Protein AF-0000000078605267 (afdb_homodimer)

Secondary structure (DSSP, 8-state):
----------GGGGGGG--------------------TTSGGG-----------------TT--HHHHHTT------SSS-HHHHHHT---TTT------------------------------------------------------------------GGG-B-HHHHHHHHHIIIIIHHHSS-S--TT-IIIIIHHHHHHH-HHHHHHHHHHHHHHHHHH-GGGHHHHHHHHHHHHHHHHHHHHHHGGG--TTTHHHHHHHHHHHHHHHHHH--BTTB-SSEETTEE-HHHHHHHHHHHHHHHHHHHHTSGGGPPPPPPPPPPPPHHHHHHHHHHHHHHHHHHHHHHHH--SHHHHHHHHHHHHHHHHHHHHHHHHHTSS--GGGGHHHHHHHHHHS-HHHHHHHHTT-HHHHHHHHHHHHHHGGGTTSTTTTTHHHHHHHHHHHTS-GGGGGGGHHHHHHHHHHHHHHHHHHHHHHHHH-/----------GGGGGGG--------------------TTSGGGTT---------------TT--HHHHHTT------SSS-HHHHHHT---TTT------------------------------------------------------------------GGG-B-HHHHHHHHHIIIIIHHHSS-S--TT-IIIIIHHHHHHH-HHHHHHHHHHHHHHHHHH-GGGHHHHHHHHHHHHHHHHHHHHHHGGG--TTTHHHHHHHHHHHHHHHHHH--BTTB-SSEETTEE-HHHHHHHHHHHHHHHHHHHHTSGGGPPPPPPPPPPPPHHHHHHHHHHHHHHHHHHHHHHHH--SHHHHHHHHHHHHHHHHHHHHHHHHHTSS--GGGGHHHHHHHHHHS-HHHHHHHHTT-HHHHHHHHHHHHHHGGGTTSTTTTTHHHHHHHHHHHTS-GGGGGGGHHHHHHHHHHHHHHHHHHHHHHHHH-

Organism: Penicillium oxalicum (strain 114-2 / CGMCC 5302) (NCBI:txid933388)

Foldseek 3Di:
DDPPVPPPPPPPPPLPPLPPPDDDPDDPPPDDPPCPVPVPDVVPDPPCPPPPPPDPPDQPPQAWPVCVVVVHRWPNDPDATPVCVVVVHDTNSNCPPVDDDDDDDDDDDDDDDDDDDDPPDPDPPPPDPPPPPPPPPPPPDDPPPPPPPPPPPVPPPPPPCLPPDDVVLVVLVVQLQPPQLPLQAWPPLVLCCSNPVLSVVCSVQVLSSLLSSLSSLLVCLLVPVVCNVVSLVSNVVSLVVSVVRLSVCVVVDDLVCLQNSLVSLVSNLLSVLSNPDDAQALQLAGVQFGHPNVVSLVVNLVSCVVHVPSNCDDSNPDDDDDDQADQDPVLVVVLVVLLVLLVVLLCVLLVPDDDDVVSVLLVVLSVLVNVLSVRLSSVVNDPIQLSNNVCSLSVSVSPRDPVLSNCVSVLPQSSLLSVLSSLLSLLSNCVRNSSNPSSVSNNVVNCVSHDPVSNVSNVVSVVSSVVSVVVVVVVVVVVVVVVD/DDPPPPPPPPPPPPLPPLPPPPDDPDDPPPDPPPCPVPVPDVVPDPVPPPPPVPDPPDQPPQAWPVCVVVVHRWPNDPPATPVCVVVVHDTNSNPPPDDDPDDDDDDDDDDDDDDDDDDDDPDPPPPDPPPPPPPPPPPPDDPPPPPPPPPVPVPPPPPPCLPPDDVVLVVLVVQLQPPQLPLQAWPPLVLCCSNPVLSVVCSVQVLSSLLSSLSSLLVCLLVPVVCNVVSLVSNVVSLVVSVVRLSVCVVVDDLVCLQVSLVSLVSNLLSVLSNPDDAQALQLAGVQFGHPNVVSLVVNLVSCVVHVVSNCDDSNPDDDDDDQADQDPVLVVVLVVLVVLLVVLLCVLLVPDDDDVVSVLLVVLSVLVNVLSVRLSSVVNDPIQLSNNVCSLSVSVSPRDPVLSNCVRVLPQSSLLSVLSSLLSLLSNCVRNSSNPSSVSNNVVNCVSHDPVSNVSNVVSVVSSVVSVVVVVVVVVVVVVVVD

pLDDT: mean 72.49, std 30.55, range [15.61, 98.88]

InterPro domains:
  IPR001138 Zn(2)Cys(6) fungal-type DNA-binding domain [PF00172] (63-94)
  IPR001138 Zn(2)Cys(6) fungal-type DNA-binding domain [PS00463] (63-91)
  IPR001138 Zn(2)Cys(6) fungal-type DNA-binding domain [PS50048] (63-93)
  IPR001138 Zn(2)Cys(6) fungal-type DNA-binding domain [SM00066] (58-102)
  IPR001138 Zn(2)Cys(6) fungal-type DNA-binding domain [cd00067] (59-93)
  IPR021858 Fungal transcription factor [PF11951] (171-308)
  IPR036864 Zn(2)-C6 fungal-type DNA-binding domain superfamily [G3DSA:4.10.240.10] (55-114)
  IPR036864 Zn(2)-C6 fungal-type DNA-binding domain superfamily [SSF57701] (53-97)

Sequence (968 aa):
MTNVIKPEVSMGRLLCHLSFRVPKLNHCNSQNLDSFSLRDRWAFSMSSRPFRTRRSHQKSRLGCAECKRRRIKCDERTPVCFNCGNRGQECSFASVSPATSAKSGSPSSSTQVGPKPRASRFRAQVFSNGGRKQTFKLVTSKTAEQSLQNETAEFPVESSPSDGISMADLRLFHHYTISTYATLTEENDPNGVMQNHIVQWGMEFPSILHLILALSALHLAHLTPELRNDYSRQAEDHFASGLRIVTRQLPNFNSENCQKIYMAAVLVCLAYFARGPQLGEYLIFSDNGASEWQRLMRGVKVIITTYRHEVFSGVLTPGPPKEPGTLNDSLRMELDEFTGEVQKLRSFVLQNIVTDPSRAMYQLAIDDLLMMMQEVYKKRSTPDSGVALTQFLMGWLYRLPDEFVCLLEQKEPYALTILAYWAVILSFMESVWFMQGWSQHVLQGISANLEVEYQPHISWPVQRIKQGLQSESYLRHTMEDIVQMTNVIKPEVSMGRLLCHLSFRVPKLNHCNSQNLDSFSLRDRWAFSMSSRPFRTRRSHQKSRLGCAECKRRRIKCDERTPVCFNCGNRGQECSFASVSPATSAKSGSPSSSTQVGPKPRASRFRAQVFSNGGRKQTFKLVTSKTAEQSLQNETAEFPVESSPSDGISMADLRLFHHYTISTYATLTEENDPNGVMQNHIVQWGMEFPSILHLILALSALHLAHLTPELRNDYSRQAEDHFASGLRIVTRQLPNFNSENCQKIYMAAVLVCLAYFARGPQLGEYLIFSDNGASEWQRLMRGVKVIITTYRHEVFSGVLTPGPPKEPGTLNDSLRMELDEFTGEVQKLRSFVLQNIVTDPSRAMYQLAIDDLLMMMQEVYKKRSTPDSGVALTQFLMGWLYRLPDEFVCLLEQKEPYALTILAYWAVILSFMESVWFMQGWSQHVLQGISANLEVEYQPHISWPVQRIKQGLQSESYLRHTMEDIVQ

Nearest PDB structures (foldseek):
  7vpr-assembly2_D  TM=6.456E-01  e=2.108E-04  Nakaseomyces glabratus CBS 138
  7xb5-assembly1_A-2  TM=4.463E-01  e=1.038E-02  Saccharomyces cerevisiae S288C
  4n9n-assembly1_B  TM=3.319E-01  e=2.212E-01  Saccharomyces cerevisiae S288C
  7vpr-assembly2_D  TM=6.454E-01  e=2.743E-04  Nakaseomyces glabratus CBS 138
  7xb5-assembly1_A-2  TM=4.448E-01  e=1.267E-02  Saccharomyces cerevisiae S288C

Structure (mmCIF, N/CA/C/O backbone):
data_AF-0000000078605267-model_v1
#
loop_
_entity.id
_entity.type
_entity.pdbx_description
1 polymer 'Zn(2)-C6 fungal-type domain-containing protein'
#
loop_
_atom_site.group_PDB
_atom_site.id
_atom_site.type_symbol
_atom_site.label_atom_id
_atom_site.label_alt_id
_atom_site.label_comp_id
_atom_site.label_asym_id
_atom_site.label_entity_id
_atom_site.label_seq_id
_atom_site.pdbx_PDB_ins_code
_atom_site.Cartn_x
_atom_site.Cartn_y
_atom_site.Cartn_z
_atom_site.occupancy
_atom_site.B_iso_or_equiv
_atom_site.auth_seq_id
_atom_site.auth_comp_id
_atom_site.auth_asym_id
_atom_site.auth_atom_id
_atom_site.pdbx_PDB_model_num
ATOM 1 N N . MET A 1 1 ? -43.5 27.375 -11.125 1 21.98 1 MET A N 1
ATOM 2 C CA . MET A 1 1 ? -42.125 27.844 -11.062 1 21.98 1 MET A CA 1
ATOM 3 C C . MET A 1 1 ? -41.594 27.812 -9.633 1 21.98 1 MET A C 1
ATOM 5 O O . MET A 1 1 ? -41.375 28.859 -9.016 1 21.98 1 MET A O 1
ATOM 9 N N . THR A 1 2 ? -42 26.859 -8.836 1 23.47 2 THR A N 1
ATOM 10 C CA . THR A 1 2 ? -42.094 26.734 -7.383 1 23.47 2 THR A CA 1
ATOM 11 C C . THR A 1 2 ? -40.688 26.578 -6.773 1 23.47 2 THR A C 1
ATOM 13 O O . THR A 1 2 ? -39.938 25.672 -7.164 1 23.47 2 THR A O 1
ATOM 16 N N . ASN A 1 3 ? -40.094 27.719 -6.332 1 21.98 3 ASN A N 1
ATOM 17 C CA . ASN A 1 3 ? -38.75 28.062 -5.816 1 21.98 3 ASN A CA 1
ATOM 18 C C . ASN A 1 3 ? -38.406 27.203 -4.605 1 21.98 3 ASN A C 1
ATOM 20 O O . ASN A 1 3 ? -39 27.328 -3.543 1 21.98 3 ASN A O 1
ATOM 24 N N . VAL A 1 4 ? -38.125 25.906 -4.82 1 23.67 4 VAL A N 1
ATOM 25 C CA . VAL A 1 4 ? -37.844 24.906 -3.793 1 23.67 4 VAL A CA 1
ATOM 26 C C . VAL A 1 4 ? -36.625 25.312 -3.006 1 23.67 4 VAL A C 1
ATOM 28 O O . VAL A 1 4 ? -35.5 25.391 -3.561 1 23.67 4 VAL A O 1
ATOM 31 N N . ILE A 1 5 ? -36.719 26.266 -2.08 1 20.88 5 ILE A N 1
ATOM 32 C CA . ILE A 1 5 ? -35.656 26.812 -1.233 1 20.88 5 ILE A CA 1
ATOM 33 C C . ILE A 1 5 ? -35 25.688 -0.431 1 20.88 5 ILE A C 1
ATOM 35 O O . ILE A 1 5 ? -35.656 25.062 0.418 1 20.88 5 ILE A O 1
ATOM 39 N N . LYS A 1 6 ? -34.094 24.875 -1.08 1 26.8 6 LYS A N 1
ATOM 40 C CA . LYS A 1 6 ? -33.375 23.797 -0.431 1 26.8 6 LYS A CA 1
ATOM 41 C C . LYS A 1 6 ? -32.656 24.281 0.827 1 26.8 6 LYS A C 1
ATOM 43 O O . LYS A 1 6 ? -31.922 25.25 0.783 1 26.8 6 LYS A O 1
ATOM 48 N N . PRO A 1 7 ? -33.219 23.984 2.047 1 22.48 7 PRO A N 1
ATOM 49 C CA . PRO A 1 7 ? -32.688 24.469 3.33 1 22.48 7 PRO A CA 1
ATOM 50 C C . PRO A 1 7 ? -31.234 24.125 3.543 1 22.48 7 PRO A C 1
ATOM 52 O O . PRO A 1 7 ? -30.797 23.016 3.197 1 22.48 7 PRO A O 1
ATOM 55 N N . GLU A 1 8 ? -30.297 25.062 3.311 1 24.16 8 GLU A N 1
ATOM 56 C CA . GLU A 1 8 ? -28.859 25.078 3.537 1 24.16 8 GLU A CA 1
ATOM 57 C C . GLU A 1 8 ? -28.531 24.688 4.977 1 24.16 8 GLU A C 1
ATOM 59 O O . GLU A 1 8 ? -28.906 25.391 5.914 1 24.16 8 GLU A O 1
ATOM 64 N N . VAL A 1 9 ? -28.656 23.422 5.332 1 25.23 9 VAL A N 1
ATOM 65 C CA . VAL A 1 9 ? -28.328 22.906 6.656 1 25.23 9 VAL A CA 1
ATOM 66 C C . VAL A 1 9 ? -26.906 23.328 7.035 1 25.23 9 VAL A C 1
ATOM 68 O O . VAL A 1 9 ? -25.953 23.016 6.332 1 25.23 9 VAL A O 1
ATOM 71 N N . SER A 1 10 ? -26.719 24.578 7.586 1 22.19 10 SER A N 1
ATOM 72 C CA . SER A 1 10 ? -25.484 25.188 8.062 1 22.19 10 SER A CA 1
ATOM 73 C C . SER A 1 10 ? -24.766 24.281 9.07 1 22.19 10 SER A C 1
ATOM 75 O O . SER A 1 10 ? -25.391 23.812 10.023 1 22.19 10 SER A O 1
ATOM 77 N N . MET A 1 11 ? -23.703 23.609 8.719 1 24.42 11 MET A N 1
ATOM 78 C CA . MET A 1 11 ? -22.734 22.719 9.383 1 24.42 11 MET A CA 1
ATOM 79 C C . MET A 1 11 ? -22.188 23.375 10.641 1 24.42 11 MET A C 1
ATOM 81 O O . MET A 1 11 ? -21.406 22.766 11.375 1 24.42 11 MET A O 1
ATOM 85 N N . GLY A 1 12 ? -22.344 24.719 10.914 1 23.39 12 GLY A N 1
ATOM 86 C CA . GLY A 1 12 ? -21.719 25.406 12.031 1 23.39 12 GLY A CA 1
ATOM 87 C C . GLY A 1 12 ? -22.172 24.891 13.383 1 23.39 12 GLY A C 1
ATOM 88 O O . GLY A 1 12 ? -21.484 25.047 14.383 1 23.39 12 GLY A O 1
ATOM 89 N N . ARG A 1 13 ? -23.391 24.5 13.602 1 25.89 13 ARG A N 1
ATOM 90 C CA . ARG A 1 13 ? -24 24.359 14.922 1 25.89 13 ARG A CA 1
ATOM 91 C C . ARG A 1 13 ? -23.516 23.094 15.617 1 25.89 13 ARG A C 1
ATOM 93 O O . ARG A 1 13 ? -23.859 22.844 16.781 1 25.89 13 ARG A O 1
ATOM 100 N N . LEU A 1 14 ? -22.969 22.172 14.852 1 23.91 14 LEU A N 1
ATOM 101 C CA . LEU A 1 14 ? -22.734 20.891 15.523 1 23.91 14 LEU A CA 1
ATOM 102 C C . LEU A 1 14 ? -21.531 20.984 16.453 1 23.91 14 LEU A C 1
ATOM 104 O O . LEU A 1 14 ? -21.453 20.25 17.453 1 23.91 14 LEU A O 1
ATOM 108 N N . LEU A 1 15 ? -20.594 21.875 16.219 1 25.27 15 LEU A N 1
ATOM 109 C CA . LEU A 1 15 ? -19.344 21.812 16.969 1 25.27 15 LEU A CA 1
ATOM 110 C C . LEU A 1 15 ? -19.516 22.438 18.344 1 25.27 15 LEU A C 1
ATOM 112 O O . LEU A 1 15 ? -18.578 22.422 19.156 1 25.27 15 LEU A O 1
ATOM 116 N N . CYS A 1 16 ? -20.609 23.203 18.656 1 24.84 16 CYS A N 1
ATOM 117 C CA . CYS A 1 16 ? -20.641 24 19.859 1 24.84 16 CYS A CA 1
ATOM 118 C C . CYS A 1 16 ? -20.766 23.109 21.094 1 24.84 16 CYS A C 1
ATOM 120 O O . CYS A 1 16 ? -20.547 23.578 22.219 1 24.84 16 CYS A O 1
ATOM 122 N N . HIS A 1 17 ? -21.531 22 21.031 1 27.17 17 HIS A N 1
ATOM 123 C CA . HIS A 1 17 ? -21.938 21.422 22.297 1 27.17 17 HIS A CA 1
ATOM 124 C C . HIS A 1 17 ? -20.812 20.609 22.938 1 27.17 17 HIS A C 1
ATOM 126 O O . HIS A 1 17 ? -21.062 19.828 23.859 1 27.17 17 HIS A O 1
ATOM 132 N N . LEU A 1 18 ? -19.656 20.641 22.453 1 26.61 18 LEU A N 1
ATOM 133 C CA . LEU A 1 18 ? -18.688 19.797 23.141 1 26.61 18 LEU A CA 1
ATOM 134 C C . LEU A 1 18 ? -18.281 20.422 24.469 1 26.61 18 LEU A C 1
ATOM 136 O O . LEU A 1 18 ? -17.266 21.125 24.531 1 26.61 18 LEU A O 1
ATOM 140 N N . SER A 1 19 ? -19.219 21.047 25.297 1 24.38 19 SER A N 1
ATOM 141 C CA . SER A 1 19 ? -18.812 21.516 26.609 1 24.38 19 SER A CA 1
ATOM 142 C C . SER A 1 19 ? -18.328 20.375 27.5 1 24.38 19 SER A C 1
ATOM 144 O O . SER A 1 19 ? -19.125 19.5 27.859 1 24.38 19 SER A O 1
ATOM 146 N N . PHE A 1 20 ? -17.109 19.969 27.438 1 25.05 20 PHE A N 1
ATOM 147 C CA . PHE A 1 20 ? -16.516 19.062 28.406 1 25.05 20 PHE A CA 1
ATOM 148 C C . PHE A 1 20 ? -16.734 19.562 29.828 1 25.05 20 PHE A C 1
ATOM 150 O O . PHE A 1 20 ? -16.219 20.625 30.203 1 25.05 20 PHE A O 1
ATOM 157 N N . ARG A 1 21 ? -17.844 19.391 30.484 1 23.95 21 ARG A N 1
ATOM 158 C CA . ARG A 1 21 ? -18.031 19.688 31.891 1 23.95 21 ARG A CA 1
ATOM 159 C C . ARG A 1 21 ? -16.984 18.984 32.75 1 23.95 21 ARG A C 1
ATOM 161 O O . ARG A 1 21 ? -17.047 17.766 32.938 1 23.95 21 ARG A O 1
ATOM 168 N N . VAL A 1 22 ? -15.688 19.359 32.875 1 24.27 22 VAL A N 1
ATOM 169 C CA . VAL A 1 22 ? -14.75 18.859 33.875 1 24.27 22 VAL A CA 1
ATOM 170 C C . VAL A 1 22 ? -15.25 19.203 35.281 1 24.27 22 VAL A C 1
ATOM 172 O O . VAL A 1 22 ? -15.742 20.312 35.5 1 24.27 22 VAL A O 1
ATOM 175 N N . PRO A 1 23 ? -15.602 18.297 36.188 1 22.19 23 PRO A N 1
ATOM 176 C CA . PRO A 1 23 ? -16.031 18.562 37.562 1 22.19 23 PRO A CA 1
ATOM 177 C C . PRO A 1 23 ? -15.156 19.594 38.25 1 22.19 23 PRO A C 1
ATOM 179 O O . PRO A 1 23 ? -13.992 19.781 37.875 1 22.19 23 PRO A O 1
ATOM 182 N N . LYS A 1 24 ? -15.781 20.406 39.125 1 22.28 24 LYS A N 1
ATOM 183 C CA . LYS A 1 24 ? -15.328 21.562 39.875 1 22.28 24 LYS A CA 1
ATOM 184 C C . LYS A 1 24 ? -14.273 21.156 40.906 1 22.28 24 LYS A C 1
ATOM 186 O O . LYS A 1 24 ? -14.57 20.453 41.875 1 22.28 24 LYS A O 1
ATOM 191 N N . LEU A 1 25 ? -12.938 20.703 40.594 1 20.55 25 LEU A N 1
ATOM 192 C CA . LEU A 1 25 ? -11.945 20.562 41.656 1 20.55 25 LEU A CA 1
ATOM 193 C C . LEU A 1 25 ? -11.891 21.812 42.531 1 20.55 25 LEU A C 1
ATOM 195 O O . LEU A 1 25 ? -11.719 22.922 42 1 20.55 25 LEU A O 1
ATOM 199 N N . ASN A 1 26 ? -12.5 21.766 43.781 1 20.33 26 ASN A N 1
ATOM 200 C CA . ASN A 1 26 ? -12.688 22.75 44.812 1 20.33 26 ASN A CA 1
ATOM 201 C C . ASN A 1 26 ? -11.414 23.562 45.062 1 20.33 26 ASN A C 1
ATOM 203 O O . ASN A 1 26 ? -11.383 24.766 44.844 1 20.33 26 ASN A O 1
ATOM 207 N N . HIS A 1 27 ? -10.805 23.391 46.344 1 21.11 27 HIS A N 1
ATOM 208 C CA . HIS A 1 27 ? -10.211 24.281 47.344 1 21.11 27 HIS A CA 1
ATOM 209 C C . HIS A 1 27 ? -8.797 24.688 46.938 1 21.11 27 HIS A C 1
ATOM 211 O O . HIS A 1 27 ? -7.988 23.844 46.531 1 21.11 27 HIS A O 1
ATOM 217 N N . CYS A 1 28 ? -8.516 26 46.688 1 22.12 28 CYS A N 1
ATOM 218 C CA . CYS A 1 28 ? -7.344 26.781 46.312 1 22.12 28 CYS A CA 1
ATOM 219 C C . CYS A 1 28 ? -6.258 26.688 47.375 1 22.12 28 CYS A C 1
ATOM 221 O O . CYS A 1 28 ? -5.918 27.688 48 1 22.12 28 CYS A O 1
ATOM 223 N N . ASN A 1 29 ? -6.297 25.656 48.281 1 20.56 29 ASN A N 1
ATOM 224 C CA . ASN A 1 29 ? -5.367 25.812 49.406 1 20.56 29 ASN A CA 1
ATOM 225 C C . ASN A 1 29 ? -3.934 26 48.906 1 20.56 29 ASN A C 1
ATOM 227 O O . ASN A 1 29 ? -3.482 25.297 48 1 20.56 29 ASN A O 1
ATOM 231 N N . SER A 1 30 ? -3.23 27.141 49.281 1 21.55 30 SER A N 1
ATOM 232 C CA . SER A 1 30 ? -2.002 27.875 49 1 21.55 30 SER A CA 1
ATOM 233 C C . SER A 1 30 ? -0.771 27.031 49.312 1 21.55 30 SER A C 1
ATOM 235 O O . SER A 1 30 ? 0.357 27.516 49.25 1 21.55 30 SER A O 1
ATOM 237 N N . GLN A 1 31 ? -0.912 25.766 49.938 1 19.83 31 GLN A N 1
ATOM 238 C CA . GLN A 1 31 ? 0.33 25.391 50.594 1 19.83 31 GLN A CA 1
ATOM 239 C C . GLN A 1 31 ? 1.503 25.391 49.625 1 19.83 31 GLN A C 1
ATOM 241 O O . GLN A 1 31 ? 1.308 25.312 48.406 1 19.83 31 GLN A O 1
ATOM 246 N N . ASN A 1 32 ? 2.859 25.438 50.219 1 19.91 32 ASN A N 1
ATOM 247 C CA . ASN A 1 32 ? 4.266 25.656 49.906 1 19.91 32 ASN A CA 1
ATOM 248 C C . ASN A 1 32 ? 4.773 24.641 48.875 1 19.91 32 ASN A C 1
ATOM 250 O O . ASN A 1 32 ? 4.973 23.469 49.219 1 19.91 32 ASN A O 1
ATOM 254 N N . LEU A 1 33 ? 4.102 24.484 47.781 1 20.41 33 LEU A N 1
ATOM 255 C CA . LEU A 1 33 ? 4.535 23.391 46.906 1 20.41 33 LEU A CA 1
ATOM 256 C C . LEU A 1 33 ? 6.02 23.516 46.594 1 20.41 33 LEU A C 1
ATOM 258 O O . LEU A 1 33 ? 6.477 24.562 46.125 1 20.41 33 LEU A O 1
ATOM 262 N N . ASP A 1 34 ? 6.859 22.859 47.406 1 20.64 34 ASP A N 1
ATOM 263 C CA . ASP A 1 34 ? 8.289 22.656 47.188 1 20.64 34 ASP A CA 1
ATOM 264 C C . ASP A 1 34 ? 8.594 22.422 45.719 1 20.64 34 ASP A C 1
ATOM 266 O O . ASP A 1 34 ? 7.844 21.75 45.031 1 20.64 34 ASP A O 1
ATOM 270 N N . SER A 1 35 ? 9.375 23.344 45.094 1 22.08 35 SER A N 1
ATOM 271 C CA . SER A 1 35 ? 9.922 23.656 43.781 1 22.08 35 SER A CA 1
ATOM 272 C C . SER A 1 35 ? 10.625 22.453 43.156 1 22.08 35 SER A C 1
ATOM 274 O O . SER A 1 35 ? 11.797 22.203 43.438 1 22.08 35 SER A O 1
ATOM 276 N N . PHE A 1 36 ? 10.039 21.219 43.25 1 21.75 36 PHE A N 1
ATOM 277 C CA . PHE A 1 36 ? 10.836 20.172 42.625 1 21.75 36 PHE A CA 1
ATOM 278 C C . PHE A 1 36 ? 11.203 20.531 41.188 1 21.75 36 PHE A C 1
ATOM 280 O O . PHE A 1 36 ? 10.32 20.859 40.375 1 21.75 36 PHE A O 1
ATOM 287 N N . SER A 1 37 ? 12.414 21.141 40.906 1 21 37 SER A N 1
ATOM 288 C CA . SER A 1 37 ? 13.117 21.562 39.719 1 21 37 SER A CA 1
ATOM 289 C C . SER A 1 37 ? 13.133 20.438 38.656 1 21 37 SER A C 1
ATOM 291 O O . SER A 1 37 ? 13.75 19.391 38.875 1 21 37 SER A O 1
ATOM 293 N N . LEU A 1 38 ? 11.977 20.188 38.188 1 21.33 38 LEU A N 1
ATOM 294 C CA . LEU A 1 38 ? 11.805 19.203 37.125 1 21.33 38 LEU A CA 1
ATOM 295 C C . LEU A 1 38 ? 12.758 19.469 35.969 1 21.33 38 LEU A C 1
ATOM 297 O O . LEU A 1 38 ? 12.523 19.016 34.844 1 21.33 38 LEU A O 1
ATOM 301 N N . ARG A 1 39 ? 13.734 20.438 36.094 1 23.8 39 ARG A N 1
ATOM 302 C CA . ARG A 1 39 ? 14.672 20.703 35 1 23.8 39 ARG A CA 1
ATOM 303 C C . ARG A 1 39 ? 15.375 19.422 34.562 1 23.8 39 ARG A C 1
ATOM 305 O O . ARG A 1 39 ? 16.047 19.406 33.531 1 23.8 39 ARG A O 1
ATOM 312 N N . ASP A 1 40 ? 15.602 18.438 35.594 1 19.88 40 ASP A N 1
ATOM 313 C CA . ASP A 1 40 ? 16.766 17.547 35.531 1 19.88 40 ASP A CA 1
ATOM 314 C C . ASP A 1 40 ? 16.625 16.547 34.375 1 19.88 40 ASP A C 1
ATOM 316 O O . ASP A 1 40 ? 17.609 16.234 33.688 1 19.88 40 ASP A O 1
ATOM 320 N N . ARG A 1 41 ? 15.484 15.805 34.438 1 22.19 41 ARG A N 1
ATOM 321 C CA . ARG A 1 41 ? 15.875 14.508 33.906 1 22.19 41 ARG A CA 1
ATOM 322 C C . ARG A 1 41 ? 16.109 14.602 32.406 1 22.19 41 ARG A C 1
ATOM 324 O O . ARG A 1 41 ? 16.5 13.625 31.766 1 22.19 41 ARG A O 1
ATOM 331 N N . TRP A 1 42 ? 15.438 15.477 31.734 1 21.81 42 TRP A N 1
ATOM 332 C CA . TRP A 1 42 ? 15.625 15.125 30.328 1 21.81 42 TRP A CA 1
ATOM 333 C C . TRP A 1 42 ? 17.109 15.164 29.953 1 21.81 42 TRP A C 1
ATOM 335 O O . TRP A 1 42 ? 17.453 15.102 28.766 1 21.81 42 TRP A O 1
ATOM 345 N N . ALA A 1 43 ? 17.922 15.734 30.938 1 24.25 43 ALA A N 1
ATOM 346 C CA . ALA A 1 43 ? 19.375 15.75 30.891 1 24.25 43 ALA A CA 1
ATOM 347 C C . ALA A 1 43 ? 19.953 14.336 30.984 1 24.25 43 ALA A C 1
ATOM 349 O O . ALA A 1 43 ? 21.141 14.156 31.266 1 24.25 43 ALA A O 1
ATOM 350 N N . PHE A 1 44 ? 19.078 13.328 31.203 1 21.86 44 PHE A N 1
ATOM 351 C CA . PHE A 1 44 ? 19.703 12.117 31.734 1 21.86 44 PHE A CA 1
ATOM 352 C C . PHE A 1 44 ? 20.875 11.688 30.859 1 21.86 44 PHE A C 1
ATOM 354 O O . PHE A 1 44 ? 21.969 11.453 31.359 1 21.86 44 PHE A O 1
ATOM 361 N N . SER A 1 45 ? 20.625 10.68 29.969 1 22.77 45 SER A N 1
ATOM 362 C CA . SER A 1 45 ? 21.609 9.625 29.75 1 22.77 45 SER A CA 1
ATOM 363 C C . SER A 1 45 ? 22.734 10.086 28.828 1 22.77 45 SER A C 1
ATOM 365 O O . SER A 1 45 ? 22.641 9.938 27.609 1 22.77 45 SER A O 1
ATOM 367 N N . MET A 1 46 ? 23.078 11.367 28.938 1 23.95 46 MET A N 1
ATOM 368 C CA . MET A 1 46 ? 24.234 11.711 28.109 1 23.95 46 MET A CA 1
ATOM 369 C C . MET A 1 46 ? 25.438 10.852 28.484 1 23.95 46 MET A C 1
ATOM 371 O O . MET A 1 46 ? 26.078 11.086 29.516 1 23.95 46 MET A O 1
ATOM 375 N N . SER A 1 47 ? 25.234 9.5 28.516 1 22.86 47 SER A N 1
ATOM 376 C CA . SER A 1 47 ? 26.5 8.797 28.75 1 22.86 47 SER A CA 1
ATOM 377 C C . SER A 1 47 ? 27.609 9.359 27.875 1 22.86 47 SER A C 1
ATOM 379 O O . SER A 1 47 ? 27.391 9.68 26.703 1 22.86 47 SER A O 1
ATOM 381 N N . SER A 1 48 ? 28.484 10 28.453 1 24.22 48 SER A N 1
ATOM 382 C CA . SER A 1 48 ? 29.719 10.602 27.953 1 24.22 48 SER A CA 1
ATOM 383 C C . SER A 1 48 ? 3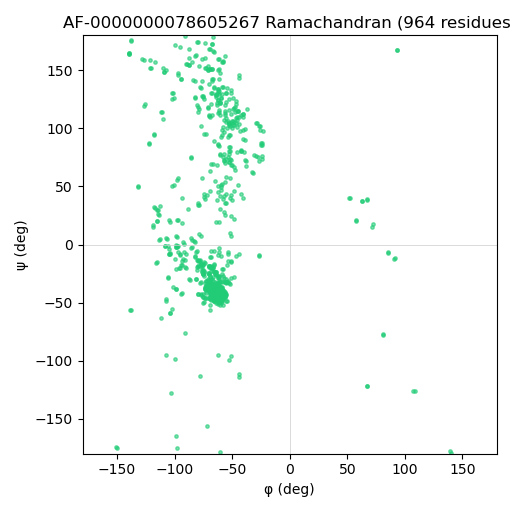0.547 9.586 27.172 1 24.22 48 SER A C 1
ATOM 385 O O . SER A 1 48 ? 31.25 8.766 27.766 1 24.22 48 SER A O 1
ATOM 387 N N . ARG A 1 49 ? 29.969 8.688 26.328 1 28.86 49 ARG A N 1
ATOM 388 C CA . ARG A 1 49 ? 31.031 7.879 25.719 1 28.86 49 ARG A CA 1
ATOM 389 C C . ARG A 1 49 ? 32.125 8.758 25.172 1 28.86 49 ARG A C 1
ATOM 391 O O . ARG A 1 49 ? 31.875 9.867 24.688 1 28.86 49 ARG A O 1
ATOM 398 N N . PRO A 1 50 ? 33.344 8.516 25.578 1 27.31 50 PRO A N 1
ATOM 399 C CA . PRO A 1 50 ? 34.5 9.305 25.125 1 27.31 50 PRO A CA 1
ATOM 400 C C . PRO A 1 50 ? 34.469 9.562 23.625 1 27.31 50 PRO A C 1
ATOM 402 O O . PRO A 1 50 ? 33.969 8.734 22.859 1 27.31 50 PRO A O 1
ATOM 405 N N . PHE A 1 51 ? 34.125 10.719 23.188 1 27 51 PHE A N 1
ATOM 406 C CA . PHE A 1 51 ? 34.156 11.242 21.828 1 27 51 PHE A CA 1
ATOM 407 C C . PHE A 1 51 ? 35.375 10.766 21.062 1 27 51 PHE A C 1
ATOM 409 O O . PHE A 1 51 ? 36.5 11.102 21.438 1 27 51 PHE A O 1
ATOM 416 N N . ARG A 1 52 ? 35.406 9.453 20.688 1 29.34 52 ARG A N 1
ATOM 417 C CA . ARG A 1 52 ? 36.562 9.164 19.812 1 29.34 52 ARG A CA 1
ATOM 418 C C . ARG A 1 52 ? 36.688 10.227 18.734 1 29.34 52 ARG A C 1
ATOM 420 O O . ARG A 1 52 ? 35.719 10.594 18.078 1 29.34 52 ARG A O 1
ATOM 427 N N . THR A 1 53 ? 37.594 11.172 18.906 1 27.02 53 THR A N 1
ATOM 428 C CA . THR A 1 53 ? 38 12.266 18.031 1 27.02 53 THR A CA 1
ATOM 429 C C . THR A 1 53 ? 38.062 11.805 16.578 1 27.02 53 THR A C 1
ATOM 431 O O . THR A 1 53 ? 38.781 10.859 16.25 1 27.02 53 THR A O 1
ATOM 434 N N . ARG A 1 54 ? 36.844 11.742 15.938 1 33.09 54 ARG A N 1
ATOM 435 C CA . ARG A 1 54 ? 36.844 11.406 14.516 1 33.09 54 ARG A CA 1
ATOM 436 C C . ARG A 1 54 ? 37.969 12.141 13.773 1 33.09 54 ARG A C 1
ATOM 438 O O . ARG A 1 54 ? 38.156 13.344 13.961 1 33.09 54 ARG A O 1
ATOM 445 N N . ARG A 1 55 ? 38.938 11.445 13.32 1 36.62 55 ARG A N 1
ATOM 446 C CA . ARG A 1 55 ? 40.062 11.945 12.547 1 36.62 55 ARG A CA 1
ATOM 447 C C . ARG A 1 55 ? 39.594 12.805 11.383 1 36.62 55 ARG A C 1
ATOM 449 O O . ARG A 1 55 ? 38.656 12.438 10.672 1 36.62 55 ARG A O 1
ATOM 456 N N . SER A 1 56 ? 39.625 14.195 11.453 1 32.84 56 SER A N 1
ATOM 457 C CA . SER A 1 56 ? 39.344 15.266 10.5 1 32.84 56 SER A CA 1
ATOM 458 C C . SER A 1 56 ? 39.844 14.922 9.102 1 32.84 56 SER A C 1
ATOM 460 O O . SER A 1 56 ? 41 14.547 8.938 1 32.84 56 SER A O 1
ATOM 462 N N . HIS A 1 57 ? 39.062 14.336 8.359 1 41.91 57 HIS A N 1
ATOM 463 C CA . HIS A 1 57 ? 39.5 14.07 7 1 41.91 57 HIS A CA 1
ATOM 464 C C . HIS A 1 57 ? 40.094 15.328 6.355 1 41.91 57 HIS A C 1
ATOM 466 O O . HIS A 1 57 ? 39.469 16.406 6.422 1 41.91 57 HIS A O 1
ATOM 472 N N . GLN A 1 58 ? 41.344 15.531 6.164 1 41.69 58 GLN A N 1
ATOM 473 C CA . GLN A 1 58 ? 42.125 16.641 5.633 1 41.69 58 GLN A CA 1
ATOM 474 C C . GLN A 1 58 ? 41.688 16.969 4.203 1 41.69 58 GLN A C 1
ATOM 476 O O . GLN A 1 58 ? 41.719 16.109 3.328 1 41.69 58 GLN A O 1
ATOM 481 N N . LYS A 1 59 ? 40.781 17.922 3.969 1 44.62 59 LYS A N 1
ATOM 482 C CA . LYS A 1 59 ? 40.375 18.5 2.691 1 44.62 59 LYS A CA 1
ATOM 483 C C . LYS A 1 59 ? 41.562 18.906 1.858 1 44.62 59 LYS A C 1
ATOM 485 O O . LYS A 1 59 ? 42.531 19.484 2.387 1 44.62 59 LYS A O 1
ATOM 490 N N . SER A 1 60 ? 41.75 18.359 0.757 1 51.53 60 SER A N 1
ATOM 491 C CA . SER A 1 60 ? 42.875 18.75 -0.087 1 51.53 60 SER A CA 1
ATOM 492 C C . SER A 1 60 ? 42.719 20.188 -0.571 1 51.53 60 SER A C 1
ATOM 494 O O . SER A 1 60 ? 41.719 20.531 -1.207 1 51.53 60 SER A O 1
ATOM 496 N N . ARG A 1 61 ? 43.125 21.281 0.007 1 61.47 61 ARG A N 1
ATOM 497 C CA . ARG A 1 61 ? 43.031 22.719 -0.198 1 61.47 61 ARG A CA 1
ATOM 498 C C . ARG A 1 61 ? 43.438 23.094 -1.616 1 61.47 61 ARG A C 1
ATOM 500 O O . ARG A 1 61 ? 42.938 24.062 -2.18 1 61.47 61 ARG A O 1
ATOM 507 N N . LEU A 1 62 ? 44.281 22.391 -2.301 1 66.19 62 LEU A N 1
ATOM 508 C CA . LEU A 1 62 ? 44.906 22.828 -3.533 1 66.19 62 LEU A CA 1
ATOM 509 C C . LEU A 1 62 ? 44.438 22 -4.723 1 66.19 62 LEU A C 1
ATOM 511 O O . LEU A 1 62 ? 45.188 21.844 -5.699 1 66.19 62 LEU A O 1
ATOM 515 N N . GLY A 1 63 ? 43.188 21.547 -4.723 1 71.44 63 GLY A N 1
ATOM 516 C CA . GLY A 1 63 ? 42.656 20.734 -5.801 1 71.44 63 GLY A CA 1
ATOM 517 C C . GLY A 1 63 ? 42.312 21.531 -7.051 1 71.44 63 GLY A C 1
ATOM 518 O O . GLY A 1 63 ? 42.188 22.75 -6.992 1 71.44 63 GLY A O 1
ATOM 519 N N . CYS A 1 64 ? 42.219 20.875 -8.219 1 73 64 CYS A N 1
ATOM 520 C CA . CYS A 1 64 ? 41.969 21.578 -9.469 1 73 64 CYS A CA 1
ATOM 521 C C . CYS A 1 64 ? 40.531 22.109 -9.539 1 73 64 CYS A C 1
ATOM 523 O O . CYS A 1 64 ? 39.656 21.594 -8.859 1 73 64 CYS A O 1
ATOM 525 N N . ALA A 1 65 ? 40.156 23.188 -10.203 1 76.06 65 ALA A N 1
ATOM 526 C CA . ALA A 1 65 ? 38.875 23.891 -10.266 1 76.06 65 ALA A CA 1
ATOM 527 C C . ALA A 1 65 ? 37.781 22.969 -10.719 1 76.06 65 ALA A C 1
ATOM 529 O O . ALA A 1 65 ? 36.625 23.109 -10.297 1 76.06 65 ALA A O 1
ATOM 530 N N . GLU A 1 66 ? 38 21.969 -11.492 1 76.94 66 GLU A N 1
ATOM 531 C CA . GLU A 1 66 ? 37 21.047 -12.023 1 76.94 66 GLU A CA 1
ATOM 532 C C . GLU A 1 66 ? 36.562 20.031 -10.961 1 76.94 66 GLU A C 1
ATOM 534 O O . GLU A 1 66 ? 35.375 19.75 -10.82 1 76.94 66 GLU A O 1
ATOM 539 N N . CYS A 1 67 ? 37.438 19.547 -10.273 1 74.94 67 CYS A N 1
ATOM 540 C CA . CYS A 1 67 ? 37.125 18.625 -9.18 1 74.94 67 CYS A CA 1
ATOM 541 C C . CYS A 1 67 ? 36.406 19.359 -8.055 1 74.94 67 CYS A C 1
ATOM 543 O O . CYS A 1 67 ? 35.469 18.812 -7.465 1 74.94 67 CYS A O 1
ATOM 545 N N . LYS A 1 68 ? 36.781 20.609 -7.727 1 73.88 68 LYS A N 1
ATOM 546 C CA . LYS A 1 68 ? 36.094 21.453 -6.754 1 73.88 68 LYS A CA 1
ATOM 547 C C . LYS A 1 68 ? 34.656 21.719 -7.184 1 73.88 68 LYS A C 1
ATOM 549 O O . LYS A 1 68 ? 33.75 21.672 -6.363 1 73.88 68 LYS A O 1
ATOM 554 N N . ARG A 1 69 ? 34.469 21.953 -8.469 1 73.5 69 ARG A N 1
ATOM 555 C CA . ARG A 1 69 ? 33.156 22.203 -9.055 1 73.5 69 ARG A CA 1
ATOM 556 C C . ARG A 1 69 ? 32.281 20.969 -8.969 1 73.5 69 ARG A C 1
ATOM 558 O O . ARG A 1 69 ? 31.078 21.078 -8.719 1 73.5 69 ARG A O 1
ATOM 565 N N . ARG A 1 70 ? 32.75 19.828 -9.008 1 73.81 70 ARG A N 1
ATOM 566 C CA . ARG A 1 70 ? 32.031 18.547 -8.992 1 73.81 70 ARG A CA 1
ATOM 567 C C . ARG A 1 70 ? 31.984 17.953 -7.59 1 73.81 70 ARG A C 1
ATOM 569 O O . ARG A 1 70 ? 31.422 16.891 -7.379 1 73.81 70 ARG A O 1
ATOM 576 N N . ARG A 1 71 ? 32.656 18.734 -6.59 1 68.5 71 ARG A N 1
ATOM 577 C CA . ARG A 1 71 ? 32.75 18.438 -5.168 1 68.5 71 ARG A CA 1
ATOM 578 C C . ARG A 1 71 ? 33.25 17.016 -4.934 1 68.5 71 ARG A C 1
ATOM 580 O O . ARG A 1 71 ? 32.75 16.297 -4.066 1 68.5 71 ARG A O 1
ATOM 587 N N . ILE A 1 72 ? 34.188 16.688 -5.758 1 77.44 72 ILE A N 1
ATOM 588 C CA . ILE A 1 72 ? 34.906 15.43 -5.539 1 77.44 72 ILE A CA 1
ATOM 589 C C . ILE A 1 72 ? 36.312 15.711 -5.023 1 77.44 72 ILE A C 1
ATOM 591 O O . ILE A 1 72 ? 36.875 16.781 -5.285 1 77.44 72 ILE A O 1
ATOM 595 N N . LYS A 1 73 ? 36.812 14.82 -4.273 1 73.38 73 LYS A N 1
ATOM 596 C CA . LYS A 1 73 ? 38.156 14.984 -3.701 1 73.38 73 LYS A CA 1
ATOM 597 C C . LYS A 1 73 ? 39.219 14.922 -4.785 1 73.38 73 LYS A C 1
ATOM 599 O O . LYS A 1 73 ? 39.312 13.93 -5.512 1 73.38 73 LYS A O 1
ATOM 604 N N . CYS A 1 74 ? 39.906 15.992 -5.094 1 72.5 74 CYS A N 1
ATOM 605 C CA . CYS A 1 74 ? 41 16.141 -6.062 1 72.5 74 CYS A CA 1
ATOM 606 C C . CYS A 1 74 ? 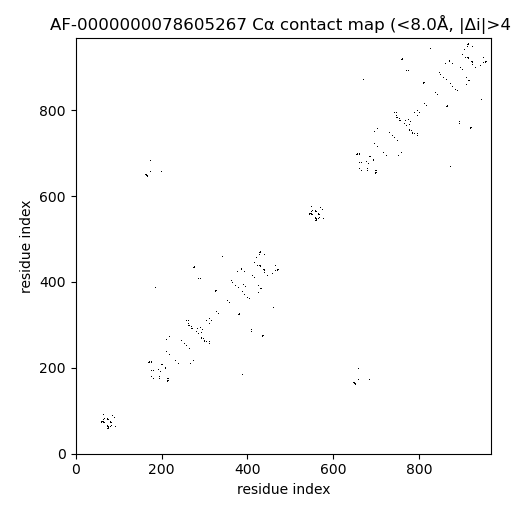42.312 15.594 -5.5 1 72.5 74 CYS A C 1
ATOM 608 O O . CYS A 1 74 ? 42.594 15.742 -4.312 1 72.5 74 CYS A O 1
ATOM 610 N N . ASP A 1 75 ? 43.094 14.906 -6.059 1 76.38 75 ASP A N 1
ATOM 611 C CA . ASP A 1 75 ? 44.375 14.375 -5.605 1 76.38 75 ASP A CA 1
ATOM 612 C C . ASP A 1 75 ? 45.5 15.406 -5.785 1 76.38 75 ASP A C 1
ATOM 614 O O . ASP A 1 75 ? 46.656 15.109 -5.535 1 76.38 75 ASP A O 1
ATOM 618 N N . GLU A 1 76 ? 45.281 16.703 -6.254 1 73.62 76 GLU A N 1
ATOM 619 C CA . GLU A 1 76 ? 46.094 17.906 -6.359 1 73.62 76 GLU A CA 1
ATOM 620 C C . GLU A 1 76 ? 47.344 17.641 -7.188 1 73.62 76 GLU A C 1
ATOM 622 O O . GLU A 1 76 ? 48.344 18.391 -7.102 1 73.62 76 GLU A O 1
ATOM 627 N N . ARG A 1 77 ? 47.281 16.562 -8.023 1 75.5 77 ARG A N 1
ATOM 628 C CA . ARG A 1 77 ? 48.406 16.297 -8.883 1 75.5 77 ARG A CA 1
ATOM 629 C C . ARG A 1 77 ? 48.469 17.281 -10.055 1 75.5 77 ARG A C 1
ATOM 631 O O . ARG A 1 77 ? 47.438 17.609 -10.641 1 75.5 77 ARG A O 1
ATOM 638 N N . THR A 1 78 ? 49.625 18.016 -10.289 1 73.12 78 THR A N 1
ATOM 639 C CA . THR A 1 78 ? 49.906 18.906 -11.398 1 73.12 78 THR A CA 1
ATOM 640 C C . THR A 1 78 ? 50.656 18.172 -12.508 1 73.12 78 THR A C 1
ATOM 642 O O . THR A 1 78 ? 51.406 17.219 -12.234 1 73.12 78 THR A O 1
ATOM 645 N N . PRO A 1 79 ? 50.312 18.516 -13.68 1 70.19 79 PRO A N 1
ATOM 646 C CA . PRO A 1 79 ? 49.531 19.625 -14.211 1 70.19 79 PRO A CA 1
ATOM 647 C C . PRO A 1 79 ? 48.062 19.266 -14.398 1 70.19 79 PRO A C 1
ATOM 649 O O . PRO A 1 79 ? 47.219 20.156 -14.562 1 70.19 79 PRO A O 1
ATOM 652 N N . VAL A 1 80 ? 47.781 17.969 -14.414 1 76.5 80 VAL A N 1
ATOM 653 C CA . VAL A 1 80 ? 46.406 17.484 -14.57 1 76.5 80 VAL A CA 1
ATOM 654 C C . VAL A 1 80 ? 46.062 16.531 -13.422 1 76.5 80 VAL A C 1
ATOM 656 O O . VAL A 1 80 ? 46.781 15.57 -13.164 1 76.5 80 VAL A O 1
ATOM 659 N N . CYS A 1 81 ? 45.062 16.828 -12.656 1 75.38 81 CYS A N 1
ATOM 660 C CA . CYS A 1 81 ? 44.719 15.977 -11.523 1 75.38 81 CYS A CA 1
ATOM 661 C C . CYS A 1 81 ? 44.125 14.656 -11.992 1 75.38 81 CYS A C 1
ATOM 663 O O . CYS A 1 81 ? 43.625 14.562 -13.117 1 75.38 81 CYS A O 1
ATOM 665 N N . PHE A 1 82 ? 44.219 13.625 -11.289 1 78.5 82 PHE A N 1
ATOM 666 C CA . PHE A 1 82 ? 43.844 12.266 -11.664 1 78.5 82 PHE A CA 1
ATOM 667 C C . PHE A 1 82 ? 42.375 12.219 -12.117 1 78.5 82 PHE A C 1
ATOM 669 O O . PHE A 1 82 ? 42.062 11.523 -13.086 1 78.5 82 PHE A O 1
ATOM 676 N N . ASN A 1 83 ? 41.562 13.023 -11.547 1 75.75 83 ASN A N 1
ATOM 677 C CA . ASN A 1 83 ? 40.125 13.023 -11.828 1 75.75 83 ASN A CA 1
ATOM 678 C C . ASN A 1 83 ? 39.812 13.656 -13.188 1 75.75 83 ASN A C 1
ATOM 680 O O . ASN A 1 83 ? 39 13.148 -13.938 1 75.75 83 ASN A O 1
ATOM 684 N N . CYS A 1 84 ? 40.344 14.711 -13.328 1 75.31 84 CYS A N 1
ATOM 685 C CA . CYS A 1 84 ? 40.188 15.398 -14.602 1 75.31 84 CYS A CA 1
ATOM 686 C C . CYS A 1 84 ? 40.844 14.609 -15.727 1 75.31 84 CYS A C 1
ATOM 688 O O . CYS A 1 84 ? 40.281 14.492 -16.812 1 75.31 84 CYS A O 1
ATOM 690 N N . GLY A 1 85 ? 42 14.094 -15.531 1 75.88 85 GLY A N 1
ATOM 691 C CA . GLY A 1 85 ? 42.719 13.281 -16.5 1 75.88 85 GLY A CA 1
ATOM 692 C C . GLY A 1 85 ? 41.969 12.039 -16.922 1 75.88 85 GLY A C 1
ATOM 693 O O . GLY A 1 85 ? 41.906 11.727 -18.109 1 75.88 85 GLY A O 1
ATOM 694 N N . ASN A 1 86 ? 41.375 11.406 -15.945 1 73.06 86 ASN A N 1
ATOM 695 C CA . ASN A 1 86 ? 40.656 10.172 -16.219 1 73.06 86 ASN A CA 1
ATOM 696 C C . ASN A 1 86 ? 39.406 10.438 -17.078 1 73.06 86 ASN A C 1
ATOM 698 O O . ASN A 1 86 ? 38.969 9.57 -17.844 1 73.06 86 ASN A O 1
ATOM 702 N N . ARG A 1 87 ? 38.844 11.617 -16.938 1 71.62 87 ARG A N 1
ATOM 703 C CA . ARG A 1 87 ? 37.625 11.953 -17.672 1 71.62 87 ARG A CA 1
ATOM 704 C C . ARG A 1 87 ? 37.969 12.758 -18.922 1 71.62 87 ARG A C 1
ATOM 706 O O . ARG A 1 87 ? 37.062 13.148 -19.672 1 71.62 87 ARG A O 1
ATOM 713 N N . GLY A 1 88 ? 39.062 13.078 -19.203 1 73.75 88 GLY A N 1
ATOM 714 C CA . GLY A 1 88 ? 39.531 13.797 -20.375 1 73.75 88 GLY A CA 1
ATOM 715 C C . GLY A 1 88 ? 39.156 15.258 -20.375 1 73.75 88 GLY A C 1
ATOM 716 O O . GLY A 1 88 ? 39 15.875 -21.438 1 73.75 88 GLY A O 1
ATOM 717 N N . GLN A 1 89 ? 38.812 15.719 -19.219 1 70.19 89 GLN A N 1
ATOM 718 C CA . GLN A 1 89 ? 38.406 17.109 -19.141 1 70.19 89 GLN A CA 1
ATOM 719 C C . GLN A 1 89 ? 39.594 18.016 -18.859 1 70.19 89 GLN A C 1
ATOM 721 O O . GLN A 1 89 ? 40.625 17.562 -18.328 1 70.19 89 GLN A O 1
ATOM 726 N N . GLU A 1 90 ? 39.406 19.234 -19.266 1 72.69 90 GLU A N 1
ATOM 727 C CA . GLU A 1 90 ? 40.469 20.234 -19.047 1 72.69 90 GLU A CA 1
ATOM 728 C C . GLU A 1 90 ? 40.594 20.578 -17.562 1 72.69 90 GLU A C 1
ATOM 730 O O . GLU A 1 90 ? 39.625 20.984 -16.938 1 72.69 90 GLU A O 1
ATOM 735 N N . CYS A 1 91 ? 41.688 20.172 -16.969 1 71.31 91 CYS A N 1
ATOM 736 C CA . CYS A 1 91 ? 41.969 20.406 -15.555 1 71.31 91 CYS A CA 1
ATOM 737 C C . CYS A 1 91 ? 42.5 21.812 -15.328 1 71.31 91 CYS A C 1
ATOM 739 O O . CYS A 1 91 ? 43.344 22.281 -16.078 1 71.31 91 CYS A O 1
ATOM 741 N N . SER A 1 92 ? 41.781 22.547 -14.531 1 72 92 SER A N 1
ATOM 742 C CA . SER A 1 92 ? 42.156 23.953 -14.305 1 72 92 SER A CA 1
ATOM 743 C C . SER A 1 92 ? 43.594 24.078 -13.828 1 72 92 SER A C 1
ATOM 745 O O . SER A 1 92 ? 44.156 25.172 -13.805 1 72 92 SER A O 1
ATOM 747 N N . PHE A 1 93 ? 44.156 23.016 -13.367 1 70.75 93 PHE A N 1
ATOM 748 C CA . PHE A 1 93 ? 45.531 23.094 -12.961 1 70.75 93 PHE A CA 1
ATOM 749 C C . PHE A 1 93 ? 46.438 23.312 -14.164 1 70.75 93 PHE A C 1
ATOM 751 O O . PHE A 1 93 ? 47.562 23.844 -14.023 1 70.75 93 PHE A O 1
ATOM 758 N N . ALA A 1 94 ? 45.75 22.922 -15.297 1 55.25 94 ALA A N 1
ATOM 759 C CA . ALA A 1 94 ? 46.594 23.047 -16.5 1 55.25 94 ALA A CA 1
ATOM 760 C C . ALA A 1 94 ? 46.719 24.516 -16.906 1 55.25 94 ALA A C 1
ATOM 762 O O . ALA A 1 94 ? 47.75 24.906 -17.453 1 55.25 94 ALA A O 1
ATOM 763 N N . SER A 1 95 ? 45.375 25.328 -16.828 1 45.16 95 SER A N 1
ATOM 764 C CA . SER A 1 95 ? 45.375 26.625 -17.484 1 45.16 95 SER A CA 1
ATOM 765 C C . SER A 1 95 ? 45.938 27.703 -16.562 1 45.16 95 SER A C 1
ATOM 767 O O . SER A 1 95 ? 45.156 28.531 -16.047 1 45.16 95 SER A O 1
ATOM 769 N N . VAL A 1 96 ? 46.375 27.516 -15.508 1 38.31 96 VAL A N 1
ATOM 770 C CA . VAL A 1 96 ? 46.656 28.688 -14.68 1 38.31 96 VAL A CA 1
ATOM 771 C C . VAL A 1 96 ? 47.375 29.75 -15.523 1 38.31 96 VAL A C 1
ATOM 773 O O . VAL A 1 96 ? 48.594 29.719 -15.68 1 38.31 96 VAL A O 1
ATOM 776 N N . SER A 1 97 ? 46.625 30.031 -16.797 1 29.09 97 SER A N 1
ATOM 777 C CA . SER A 1 97 ? 47.469 31.141 -17.25 1 29.09 97 SER A CA 1
ATOM 778 C C . SER A 1 97 ? 47.156 32.406 -16.469 1 29.09 97 SER A C 1
ATOM 780 O O . SER A 1 97 ? 46 32.688 -16.141 1 29.09 97 SER A O 1
ATOM 782 N N . PRO A 1 98 ? 48 33.281 -16.047 1 24.17 98 PRO A N 1
ATOM 783 C CA . PRO A 1 98 ? 48.031 34.531 -15.281 1 24.17 98 PRO A CA 1
ATOM 784 C C . PRO A 1 98 ? 47.188 35.625 -15.922 1 24.17 98 PRO A C 1
ATOM 786 O O . PRO A 1 98 ? 47.594 36.188 -16.953 1 24.17 98 PRO A O 1
ATOM 789 N N . ALA A 1 99 ? 45.844 35.375 -16.328 1 21.33 99 ALA A N 1
ATOM 790 C CA . ALA A 1 99 ? 45.469 36.5 -17.188 1 21.33 99 ALA A CA 1
ATOM 791 C C . ALA A 1 99 ? 45.562 37.812 -16.422 1 21.33 99 ALA A C 1
ATOM 793 O O . ALA A 1 99 ? 45.25 37.875 -15.234 1 21.33 99 ALA A O 1
ATOM 794 N N . THR A 1 100 ? 45.906 38.906 -17.078 1 17.61 100 THR A N 1
ATOM 795 C CA . THR A 1 100 ? 46.344 40.281 -16.828 1 17.61 100 THR A CA 1
ATOM 796 C C . THR A 1 100 ? 45.156 41.188 -16.484 1 17.61 100 THR A C 1
ATOM 798 O O . THR A 1 100 ? 44.031 40.875 -16.875 1 17.61 100 THR A O 1
ATOM 801 N N . SER A 1 101 ? 45.25 42.562 -16.078 1 16.89 101 SER A N 1
ATOM 802 C CA . SER A 1 101 ? 44.906 43.688 -15.203 1 16.89 101 SER A CA 1
ATOM 803 C C . SER A 1 101 ? 43.844 44.562 -15.828 1 16.89 101 SER A C 1
ATOM 805 O O . SER A 1 101 ? 43.281 45.438 -15.164 1 16.89 101 SER A O 1
ATOM 807 N N . ALA A 1 102 ? 43.375 44.562 -17.156 1 16.42 102 ALA A N 1
ATOM 808 C CA . ALA A 1 102 ? 43.344 45.938 -17.672 1 16.42 102 ALA A CA 1
ATOM 809 C C . ALA A 1 102 ? 42.188 46.719 -17.062 1 16.42 102 ALA A C 1
ATOM 811 O O . ALA A 1 102 ? 41.188 46.125 -16.672 1 16.42 102 ALA A O 1
ATOM 812 N N . LYS A 1 103 ? 42.094 48.156 -17.359 1 16.66 103 LYS A N 1
ATOM 813 C CA . LYS A 1 103 ? 41.969 49.5 -16.797 1 16.66 103 LYS A CA 1
ATOM 814 C C . LYS A 1 103 ? 40.531 50.031 -16.922 1 16.66 103 LYS A C 1
ATOM 816 O O . LYS A 1 103 ? 40 50.656 -15.992 1 16.66 103 LYS A O 1
ATOM 821 N N . SER A 1 104 ? 39.719 50.156 -18.203 1 15.73 104 SER A N 1
ATOM 822 C CA . SER A 1 104 ? 39.438 51.562 -18.562 1 15.73 104 SER A CA 1
ATOM 823 C C . SER A 1 104 ? 38.125 52.031 -17.969 1 15.73 104 SER A C 1
ATOM 825 O O . SER A 1 104 ? 37.281 51.25 -17.594 1 15.73 104 SER A O 1
ATOM 827 N N . GLY A 1 105 ? 37.688 53.5 -18.234 1 16.19 105 GLY A N 1
ATOM 828 C CA . GLY A 1 105 ? 37.344 54.75 -17.609 1 16.19 105 GLY A CA 1
ATOM 829 C C . GLY A 1 105 ? 35.875 55.062 -17.688 1 16.19 105 GLY A C 1
ATOM 830 O O . GLY A 1 105 ? 35.281 55.562 -16.703 1 16.19 105 GLY A O 1
ATOM 831 N N . SER A 1 106 ? 35 55 -18.859 1 16.69 106 SER A N 1
ATOM 832 C CA . SER A 1 106 ? 34.406 56.281 -19.188 1 16.69 106 SER A CA 1
ATOM 833 C C . SER A 1 106 ? 33.125 56.5 -18.438 1 16.69 106 SER A C 1
ATOM 835 O O . SER A 1 106 ? 32.375 55.562 -18.156 1 16.69 106 SER A O 1
ATOM 837 N N . PRO A 1 107 ? 32.656 57.875 -18.172 1 17.56 107 PRO A N 1
ATOM 838 C CA . PRO A 1 107 ? 31.938 58.656 -17.156 1 17.56 107 PRO A CA 1
ATOM 839 C C . PRO A 1 107 ? 30.453 58.812 -17.484 1 17.56 107 PRO A C 1
ATOM 841 O O . PRO A 1 107 ? 29.672 59.25 -16.625 1 17.56 107 PRO A O 1
ATOM 844 N N . SER A 1 108 ? 29.875 58.406 -18.641 1 16.39 108 SER A N 1
ATOM 845 C CA . SER A 1 108 ? 29.016 59.406 -19.25 1 16.39 108 SER A CA 1
ATOM 846 C C . SER A 1 108 ? 27.766 59.688 -18.391 1 16.39 108 SER A C 1
ATOM 848 O O . SER A 1 108 ? 27.359 58.812 -17.609 1 16.39 108 SER A O 1
ATOM 850 N N . SER A 1 109 ? 26.844 60.688 -18.859 1 15.99 109 SER A N 1
ATOM 851 C CA . SER A 1 109 ? 26.203 61.938 -18.453 1 15.99 109 SER A CA 1
ATOM 852 C C . SER A 1 109 ? 24.781 61.719 -17.953 1 15.99 109 SER A C 1
ATOM 854 O O . SER A 1 109 ? 24.422 62.094 -16.844 1 15.99 109 SER A O 1
ATOM 856 N N . SER A 1 110 ? 23.656 61.938 -18.812 1 16.45 110 SER A N 1
ATOM 857 C CA . SER A 1 110 ? 22.797 63.094 -18.734 1 16.45 110 SER A CA 1
ATOM 858 C C . SER A 1 110 ? 21.516 62.812 -17.984 1 16.45 110 SER A C 1
ATOM 860 O O . SER A 1 110 ? 21.109 61.625 -17.891 1 16.45 110 SER A O 1
ATOM 862 N N . THR A 1 111 ? 20.625 63.812 -17.641 1 16.56 111 THR A N 1
ATOM 863 C CA . THR A 1 111 ? 19.906 64.438 -16.516 1 16.56 111 THR A CA 1
ATOM 864 C C . THR A 1 111 ? 18.422 64.062 -16.578 1 16.56 111 THR A C 1
ATOM 866 O O . THR A 1 111 ? 17.812 63.75 -15.562 1 16.56 111 THR A O 1
ATOM 869 N N . GLN A 1 112 ? 17.672 64.125 -17.75 1 16.67 112 GLN A N 1
ATOM 870 C CA . GLN A 1 112 ? 16.578 65.125 -17.672 1 16.67 112 GLN A CA 1
ATOM 871 C C . GLN A 1 112 ? 15.375 64.562 -16.938 1 16.67 112 GLN A C 1
ATOM 873 O O . GLN A 1 112 ? 15.203 63.344 -16.891 1 16.67 112 GLN A O 1
ATOM 878 N N . VAL A 1 113 ? 14.258 65.438 -16.656 1 17.53 113 VAL A N 1
ATOM 879 C CA . VAL A 1 113 ? 13.375 65.875 -15.594 1 17.53 113 VAL A CA 1
ATOM 880 C C . VAL A 1 113 ? 12.047 65.125 -15.656 1 17.53 113 VAL A C 1
ATOM 882 O O . VAL A 1 113 ? 11.719 64.562 -16.688 1 17.53 113 VAL A O 1
ATOM 885 N N . GLY A 1 114 ? 10.969 65.625 -14.93 1 17.52 114 GLY A N 1
ATOM 886 C CA . GLY A 1 114 ? 10.062 65.25 -13.852 1 17.52 114 GLY A CA 1
ATOM 887 C C . GLY A 1 114 ? 8.617 65.125 -14.305 1 17.52 114 GLY A C 1
ATOM 888 O O . GLY A 1 114 ? 7.711 65 -13.484 1 17.52 114 GLY A O 1
ATOM 889 N N . PRO A 1 115 ? 8.312 64.75 -15.594 1 18.27 115 PRO A N 1
ATOM 890 C CA . PRO A 1 115 ? 6.992 65.25 -15.969 1 18.27 115 PRO A CA 1
ATOM 891 C C . PRO A 1 115 ? 5.871 64.625 -15.125 1 18.27 115 PRO A C 1
ATOM 893 O O . PRO A 1 115 ? 5.945 63.438 -14.734 1 18.27 115 PRO A O 1
ATOM 896 N N . LYS A 1 116 ? 5.027 65.438 -14.555 1 18.56 116 LYS A N 1
ATOM 897 C CA . LYS A 1 116 ? 4.035 65.438 -13.484 1 18.56 116 LYS A CA 1
ATOM 898 C C . LYS A 1 116 ? 2.736 64.75 -13.938 1 18.56 116 LYS A C 1
ATOM 900 O O . LYS A 1 116 ? 2.184 65.125 -14.984 1 18.56 116 LYS A O 1
ATOM 905 N N . PRO A 1 117 ? 2.498 63.625 -13.594 1 17.39 117 PRO A N 1
ATOM 906 C CA . PRO A 1 117 ? 1.385 62.812 -14.07 1 17.39 117 PRO A CA 1
ATOM 907 C C . PRO A 1 117 ? 0.022 63.375 -13.688 1 17.39 117 PRO A C 1
ATOM 909 O O . PRO A 1 117 ? -0.1 64.062 -12.656 1 17.39 117 PRO A O 1
ATOM 912 N N . ARG A 1 118 ? -0.732 63.5 -14.68 1 16.75 118 ARG A N 1
ATOM 913 C CA . ARG A 1 118 ? -2.074 64 -14.906 1 16.75 118 ARG A CA 1
ATOM 914 C C . ARG A 1 118 ? -3.086 63.344 -13.977 1 16.75 118 ARG A C 1
ATOM 916 O O . ARG A 1 118 ? -3.164 62.125 -13.906 1 16.75 118 ARG A O 1
ATOM 923 N N . ALA A 1 119 ? -3.787 64.062 -13.031 1 18.06 119 ALA A N 1
ATOM 924 C CA . ALA A 1 119 ? -4.641 64.062 -11.844 1 18.06 119 ALA A CA 1
ATOM 925 C C . ALA A 1 119 ? -6.059 63.594 -12.188 1 18.06 119 ALA A C 1
ATOM 927 O O . ALA A 1 119 ? -6.945 63.625 -11.336 1 18.06 119 ALA A O 1
ATOM 928 N N . SER A 1 120 ? -6.223 62.562 -12.992 1 17.3 120 SER A N 1
ATOM 929 C CA . SER A 1 120 ? -7.574 62.438 -13.531 1 17.3 120 SER A CA 1
ATOM 930 C C . SER A 1 120 ? -8.602 62.312 -12.414 1 17.3 120 SER A C 1
ATOM 932 O O . SER A 1 120 ? -8.336 61.688 -11.383 1 17.3 120 SER A O 1
ATOM 934 N N . ARG A 1 121 ? -9.617 63.062 -12.406 1 18.08 121 ARG A N 1
ATOM 935 C CA . ARG A 1 121 ? -10.695 63.688 -11.633 1 18.08 121 ARG A CA 1
ATOM 936 C C . ARG A 1 121 ? -11.82 62.688 -11.391 1 18.08 121 ARG A C 1
ATOM 938 O O . ARG A 1 121 ? -12.82 62.688 -12.109 1 18.08 121 ARG A O 1
ATOM 945 N N . PHE A 1 122 ? -11.508 61.375 -11.172 1 17.84 122 PHE A N 1
ATOM 946 C CA . PHE A 1 122 ? -12.672 60.5 -11.266 1 17.84 122 PHE A CA 1
ATOM 947 C C . PHE A 1 122 ? -13.719 60.875 -10.227 1 17.84 122 PHE A C 1
ATOM 949 O O . PHE A 1 122 ? -13.391 61.125 -9.07 1 17.84 122 PHE A O 1
ATOM 956 N N . ARG A 1 123 ? -14.797 61.375 -10.633 1 17.69 123 ARG A N 1
ATOM 957 C CA . ARG A 1 123 ? -16 61.969 -10.047 1 17.69 123 ARG A CA 1
ATOM 958 C C . ARG A 1 123 ? -16.734 60.938 -9.195 1 17.69 123 ARG A C 1
ATOM 960 O O . ARG A 1 123 ? -16.984 59.812 -9.633 1 17.69 123 ARG A O 1
ATOM 967 N N . ALA A 1 124 ? -16.812 61.094 -7.883 1 18.73 124 ALA A N 1
ATOM 968 C CA . ALA A 1 124 ? -17.312 60.438 -6.672 1 18.73 124 ALA A CA 1
ATOM 969 C C . ALA A 1 124 ? -18.828 60.344 -6.68 1 18.73 124 ALA A C 1
ATOM 971 O O . ALA A 1 124 ? -19.531 61.344 -6.547 1 18.73 124 ALA A O 1
ATOM 972 N N . GLN A 1 125 ? -19.359 59.75 -7.773 1 18.11 125 GLN A N 1
ATOM 973 C CA . GLN A 1 125 ? -20.812 59.906 -7.773 1 18.11 125 GLN A CA 1
ATOM 974 C C . GLN A 1 125 ? -21.406 59.438 -6.445 1 18.11 125 GLN A C 1
ATOM 976 O O . GLN A 1 125 ? -20.938 58.438 -5.855 1 18.11 125 GLN A O 1
ATOM 981 N N . VAL A 1 126 ? -22.125 60.219 -5.797 1 18.36 126 VAL A N 1
ATOM 982 C CA . VAL A 1 126 ? -22.766 60.469 -4.504 1 18.36 126 VAL A CA 1
ATOM 983 C C . VAL A 1 126 ? -23.891 59.469 -4.27 1 18.36 126 VAL A C 1
ATOM 985 O O . VAL A 1 126 ? -24.922 59.531 -4.934 1 18.36 126 VAL A O 1
ATOM 988 N N . PHE A 1 127 ? -23.609 58.156 -4.535 1 17.92 127 PHE A N 1
ATOM 989 C CA . PHE A 1 127 ? -24.828 57.344 -4.512 1 17.92 127 PHE A CA 1
ATOM 990 C C . PHE A 1 127 ? -25.547 57.5 -3.182 1 17.92 127 PHE A C 1
ATOM 992 O O . PHE A 1 127 ? -24.922 57.562 -2.125 1 17.92 127 PHE A O 1
ATOM 999 N N . SER A 1 128 ? -26.719 58.094 -3.199 1 17.97 128 SER A N 1
ATOM 1000 C CA . SER A 1 128 ? -27.719 58.531 -2.23 1 17.97 128 SER A CA 1
ATOM 1001 C C . SER A 1 128 ? -28.234 57.375 -1.398 1 17.97 128 SER A C 1
ATOM 1003 O O . SER A 1 128 ? -28.562 56.312 -1.938 1 17.97 128 SER A O 1
ATOM 1005 N N . ASN A 1 129 ? -27.75 57.156 -0.181 1 18.19 129 ASN A N 1
ATOM 1006 C CA . ASN A 1 129 ? -27.906 56.219 0.915 1 18.19 129 ASN A CA 1
ATOM 1007 C C . ASN A 1 129 ? -29.359 56.156 1.403 1 18.19 129 ASN A C 1
ATOM 1009 O O . ASN A 1 129 ? -29.625 55.781 2.545 1 18.19 129 ASN A O 1
ATOM 1013 N N . GLY A 1 130 ? -30.359 56.156 0.46 1 18.11 130 GLY A N 1
ATOM 1014 C CA . GLY A 1 130 ? -31.688 56.312 1.01 1 18.11 130 GLY A CA 1
ATOM 1015 C C . GLY A 1 130 ? -32 55.312 2.094 1 18.11 130 GLY A C 1
ATOM 1016 O O . GLY A 1 130 ? -31.562 54.156 2.021 1 18.11 130 GLY A O 1
ATOM 1017 N N . GLY A 1 131 ? -32.031 55.688 3.322 1 17.94 131 GLY A N 1
ATOM 1018 C CA . GLY A 1 131 ? -32.188 55.188 4.672 1 17.94 131 GLY A CA 1
ATOM 1019 C C . GLY A 1 131 ? -33.531 54.5 4.891 1 17.94 131 GLY A C 1
ATOM 1020 O O . GLY A 1 131 ? -34.219 54.75 5.898 1 17.94 131 GLY A O 1
ATOM 1021 N N . ARG A 1 132 ? -34.188 53.812 3.807 1 19.53 132 ARG A N 1
ATOM 1022 C CA . ARG A 1 132 ? -35.531 53.438 4.176 1 19.53 132 ARG A CA 1
ATOM 1023 C C . ARG A 1 132 ? -35.562 52.719 5.523 1 19.53 132 ARG A C 1
ATOM 1025 O O . ARG A 1 132 ? -34.844 51.75 5.73 1 19.53 132 ARG A O 1
ATOM 1032 N N . LYS A 1 133 ? -36.031 53.406 6.527 1 19.77 133 LYS A N 1
ATOM 1033 C CA . LYS A 1 133 ? -36.312 53.188 7.945 1 19.77 133 LYS A CA 1
ATOM 1034 C C . LYS A 1 133 ? -37.25 52 8.156 1 19.77 133 LYS A C 1
ATOM 1036 O O . LYS A 1 133 ? -38.375 52.156 8.617 1 19.77 133 LYS A O 1
ATOM 1041 N N . GLN A 1 134 ? -37.156 50.875 7.324 1 19.17 134 GLN A N 1
ATOM 1042 C CA . GLN A 1 134 ? -38.312 50 7.453 1 19.17 134 GLN A CA 1
ATOM 1043 C C . GLN A 1 134 ? -38.5 49.562 8.898 1 19.17 134 GLN A C 1
ATOM 1045 O O . GLN A 1 134 ? -37.562 49.125 9.562 1 19.17 134 GLN A O 1
ATOM 1050 N N . THR A 1 135 ? -39.5 50.094 9.547 1 19.23 135 THR A N 1
ATOM 1051 C CA . THR A 1 135 ? -40.094 49.969 10.867 1 19.23 135 THR A CA 1
ATOM 1052 C C . THR A 1 135 ? -40.469 48.5 11.156 1 19.23 135 THR A C 1
ATOM 1054 O O . THR A 1 135 ? -41.281 47.906 10.445 1 19.23 135 THR A O 1
ATOM 1057 N N . PHE A 1 136 ? -39.5 47.656 11.422 1 18.44 136 PHE A N 1
ATOM 1058 C CA . PHE A 1 136 ? -39.688 46.25 11.727 1 18.44 136 PHE A CA 1
ATOM 1059 C C . PHE A 1 136 ? -40.625 46.062 12.906 1 18.44 136 PHE A C 1
ATOM 1061 O O . PHE A 1 136 ? -40.312 46.438 14.039 1 18.44 136 PHE A O 1
ATOM 1068 N N . LYS A 1 137 ? -41.875 46.375 12.617 1 20.78 137 LYS A N 1
ATOM 1069 C CA . LYS A 1 137 ? -42.906 46.188 13.648 1 20.78 137 LYS A CA 1
ATOM 1070 C C . LYS A 1 137 ? -42.781 44.812 14.289 1 20.78 137 LYS A C 1
ATOM 1072 O O . LYS A 1 137 ? -42.688 43.812 13.586 1 20.78 137 LYS A O 1
ATOM 1077 N N . LEU A 1 138 ? -42.438 44.812 15.57 1 20.41 138 LEU A N 1
ATOM 1078 C CA . LEU A 1 138 ? -42.281 43.75 16.578 1 20.41 138 LEU A CA 1
ATOM 1079 C C . LEU A 1 138 ? -43.562 42.938 16.719 1 20.41 138 LEU A C 1
ATOM 1081 O O . LEU A 1 138 ? -44.562 43.406 17.266 1 20.41 138 LEU A O 1
ATOM 1085 N N . VAL A 1 139 ? -44.125 42.375 15.57 1 21 139 VAL A N 1
ATOM 1086 C CA . VAL A 1 139 ? -45.406 41.75 15.797 1 21 139 VAL A CA 1
ATOM 1087 C C . VAL A 1 139 ? -45.281 40.688 16.906 1 21 139 VAL A C 1
ATOM 1089 O O . VAL A 1 139 ? -44.312 39.906 16.922 1 21 139 VAL A O 1
ATOM 1092 N N . THR A 1 140 ? -45.969 40.938 18.016 1 21.03 140 THR A N 1
ATOM 1093 C CA . THR A 1 140 ? -46.219 40.219 19.266 1 21.03 140 THR A CA 1
ATOM 1094 C C . THR A 1 140 ? -46.812 38.844 19 1 21.03 140 THR A C 1
ATOM 1096 O O . THR A 1 140 ? -48.031 38.688 18.953 1 21.03 140 THR A O 1
ATOM 1099 N N . SER A 1 141 ? -46.312 38.094 18.047 1 20.52 141 SER A N 1
ATOM 1100 C CA . SER A 1 141 ? -47.125 36.906 17.75 1 20.52 141 SER A CA 1
ATOM 1101 C C . SER A 1 141 ? -47.375 36.094 19 1 20.52 141 SER A C 1
ATOM 1103 O O . SER A 1 141 ? -46.562 36.062 19.922 1 20.52 141 SER A O 1
ATOM 1105 N N . LYS A 1 142 ? -48.688 35.625 19.234 1 23.3 142 LYS A N 1
ATOM 1106 C CA . LYS A 1 142 ? -49.438 34.75 20.141 1 23.3 142 LYS A CA 1
ATOM 1107 C C . LYS A 1 142 ? -48.719 33.406 20.312 1 23.3 142 LYS A C 1
ATOM 1109 O O . LYS A 1 142 ? -48.281 32.812 19.344 1 23.3 142 LYS A O 1
ATOM 1114 N N . THR A 1 143 ? -48.281 33.031 21.547 1 20.41 143 THR A N 1
ATOM 1115 C CA . THR A 1 143 ? -47.562 31.969 22.25 1 20.41 143 THR A CA 1
ATOM 1116 C C . THR A 1 143 ? -48.219 30.609 22.016 1 20.41 143 THR A C 1
ATOM 1118 O O . THR A 1 143 ? -49.156 30.25 22.734 1 20.41 143 THR A O 1
ATOM 1121 N N . ALA A 1 144 ? -49 30.281 20.906 1 25.7 144 ALA A N 1
ATOM 1122 C CA . ALA A 1 144 ? -49.688 28.984 20.969 1 25.7 144 ALA A CA 1
ATOM 1123 C C . ALA A 1 144 ? -48.75 27.891 21.484 1 25.7 144 ALA A C 1
ATOM 1125 O O . ALA A 1 144 ? -47.594 27.781 21.047 1 25.7 144 ALA A O 1
ATOM 1126 N N . GLU A 1 145 ? -49.031 27.312 22.656 1 24.11 145 GLU A N 1
ATOM 1127 C CA . GLU A 1 145 ? -48.5 26.219 23.469 1 24.11 145 GLU A CA 1
ATOM 1128 C C . GLU A 1 145 ? -48.344 24.953 22.641 1 24.11 145 GLU A C 1
ATOM 1130 O O . GLU A 1 145 ? -49.281 24.172 22.516 1 24.11 145 GLU A O 1
ATOM 1135 N N . GLN A 1 146 ? -48.188 24.969 21.312 1 25.25 146 GLN A N 1
ATOM 1136 C CA . GLN A 1 146 ? -48.219 23.672 20.656 1 25.25 146 GLN A CA 1
ATOM 1137 C C . GLN A 1 146 ? -47.25 22.703 21.344 1 25.25 146 GLN A C 1
ATOM 1139 O O . GLN A 1 146 ? -46.094 23.047 21.594 1 25.25 146 GLN A O 1
ATOM 1144 N N . SER A 1 147 ? -47.844 21.641 22.016 1 28.08 147 SER A N 1
ATOM 1145 C CA . SER A 1 147 ? -47.281 20.469 22.672 1 28.08 147 SER A CA 1
ATOM 1146 C C . SER A 1 147 ? -46.219 19.797 21.812 1 28.08 147 SER A C 1
ATOM 1148 O O . SER A 1 147 ? -46.469 19.391 20.688 1 28.08 147 SER A O 1
ATOM 1150 N N . LEU A 1 148 ? -45.094 20.281 21.797 1 27.34 148 LEU A N 1
ATOM 1151 C CA . LEU A 1 148 ? -43.906 19.781 21.078 1 27.34 148 LEU A CA 1
ATOM 1152 C C . LEU A 1 148 ? -43.688 18.297 21.375 1 27.34 148 LEU A C 1
ATOM 1154 O O . LEU A 1 148 ? -43.312 17.938 22.484 1 27.34 148 LEU A O 1
ATOM 1158 N N . GLN A 1 149 ? -44.656 17.438 20.844 1 28.09 149 GLN A N 1
ATOM 1159 C CA . GLN A 1 149 ? -44.406 16 20.844 1 28.09 149 GLN A CA 1
ATOM 1160 C C . GLN A 1 149 ? -42.938 15.727 20.469 1 28.09 149 GLN A C 1
ATOM 1162 O O . GLN A 1 149 ? -42.438 16.219 19.453 1 28.09 149 GLN A O 1
ATOM 1167 N N . ASN A 1 150 ? -42.125 15.508 21.469 1 28.27 150 ASN A N 1
ATOM 1168 C CA . ASN A 1 150 ? -40.75 15.078 21.5 1 28.27 150 ASN A CA 1
ATOM 1169 C C . ASN A 1 150 ? -40.469 13.961 20.5 1 28.27 150 ASN A C 1
ATOM 1171 O O . ASN A 1 150 ? -40.75 12.797 20.766 1 28.27 150 ASN A O 1
ATOM 1175 N N . GLU A 1 151 ? -41 14.109 19.281 1 29.94 151 GLU A N 1
ATOM 1176 C CA . GLU A 1 151 ? -40.469 13.094 18.359 1 29.94 151 GLU A CA 1
ATOM 1177 C C . GLU A 1 151 ? -38.969 12.898 18.547 1 29.94 151 GLU A C 1
ATOM 1179 O O . GLU A 1 151 ? -38.188 13.828 18.312 1 29.94 151 GLU A O 1
ATOM 1184 N N . THR A 1 152 ? -38.562 12.125 19.562 1 27.8 152 THR A N 1
ATOM 1185 C CA . THR A 1 152 ? -37.25 11.516 19.609 1 27.8 152 THR A CA 1
ATOM 1186 C C . THR A 1 152 ? -36.75 11.156 18.219 1 27.8 152 THR A C 1
ATOM 1188 O O . THR A 1 152 ? -37.312 10.25 17.578 1 27.8 152 THR A O 1
ATOM 1191 N N . ALA A 1 153 ? -36.594 12.039 17.453 1 30.81 153 ALA A N 1
ATOM 1192 C CA . ALA A 1 153 ? -35.938 11.703 16.203 1 30.81 153 ALA A CA 1
ATOM 1193 C C . ALA A 1 153 ? -34.938 10.547 16.391 1 30.81 153 ALA A C 1
ATOM 1195 O O .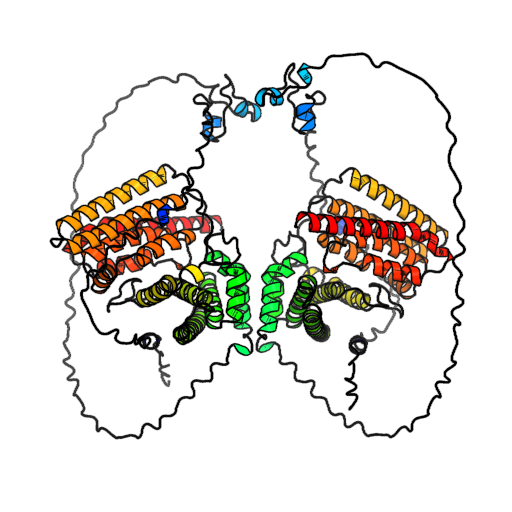 ALA A 1 153 ? -33.969 10.664 17.141 1 30.81 153 ALA A O 1
ATOM 1196 N N . GLU A 1 154 ? -35.438 9.383 16.484 1 32.16 154 GLU A N 1
ATOM 1197 C CA . GLU A 1 154 ? -34.531 8.242 16.312 1 32.16 154 GLU A CA 1
ATOM 1198 C C . GLU A 1 154 ? -33.344 8.617 15.422 1 32.16 154 GLU A C 1
ATOM 1200 O O . GLU A 1 154 ? -33.531 9.008 14.273 1 32.16 154 GLU A O 1
ATOM 1205 N N . PHE A 1 155 ? -32.438 9.359 16 1 32.78 155 PHE A N 1
ATOM 1206 C CA . PHE A 1 155 ? -31.203 9.469 15.219 1 32.78 155 PHE A CA 1
ATOM 1207 C C . PHE A 1 155 ? -31.031 8.258 14.312 1 32.78 155 PHE A C 1
ATOM 1209 O O . PHE A 1 155 ? -31.312 7.125 14.711 1 32.78 155 PHE A O 1
ATOM 1216 N N . PRO A 1 156 ? -31.391 8.414 13.086 1 34.34 156 PRO A N 1
ATOM 1217 C CA . PRO A 1 156 ? -31.125 7.168 12.352 1 34.34 156 PRO A CA 1
ATOM 1218 C C . PRO A 1 156 ? -30 6.348 12.969 1 34.34 156 PRO A C 1
ATOM 1220 O O . PRO A 1 156 ? -29.016 6.91 13.477 1 34.34 156 PRO A O 1
ATOM 1223 N N . VAL A 1 157 ? -30.281 5.324 13.68 1 35.19 157 VAL A N 1
ATOM 1224 C CA . VAL A 1 157 ? -29.297 4.328 14.094 1 35.19 157 VAL A CA 1
ATOM 1225 C C . VAL A 1 157 ? -28.125 4.336 13.125 1 35.19 157 VAL A C 1
ATOM 1227 O O . VAL A 1 157 ? -28.281 4.039 11.938 1 35.19 157 VAL A O 1
ATOM 1230 N N . GLU A 1 158 ? -27.203 5.336 13.18 1 38.81 158 GLU A N 1
ATOM 1231 C CA . GLU A 1 158 ? -25.922 5.238 12.492 1 38.81 158 GLU A CA 1
ATOM 1232 C C . GLU A 1 158 ? -25.516 3.785 12.273 1 38.81 158 GLU A C 1
ATOM 1234 O O . GLU A 1 158 ? -25.5 2.99 13.211 1 38.81 158 GLU A O 1
ATOM 1239 N N . SER A 1 159 ? -25.938 3.188 11.266 1 38.81 159 SER A N 1
ATOM 1240 C CA . SER A 1 159 ? -25.484 1.846 10.922 1 38.81 159 SER A CA 1
ATOM 1241 C C . SER A 1 159 ? -24.094 1.572 11.516 1 38.81 159 SER A C 1
ATOM 1243 O O . SER A 1 159 ? -23.172 2.369 11.344 1 38.81 159 SER A O 1
ATOM 1245 N N . SER A 1 160 ? -24 1.117 12.664 1 41.69 160 SER A N 1
ATOM 1246 C CA . SER A 1 160 ? -22.734 0.719 13.289 1 41.69 160 SER A CA 1
ATOM 1247 C C . SER A 1 160 ? -21.719 0.261 12.242 1 41.69 160 SER A C 1
ATOM 1249 O O . SER A 1 160 ? -22.047 -0.544 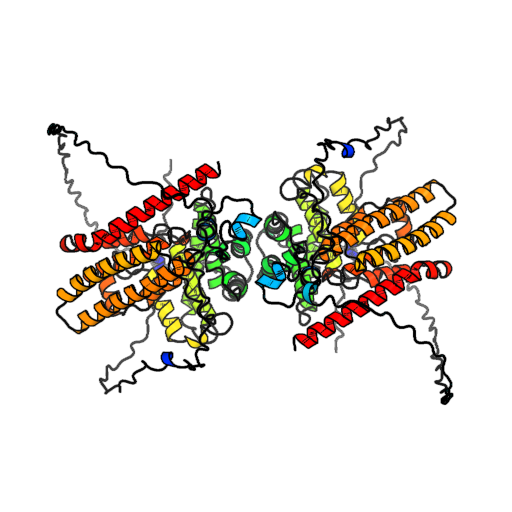11.367 1 41.69 160 SER A O 1
ATOM 1251 N N . PRO A 1 161 ? -20.734 0.979 11.883 1 49.12 161 PRO A N 1
ATOM 1252 C CA . PRO A 1 161 ? -19.594 0.442 11.117 1 49.12 161 PRO A CA 1
ATOM 1253 C C . PRO A 1 161 ? -19.375 -1.049 11.359 1 49.12 161 PRO A C 1
ATOM 1255 O O . PRO A 1 161 ? -18.438 -1.632 10.828 1 49.12 161 PRO A O 1
ATOM 1258 N N . SER A 1 162 ? -20.078 -1.549 12.344 1 54.66 162 SER A N 1
ATOM 1259 C CA . SER A 1 162 ? -19.797 -2.928 12.719 1 54.66 162 SER A CA 1
ATOM 1260 C C . SER A 1 162 ? -19.984 -3.877 11.547 1 54.66 162 SER A C 1
ATOM 1262 O O . SER A 1 162 ? -19.344 -4.93 11.477 1 54.66 162 SER A O 1
ATOM 1264 N N . ASP A 1 163 ? -20.766 -3.494 10.5 1 69.81 163 ASP A N 1
ATOM 1265 C CA . ASP A 1 163 ? -21.125 -4.562 9.578 1 69.81 163 ASP A CA 1
ATOM 1266 C C . ASP A 1 163 ? -20.328 -4.469 8.281 1 69.81 163 ASP A C 1
ATOM 1268 O O . ASP A 1 163 ? -20.328 -5.402 7.473 1 69.81 163 ASP A O 1
ATOM 1272 N N . GLY A 1 164 ? -19.516 -3.311 8.086 1 87.38 164 GLY A N 1
ATOM 1273 C CA . GLY A 1 164 ? -18.734 -3.248 6.863 1 87.38 164 GLY A CA 1
ATOM 1274 C C . GLY A 1 164 ? -18.719 -1.869 6.23 1 87.38 164 GLY A C 1
ATOM 1275 O O . GLY A 1 164 ? -19.047 -0.877 6.891 1 87.38 164 GLY A O 1
ATOM 1276 N N . ILE A 1 165 ? -18.141 -1.701 5.207 1 93.06 165 ILE A N 1
ATOM 1277 C CA . ILE A 1 165 ? -18.062 -0.407 4.539 1 93.06 165 ILE A CA 1
ATOM 1278 C C . ILE A 1 165 ? -18.656 -0.514 3.139 1 93.06 165 ILE A C 1
ATOM 1280 O O . ILE A 1 165 ? -18.656 -1.592 2.539 1 93.06 165 ILE A O 1
ATOM 1284 N N . SER A 1 166 ? -19.188 0.617 2.637 1 93.81 166 SER A N 1
ATOM 1285 C CA . SER A 1 166 ? -19.734 0.688 1.285 1 93.81 166 SER A CA 1
ATOM 1286 C C . SER A 1 166 ? -18.641 0.602 0.237 1 93.81 166 SER A C 1
ATOM 1288 O O . SER A 1 166 ? -17.453 0.758 0.556 1 93.81 166 SER A O 1
ATOM 1290 N N . MET A 1 167 ? -18.984 0.415 -1.077 1 93.94 167 MET A N 1
ATOM 1291 C CA . MET A 1 167 ? -18 0.365 -2.158 1 93.94 167 MET A CA 1
ATOM 1292 C C . MET A 1 167 ? -17.359 1.731 -2.373 1 93.94 167 MET A C 1
ATOM 1294 O O . MET A 1 167 ? -16.188 1.819 -2.723 1 93.94 167 MET A O 1
ATOM 1298 N N . ALA A 1 168 ? -18.156 2.756 -2.197 1 94.31 168 ALA A N 1
ATOM 1299 C CA . ALA A 1 168 ? -17.609 4.105 -2.279 1 94.31 168 ALA A CA 1
ATOM 1300 C C . ALA A 1 168 ? -16.531 4.324 -1.218 1 94.31 168 ALA A C 1
ATOM 1302 O O . ALA A 1 168 ? -15.477 4.902 -1.502 1 94.31 168 ALA A O 1
ATOM 1303 N N . ASP A 1 169 ? -16.797 3.852 -0.024 1 97 169 ASP A N 1
ATOM 1304 C CA . ASP A 1 169 ? -15.836 3.963 1.063 1 97 169 ASP A CA 1
ATOM 1305 C C . ASP A 1 169 ? -14.625 3.068 0.812 1 97 169 ASP A C 1
ATOM 1307 O O . ASP A 1 169 ? -13.508 3.404 1.211 1 97 169 ASP A O 1
ATOM 1311 N N . LEU A 1 170 ? -14.875 1.918 0.148 1 97.62 170 LEU A N 1
ATOM 1312 C CA . LEU A 1 170 ? -13.766 1.023 -0.175 1 97.62 170 LEU A CA 1
ATOM 1313 C C . LEU A 1 170 ? -12.789 1.691 -1.138 1 97.62 170 LEU A C 1
ATOM 1315 O O . LEU A 1 170 ? -11.578 1.489 -1.039 1 97.62 170 LEU A O 1
ATOM 1319 N N . ARG A 1 171 ? -13.352 2.502 -2.059 1 97.44 171 ARG A N 1
ATOM 1320 C CA . ARG A 1 171 ? -12.508 3.264 -2.969 1 97.44 171 ARG A CA 1
ATOM 1321 C C . ARG A 1 171 ? -11.641 4.262 -2.207 1 97.44 171 ARG A C 1
ATOM 1323 O O . ARG A 1 171 ? -10.445 4.402 -2.492 1 97.44 171 ARG A O 1
ATOM 1330 N N . LEU A 1 172 ? -12.211 4.895 -1.247 1 98.44 172 LEU A N 1
ATOM 1331 C CA . LEU A 1 172 ? -11.469 5.82 -0.403 1 98.44 172 LEU A CA 1
ATOM 1332 C C . LEU A 1 172 ? -10.406 5.086 0.408 1 98.44 172 LEU A C 1
ATOM 1334 O O . LEU A 1 172 ? -9.273 5.555 0.523 1 98.44 172 LEU A O 1
ATOM 1338 N N . PHE A 1 173 ? -10.867 3.947 0.965 1 98.38 173 PHE A N 1
ATOM 1339 C CA . PHE A 1 173 ? -9.969 3.121 1.767 1 98.38 173 PHE A CA 1
ATOM 1340 C C . PHE A 1 173 ? -8.758 2.697 0.954 1 98.38 173 PHE A C 1
ATOM 1342 O O . PHE A 1 173 ? -7.621 2.793 1.43 1 98.38 173 PHE A O 1
ATOM 1349 N N . HIS A 1 174 ? -8.969 2.277 -0.239 1 98.38 174 HIS A N 1
ATOM 1350 C CA . HIS A 1 174 ? -7.898 1.883 -1.147 1 98.38 174 HIS A CA 1
ATOM 1351 C C . HIS A 1 174 ? -6.965 3.053 -1.44 1 98.38 174 HIS A C 1
ATOM 1353 O O . HIS A 1 174 ? -5.742 2.916 -1.349 1 98.38 174 HIS A O 1
ATOM 1359 N N . HIS A 1 175 ? -7.516 4.18 -1.782 1 98.19 175 HIS A N 1
ATOM 1360 C CA . HIS A 1 175 ? -6.711 5.355 -2.092 1 98.19 175 HIS A CA 1
ATOM 1361 C C . HIS A 1 175 ? -5.859 5.766 -0.897 1 98.19 175 HIS A C 1
ATOM 1363 O O . HIS A 1 175 ? -4.695 6.145 -1.062 1 98.19 175 HIS A O 1
ATOM 1369 N N . TYR A 1 176 ? -6.445 5.66 0.29 1 98.38 176 TYR A N 1
ATOM 1370 C CA . TYR A 1 176 ? -5.668 5.984 1.48 1 98.38 176 TYR A CA 1
ATOM 1371 C C . TYR A 1 176 ? -4.434 5.098 1.584 1 98.38 176 TYR A C 1
ATOM 1373 O O . TYR A 1 176 ? -3.33 5.582 1.834 1 98.38 176 TYR A O 1
ATOM 1381 N N . THR A 1 177 ? -4.594 3.814 1.375 1 97.19 177 THR A N 1
ATOM 1382 C CA . THR A 1 177 ? -3.568 2.82 1.679 1 97.19 177 THR A CA 1
ATOM 1383 C C . THR A 1 177 ? -2.482 2.818 0.608 1 97.19 177 THR A C 1
ATOM 1385 O O . THR A 1 177 ? -1.384 2.305 0.832 1 97.19 177 THR A O 1
ATOM 1388 N N . ILE A 1 178 ? -2.748 3.461 -0.532 1 95.19 178 ILE A N 1
ATOM 1389 C CA . ILE A 1 178 ? -1.73 3.373 -1.574 1 95.19 178 ILE A CA 1
ATOM 1390 C C . ILE A 1 178 ? -1.15 4.758 -1.849 1 95.19 178 ILE A C 1
ATOM 1392 O O . ILE A 1 178 ? -0.094 4.883 -2.473 1 95.19 178 ILE A O 1
ATOM 1396 N N . SER A 1 179 ? -1.857 5.816 -1.369 1 96.25 179 SER A N 1
ATOM 1397 C CA . SER A 1 179 ? -1.398 7.137 -1.783 1 96.25 179 SER A CA 1
ATOM 1398 C C . SER A 1 179 ? -1.436 8.125 -0.621 1 96.25 179 SER A C 1
ATOM 1400 O O . SER A 1 179 ? -0.4 8.664 -0.223 1 96.25 179 SER A O 1
ATOM 1402 N N . THR A 1 180 ? -2.592 8.328 0.032 1 97.81 180 THR A N 1
ATOM 1403 C CA . THR A 1 180 ? -2.789 9.391 1.012 1 97.81 180 THR A CA 1
ATOM 1404 C C . THR A 1 180 ? -1.831 9.227 2.188 1 97.81 180 THR A C 1
ATOM 1406 O O . THR A 1 180 ? -1.255 10.203 2.666 1 97.81 180 THR A O 1
ATOM 1409 N N . TYR A 1 181 ? -1.681 8.008 2.678 1 96.25 181 TYR A N 1
ATOM 1410 C CA . TYR A 1 181 ? -0.896 7.762 3.885 1 96.25 181 TYR A CA 1
ATOM 1411 C C . TYR A 1 181 ? 0.51 8.328 3.746 1 96.25 181 TYR A C 1
ATOM 1413 O O . TYR A 1 181 ? 1.064 8.875 4.707 1 96.25 181 TYR A O 1
ATOM 1421 N N . ALA A 1 182 ? 1.043 8.32 2.523 1 93.94 182 ALA A N 1
ATOM 1422 C CA . ALA A 1 182 ? 2.441 8.672 2.283 1 93.94 182 ALA A CA 1
ATOM 1423 C C . ALA A 1 182 ? 2.633 10.188 2.266 1 93.94 182 ALA A C 1
ATOM 1425 O O . ALA A 1 182 ? 3.762 10.672 2.342 1 93.94 182 ALA A O 1
ATOM 1426 N N . THR A 1 183 ? 1.605 10.867 2.188 1 94.88 183 THR A N 1
ATOM 1427 C CA . THR A 1 183 ? 1.671 12.32 2.084 1 94.88 183 THR A CA 1
ATOM 1428 C C . THR A 1 183 ? 1.519 12.969 3.457 1 94.88 183 THR A C 1
ATOM 1430 O O . THR A 1 183 ? 1.706 14.18 3.604 1 94.88 183 THR A O 1
ATOM 1433 N N . LEU A 1 184 ? 1.19 12.203 4.465 1 93.5 184 LEU A N 1
ATOM 1434 C CA . LEU A 1 184 ? 0.794 12.766 5.75 1 93.5 184 LEU A CA 1
ATOM 1435 C C . LEU A 1 184 ? 1.981 12.82 6.707 1 93.5 184 LEU A C 1
ATOM 1437 O O . LEU A 1 184 ? 1.929 13.516 7.727 1 93.5 184 LEU A O 1
ATOM 1441 N N . THR A 1 185 ? 2.99 12.016 6.402 1 84.69 185 THR A N 1
ATOM 1442 C CA . THR A 1 185 ? 4.145 11.969 7.293 1 84.69 185 THR A CA 1
ATOM 1443 C C . THR A 1 185 ? 5.441 11.891 6.496 1 84.69 185 THR A C 1
ATOM 1445 O O . THR A 1 185 ? 5.418 11.695 5.277 1 84.69 185 THR A O 1
ATOM 1448 N N . GLU A 1 186 ? 6.43 12.156 7.246 1 77.06 186 GLU A N 1
ATOM 1449 C CA . GLU A 1 186 ? 7.742 12.078 6.613 1 77.06 186 GLU A CA 1
ATOM 1450 C C . GLU A 1 186 ? 8.086 10.633 6.234 1 77.06 186 GLU A C 1
ATOM 1452 O O . GLU A 1 186 ? 7.527 9.688 6.793 1 77.06 186 GLU A O 1
ATOM 1457 N N . GLU A 1 187 ? 8.859 10.484 5.227 1 67.38 187 GLU A N 1
ATOM 1458 C CA . GLU A 1 187 ? 9.234 9.211 4.625 1 67.38 187 GLU A CA 1
ATOM 1459 C C . GLU A 1 187 ? 9.805 8.25 5.668 1 67.38 187 GLU A C 1
ATOM 1461 O O . GLU A 1 187 ? 9.742 7.035 5.504 1 67.38 187 GLU A O 1
ATOM 1466 N N . ASN A 1 188 ? 10 8.734 6.742 1 65.5 188 ASN A N 1
ATOM 1467 C CA . ASN A 1 188 ? 10.641 7.84 7.699 1 65.5 188 ASN A CA 1
ATOM 1468 C C . ASN A 1 188 ? 9.633 7.25 8.68 1 65.5 188 ASN A C 1
ATOM 1470 O O . ASN A 1 188 ? 9.695 7.523 9.883 1 65.5 188 ASN A O 1
ATOM 1474 N N . ASP A 1 189 ? 8.609 6.707 8.211 1 76.56 189 ASP A N 1
ATOM 1475 C CA . ASP A 1 189 ? 7.719 5.93 9.062 1 76.56 189 ASP A CA 1
ATOM 1476 C C . ASP A 1 189 ? 8.188 4.484 9.18 1 76.56 189 ASP A C 1
ATOM 1478 O O . ASP A 1 189 ? 7.598 3.582 8.586 1 76.56 189 ASP A O 1
ATOM 1482 N N . PRO A 1 190 ? 9.242 4.375 9.992 1 75.44 190 PRO A N 1
ATOM 1483 C CA . PRO A 1 190 ? 9.891 3.062 10.023 1 75.44 190 PRO A CA 1
ATOM 1484 C C . PRO A 1 190 ? 8.938 1.947 10.461 1 75.44 190 PRO A C 1
ATOM 1486 O O . PRO A 1 190 ? 9.125 0.791 10.07 1 75.44 190 PRO A O 1
ATOM 1489 N N . ASN A 1 191 ? 7.926 2.312 11.211 1 84.69 191 ASN A N 1
ATOM 1490 C CA . ASN A 1 191 ? 7.035 1.277 11.719 1 84.69 191 ASN A CA 1
ATOM 1491 C C . ASN A 1 191 ? 5.766 1.162 10.875 1 84.69 191 ASN A C 1
ATOM 1493 O O . ASN A 1 191 ? 4.883 0.36 11.18 1 84.69 191 ASN A O 1
ATOM 1497 N N . GLY A 1 192 ? 5.637 1.962 9.914 1 90 192 GLY A N 1
ATOM 1498 C CA . GLY A 1 192 ? 4.469 1.899 9.047 1 90 192 GLY A CA 1
ATOM 1499 C C . GLY A 1 192 ? 3.182 2.287 9.75 1 90 192 GLY A C 1
ATOM 1500 O O . GLY A 1 192 ? 2.146 1.645 9.562 1 90 192 GLY A O 1
ATOM 1501 N N . VAL A 1 193 ? 3.229 3.219 10.555 1 93.25 193 VAL A N 1
ATOM 1502 C CA . VAL A 1 193 ? 2.096 3.582 11.398 1 93.25 193 VAL A CA 1
ATOM 1503 C C . VAL A 1 193 ? 0.926 4.039 10.531 1 93.25 193 VAL A C 1
ATOM 1505 O O . VAL A 1 193 ? -0.185 3.52 10.656 1 93.25 193 VAL A O 1
ATOM 1508 N N . MET A 1 194 ? 1.153 4.914 9.578 1 95.12 194 MET A N 1
ATOM 1509 C CA . MET A 1 194 ? 0.077 5.559 8.828 1 95.12 194 MET A CA 1
ATOM 1510 C C . MET A 1 194 ? -0.53 4.594 7.82 1 95.12 194 MET A C 1
ATOM 1512 O O . MET A 1 194 ? -1.709 4.703 7.477 1 95.12 194 MET A O 1
ATOM 1516 N N . GLN A 1 195 ? 0.199 3.625 7.398 1 95.5 195 GLN A N 1
ATOM 1517 C CA . GLN A 1 195 ? -0.295 2.736 6.352 1 95.5 195 GLN A CA 1
ATOM 1518 C C . GLN A 1 195 ? -0.852 1.445 6.945 1 95.5 195 GLN A C 1
ATOM 1520 O O . GLN A 1 195 ? -1.84 0.902 6.449 1 95.5 195 GLN A O 1
ATOM 1525 N N . ASN A 1 196 ? -0.175 0.982 7.969 1 95.5 196 ASN A N 1
ATOM 1526 C CA . ASN A 1 196 ? -0.491 -0.344 8.492 1 95.5 196 ASN A CA 1
ATOM 1527 C C . ASN A 1 196 ? -1.283 -0.261 9.789 1 95.5 196 ASN A C 1
ATOM 1529 O O . ASN A 1 196 ? -2.467 -0.598 9.828 1 95.5 196 ASN A O 1
ATOM 1533 N N . HIS A 1 197 ? -0.75 0.37 10.805 1 95.12 197 HIS A N 1
ATOM 1534 C CA . HIS A 1 197 ? -1.298 0.281 12.156 1 95.12 197 HIS A CA 1
ATOM 1535 C C . HIS A 1 197 ? -2.564 1.119 12.297 1 95.12 197 HIS A C 1
ATOM 1537 O O . HIS A 1 197 ? -3.568 0.649 12.828 1 95.12 197 HIS A O 1
ATOM 1543 N N . ILE A 1 198 ? -2.496 2.305 11.781 1 96.69 198 ILE A N 1
ATOM 1544 C CA . ILE A 1 198 ? -3.654 3.178 11.922 1 96.69 198 ILE A CA 1
ATOM 1545 C C . ILE A 1 198 ? -4.852 2.57 11.195 1 96.69 198 ILE A C 1
ATOM 1547 O O . ILE A 1 198 ? -5.988 2.678 11.656 1 96.69 198 ILE A O 1
ATOM 1551 N N . VAL A 1 199 ? -4.598 1.943 10.086 1 97.62 199 VAL A N 1
ATOM 1552 C CA . VAL A 1 199 ? -5.656 1.315 9.305 1 97.62 199 VAL A CA 1
ATOM 1553 C C . VAL A 1 199 ? -6.23 0.127 10.07 1 97.62 199 VAL A C 1
ATOM 1555 O O . VAL A 1 199 ? -7.449 -0.028 10.172 1 97.62 199 VAL A O 1
ATOM 1558 N N . GLN A 1 200 ? -5.383 -0.627 10.648 1 96.06 200 GLN A N 1
ATOM 1559 C CA . GLN A 1 200 ? -5.828 -1.76 11.453 1 96.06 200 GLN A CA 1
ATOM 1560 C C . GLN A 1 200 ? -6.594 -1.292 12.688 1 96.06 200 GLN A C 1
ATOM 1562 O O . GLN A 1 200 ? -7.625 -1.869 13.039 1 96.06 200 GLN A O 1
ATOM 1567 N N . TRP A 1 201 ? -6.074 -0.265 13.297 1 96.12 201 TRP A N 1
ATOM 1568 C CA . TRP A 1 201 ? -6.77 0.312 14.445 1 96.12 201 TRP A CA 1
ATOM 1569 C C . TRP A 1 201 ? -8.148 0.818 14.047 1 96.12 201 TRP A C 1
ATOM 1571 O O . TRP A 1 201 ? -9.102 0.735 14.828 1 96.12 201 TRP A O 1
ATOM 1581 N N . GLY A 1 202 ? -8.234 1.371 12.836 1 96.56 202 GLY A N 1
ATOM 1582 C CA . GLY A 1 202 ? -9.5 1.885 12.352 1 96.56 202 GLY A CA 1
ATOM 1583 C C . GLY A 1 202 ? -10.57 0.816 12.234 1 96.56 202 GLY A C 1
ATOM 1584 O O . GLY A 1 202 ? -11.766 1.108 12.352 1 96.56 202 GLY A O 1
ATOM 1585 N N . MET A 1 203 ? -10.18 -0.363 12.031 1 94.81 203 MET A N 1
ATOM 1586 C CA . MET A 1 203 ? -11.141 -1.453 11.883 1 94.81 203 MET A CA 1
ATOM 1587 C C . MET A 1 203 ? -11.734 -1.844 13.234 1 94.81 203 MET A C 1
ATOM 1589 O O . MET A 1 203 ? -12.797 -2.467 13.289 1 94.81 203 MET A O 1
ATOM 1593 N N . GLU A 1 204 ? -11.062 -1.432 14.273 1 91.62 204 GLU A N 1
ATOM 1594 C CA . GLU A 1 204 ? -11.531 -1.67 15.633 1 91.62 204 GLU A CA 1
ATOM 1595 C C . GLU A 1 204 ? -12.086 -0.392 16.266 1 91.62 204 GLU A C 1
ATOM 1597 O O . GLU A 1 204 ? -12.898 -0.448 17.188 1 91.62 204 GLU A O 1
ATOM 1602 N N . PHE A 1 205 ? -11.578 0.689 15.828 1 93.5 205 PHE A N 1
ATOM 1603 C CA . PHE A 1 205 ? -11.93 2.014 16.328 1 93.5 205 PHE A CA 1
ATOM 1604 C C . PHE A 1 205 ? -12.539 2.869 15.227 1 93.5 205 PHE A C 1
ATOM 1606 O O . PHE A 1 205 ? -11.836 3.637 14.57 1 93.5 205 PHE A O 1
ATOM 1613 N N . PRO A 1 206 ? -13.844 2.891 15.133 1 95 206 PRO A N 1
ATOM 1614 C CA . PRO A 1 206 ? -14.516 3.459 13.961 1 95 206 PRO A CA 1
ATOM 1615 C C . PRO A 1 206 ? -14.156 4.922 13.727 1 95 206 PRO A C 1
ATOM 1617 O O . PRO A 1 206 ? -14.18 5.391 12.586 1 95 206 PRO A O 1
ATOM 1620 N N . SER A 1 207 ? -13.875 5.684 14.812 1 96.56 207 SER A N 1
ATOM 1621 C CA . SER A 1 207 ? -13.492 7.078 14.625 1 96.56 207 SER A CA 1
ATOM 1622 C C . SER A 1 207 ? -12.289 7.195 13.695 1 96.56 207 SER A C 1
ATOM 1624 O O . SER A 1 207 ? -12.273 8.031 12.789 1 96.56 207 SER A O 1
ATOM 1626 N N . ILE A 1 208 ? -11.312 6.324 13.883 1 97.94 208 ILE A N 1
ATOM 1627 C CA . ILE A 1 208 ? -10.102 6.336 13.07 1 97.94 208 ILE A CA 1
ATOM 1628 C C . ILE A 1 208 ? -10.453 5.988 11.625 1 97.94 208 ILE A C 1
ATOM 1630 O O . ILE A 1 208 ? -9.938 6.602 10.688 1 97.94 208 ILE A O 1
ATOM 1634 N N . LEU A 1 209 ? -11.312 5 11.438 1 98.25 209 LEU A N 1
ATOM 1635 C CA . LEU A 1 209 ? -11.703 4.609 10.086 1 98.25 209 LEU A CA 1
ATOM 1636 C C . LEU A 1 209 ? -12.352 5.781 9.344 1 98.25 209 LEU A C 1
ATOM 1638 O O . LEU A 1 209 ? -11.977 6.086 8.211 1 98.25 209 LEU A O 1
ATOM 1642 N N . HIS A 1 210 ? -13.258 6.457 9.984 1 98.38 210 HIS A N 1
ATOM 1643 C CA . HIS A 1 210 ? -13.906 7.613 9.383 1 98.38 210 HIS A CA 1
ATOM 1644 C C . HIS A 1 210 ? -12.898 8.711 9.055 1 98.38 210 HIS A C 1
ATOM 1646 O O . HIS A 1 210 ? -12.977 9.336 7.996 1 98.38 210 HIS A O 1
ATOM 1652 N N . LEU A 1 211 ? -12 8.867 9.914 1 98.56 211 LEU A N 1
ATOM 1653 C CA . LEU A 1 211 ? -11.055 9.969 9.734 1 98.56 211 LEU A CA 1
ATOM 1654 C C . LEU A 1 211 ? -10.07 9.664 8.617 1 98.56 211 LEU A C 1
ATOM 1656 O O . LEU A 1 211 ? -9.68 10.555 7.863 1 98.56 211 LEU A O 1
ATOM 1660 N N . ILE A 1 212 ? -9.648 8.383 8.484 1 98.56 212 ILE A N 1
ATOM 1661 C CA . ILE A 1 212 ? -8.773 8.055 7.367 1 98.56 212 ILE A CA 1
ATOM 1662 C C . ILE A 1 212 ? -9.547 8.164 6.055 1 98.56 212 ILE A C 1
ATOM 1664 O O . ILE A 1 212 ? -8.992 8.578 5.035 1 98.56 212 ILE A O 1
ATOM 1668 N N . LEU A 1 213 ? -10.828 7.816 6.059 1 98.75 213 LEU A N 1
ATOM 1669 C CA . LEU A 1 213 ? -11.648 7.977 4.863 1 98.75 213 LEU A CA 1
ATOM 1670 C C . LEU A 1 213 ? -11.844 9.453 4.535 1 98.75 213 LEU A C 1
ATOM 1672 O O . LEU A 1 213 ? -11.836 9.844 3.363 1 98.75 213 LEU A O 1
ATOM 1676 N N . ALA A 1 214 ? -11.977 10.281 5.582 1 98.81 214 ALA A N 1
ATOM 1677 C CA . ALA A 1 214 ? -12.102 11.719 5.375 1 98.81 214 ALA A CA 1
ATOM 1678 C C . ALA A 1 214 ? -10.844 12.289 4.723 1 98.81 214 ALA A C 1
ATOM 1680 O O . ALA A 1 214 ? -10.93 13.047 3.754 1 98.81 214 ALA A O 1
ATOM 1681 N N . LEU A 1 215 ? -9.727 11.914 5.215 1 98.75 215 LEU A N 1
ATOM 1682 C CA . LEU A 1 215 ? -8.461 12.406 4.684 1 98.75 215 LEU A CA 1
ATOM 1683 C C . LEU A 1 215 ? -8.25 11.93 3.25 1 98.75 215 LEU A C 1
ATOM 1685 O O . LEU A 1 215 ? -7.75 12.68 2.408 1 98.75 215 LEU A O 1
ATOM 1689 N N . SER A 1 216 ? -8.641 10.688 3.041 1 98.81 216 SER A N 1
ATOM 1690 C CA . SER A 1 216 ? -8.562 10.148 1.688 1 98.81 216 SER A CA 1
ATOM 1691 C C . SER A 1 216 ? -9.438 10.945 0.723 1 98.81 216 SER A C 1
ATOM 1693 O O . SER A 1 216 ? -9 11.289 -0.375 1 98.81 216 SER A O 1
ATOM 1695 N N . ALA A 1 217 ? -10.633 11.203 1.123 1 98.88 217 ALA A N 1
ATOM 1696 C CA . ALA A 1 217 ? -11.555 11.977 0.296 1 98.88 217 ALA A CA 1
ATOM 1697 C C . ALA A 1 217 ? -11.023 13.383 0.041 1 98.88 217 ALA A C 1
ATOM 1699 O O . ALA A 1 217 ? -11.117 13.898 -1.075 1 98.88 217 ALA A O 1
ATOM 1700 N N . LEU A 1 218 ? -10.453 13.977 1.047 1 98.75 218 LEU A N 1
ATOM 1701 C CA . LEU A 1 218 ? -9.898 15.312 0.895 1 98.75 218 LEU A CA 1
ATOM 1702 C C . LEU A 1 218 ? -8.695 15.297 -0.046 1 98.75 218 LEU A C 1
ATOM 1704 O O . LEU A 1 218 ? -8.516 16.219 -0.848 1 98.75 218 LEU A O 1
ATOM 1708 N N . HIS A 1 219 ? -7.883 14.32 0.057 1 98.75 219 HIS A N 1
ATOM 1709 C CA . HIS A 1 219 ? -6.754 14.172 -0.853 1 98.75 219 HIS A CA 1
ATOM 1710 C C . HIS A 1 219 ? -7.223 14 -2.293 1 98.75 219 HIS A C 1
ATOM 1712 O O . HIS A 1 219 ? -6.672 14.617 -3.207 1 98.75 219 HIS A O 1
ATOM 1718 N N . LEU A 1 220 ? -8.211 13.219 -2.439 1 98.56 220 LEU A N 1
ATOM 1719 C CA . LEU A 1 220 ? -8.773 13.023 -3.771 1 98.56 220 LEU A CA 1
ATOM 1720 C C . LEU A 1 220 ? -9.383 14.312 -4.305 1 98.56 220 LEU A C 1
ATOM 1722 O O . LEU A 1 220 ? -9.297 14.602 -5.5 1 98.56 220 LEU A O 1
ATOM 1726 N N . ALA A 1 221 ? -10.008 15.055 -3.463 1 98.19 221 ALA A N 1
ATOM 1727 C CA . ALA A 1 221 ? -10.547 16.344 -3.865 1 98.19 221 ALA A CA 1
ATOM 1728 C C . ALA A 1 221 ? -9.438 17.266 -4.379 1 98.19 221 ALA A C 1
ATOM 1730 O O . ALA A 1 221 ? -9.648 18.031 -5.324 1 98.19 221 ALA A O 1
ATOM 1731 N N . HIS A 1 222 ? -8.328 17.172 -3.746 1 97.25 222 HIS A N 1
ATOM 1732 C CA . HIS A 1 222 ? -7.176 17.969 -4.145 1 97.25 222 HIS A CA 1
ATOM 1733 C C . HIS A 1 222 ? -6.617 17.5 -5.484 1 97.25 222 HIS A C 1
ATOM 1735 O O . HIS A 1 222 ? -6.266 18.328 -6.332 1 97.25 222 HIS A O 1
ATOM 1741 N N . LEU A 1 223 ? -6.594 16.188 -5.723 1 97 223 LEU A N 1
ATOM 1742 C CA . LEU A 1 223 ? -5.973 15.602 -6.906 1 97 223 LEU A CA 1
ATOM 1743 C C . LEU A 1 223 ? -6.91 15.68 -8.109 1 97 223 LEU A C 1
ATOM 1745 O O . LEU A 1 223 ? -6.457 15.672 -9.25 1 97 223 LEU A O 1
ATOM 1749 N N . THR A 1 224 ? -8.164 15.648 -7.77 1 96.31 224 THR A N 1
ATOM 1750 C CA . THR A 1 224 ? -9.156 15.609 -8.836 1 96.31 224 THR A CA 1
ATOM 1751 C C . THR A 1 224 ? -10.117 16.781 -8.734 1 96.31 224 THR A C 1
ATOM 1753 O O . THR A 1 224 ? -11.281 16.609 -8.367 1 96.31 224 THR A O 1
ATOM 1756 N N . PRO A 1 225 ? -9.766 17.891 -9.328 1 94 225 PRO A N 1
ATOM 1757 C CA . PRO A 1 225 ? -10.57 19.109 -9.188 1 94 225 PRO A CA 1
ATOM 1758 C C . PRO A 1 225 ? -11.961 18.969 -9.805 1 94 225 PRO A C 1
ATOM 1760 O O . PRO A 1 22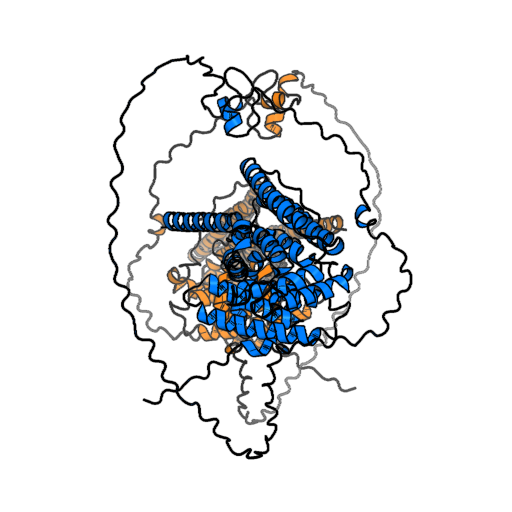5 ? -12.914 19.578 -9.32 1 94 225 PRO A O 1
ATOM 1763 N N . GLU A 1 226 ? -12.109 18.109 -10.75 1 96.12 226 GLU A N 1
ATOM 1764 C CA . GLU A 1 226 ? -13.398 17.938 -11.422 1 96.12 226 GLU A CA 1
ATOM 1765 C C . GLU A 1 226 ? -14.43 17.297 -10.5 1 96.12 226 GLU A C 1
ATOM 1767 O O . GLU A 1 226 ? -15.633 17.516 -10.656 1 96.12 226 GLU A O 1
ATOM 1772 N N . LEU A 1 227 ? -13.945 16.562 -9.531 1 96.62 227 LEU A N 1
ATOM 1773 C CA . LEU A 1 227 ? -14.836 15.875 -8.602 1 96.62 227 LEU A CA 1
ATOM 1774 C C . LEU A 1 227 ? -14.68 16.422 -7.191 1 96.62 227 LEU A C 1
ATOM 1776 O O . LEU A 1 227 ? -15.047 15.758 -6.219 1 96.62 227 LEU A O 1
ATOM 1780 N N . ARG A 1 228 ? -14.18 17.562 -7.051 1 96.81 228 ARG A N 1
ATOM 1781 C CA . ARG A 1 228 ? -13.812 18.156 -5.766 1 96.81 228 ARG A CA 1
ATOM 1782 C C . ARG A 1 228 ? -15.031 18.266 -4.855 1 96.81 228 ARG A C 1
ATOM 1784 O O . ARG A 1 228 ? -14.961 17.938 -3.67 1 96.81 228 ARG A O 1
ATOM 1791 N N . ASN A 1 229 ? -16.125 18.656 -5.359 1 96.94 229 ASN A N 1
ATOM 1792 C CA . ASN A 1 229 ? -17.312 18.859 -4.547 1 96.94 229 ASN A CA 1
ATOM 1793 C C . ASN A 1 229 ? -17.828 17.547 -3.965 1 96.94 229 ASN A C 1
ATOM 1795 O O . ASN A 1 229 ? -18.219 17.484 -2.795 1 96.94 229 ASN A O 1
ATOM 1799 N N . ASP A 1 230 ? -17.781 16.547 -4.797 1 97.38 230 ASP A N 1
ATOM 1800 C CA . ASP A 1 230 ? -18.25 15.25 -4.332 1 97.38 230 ASP A CA 1
ATOM 1801 C C . ASP A 1 230 ? -17.344 14.711 -3.23 1 97.38 230 ASP A C 1
ATOM 1803 O O . ASP A 1 230 ? -17.812 14.266 -2.186 1 97.38 230 ASP A O 1
ATOM 1807 N N . TYR A 1 231 ? -16.094 14.75 -3.432 1 98.12 231 TYR A N 1
ATOM 1808 C CA . TYR A 1 231 ? -15.133 14.25 -2.449 1 98.12 231 TYR A CA 1
ATOM 1809 C C . TYR A 1 231 ? -15.172 15.094 -1.179 1 98.12 231 TYR A C 1
ATOM 1811 O O . TYR A 1 231 ? -15.031 14.562 -0.072 1 98.12 231 TYR A O 1
ATOM 1819 N N . SER A 1 232 ? -15.375 16.375 -1.34 1 97.81 232 SER A N 1
ATOM 1820 C CA . SER A 1 232 ? -15.469 17.25 -0.174 1 97.81 232 SER A CA 1
ATOM 1821 C C . SER A 1 232 ? -16.688 16.906 0.676 1 97.81 232 SER A C 1
ATOM 1823 O O . SER A 1 232 ? -16.609 16.938 1.907 1 97.81 232 SER A O 1
ATOM 1825 N N . ARG A 1 233 ? -17.75 16.594 0.023 1 97.94 233 ARG A N 1
ATOM 1826 C CA . ARG A 1 233 ? -18.953 16.188 0.742 1 97.94 233 ARG A CA 1
ATOM 1827 C C . ARG A 1 233 ? -18.719 14.883 1.495 1 97.94 233 ARG A C 1
ATOM 1829 O O . ARG A 1 233 ? -19.109 14.758 2.66 1 97.94 233 ARG A O 1
ATOM 1836 N N . GLN A 1 234 ? -18.094 13.938 0.843 1 97.75 234 GLN A N 1
ATOM 1837 C CA . GLN A 1 234 ? -17.766 12.672 1.498 1 97.75 234 GLN A CA 1
ATOM 1838 C C . GLN A 1 234 ? -16.844 12.898 2.697 1 97.75 234 GLN A C 1
ATOM 1840 O O . GLN A 1 234 ? -17.047 12.305 3.758 1 97.75 234 GLN A O 1
ATOM 1845 N N . ALA A 1 235 ? -15.891 13.758 2.461 1 98.62 235 ALA A N 1
ATOM 1846 C CA . ALA A 1 235 ? -14.93 14.062 3.52 1 98.62 235 ALA A CA 1
ATOM 1847 C C . ALA A 1 235 ? -15.625 14.68 4.73 1 98.62 235 ALA A C 1
ATOM 1849 O O . ALA A 1 235 ? -15.344 14.305 5.871 1 98.62 235 ALA A O 1
ATOM 1850 N N . GLU A 1 236 ? -16.516 15.57 4.473 1 97.81 236 GLU A N 1
ATOM 1851 C CA . GLU A 1 236 ? -17.234 16.234 5.551 1 97.81 236 GLU A CA 1
ATOM 1852 C C . GLU A 1 236 ? -18.078 15.25 6.355 1 97.81 236 GLU A C 1
ATOM 1854 O O . GLU A 1 236 ? -18.125 15.328 7.586 1 97.81 236 GLU A O 1
ATOM 1859 N N . ASP A 1 237 ? -18.734 14.336 5.656 1 98 237 ASP A N 1
ATOM 1860 C CA . ASP A 1 237 ? -19.531 13.32 6.324 1 98 237 ASP A CA 1
ATOM 1861 C C . ASP A 1 237 ? -18.672 12.438 7.219 1 98 237 ASP A C 1
ATOM 1863 O O . ASP A 1 237 ? -19 12.195 8.375 1 98 237 ASP A O 1
ATOM 1867 N N . HIS A 1 238 ? -17.578 11.977 6.711 1 98.38 238 HIS A N 1
ATOM 1868 C CA . HIS A 1 238 ? -16.688 11.102 7.465 1 98.38 238 HIS A CA 1
ATOM 1869 C C . HIS A 1 238 ? -16.016 11.852 8.609 1 98.38 238 HIS A C 1
ATOM 1871 O O . HIS A 1 238 ? -15.852 11.305 9.703 1 98.38 238 HIS A O 1
ATOM 1877 N N . PHE A 1 239 ? -15.656 13.094 8.352 1 97.88 239 PHE A N 1
ATOM 1878 C CA . PHE A 1 239 ? -15.031 13.898 9.391 1 97.88 239 PHE A CA 1
ATOM 1879 C C . PHE A 1 239 ? -15.984 14.109 10.562 1 97.88 239 PHE A C 1
ATOM 1881 O O . PHE A 1 239 ? -15.609 13.906 11.719 1 97.88 239 PHE A O 1
ATOM 1888 N N . ALA A 1 240 ? -17.203 14.484 10.227 1 96.75 240 ALA A N 1
ATOM 1889 C CA . ALA A 1 240 ? -18.203 14.711 11.258 1 96.75 240 ALA A CA 1
ATOM 1890 C C . ALA A 1 240 ? -18.453 13.445 12.07 1 96.75 240 ALA A C 1
ATOM 1892 O O . ALA A 1 240 ? -18.531 13.492 13.305 1 96.75 240 ALA A O 1
ATOM 1893 N N . SER A 1 241 ? -18.531 12.352 11.375 1 96.94 241 SER A N 1
ATOM 1894 C CA . SER A 1 241 ? -18.75 11.078 12.055 1 96.94 241 SER A CA 1
ATOM 1895 C C . SER A 1 241 ? -17.547 10.703 12.93 1 96.94 241 SER A C 1
ATOM 1897 O O . SER A 1 241 ? -17.719 10.305 14.078 1 96.94 241 SER A O 1
ATOM 1899 N N . GLY A 1 242 ? -16.344 10.859 12.391 1 96.56 242 GLY A N 1
ATOM 1900 C CA . GLY A 1 242 ? -15.141 10.562 13.148 1 96.56 242 GLY A CA 1
ATOM 1901 C C . GLY A 1 242 ? -15.008 11.398 14.406 1 96.56 242 GLY A C 1
ATOM 1902 O O . GLY A 1 242 ? -14.711 10.867 15.484 1 96.56 242 GLY A O 1
ATOM 1903 N N . LEU A 1 243 ? -15.297 12.625 14.25 1 93.75 243 LEU A N 1
ATOM 1904 C CA . LEU A 1 243 ? -15.203 13.555 15.375 1 93.75 243 LEU A CA 1
ATOM 1905 C C . LEU A 1 243 ? -16.25 13.219 16.438 1 93.75 243 LEU A C 1
ATOM 1907 O O . LEU A 1 243 ? -15.938 13.203 17.625 1 93.75 243 LEU A O 1
ATOM 1911 N N . ARG A 1 244 ? -17.469 12.922 16.031 1 94.5 244 ARG A N 1
ATOM 1912 C CA . ARG A 1 244 ? -18.547 12.57 16.953 1 94.5 244 ARG A CA 1
ATOM 1913 C C . ARG A 1 244 ? -18.203 11.32 17.75 1 94.5 244 ARG A C 1
ATOM 1915 O O . ARG A 1 244 ? -18.375 11.281 18.969 1 94.5 244 ARG A O 1
ATOM 1922 N N . ILE A 1 245 ? -17.672 10.344 17.078 1 93.44 245 ILE A N 1
ATOM 1923 C CA . ILE A 1 245 ? -17.391 9.055 17.703 1 93.44 245 ILE A CA 1
ATOM 1924 C C . ILE A 1 245 ? -16.234 9.203 18.703 1 93.44 245 ILE A C 1
ATOM 1926 O O . ILE A 1 245 ? -16.312 8.695 19.828 1 93.44 245 ILE A O 1
ATOM 1930 N N . VAL A 1 246 ? -15.164 9.867 18.328 1 91.38 246 VAL A N 1
ATOM 1931 C CA . VAL A 1 246 ? -14.016 9.984 19.234 1 91.38 246 VAL A CA 1
ATOM 1932 C C . VAL A 1 246 ? -14.391 10.828 20.438 1 91.38 246 VAL A C 1
ATOM 1934 O O . VAL A 1 246 ? -13.938 10.555 21.562 1 91.38 246 VAL A O 1
ATOM 1937 N N . THR A 1 247 ? -15.164 11.828 20.281 1 90.31 247 THR A N 1
ATOM 1938 C CA . THR A 1 247 ? -15.617 12.664 21.391 1 90.31 247 THR A CA 1
ATOM 1939 C C . THR A 1 247 ? -16.422 11.844 22.391 1 90.31 247 THR A C 1
ATOM 1941 O O . THR A 1 247 ? -16.281 12.031 23.609 1 90.31 247 THR A O 1
ATOM 1944 N N . ARG A 1 248 ? -17.234 10.945 21.875 1 90.25 248 ARG A N 1
ATOM 1945 C CA . ARG A 1 248 ? -18.031 10.086 22.734 1 90.25 248 ARG A CA 1
ATOM 1946 C C . ARG A 1 248 ? -17.156 9.109 23.5 1 90.25 248 ARG A C 1
ATOM 1948 O O . ARG A 1 248 ? -17.578 8.578 24.547 1 90.25 248 ARG A O 1
ATOM 1955 N N . GLN A 1 249 ? -15.984 8.898 23.062 1 88.25 249 GLN A N 1
ATOM 1956 C CA . GLN A 1 249 ? -15.094 7.918 23.672 1 88.25 249 GLN A CA 1
ATOM 1957 C C . GLN A 1 249 ? -14.195 8.578 24.719 1 88.25 249 GLN A C 1
ATOM 1959 O O . GLN A 1 249 ? -13.57 7.891 25.531 1 88.25 249 GLN A O 1
ATOM 1964 N N . LEU A 1 250 ? -14.102 9.812 24.766 1 86.06 250 LEU A N 1
ATOM 1965 C CA . LEU A 1 250 ? -13.164 10.562 25.609 1 86.06 250 LEU A CA 1
ATOM 1966 C C . LEU A 1 250 ? -13.43 10.305 27.078 1 86.06 250 LEU A C 1
ATOM 1968 O O .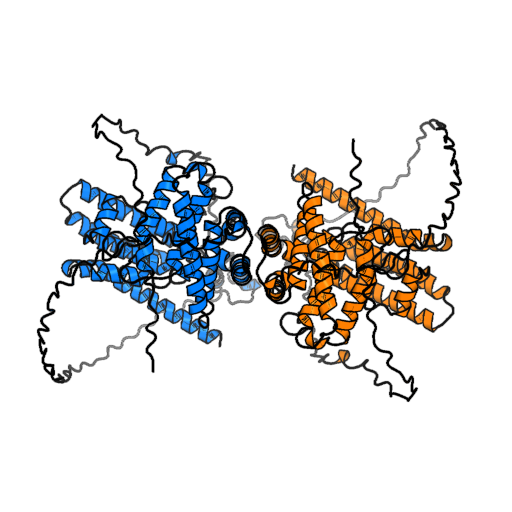 LEU A 1 250 ? -12.484 10.172 27.875 1 86.06 250 LEU A O 1
ATOM 1972 N N . PRO A 1 251 ? -14.742 10.117 27.469 1 86.5 251 PRO A N 1
ATOM 1973 C CA . PRO A 1 251 ? -14.984 9.828 28.891 1 86.5 251 PRO A CA 1
ATOM 1974 C C . PRO A 1 251 ? -14.391 8.484 29.328 1 86.5 251 PRO A C 1
ATOM 1976 O O . PRO A 1 251 ? -14.117 8.289 30.516 1 86.5 251 PRO A O 1
ATOM 1979 N N . ASN A 1 252 ? -14.195 7.602 28.422 1 88.56 252 ASN A N 1
ATOM 1980 C CA . ASN A 1 252 ? -13.648 6.281 28.719 1 88.56 252 ASN A CA 1
ATOM 1981 C C . ASN A 1 252 ? -12.148 6.219 28.438 1 88.56 252 ASN A C 1
ATOM 1983 O O . ASN A 1 252 ? -11.594 5.133 28.25 1 88.56 252 ASN A O 1
ATOM 1987 N N . PHE A 1 253 ? -11.609 7.32 28.422 1 89.38 253 PHE A N 1
ATOM 1988 C CA . PHE A 1 253 ? -10.188 7.484 28.141 1 89.38 253 PHE A CA 1
ATOM 1989 C C . PHE A 1 253 ? -9.344 6.801 29.219 1 89.38 253 PHE A C 1
ATOM 1991 O O . PHE A 1 253 ? -9.562 7.016 30.406 1 89.38 253 PHE A O 1
ATOM 1998 N N . ASN A 1 254 ? -8.516 5.871 28.797 1 92.31 254 ASN A N 1
ATOM 1999 C CA . ASN A 1 254 ? -7.676 5.129 29.734 1 92.31 254 ASN A CA 1
ATOM 2000 C C . ASN A 1 254 ? -6.379 4.672 29.078 1 92.31 254 ASN A C 1
ATOM 2002 O O . ASN A 1 254 ? -6.102 5.027 27.922 1 92.31 254 ASN A O 1
ATOM 2006 N N . SER A 1 255 ? -5.602 3.9 29.797 1 91.69 255 SER A N 1
ATOM 2007 C CA . SER A 1 255 ? -4.277 3.498 29.328 1 91.69 255 SER A CA 1
ATOM 2008 C C . SER A 1 255 ? -4.367 2.514 28.172 1 91.69 255 SER A C 1
ATOM 2010 O O . SER A 1 255 ? -3.449 2.426 27.359 1 91.69 255 SER A O 1
ATOM 2012 N N . GLU A 1 256 ? -5.469 1.861 27.938 1 91.62 256 GLU A N 1
ATOM 2013 C CA . GLU A 1 256 ? -5.613 0.832 26.906 1 91.62 256 GLU A CA 1
ATOM 2014 C C . GLU A 1 256 ? -6 1.441 25.562 1 91.62 256 GLU A C 1
ATOM 2016 O O . GLU A 1 256 ? -5.637 0.914 24.516 1 91.62 256 GLU A O 1
ATOM 2021 N N . ASN A 1 257 ? -6.691 2.51 25.641 1 93 257 ASN A N 1
ATOM 2022 C CA . ASN A 1 257 ? -7.188 3.072 24.391 1 93 257 ASN A CA 1
ATOM 2023 C C . ASN A 1 257 ? -6.535 4.418 24.094 1 93 257 ASN A C 1
ATOM 2025 O O . ASN A 1 257 ? -6.875 5.066 23.094 1 93 257 ASN A O 1
ATOM 2029 N N . CYS A 1 258 ? -5.578 4.883 24.891 1 93.75 258 CYS A N 1
ATOM 2030 C CA . CYS A 1 258 ? -5 6.219 24.797 1 93.75 258 CYS A CA 1
ATOM 2031 C C . CYS A 1 258 ? -4.273 6.41 23.469 1 93.75 258 CYS A C 1
ATOM 2033 O O . CYS A 1 258 ? -4.301 7.496 22.891 1 93.75 258 CYS A O 1
ATOM 2035 N N . GLN A 1 259 ? -3.631 5.352 22.922 1 94.25 259 GLN A N 1
ATOM 2036 C CA . GLN A 1 259 ? -2.928 5.469 21.641 1 94.25 259 GLN A CA 1
ATOM 2037 C C . GLN A 1 259 ? -3.904 5.715 20.5 1 94.25 259 GLN A C 1
ATOM 2039 O O . GLN A 1 259 ? -3.654 6.559 19.641 1 94.25 259 GLN A O 1
ATOM 2044 N N . LYS A 1 260 ? -4.98 4.953 20.547 1 95.5 260 LYS A N 1
ATOM 2045 C CA . LYS A 1 260 ? -5.984 5.102 19.484 1 95.5 260 LYS A CA 1
ATOM 2046 C C . LYS A 1 260 ? -6.664 6.465 19.562 1 95.5 260 LYS A C 1
ATOM 2048 O O . LYS A 1 260 ? -6.895 7.105 18.531 1 95.5 260 LYS A O 1
ATOM 2053 N N . ILE A 1 261 ? -6.922 6.887 20.75 1 94.06 261 ILE A N 1
ATOM 2054 C CA . ILE A 1 261 ? -7.555 8.188 20.953 1 94.06 261 ILE A CA 1
ATOM 2055 C C . ILE A 1 261 ? -6.594 9.297 20.531 1 94.06 261 ILE A C 1
ATOM 2057 O O . ILE A 1 261 ? -7 10.266 19.875 1 94.06 261 ILE A O 1
ATOM 2061 N N . TYR A 1 262 ? -5.375 9.109 20.906 1 94 262 TYR A N 1
ATOM 2062 C CA . TYR A 1 262 ? -4.363 10.086 20.516 1 94 262 TYR A CA 1
ATOM 2063 C C . TYR A 1 262 ? -4.273 10.18 18.984 1 94 262 TYR A C 1
ATOM 2065 O O . TYR A 1 262 ? -4.262 11.281 18.438 1 94 262 TYR A O 1
ATOM 2073 N N . MET A 1 263 ? -4.191 9.07 18.359 1 94.44 263 MET A N 1
ATOM 2074 C CA . MET A 1 263 ? -4.066 9.078 16.891 1 94.44 263 MET A CA 1
ATOM 2075 C C . MET A 1 263 ? -5.336 9.617 16.25 1 94.44 263 MET A C 1
ATOM 2077 O O . MET A 1 263 ? -5.27 10.281 15.203 1 94.44 263 MET A O 1
ATOM 2081 N N . ALA A 1 264 ? -6.465 9.32 16.797 1 95.75 264 ALA A N 1
ATOM 2082 C CA . ALA A 1 264 ? -7.703 9.922 16.297 1 95.75 264 ALA A CA 1
ATOM 2083 C C . ALA A 1 264 ? -7.641 11.445 16.375 1 95.75 264 ALA A C 1
ATOM 2085 O O . ALA A 1 264 ? -8.031 12.141 15.438 1 95.75 264 ALA A O 1
ATOM 2086 N N . ALA A 1 265 ? -7.125 11.922 17.469 1 93.06 265 ALA A N 1
ATOM 2087 C CA . ALA A 1 265 ? -6.996 13.367 17.641 1 93.06 265 ALA A CA 1
ATOM 2088 C C . ALA A 1 265 ? -6.039 13.961 16.609 1 93.06 265 ALA A C 1
ATOM 2090 O O . ALA A 1 265 ? -6.297 15.031 16.062 1 93.06 265 ALA A O 1
ATOM 2091 N N . VAL A 1 266 ? -4.973 13.281 16.391 1 92.5 266 VAL A N 1
ATOM 2092 C CA . VAL A 1 266 ? -4.004 13.711 15.383 1 92.5 266 VAL A CA 1
ATOM 2093 C C . VAL A 1 266 ? -4.664 13.75 14.008 1 92.5 266 VAL A C 1
ATOM 2095 O O . VAL A 1 266 ? -4.508 14.719 13.266 1 92.5 266 VAL A O 1
ATOM 2098 N N . LEU A 1 267 ? -5.418 12.719 13.703 1 96 267 LEU A N 1
ATOM 2099 C CA . LEU A 1 267 ? -6.098 12.641 12.414 1 96 267 LEU A CA 1
ATOM 2100 C C . LEU A 1 267 ? -7.137 13.75 12.281 1 96 267 LEU A C 1
ATOM 2102 O O . LEU A 1 267 ? -7.34 14.289 11.188 1 96 267 LEU A O 1
ATOM 2106 N N . VAL A 1 268 ? -7.789 14.055 13.344 1 95.44 268 VAL A N 1
ATOM 2107 C CA . VAL A 1 268 ? -8.742 15.164 13.336 1 95.44 268 VAL A CA 1
ATOM 2108 C C . VAL A 1 268 ? -8.023 16.469 12.977 1 95.44 268 VAL A C 1
ATOM 2110 O O . VAL A 1 268 ? -8.516 17.234 12.156 1 95.44 268 VAL A O 1
ATOM 2113 N N . CYS A 1 269 ? -6.922 16.672 13.547 1 92.44 269 CYS A N 1
ATOM 2114 C CA . CYS A 1 269 ? -6.148 17.875 13.273 1 92.44 269 CYS A CA 1
ATOM 2115 C C . CYS A 1 269 ? -5.703 17.922 11.82 1 92.44 269 CYS A C 1
ATOM 2117 O O . CYS A 1 269 ? -5.805 18.969 11.172 1 92.44 269 CYS A O 1
ATOM 2119 N N . LEU A 1 270 ? -5.215 16.812 11.305 1 94.44 270 LEU A N 1
ATOM 2120 C CA . LEU A 1 270 ? -4.785 16.75 9.914 1 94.44 270 LEU A CA 1
ATOM 2121 C C . LEU A 1 270 ? -5.953 17 8.969 1 94.44 270 LEU A C 1
ATOM 2123 O O . LEU A 1 270 ? -5.809 17.734 7.992 1 94.44 270 LEU A O 1
ATOM 2127 N N . ALA A 1 271 ? -7.051 16.406 9.32 1 96.69 271 ALA A N 1
ATOM 2128 C CA . ALA A 1 271 ? -8.234 16.609 8.5 1 96.69 271 ALA A CA 1
ATOM 2129 C C . ALA A 1 271 ? -8.68 18.078 8.531 1 96.69 271 ALA A C 1
ATOM 2131 O O . ALA A 1 271 ? -9.18 18.609 7.539 1 96.69 271 ALA A O 1
ATOM 2132 N N . TYR A 1 272 ? -8.531 18.703 9.68 1 94.88 272 TYR A N 1
ATOM 2133 C CA . TYR A 1 272 ? -8.859 20.109 9.805 1 94.88 272 TYR A CA 1
ATOM 2134 C C . TYR A 1 272 ? -8.031 20.953 8.836 1 94.88 272 TYR A C 1
ATOM 2136 O O . TYR A 1 272 ? -8.578 21.797 8.117 1 94.88 272 TYR A O 1
ATOM 2144 N N . PHE A 1 273 ? -6.781 20.688 8.766 1 95.81 273 PHE A N 1
ATOM 2145 C CA . PHE A 1 273 ? -5.918 21.406 7.824 1 95.81 273 PHE A CA 1
ATOM 2146 C C . PHE A 1 273 ? -6.332 21.109 6.387 1 95.81 273 PHE A C 1
ATOM 2148 O O . PHE A 1 273 ? -6.391 22.031 5.559 1 95.81 273 PHE A O 1
ATOM 2155 N N . ALA A 1 274 ? -6.633 19.875 6.16 1 97.44 274 ALA A N 1
ATOM 2156 C CA . ALA A 1 274 ? -6.93 19.453 4.797 1 97.44 274 ALA A CA 1
ATOM 2157 C C . ALA A 1 274 ? -8.242 20.062 4.305 1 97.44 274 ALA A C 1
ATOM 2159 O O . ALA A 1 274 ? -8.43 20.25 3.102 1 97.44 274 ALA A O 1
ATOM 2160 N N . ARG A 1 275 ? -9.125 20.312 5.172 1 95.62 275 ARG A N 1
ATOM 2161 C CA . ARG A 1 275 ? -10.391 20.953 4.824 1 95.62 275 ARG A CA 1
ATOM 2162 C C . ARG A 1 275 ? -10.188 22.375 4.332 1 95.62 275 ARG A C 1
ATOM 2164 O O . ARG A 1 275 ? -11.031 22.922 3.619 1 95.62 275 ARG A O 1
ATOM 2171 N N . GLY A 1 276 ? -9.023 22.969 4.762 1 95.06 276 GLY A N 1
ATOM 2172 C CA . GLY A 1 276 ? -8.695 24.312 4.293 1 95.06 276 GLY A CA 1
ATOM 2173 C C . GLY A 1 276 ? -9.172 25.406 5.227 1 95.06 276 GLY A C 1
ATOM 2174 O O . GLY A 1 276 ? -9.953 25.141 6.148 1 95.06 276 GLY A O 1
ATOM 2175 N N . PRO A 1 277 ? -8.688 26.562 4.977 1 95.44 277 PRO A N 1
ATOM 2176 C CA . PRO A 1 277 ? -9.031 27.703 5.836 1 95.44 277 PRO A CA 1
ATOM 2177 C C . PRO A 1 277 ? -10.508 28.078 5.754 1 95.44 277 PRO A C 1
ATOM 2179 O O . PRO A 1 277 ? -11.102 28.031 4.676 1 95.44 277 PRO A O 1
ATOM 2182 N N . GLN A 1 278 ? -11.047 28.297 6.867 1 93.19 278 GLN A N 1
ATOM 2183 C CA . GLN A 1 278 ? -12.43 28.766 6.969 1 93.19 278 GLN A CA 1
ATOM 2184 C C . GLN A 1 278 ? -12.492 30.219 7.422 1 93.19 278 GLN A C 1
ATOM 2186 O O . GLN A 1 278 ? -11.688 30.656 8.25 1 93.19 278 GLN A O 1
ATOM 2191 N N . LEU A 1 279 ? -13.445 30.906 6.988 1 93.75 279 LEU A N 1
ATOM 2192 C CA . LEU A 1 279 ? -13.594 32.312 7.336 1 93.75 279 LEU A CA 1
ATOM 2193 C C . LEU A 1 279 ? -13.781 32.5 8.844 1 93.75 279 LEU A C 1
ATOM 2195 O O . LEU A 1 279 ? -14.57 31.766 9.461 1 93.75 279 LEU A O 1
ATOM 2199 N N . GLY A 1 280 ? -13.039 33.344 9.375 1 94.88 280 GLY A N 1
ATOM 2200 C CA . GLY A 1 280 ? -13.172 33.688 10.781 1 94.88 280 GLY A CA 1
ATOM 2201 C C . GLY A 1 280 ? -12.406 32.75 11.695 1 94.88 280 GLY A C 1
ATOM 2202 O O . GLY A 1 280 ? -12.336 33 12.906 1 94.88 280 GLY A O 1
ATOM 2203 N N . GLU A 1 281 ? -11.82 31.656 11.172 1 95.69 281 GLU A N 1
ATOM 2204 C CA . GLU A 1 281 ? -11.039 30.688 11.93 1 95.69 281 GLU A CA 1
ATOM 2205 C C . GLU A 1 281 ? -9.562 30.75 11.531 1 95.69 281 GLU A C 1
ATOM 2207 O O . GLU A 1 281 ? -9.211 30.391 10.406 1 95.69 281 GLU A O 1
ATOM 2212 N N . TYR A 1 282 ? -8.719 31.156 12.445 1 96.69 282 TYR A N 1
ATOM 2213 C CA . TYR A 1 282 ? -7.32 31.391 12.094 1 96.69 282 TYR A CA 1
ATOM 2214 C C . TYR A 1 282 ? -6.398 30.453 12.867 1 96.69 282 TYR A C 1
ATOM 2216 O O . TYR A 1 282 ? -5.324 30.859 13.32 1 96.69 282 TYR A O 1
ATOM 2224 N N . LEU A 1 283 ? -6.879 29.141 13.203 1 93.75 283 LEU A N 1
ATOM 2225 C CA . LEU A 1 283 ? -6.18 28.062 13.883 1 93.75 283 LEU A CA 1
ATOM 2226 C C . LEU A 1 283 ? -6.188 28.266 15.391 1 93.75 283 LEU A C 1
ATOM 2228 O O . LEU A 1 283 ? -7.086 27.781 16.078 1 93.75 283 LEU A O 1
ATOM 2232 N N . ILE A 1 284 ? -5.309 29.188 15.93 1 92.88 284 ILE A N 1
ATOM 2233 C CA . ILE A 1 284 ? -5.176 29.281 17.375 1 92.88 284 ILE A CA 1
ATOM 2234 C C . ILE A 1 284 ? -6.176 30.312 17.906 1 92.88 284 ILE A C 1
ATOM 2236 O O . ILE A 1 284 ? -6.488 30.312 19.109 1 92.88 284 ILE A O 1
ATOM 2240 N N . PHE A 1 285 ? -6.68 31.203 17.078 1 95.56 285 PHE A N 1
ATOM 2241 C CA . PHE A 1 285 ? -7.691 32.188 17.469 1 95.56 285 PHE A CA 1
ATOM 2242 C C . PHE A 1 285 ? -8.734 32.344 16.375 1 95.56 285 PHE A C 1
ATOM 2244 O O . PHE A 1 285 ? -8.586 31.797 15.273 1 95.56 285 PHE A O 1
ATOM 2251 N N . SER A 1 286 ? -9.797 32.906 16.688 1 96.69 286 SER A N 1
ATOM 2252 C CA . SER A 1 286 ? -10.883 33.188 15.742 1 96.69 286 SER A CA 1
ATOM 2253 C C . SER A 1 286 ? -11.477 34.562 15.953 1 96.69 286 SER A C 1
ATOM 2255 O O . SER A 1 286 ? -11.047 35.312 16.844 1 96.69 286 SER A O 1
ATOM 2257 N N . ASP A 1 287 ? -12.398 34.969 15.125 1 93.94 287 ASP A N 1
ATOM 2258 C CA . ASP A 1 287 ? -13.102 36.219 15.281 1 93.94 287 ASP A CA 1
ATOM 2259 C C . ASP A 1 287 ? -13.898 36.25 16.578 1 93.94 287 ASP A C 1
ATOM 2261 O O . ASP A 1 287 ? -14.109 37.344 17.156 1 93.94 287 ASP A O 1
ATOM 2265 N N . ASN A 1 288 ? -14.281 35.062 17.031 1 90.38 288 ASN A N 1
ATOM 2266 C CA . ASN A 1 288 ? -15.18 34.969 18.172 1 90.38 288 ASN A CA 1
ATOM 2267 C C . ASN A 1 288 ? -14.5 34.344 19.375 1 90.38 288 ASN A C 1
ATOM 2269 O O . ASN A 1 288 ? -15.156 33.688 20.203 1 90.38 288 ASN A O 1
ATOM 2273 N N . GLY A 1 289 ? -13.203 34.469 19.406 1 86.12 289 GLY A N 1
ATOM 2274 C CA . GLY A 1 289 ? -12.508 33.938 20.562 1 86.12 289 GLY A CA 1
ATOM 2275 C C . GLY A 1 289 ? -11.734 32.656 20.25 1 86.12 289 GLY A C 1
ATOM 2276 O O . GLY A 1 289 ? -10.938 32.625 19.312 1 86.12 289 GLY A O 1
ATOM 2277 N N . ALA A 1 290 ? -12.07 31.625 21.094 1 87.81 290 ALA A N 1
ATOM 2278 C CA . ALA A 1 290 ? -11.367 30.359 20.906 1 87.81 290 ALA A CA 1
ATOM 2279 C C . ALA A 1 290 ? -11.742 29.688 19.594 1 87.81 290 ALA A C 1
ATOM 2281 O O . ALA A 1 290 ? -12.922 29.625 19.234 1 87.81 290 ALA A O 1
ATOM 2282 N N . SER A 1 291 ? -10.688 29.312 18.906 1 92.19 291 SER A N 1
ATOM 2283 C CA . SER A 1 291 ? -10.914 28.672 17.609 1 92.19 291 SER A CA 1
ATOM 2284 C C . SER A 1 291 ? -11.234 27.203 17.766 1 92.19 291 SER A C 1
ATOM 2286 O O . SER A 1 291 ? -10.977 26.609 18.828 1 92.19 291 SER A O 1
ATOM 2288 N N . GLU A 1 292 ? -11.805 26.609 16.734 1 88.44 292 GLU A N 1
ATOM 2289 C CA . GLU A 1 292 ? -12.078 25.172 16.703 1 88.44 292 GLU A CA 1
ATOM 2290 C C . GLU A 1 292 ? -10.789 24.375 16.812 1 88.44 292 GLU A C 1
ATOM 2292 O O . GLU A 1 292 ? -10.727 23.391 17.547 1 88.44 292 GLU A O 1
ATOM 2297 N N . TRP A 1 293 ? -9.859 24.75 16.125 1 90.19 293 TRP A N 1
ATOM 2298 C CA . TRP A 1 293 ? -8.586 24.031 16.094 1 90.19 293 TRP A CA 1
ATOM 2299 C C . TRP A 1 293 ? -7.922 24.078 17.469 1 90.19 293 TRP A C 1
ATOM 2301 O O . TRP A 1 293 ? -7.34 23.094 17.922 1 90.19 293 TRP A O 1
ATOM 2311 N N . GLN A 1 294 ? -8.016 25.234 18.094 1 90.88 294 GLN A N 1
ATOM 2312 C CA . GLN A 1 294 ? -7.438 25.375 19.438 1 90.88 294 GLN A CA 1
ATOM 2313 C C . GLN A 1 294 ? -8.078 24.406 20.422 1 90.88 294 GLN A C 1
ATOM 2315 O O . GLN A 1 294 ? -7.402 23.844 21.281 1 90.88 294 GLN A O 1
ATOM 2320 N N . ARG A 1 295 ? -9.367 24.219 20.297 1 87.56 295 ARG A N 1
ATOM 2321 C CA . ARG A 1 295 ? -10.07 23.266 21.156 1 87.56 295 ARG A CA 1
ATOM 2322 C C . ARG A 1 295 ? -9.578 21.844 20.906 1 87.56 295 ARG A C 1
ATOM 2324 O O . ARG A 1 295 ? -9.406 21.078 21.844 1 87.56 295 ARG A O 1
ATOM 2331 N N . LEU A 1 296 ? -9.352 21.531 19.672 1 85.88 296 LEU A N 1
ATOM 2332 C CA . LEU A 1 296 ? -8.812 20.219 19.312 1 85.88 296 LEU A CA 1
ATOM 2333 C C . LEU A 1 296 ? -7.418 20.031 19.891 1 85.88 296 LEU A C 1
ATOM 2335 O O . LEU A 1 296 ? -7.109 18.969 20.438 1 85.88 296 LEU A O 1
ATOM 2339 N N . MET A 1 297 ? -6.617 21.016 19.766 1 88 297 MET A N 1
ATOM 2340 C CA . MET A 1 297 ? -5.246 20.969 20.266 1 88 297 MET A CA 1
ATOM 2341 C C . MET A 1 297 ? -5.215 20.797 21.781 1 88 297 MET A C 1
ATOM 2343 O O . MET A 1 297 ? -4.355 20.094 22.312 1 88 297 MET A O 1
ATOM 2347 N N . ARG A 1 298 ? -6.098 21.469 22.469 1 87 298 ARG A N 1
ATOM 2348 C CA . ARG A 1 298 ? -6.215 21.281 23.906 1 87 298 ARG A CA 1
ATOM 2349 C C . ARG A 1 298 ? -6.508 19.828 24.266 1 87 298 ARG A C 1
ATOM 2351 O O . ARG A 1 298 ? -5.973 19.312 25.234 1 87 298 ARG A O 1
ATOM 2358 N N . GLY A 1 299 ? -7.402 19.234 23.5 1 83.69 299 GLY A N 1
ATOM 2359 C CA . GLY A 1 299 ? -7.672 17.812 23.672 1 83.69 299 GLY A CA 1
ATOM 2360 C C . GLY A 1 299 ? -6.434 16.953 23.531 1 83.69 299 GLY A C 1
ATOM 2361 O O . GLY A 1 299 ? -6.191 16.078 24.359 1 83.69 299 GLY A O 1
ATOM 2362 N N . VAL A 1 300 ? -5.637 17.234 22.531 1 87.31 300 VAL A N 1
ATOM 2363 C CA . VAL A 1 300 ? -4.395 16.5 22.297 1 87.31 300 VAL A CA 1
ATOM 2364 C C . VAL A 1 300 ? -3.465 16.688 23.5 1 87.31 300 VAL A C 1
ATOM 2366 O O . VAL A 1 300 ? -2.852 15.719 23.969 1 87.31 300 VAL A O 1
ATOM 2369 N N . LYS A 1 301 ? -3.395 17.891 23.969 1 88.12 301 LYS A N 1
ATOM 2370 C CA . LYS A 1 301 ? -2.543 18.203 25.109 1 88.12 301 LYS A CA 1
ATOM 2371 C C . LYS A 1 301 ? -2.963 17.406 26.344 1 88.12 301 LYS A C 1
ATOM 2373 O O . LYS A 1 301 ? -2.115 16.859 27.062 1 88.12 301 LYS A O 1
ATOM 2378 N N . VAL A 1 302 ? -4.211 17.344 26.562 1 87.06 302 VAL A N 1
ATOM 2379 C CA . VAL A 1 302 ? -4.734 16.609 27.719 1 87.06 302 VAL A CA 1
ATOM 2380 C C . VAL A 1 302 ? -4.391 15.133 27.594 1 87.06 302 VAL A C 1
ATOM 2382 O O . VAL A 1 302 ? -3.982 14.5 28.578 1 87.06 302 VAL A O 1
ATOM 2385 N N . ILE A 1 303 ? -4.512 14.594 26.406 1 89.25 303 ILE A N 1
ATOM 2386 C CA . ILE A 1 303 ? -4.23 13.188 26.156 1 89.25 303 ILE A CA 1
ATOM 2387 C C . ILE A 1 303 ? -2.762 12.891 26.453 1 89.25 303 ILE A C 1
ATOM 2389 O O . ILE A 1 303 ? -2.445 11.938 27.172 1 89.25 303 ILE A O 1
ATOM 2393 N N . ILE A 1 304 ? -1.892 13.711 26 1 90.69 304 ILE A N 1
ATOM 2394 C CA . ILE A 1 304 ? -0.455 13.477 26.109 1 90.69 304 ILE A CA 1
ATOM 2395 C C . ILE A 1 304 ? -0.008 13.703 27.547 1 90.69 304 ILE A C 1
ATOM 2397 O O . ILE A 1 304 ? 0.82 12.953 28.078 1 90.69 304 ILE A O 1
ATOM 2401 N N . THR A 1 305 ? -0.545 14.672 28.219 1 90.5 305 THR A N 1
ATOM 2402 C CA . THR A 1 305 ? -0.147 14.984 29.594 1 90.5 305 THR A CA 1
ATOM 2403 C C . THR A 1 305 ? -0.61 13.891 30.547 1 90.5 305 THR A C 1
ATOM 2405 O O . THR A 1 305 ? 0.067 13.594 31.531 1 90.5 305 THR A O 1
ATOM 2408 N N . THR A 1 306 ? -1.728 13.281 30.281 1 90.69 306 THR A N 1
ATOM 2409 C CA . THR A 1 306 ? -2.287 12.266 31.156 1 90.69 306 THR A CA 1
ATOM 2410 C C . THR A 1 306 ? -1.594 10.922 30.953 1 90.69 306 THR A C 1
ATOM 2412 O O . THR A 1 306 ? -1.306 10.211 31.922 1 90.69 306 THR A O 1
ATOM 2415 N N . TYR A 1 307 ? -1.35 10.562 29.656 1 92.81 307 TYR A N 1
ATOM 2416 C CA . TYR A 1 307 ? -0.817 9.242 29.375 1 92.81 307 TYR A CA 1
ATOM 2417 C C . TYR A 1 307 ? 0.375 9.328 28.422 1 92.81 307 TYR A C 1
ATOM 2419 O O . TYR A 1 307 ? 0.451 8.586 27.438 1 92.81 307 TYR A O 1
ATOM 2427 N N . ARG A 1 308 ? 1.294 10.125 28.688 1 91.75 308 ARG A N 1
ATOM 2428 C CA . ARG A 1 308 ? 2.406 10.367 27.781 1 91.75 308 ARG A CA 1
ATOM 2429 C C . ARG A 1 308 ? 3.186 9.086 27.5 1 91.75 308 ARG A C 1
ATOM 2431 O O . ARG A 1 308 ? 3.4 8.719 26.344 1 91.75 308 ARG A O 1
ATOM 2438 N N . HIS A 1 309 ? 3.531 8.344 28.531 1 92.69 309 HIS A N 1
ATOM 2439 C CA . HIS A 1 309 ? 4.367 7.156 28.391 1 92.69 309 HIS A CA 1
ATOM 2440 C C . HIS A 1 309 ? 3.627 6.043 27.656 1 92.69 309 HIS A C 1
ATOM 2442 O O . HIS A 1 309 ? 4.219 5.328 26.844 1 92.69 309 HIS A O 1
ATOM 2448 N N . GLU A 1 310 ? 2.379 6.012 27.984 1 94.5 310 GLU A N 1
ATOM 2449 C CA . GLU A 1 310 ? 1.576 4.973 27.344 1 94.5 310 GLU A CA 1
ATOM 2450 C C . GLU A 1 310 ? 1.328 5.285 25.875 1 94.5 310 GLU A C 1
ATOM 2452 O O . GLU A 1 310 ? 1.313 4.383 25.031 1 94.5 310 GLU A O 1
ATOM 2457 N N . VAL A 1 311 ? 1.165 6.52 25.578 1 93.75 311 VAL A N 1
ATOM 2458 C CA . VAL A 1 311 ? 0.882 6.941 24.203 1 93.75 311 VAL A CA 1
ATOM 2459 C C . VAL A 1 311 ? 2.102 6.684 23.328 1 93.75 311 VAL A C 1
ATOM 2461 O O . VAL A 1 311 ? 1.98 6.113 22.234 1 93.75 311 VAL A O 1
ATOM 2464 N N . PHE A 1 312 ? 3.207 7.074 23.812 1 92.81 312 PHE A N 1
ATOM 2465 C CA . PHE A 1 312 ? 4.422 6.969 23 1 92.81 312 PHE A CA 1
ATOM 2466 C C . PHE A 1 312 ? 5.199 5.707 23.359 1 92.81 312 PHE A C 1
ATOM 2468 O O . PHE A 1 312 ? 6.375 5.777 23.719 1 92.81 312 PHE A O 1
ATOM 2475 N N . SER A 1 313 ? 4.547 4.648 23.266 1 92.12 313 SER A N 1
ATOM 2476 C CA . SER A 1 313 ? 5.102 3.316 23.469 1 92.12 313 SER A CA 1
ATOM 2477 C C . SER A 1 313 ? 4.812 2.404 22.281 1 92.12 313 SER A C 1
ATOM 2479 O O . SER A 1 313 ? 4.039 2.762 21.391 1 92.12 313 SER A O 1
ATOM 2481 N N . GLY A 1 314 ? 5.637 1.314 22.156 1 92.31 314 GLY A N 1
ATOM 2482 C CA . GLY A 1 314 ? 5.402 0.384 21.062 1 92.31 314 GLY A CA 1
ATOM 2483 C C . GLY A 1 314 ? 5.68 0.982 19.703 1 92.31 314 GLY A C 1
ATOM 2484 O O . GLY A 1 314 ? 6.758 1.538 19.469 1 92.31 314 GLY A O 1
ATOM 2485 N N . VAL A 1 315 ? 4.602 0.985 18.812 1 91.25 315 VAL A N 1
ATOM 2486 C CA . VAL A 1 315 ? 4.789 1.38 17.422 1 91.25 315 VAL A CA 1
ATOM 2487 C C . VAL A 1 315 ? 4.883 2.9 17.328 1 91.25 315 VAL A C 1
ATOM 2489 O O . VAL A 1 315 ? 5.355 3.438 16.328 1 91.25 315 VAL A O 1
ATOM 2492 N N . LEU A 1 316 ? 4.438 3.637 18.391 1 91.69 316 LEU A N 1
ATOM 2493 C CA . LEU A 1 316 ? 4.453 5.098 18.375 1 91.69 316 LEU A CA 1
ATOM 2494 C C . LEU A 1 316 ? 5.684 5.641 19.094 1 91.69 316 LEU A C 1
ATOM 2496 O O . LEU A 1 316 ? 5.801 6.848 19.297 1 91.69 316 LEU A O 1
ATOM 2500 N N . THR A 1 317 ? 6.539 4.676 19.453 1 89.5 317 THR A N 1
ATOM 2501 C CA . THR A 1 317 ? 7.781 5.137 20.062 1 89.5 317 THR A CA 1
ATOM 2502 C C . THR A 1 317 ? 8.547 6.043 19.094 1 89.5 317 THR A C 1
ATOM 2504 O O . THR A 1 317 ? 8.773 5.68 17.938 1 89.5 317 THR A O 1
ATOM 2507 N N . PRO A 1 318 ? 8.828 7.168 19.625 1 80.31 318 PRO A N 1
ATOM 2508 C CA . PRO A 1 318 ? 9.578 8.062 18.75 1 80.31 318 PRO A CA 1
ATOM 2509 C C . PRO A 1 318 ? 10.945 7.492 18.359 1 80.31 318 PRO A C 1
ATOM 2511 O O . PRO A 1 318 ? 11.609 6.852 19.172 1 80.31 318 PRO A O 1
ATOM 2514 N N . GLY A 1 319 ? 11.25 7.578 17.141 1 75.06 319 GLY A N 1
ATOM 2515 C CA . GLY A 1 319 ? 12.562 7.152 16.672 1 75.06 319 GLY A CA 1
ATOM 2516 C C . GLY A 1 319 ? 13.688 8.031 17.172 1 75.06 319 GLY A C 1
ATOM 2517 O O . GLY A 1 319 ? 13.438 9.062 17.812 1 75.06 319 GLY A O 1
ATOM 2518 N N . PRO A 1 320 ? 14.844 7.566 16.891 1 73.81 320 PRO A N 1
ATOM 2519 C CA . PRO A 1 320 ? 15.992 8.383 17.297 1 73.81 320 PRO A CA 1
ATOM 2520 C C . PRO A 1 320 ? 16.078 9.695 16.531 1 73.81 320 PRO A C 1
ATOM 2522 O O . PRO A 1 320 ? 15.633 9.781 15.383 1 73.81 320 PRO A O 1
ATOM 2525 N N . PRO A 1 321 ? 16.484 10.68 17.266 1 70.06 321 PRO A N 1
ATOM 2526 C CA . PRO A 1 321 ? 16.656 11.945 16.547 1 70.06 321 PRO A CA 1
ATOM 2527 C C . PRO A 1 321 ? 17.594 11.82 15.359 1 70.06 321 PRO A C 1
ATOM 2529 O O . PRO A 1 321 ? 18.578 11.078 15.414 1 70.06 321 PRO A O 1
ATOM 2532 N N . LYS A 1 322 ? 17.109 12.32 14.25 1 69.75 322 LYS A N 1
ATOM 2533 C CA . LYS A 1 322 ? 17.953 12.289 13.062 1 69.75 322 LYS A CA 1
ATOM 2534 C C . LYS A 1 322 ? 19.062 13.32 13.156 1 69.75 322 LYS A C 1
ATOM 2536 O O . LYS A 1 322 ? 18.938 14.328 13.852 1 69.75 322 LYS A O 1
ATOM 2541 N N . GLU A 1 323 ? 20.141 13.008 12.484 1 67.25 323 GLU A N 1
ATOM 2542 C CA . GLU A 1 323 ? 21.266 13.922 12.445 1 67.25 323 GLU A CA 1
ATOM 2543 C C . GLU A 1 323 ? 20.891 15.227 11.742 1 67.25 323 GLU A C 1
ATOM 2545 O O . GLU A 1 323 ? 20.234 15.211 10.695 1 67.25 323 GLU A O 1
ATOM 2550 N N . PRO A 1 324 ? 21.234 16.203 12.469 1 68.62 324 PRO A N 1
ATOM 2551 C CA . PRO A 1 324 ? 20.922 17.5 11.859 1 68.62 324 PRO A CA 1
ATOM 2552 C C . PRO A 1 324 ? 21.625 17.719 10.531 1 68.62 324 PRO A C 1
ATOM 2554 O O . PRO A 1 324 ? 22.766 17.297 10.352 1 68.62 324 PRO A O 1
ATOM 2557 N N . GLY A 1 325 ? 20.859 17.922 9.625 1 70.81 325 GLY A N 1
ATOM 2558 C CA . GLY A 1 325 ? 21.469 18.281 8.359 1 70.81 325 GLY A CA 1
ATOM 2559 C C . GLY A 1 325 ? 22.328 19.531 8.453 1 70.81 325 GLY A C 1
ATOM 2560 O O . GLY A 1 325 ? 22.312 20.234 9.461 1 70.81 325 GLY A O 1
ATOM 2561 N N . THR A 1 326 ? 23.297 19.594 7.445 1 79.81 326 THR A N 1
ATOM 2562 C CA . THR A 1 326 ? 24.125 20.797 7.34 1 79.81 326 THR A CA 1
ATOM 2563 C C . THR A 1 326 ? 23.375 21.891 6.57 1 79.81 326 THR A C 1
ATOM 2565 O O . THR A 1 326 ? 22.844 21.641 5.492 1 79.81 326 THR A O 1
ATOM 2568 N N . LEU A 1 327 ? 23.344 23.031 7.281 1 87 327 LEU A N 1
ATOM 2569 C CA . LEU A 1 327 ? 22.688 24.188 6.672 1 87 327 LEU A CA 1
ATOM 2570 C C . LEU A 1 327 ? 23.516 24.75 5.527 1 87 327 LEU A C 1
ATOM 2572 O O . LEU A 1 327 ? 24.688 25.078 5.711 1 87 327 LEU A O 1
ATOM 2576 N N . ASN A 1 328 ? 23.031 24.734 4.355 1 85.56 328 ASN A N 1
ATOM 2577 C CA . ASN A 1 328 ? 23.734 25.406 3.262 1 85.56 328 ASN A CA 1
ATOM 2578 C C . ASN A 1 328 ? 23.781 26.922 3.465 1 85.56 328 ASN A C 1
ATOM 2580 O O . ASN A 1 328 ? 23.078 27.453 4.324 1 85.56 328 ASN A O 1
ATOM 2584 N N . ASP A 1 329 ? 24.625 27.609 2.709 1 89.44 329 ASP A N 1
ATOM 2585 C CA . ASP A 1 329 ? 24.891 29.031 2.895 1 89.44 329 ASP A CA 1
ATOM 2586 C C . ASP A 1 329 ? 23.641 29.859 2.629 1 89.44 329 ASP A C 1
ATOM 2588 O O . ASP A 1 329 ? 23.391 30.844 3.332 1 89.44 329 ASP A O 1
ATOM 2592 N N . SER A 1 330 ? 22.938 29.5 1.706 1 91.62 330 SER A N 1
ATOM 2593 C CA . SER A 1 330 ? 21.75 30.266 1.365 1 91.62 330 SER A CA 1
ATOM 2594 C C . SER A 1 330 ? 20.719 30.203 2.486 1 91.62 330 SER A C 1
ATOM 2596 O O . SER A 1 330 ? 20.156 31.234 2.869 1 91.62 330 SER A O 1
ATOM 2598 N N . LEU A 1 331 ? 20.531 29.094 3.025 1 92.88 331 LEU A N 1
ATOM 2599 C CA . LEU A 1 331 ? 19.578 28.906 4.109 1 92.88 331 LEU A CA 1
ATOM 2600 C C . LEU A 1 331 ? 20.078 29.562 5.395 1 92.88 331 LEU A C 1
ATOM 2602 O O . LEU A 1 331 ? 19.281 30.078 6.188 1 92.88 331 LEU A O 1
ATOM 2606 N N . ARG A 1 332 ? 21.391 29.578 5.562 1 93.94 332 ARG A N 1
ATOM 2607 C CA . ARG A 1 332 ? 21.984 30.25 6.719 1 93.94 332 ARG A CA 1
ATOM 2608 C C . ARG A 1 332 ? 21.719 31.75 6.68 1 93.94 332 ARG A C 1
ATOM 2610 O O . ARG A 1 332 ? 21.391 32.375 7.699 1 93.94 332 ARG A O 1
ATOM 2617 N N . MET A 1 333 ? 21.891 32.312 5.52 1 95.31 333 MET A N 1
ATOM 2618 C CA . MET A 1 333 ? 21.641 33.75 5.355 1 95.31 333 MET A CA 1
ATOM 2619 C C . MET A 1 333 ? 20.172 34.094 5.637 1 95.31 333 MET A C 1
ATOM 2621 O O . MET A 1 333 ? 19.875 35.094 6.285 1 95.31 333 MET A O 1
ATOM 2625 N N . GLU A 1 334 ? 19.312 33.281 5.117 1 94.88 334 GLU A N 1
ATOM 2626 C CA . GLU A 1 334 ? 17.891 33.469 5.359 1 94.88 334 GLU A CA 1
ATOM 2627 C C . GLU A 1 334 ? 17.562 33.375 6.844 1 94.88 334 GLU A C 1
ATOM 2629 O O . GLU A 1 334 ? 16.766 34.156 7.371 1 94.88 334 GLU A O 1
ATOM 2634 N N . LEU A 1 335 ? 18.141 32.375 7.461 1 96.56 335 LEU A N 1
ATOM 2635 C CA . LEU A 1 335 ? 17.938 32.156 8.891 1 96.56 335 LEU A CA 1
ATOM 2636 C C . LEU A 1 335 ? 18.438 33.375 9.688 1 96.56 335 LEU A C 1
ATOM 2638 O O . LEU A 1 335 ? 17.797 33.812 10.633 1 96.56 335 LEU A O 1
ATOM 2642 N N . ASP A 1 336 ? 19.547 33.906 9.289 1 97.06 336 ASP A N 1
ATOM 2643 C CA . ASP A 1 336 ? 20.109 35.094 9.961 1 97.06 336 ASP A CA 1
ATOM 2644 C C . ASP A 1 336 ? 19.188 36.281 9.812 1 97.06 336 ASP A C 1
ATOM 2646 O O . ASP A 1 336 ? 18.969 37.031 10.773 1 97.06 336 ASP A O 1
ATOM 2650 N N . GLU A 1 337 ? 18.75 36.438 8.664 1 97.12 337 GLU A N 1
ATOM 2651 C CA . GLU A 1 337 ? 17.797 37.5 8.43 1 97.12 337 GLU A CA 1
ATOM 2652 C C . GLU A 1 337 ? 16.562 37.344 9.297 1 97.12 337 GLU A C 1
ATOM 2654 O O . GLU A 1 337 ? 16.125 38.312 9.945 1 97.12 337 GLU A O 1
ATOM 2659 N N . PHE A 1 338 ? 15.992 36.219 9.25 1 97.44 338 PHE A N 1
ATOM 2660 C CA . PHE A 1 338 ? 14.797 35.906 10.039 1 97.44 338 PHE A CA 1
ATOM 2661 C C . PHE A 1 338 ? 15.055 36.125 11.523 1 97.44 338 PHE A C 1
ATOM 2663 O O . PHE A 1 338 ? 14.234 36.719 12.219 1 97.44 338 PHE A O 1
ATOM 2670 N N . THR A 1 339 ? 16.188 35.656 11.969 1 98.06 339 THR A N 1
ATOM 2671 C CA . THR A 1 339 ? 16.562 35.812 13.367 1 98.06 339 THR A CA 1
ATOM 2672 C C . THR A 1 339 ? 16.672 37.281 13.734 1 98.06 339 THR A C 1
ATOM 2674 O O . THR A 1 339 ? 16.219 37.688 14.805 1 98.06 339 THR A O 1
ATOM 2677 N N . GLY A 1 340 ? 17.281 38.031 12.82 1 98.12 340 GLY A N 1
ATOM 2678 C CA . GLY A 1 340 ? 17.359 39.469 13.039 1 98.12 340 GLY A CA 1
ATOM 2679 C C . GLY A 1 340 ? 16.016 40.125 13.18 1 98.12 340 GLY A C 1
ATOM 2680 O O . GLY A 1 340 ? 15.82 41 14.047 1 98.12 340 GLY A O 1
ATOM 2681 N N . GLU A 1 341 ? 15.133 39.781 12.375 1 98.31 341 GLU A N 1
ATOM 2682 C CA . GLU A 1 341 ? 13.797 40.344 12.406 1 98.31 341 GLU A CA 1
ATOM 2683 C C . GLU A 1 341 ? 13.062 39.969 13.688 1 98.31 341 GLU A C 1
ATOM 2685 O O . GLU A 1 341 ? 12.32 40.75 14.258 1 98.31 341 GLU A O 1
ATOM 2690 N N . VAL A 1 342 ? 13.227 38.719 14.172 1 98.31 342 VAL A N 1
ATOM 2691 C CA . VAL A 1 342 ? 12.586 38.281 15.398 1 98.31 342 VAL A CA 1
ATOM 2692 C C . VAL A 1 342 ? 13.203 39 16.594 1 98.31 342 VAL A C 1
ATOM 2694 O O . VAL A 1 342 ? 12.508 39.312 17.578 1 98.31 342 VAL A O 1
ATOM 2697 N N . GLN A 1 343 ? 14.477 39.344 16.516 1 97.75 343 GLN A N 1
ATOM 2698 C CA . GLN A 1 343 ? 15.125 40.094 17.594 1 97.75 343 GLN A CA 1
ATOM 2699 C C . GLN A 1 343 ? 14.57 41.5 17.688 1 97.75 343 GLN A C 1
ATOM 2701 O O . GLN A 1 343 ? 14.398 42.031 18.781 1 97.75 343 GLN A O 1
ATOM 2706 N N . LYS A 1 344 ? 14.328 42.094 16.531 1 97.75 344 LYS A N 1
ATOM 2707 C CA . LYS A 1 344 ? 13.664 43.375 16.531 1 97.75 344 LYS A CA 1
ATOM 2708 C C . LYS A 1 344 ? 12.289 43.312 17.188 1 97.75 344 LYS A C 1
ATOM 2710 O O . LYS A 1 344 ? 11.914 44.188 17.953 1 97.75 344 LYS A O 1
ATOM 2715 N N . LEU A 1 345 ? 11.586 42.25 16.859 1 97.69 345 LEU A N 1
ATOM 2716 C CA . LEU A 1 345 ? 10.281 42.031 17.453 1 97.69 345 LEU A CA 1
ATOM 2717 C C . LEU A 1 345 ? 10.391 41.844 18.969 1 97.69 345 LEU A C 1
ATOM 2719 O O . LEU A 1 345 ? 9.586 42.406 19.719 1 97.69 345 LEU A O 1
ATOM 2723 N N . ARG A 1 346 ? 11.359 41.062 19.406 1 97.38 346 ARG A N 1
ATOM 2724 C CA . ARG A 1 346 ? 11.602 40.844 20.828 1 97.38 346 ARG A CA 1
ATOM 2725 C C . ARG A 1 346 ? 11.797 42.156 21.547 1 97.38 346 ARG A C 1
ATOM 2727 O O . ARG A 1 346 ? 11.188 42.406 22.594 1 97.38 346 ARG A O 1
ATOM 2734 N N . SER A 1 347 ? 12.641 43 20.984 1 96.5 347 SER A N 1
ATOM 2735 C CA . SER A 1 347 ? 12.922 44.312 21.594 1 96.5 347 SER A CA 1
ATOM 2736 C C . SER A 1 347 ? 11.664 45.156 21.656 1 96.5 347 SER A C 1
ATOM 2738 O O . SER A 1 347 ? 11.398 45.781 22.688 1 96.5 347 SER A O 1
ATOM 2740 N N . PHE A 1 348 ? 10.922 45.094 20.688 1 96 348 PHE A N 1
ATOM 2741 C CA . PHE A 1 348 ? 9.688 45.875 20.609 1 96 348 PHE A CA 1
ATOM 2742 C C . PHE A 1 348 ? 8.703 45.406 21.688 1 96 348 PHE A C 1
ATOM 2744 O O . PHE A 1 348 ? 8.148 46.25 22.422 1 96 348 PHE A O 1
ATOM 2751 N N . VAL A 1 349 ? 8.516 44.125 21.797 1 96.06 349 VAL A N 1
ATOM 2752 C CA . VAL A 1 349 ? 7.539 43.562 22.719 1 96.06 349 VAL A CA 1
ATOM 2753 C C . VAL A 1 349 ? 8 43.781 24.156 1 96.06 349 VAL A C 1
ATOM 2755 O O . VAL A 1 349 ? 7.23 44.281 25 1 96.06 349 VAL A O 1
ATOM 2758 N N . LEU A 1 350 ? 9.242 43.5 24.453 1 94.19 350 LEU A N 1
ATOM 2759 C CA . LEU A 1 350 ? 9.734 43.531 25.828 1 94.19 350 LEU A CA 1
ATOM 2760 C C . LEU A 1 350 ? 9.906 44.969 26.328 1 94.19 350 LEU A C 1
ATOM 2762 O O . LEU A 1 350 ? 9.828 45.219 27.531 1 94.19 350 LEU A O 1
ATOM 2766 N N . GLN A 1 351 ? 10.07 45.906 25.438 1 92.69 351 GLN A N 1
ATOM 2767 C CA . GLN A 1 351 ? 10.195 47.312 25.844 1 92.69 351 GLN A CA 1
ATOM 2768 C C . GLN A 1 351 ? 8.844 47.906 26.234 1 92.69 351 GLN A C 1
ATOM 2770 O O . GLN A 1 351 ? 8.781 48.844 27.016 1 92.69 351 GLN A O 1
ATOM 2775 N N . ASN A 1 352 ? 7.812 47.281 25.75 1 91.06 352 ASN A N 1
ATOM 2776 C CA . ASN A 1 352 ? 6.496 47.875 25.953 1 91.06 352 ASN A CA 1
ATOM 2777 C C . ASN A 1 352 ? 5.691 47.125 27 1 91.06 352 ASN A C 1
ATOM 2779 O O . ASN A 1 352 ? 4.555 47.5 27.312 1 91.06 352 ASN A O 1
ATOM 2783 N N . ILE A 1 353 ? 6.254 46.094 27.531 1 88.44 353 ILE A N 1
ATOM 2784 C CA . ILE A 1 353 ? 5.566 45.312 28.562 1 88.44 353 ILE A CA 1
ATOM 2785 C C . ILE A 1 353 ? 6.141 45.688 29.938 1 88.44 353 ILE A C 1
ATOM 2787 O O . ILE A 1 353 ? 7.348 45.562 30.156 1 88.44 353 ILE A O 1
ATOM 2791 N N . VAL A 1 354 ? 5.27 46.062 30.797 1 79.31 354 VAL A N 1
ATOM 2792 C CA . VAL A 1 354 ? 5.672 46.656 32.062 1 79.31 354 VAL A CA 1
ATOM 2793 C C . VAL A 1 354 ? 5.75 45.562 33.156 1 79.31 354 VAL A C 1
ATOM 2795 O O . VAL A 1 354 ? 6.676 45.562 33.969 1 79.31 354 VAL A O 1
ATOM 2798 N N . THR A 1 355 ? 4.754 44.594 33.219 1 86.06 355 THR A N 1
ATOM 2799 C CA . THR A 1 355 ? 4.703 43.656 34.312 1 86.06 355 THR A CA 1
ATOM 2800 C C . THR A 1 355 ? 5.648 42.469 34.031 1 86.06 355 THR A C 1
ATOM 2802 O O . THR A 1 355 ? 5.738 42 32.906 1 86.06 355 THR A O 1
ATOM 2805 N N . ASP A 1 356 ? 6.293 42.031 35.094 1 82.75 356 ASP A N 1
ATOM 2806 C CA . ASP A 1 356 ? 7.344 41.031 35 1 82.75 356 ASP A CA 1
ATOM 2807 C C . ASP A 1 356 ? 6.773 39.688 34.562 1 82.75 356 ASP A C 1
ATOM 2809 O O . ASP A 1 356 ? 7.324 39.031 33.656 1 82.75 356 ASP A O 1
ATOM 2813 N N . PRO A 1 357 ? 5.645 39.25 35.125 1 85.44 357 PRO A N 1
ATOM 2814 C CA . PRO A 1 357 ? 5.156 37.938 34.719 1 85.44 357 PRO A CA 1
ATOM 2815 C C . PRO A 1 357 ? 4.758 37.938 33.219 1 85.44 357 PRO A C 1
ATOM 2817 O O . PRO A 1 357 ? 4.98 36.938 32.562 1 85.44 357 PRO A O 1
ATOM 2820 N N . SER A 1 358 ? 4.23 38.938 32.781 1 89.81 358 SER A N 1
ATOM 2821 C CA . SER A 1 358 ? 3.857 39.031 31.375 1 89.81 358 SER A CA 1
ATOM 2822 C C . SER A 1 358 ? 5.09 39.062 30.484 1 89.81 358 SER A C 1
ATOM 2824 O O . SER A 1 358 ? 5.113 38.438 29.422 1 89.81 358 SER A O 1
ATOM 2826 N N . ARG A 1 359 ? 6.023 39.781 31 1 93.56 359 ARG A N 1
ATOM 2827 C CA . ARG A 1 359 ? 7.266 39.906 30.25 1 93.56 359 ARG A CA 1
ATOM 2828 C C . ARG A 1 359 ? 7.914 38.531 30.062 1 93.56 359 ARG A C 1
ATOM 2830 O O . ARG A 1 359 ? 8.383 38.188 28.969 1 93.56 359 ARG A O 1
ATOM 2837 N N . ALA A 1 360 ? 7.957 37.781 31.125 1 94.69 360 ALA A N 1
ATOM 2838 C CA . ALA A 1 360 ? 8.555 36.438 31.094 1 94.69 360 ALA A CA 1
ATOM 2839 C C . ALA A 1 360 ? 7.801 35.531 30.125 1 94.69 360 ALA A C 1
ATOM 2841 O O . ALA A 1 360 ? 8.414 34.719 29.438 1 94.69 360 ALA A O 1
ATOM 2842 N N . MET A 1 361 ? 6.547 35.625 30.094 1 95.94 361 MET A N 1
ATOM 2843 C CA . MET A 1 361 ? 5.703 34.781 29.234 1 95.94 361 MET A CA 1
ATOM 2844 C C . MET A 1 361 ? 5.996 35.062 27.75 1 95.94 361 MET A C 1
ATOM 2846 O O . MET A 1 361 ? 6.207 34.156 26.969 1 95.94 361 MET A O 1
ATOM 2850 N N . TYR A 1 362 ? 6.035 36.406 27.375 1 97.06 362 TYR A N 1
ATOM 2851 C CA . TYR A 1 362 ? 6.328 36.75 26 1 97.06 362 TYR A CA 1
ATOM 2852 C C . TYR A 1 362 ? 7.746 36.344 25.609 1 97.06 362 TYR A C 1
ATOM 2854 O O . TYR A 1 362 ? 7.977 35.875 24.5 1 97.06 362 TYR A O 1
ATOM 2862 N N . GLN A 1 363 ? 8.633 36.531 26.594 1 95.94 363 GLN A N 1
ATOM 2863 C CA . GLN A 1 363 ? 10.016 36.156 26.344 1 95.94 363 GLN A CA 1
ATOM 2864 C C . GLN A 1 363 ? 10.117 34.656 26.062 1 95.94 363 GLN A C 1
ATOM 2866 O O . GLN A 1 363 ? 10.844 34.25 25.141 1 95.94 363 GLN A O 1
ATOM 2871 N N . LEU A 1 364 ? 9.445 33.875 26.797 1 96.31 364 LEU A N 1
ATOM 2872 C CA . LEU A 1 364 ? 9.453 32.438 26.609 1 96.31 364 LEU A CA 1
ATOM 2873 C C . LEU A 1 364 ? 8.914 32.062 25.234 1 96.31 364 LEU A C 1
ATOM 2875 O O . LEU A 1 364 ? 9.469 31.203 24.562 1 96.31 364 LEU A O 1
ATOM 2879 N N . ALA A 1 365 ? 7.797 32.625 24.812 1 97.75 365 ALA A N 1
ATOM 2880 C CA . ALA A 1 365 ? 7.188 32.344 23.516 1 97.75 365 ALA A CA 1
ATOM 2881 C C . ALA A 1 365 ? 8.141 32.719 22.375 1 97.75 365 ALA A C 1
ATOM 2883 O O . ALA A 1 365 ? 8.25 31.953 21.406 1 97.75 365 ALA A O 1
ATOM 2884 N N . ILE A 1 366 ? 8.852 33.844 22.516 1 98.19 366 ILE A N 1
ATOM 2885 C CA . ILE A 1 366 ? 9.766 34.312 21.484 1 98.19 366 ILE A CA 1
ATOM 2886 C C . ILE A 1 366 ? 11.008 33.438 21.453 1 98.19 366 ILE A C 1
ATOM 2888 O O . ILE A 1 366 ? 11.5 33.062 20.375 1 98.19 366 ILE A O 1
ATOM 2892 N N . ASP A 1 367 ? 11.539 33.031 22.641 1 97.88 367 ASP A N 1
ATOM 2893 C CA . ASP A 1 367 ? 12.688 32.125 22.719 1 97.88 367 ASP A CA 1
ATOM 2894 C C . ASP A 1 367 ? 12.375 30.797 22.062 1 97.88 367 ASP A C 1
ATOM 2896 O O . ASP A 1 367 ? 13.203 30.25 21.328 1 97.88 367 ASP A O 1
ATOM 2900 N N . ASP A 1 368 ? 11.227 30.281 22.359 1 98.19 368 ASP A N 1
ATOM 2901 C CA . ASP A 1 368 ? 10.812 29.016 21.766 1 98.19 368 ASP A CA 1
ATOM 2902 C C . ASP A 1 368 ? 10.648 29.141 20.25 1 98.19 368 ASP A C 1
ATOM 2904 O O . ASP A 1 368 ? 10.938 28.203 19.516 1 98.19 368 ASP A O 1
ATOM 2908 N N . LEU A 1 369 ? 10.102 30.25 19.766 1 98.44 369 LEU A N 1
ATOM 2909 C CA . LEU A 1 369 ? 9.977 30.5 18.328 1 98.44 369 LEU A CA 1
ATOM 2910 C C . LEU A 1 369 ? 11.344 30.484 17.656 1 98.44 369 LEU A C 1
ATOM 2912 O O . LEU A 1 369 ? 11.508 29.875 16.594 1 98.44 369 LEU A O 1
ATOM 2916 N N . LEU A 1 370 ? 12.312 31.109 18.312 1 98 370 LEU A N 1
ATOM 2917 C CA . LEU A 1 370 ? 13.672 31.172 17.781 1 98 370 LEU A CA 1
ATOM 2918 C C . LEU A 1 370 ? 14.289 29.781 17.719 1 98 370 LEU A C 1
ATOM 2920 O O . LEU A 1 370 ? 14.961 29.438 16.75 1 98 370 LEU A O 1
ATOM 2924 N N . MET A 1 371 ? 14.055 29 18.734 1 96.38 371 MET A N 1
ATOM 2925 C CA . MET A 1 371 ? 14.578 27.641 18.766 1 96.38 371 MET A CA 1
ATOM 2926 C C . MET A 1 371 ? 13.953 26.797 17.672 1 96.38 371 MET A C 1
ATOM 2928 O O . MET A 1 371 ? 14.656 26.047 16.984 1 96.38 371 MET A O 1
ATOM 2932 N N . MET A 1 372 ? 12.695 26.922 17.547 1 96.31 372 MET A N 1
ATOM 2933 C CA . MET A 1 372 ? 11.969 26.172 16.531 1 96.31 372 MET A CA 1
ATOM 2934 C C . MET A 1 372 ? 12.438 26.562 15.133 1 96.31 372 MET A C 1
ATOM 2936 O O . MET A 1 372 ? 12.586 25.719 14.258 1 96.31 372 MET A O 1
ATOM 2940 N N . MET A 1 373 ? 12.672 27.875 14.93 1 96.62 373 MET A N 1
ATOM 2941 C CA . MET A 1 373 ? 13.164 28.375 13.641 1 96.62 373 MET A CA 1
ATOM 2942 C C . MET A 1 373 ? 14.477 27.703 13.266 1 96.62 373 MET A C 1
ATOM 2944 O O . MET A 1 373 ? 14.664 27.297 12.117 1 96.62 373 MET A O 1
ATOM 2948 N N . GLN A 1 374 ? 15.305 27.531 14.25 1 93.31 374 GLN A N 1
ATOM 2949 C CA . GLN A 1 374 ? 16.594 26.891 14 1 93.31 374 GLN A CA 1
ATOM 2950 C C . GLN A 1 374 ? 16.391 25.438 13.539 1 93.31 374 GLN A C 1
ATOM 2952 O O . GLN A 1 374 ? 17.031 25 12.586 1 93.31 374 GLN A O 1
ATOM 2957 N N . GLU A 1 375 ? 15.484 24.781 14.156 1 91.56 375 GLU A N 1
ATOM 2958 C CA . GLU A 1 375 ? 15.211 23.391 13.82 1 91.56 375 GLU A CA 1
ATOM 2959 C C . GLU A 1 375 ? 14.578 23.266 12.438 1 91.56 375 GLU A C 1
ATOM 2961 O O . GLU A 1 375 ? 14.898 22.359 11.68 1 91.56 375 GLU A O 1
ATOM 2966 N N . VAL A 1 376 ? 13.703 24.156 12.148 1 94.44 376 VAL A N 1
ATOM 2967 C CA . VAL A 1 376 ? 13 24.156 10.867 1 94.44 376 VAL A CA 1
ATOM 2968 C C . VAL A 1 376 ? 14 24.344 9.727 1 94.44 376 VAL A C 1
ATOM 2970 O O . VAL A 1 376 ? 13.945 23.625 8.727 1 94.44 376 VAL A O 1
ATOM 2973 N N . TYR A 1 377 ? 14.898 25.297 9.891 1 93.81 377 TYR A N 1
ATOM 2974 C CA . TYR A 1 377 ? 15.859 25.578 8.828 1 93.81 377 TYR A CA 1
ATOM 2975 C C . TYR A 1 377 ? 16.828 24.406 8.641 1 93.81 377 TYR A C 1
ATOM 2977 O O . TYR A 1 377 ? 17.25 24.125 7.523 1 93.81 377 TYR A O 1
ATOM 2985 N N . LYS A 1 378 ? 17.141 23.75 9.719 1 89.5 378 LYS A N 1
ATOM 2986 C CA . LYS A 1 378 ? 17.953 22.547 9.602 1 89.5 378 LYS A CA 1
ATOM 2987 C C . LYS A 1 378 ? 17.219 21.469 8.812 1 89.5 378 LYS A C 1
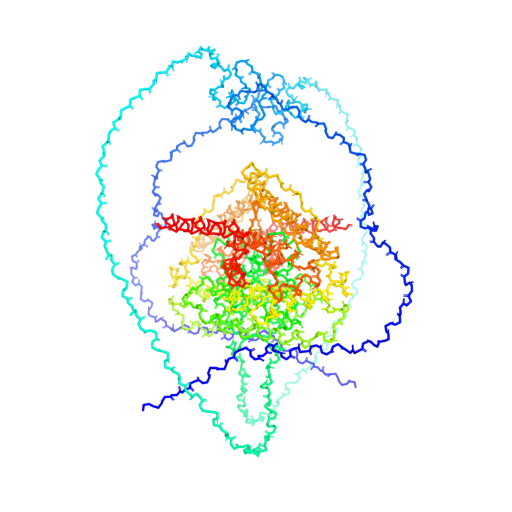ATOM 2989 O O . LYS A 1 378 ? 17.828 20.797 7.961 1 89.5 378 LYS A O 1
ATOM 2994 N N . LYS A 1 379 ? 15.977 21.359 9.07 1 89.56 379 LYS A N 1
ATOM 2995 C CA . LYS A 1 379 ? 15.18 20.344 8.391 1 89.56 379 LYS A CA 1
ATOM 2996 C C . LYS A 1 379 ? 14.984 20.688 6.918 1 89.56 379 LYS A C 1
ATOM 2998 O O . LYS A 1 379 ? 14.953 19.797 6.062 1 89.56 379 LYS A O 1
ATOM 3003 N N . ARG A 1 380 ? 14.875 21.938 6.617 1 90.19 380 ARG A N 1
ATOM 3004 C CA . ARG A 1 380 ? 14.695 22.406 5.246 1 90.19 380 ARG A CA 1
ATOM 3005 C C . ARG A 1 380 ? 15.922 22.109 4.398 1 90.19 380 ARG A C 1
ATOM 3007 O O . ARG A 1 380 ? 15.852 22.109 3.166 1 90.19 380 ARG A O 1
ATOM 3014 N N . SER A 1 381 ? 17.016 21.844 5.059 1 85.44 381 SER A N 1
ATOM 3015 C CA . SER A 1 381 ? 18.266 21.562 4.34 1 85.44 381 SER A CA 1
ATOM 3016 C C . SER A 1 381 ? 18.312 20.109 3.881 1 85.44 381 SER A C 1
ATOM 3018 O O . SER A 1 381 ? 19.172 19.734 3.082 1 85.44 381 SER A O 1
ATOM 3020 N N . THR A 1 382 ? 17.391 19.328 4.352 1 81 382 THR A N 1
ATOM 3021 C CA . THR A 1 382 ? 17.312 17.922 3.949 1 81 382 THR A CA 1
ATOM 3022 C C . THR A 1 382 ? 16.281 17.75 2.83 1 81 382 THR A C 1
ATOM 3024 O O . THR A 1 382 ? 15.352 18.547 2.699 1 81 382 THR A O 1
ATOM 3027 N N . PRO A 1 383 ? 16.625 16.75 1.953 1 77.06 383 PRO A N 1
ATOM 3028 C CA . PRO A 1 383 ? 15.672 16.5 0.867 1 77.06 383 PRO A CA 1
ATOM 3029 C C . PRO A 1 383 ? 14.359 15.891 1.356 1 77.06 383 PRO A C 1
ATOM 3031 O O . PRO A 1 383 ? 14.234 14.664 1.403 1 77.06 383 PRO A O 1
ATOM 3034 N N . ASP A 1 384 ? 13.656 16.531 2.105 1 72.44 384 ASP A N 1
ATOM 3035 C CA . ASP A 1 384 ? 12.391 16 2.615 1 72.44 384 ASP A CA 1
ATOM 3036 C C . ASP A 1 384 ? 11.211 16.844 2.141 1 72.44 384 ASP A C 1
ATOM 3038 O O . ASP A 1 384 ? 11.391 17.984 1.727 1 72.44 384 ASP A O 1
ATOM 3042 N N . SER A 1 385 ? 10.188 16.094 2.203 1 72.44 385 SER A N 1
ATOM 3043 C CA . SER A 1 385 ? 8.938 16.797 1.901 1 72.44 385 SER A CA 1
ATOM 3044 C C . SER A 1 385 ? 8.602 17.812 2.988 1 72.44 385 SER A C 1
ATOM 3046 O O . SER A 1 385 ? 9.047 17.672 4.129 1 72.44 385 SER A O 1
ATOM 3048 N N . GLY A 1 386 ? 8.109 18.969 2.727 1 88 386 GLY A N 1
ATOM 3049 C CA . GLY A 1 386 ? 7.68 20.047 3.611 1 88 386 GLY A CA 1
ATOM 3050 C C . GLY A 1 386 ? 6.805 19.562 4.754 1 88 386 GLY A C 1
ATOM 3051 O O . GLY A 1 386 ? 6.668 20.234 5.77 1 88 386 GLY A O 1
ATOM 3052 N N . VAL A 1 387 ? 6.363 18.234 4.688 1 91.06 387 VAL A N 1
ATOM 3053 C CA . VAL A 1 387 ? 5.41 17.719 5.664 1 91.06 387 VAL A CA 1
ATOM 3054 C C . VAL A 1 387 ? 6.113 17.484 7 1 91.06 387 VAL A C 1
ATOM 3056 O O . VAL A 1 387 ? 5.488 17.578 8.062 1 91.06 387 VAL A O 1
ATOM 3059 N N . ALA A 1 388 ? 7.406 17.312 7.023 1 88.5 388 ALA A N 1
ATOM 3060 C CA . ALA A 1 388 ? 8.188 17.062 8.234 1 88.5 388 ALA A CA 1
ATOM 3061 C C . ALA A 1 388 ? 8.211 18.297 9.133 1 88.5 388 ALA A C 1
ATOM 3063 O O . ALA A 1 388 ? 8.5 18.188 10.328 1 88.5 388 ALA A O 1
ATOM 3064 N N . LEU A 1 389 ? 7.934 19.438 8.586 1 93.31 389 LEU A N 1
ATOM 3065 C CA . LEU A 1 389 ? 7.957 20.672 9.352 1 93.31 389 LEU A CA 1
ATOM 3066 C C . LEU A 1 389 ? 6.75 20.75 10.289 1 93.31 389 LEU A C 1
ATOM 3068 O O . LEU A 1 389 ? 6.73 21.578 11.211 1 93.31 389 LEU A O 1
ATOM 3072 N N . THR A 1 390 ? 5.75 19.891 10.016 1 92.19 390 THR A N 1
ATOM 3073 C CA . THR A 1 390 ? 4.508 19.922 10.781 1 92.19 390 THR A CA 1
ATOM 3074 C C . THR A 1 390 ? 4.789 19.766 12.273 1 92.19 390 THR A C 1
ATOM 3076 O O . THR A 1 390 ? 4.195 20.469 13.094 1 92.19 390 THR A O 1
ATOM 3079 N N . GLN A 1 391 ? 5.684 18.906 12.617 1 89.19 391 GLN A N 1
ATOM 3080 C CA . GLN A 1 391 ? 5.953 18.625 14.016 1 89.19 391 GLN A CA 1
ATOM 3081 C C . GLN A 1 391 ? 6.5 19.859 14.734 1 89.19 391 GLN A C 1
ATOM 3083 O O . GLN A 1 391 ? 6.195 20.078 15.906 1 89.19 391 GLN A O 1
ATOM 3088 N N . PHE A 1 392 ? 7.289 20.672 14.078 1 93.12 392 PHE A N 1
ATOM 3089 C CA . PHE A 1 392 ? 7.859 21.875 14.688 1 93.12 392 PHE A CA 1
ATOM 3090 C C . PHE A 1 392 ? 6.797 22.953 14.852 1 93.12 392 PHE A C 1
ATOM 3092 O O . PHE A 1 392 ? 6.688 23.562 15.922 1 93.12 392 PHE A O 1
ATOM 3099 N N . LEU A 1 393 ? 6.078 23.125 13.812 1 94.75 393 LEU A N 1
ATOM 3100 C CA . LEU A 1 393 ? 5.051 24.156 13.828 1 94.75 393 LEU A CA 1
ATOM 3101 C C . LEU A 1 393 ? 3.979 23.844 14.867 1 94.75 393 LEU A C 1
ATOM 3103 O O . LEU A 1 393 ? 3.619 24.719 15.664 1 94.75 393 LEU A O 1
ATOM 3107 N N . MET A 1 394 ? 3.543 22.625 14.891 1 92.12 394 MET A N 1
ATOM 3108 C CA . MET A 1 394 ? 2.529 22.234 15.859 1 92.12 394 MET A CA 1
ATOM 3109 C C . MET A 1 394 ? 3.125 22.141 17.266 1 92.12 394 MET A C 1
ATOM 3111 O O . MET A 1 394 ? 2.441 22.422 18.25 1 92.12 394 MET A O 1
ATOM 3115 N N . GLY A 1 395 ? 4.395 21.781 17.266 1 92.81 395 GLY A N 1
ATOM 3116 C CA . GLY A 1 395 ? 5.074 21.734 18.547 1 92.81 395 GLY A CA 1
ATOM 3117 C C . GLY A 1 395 ? 5.117 23.078 19.25 1 92.81 395 GLY A C 1
ATOM 3118 O O . GLY A 1 395 ? 4.93 23.156 20.469 1 92.81 395 GLY A O 1
ATOM 3119 N N . TRP A 1 396 ? 5.418 24.109 18.531 1 96.94 396 TRP A N 1
ATOM 3120 C CA . TRP A 1 396 ? 5.445 25.453 19.109 1 96.94 396 TRP A CA 1
ATOM 3121 C C . TRP A 1 396 ? 4.082 25.828 19.688 1 96.94 396 TRP A C 1
ATOM 3123 O O . TRP A 1 396 ? 3.988 26.312 20.812 1 96.94 396 TRP A O 1
ATOM 3133 N N . LEU A 1 397 ? 3.01 25.578 18.953 1 94.38 397 LEU A N 1
ATOM 3134 C CA . LEU A 1 397 ? 1.656 25.891 19.406 1 94.38 397 LEU A CA 1
ATOM 3135 C C . LEU A 1 397 ? 1.305 25.062 20.641 1 94.38 397 LEU A C 1
ATOM 3137 O O . LEU A 1 397 ? 0.665 25.578 21.562 1 94.38 397 LEU A O 1
ATOM 3141 N N . TYR A 1 398 ? 1.75 23.859 20.609 1 92.06 398 TYR A N 1
ATOM 3142 C CA . TYR A 1 398 ? 1.512 22.938 21.719 1 92.06 398 TYR A CA 1
ATOM 3143 C C . TYR A 1 398 ? 2.172 23.453 23 1 92.06 398 TYR A C 1
ATOM 3145 O O . TYR A 1 398 ? 1.61 23.328 24.078 1 92.06 398 TYR A O 1
ATOM 3153 N N . ARG A 1 399 ? 3.297 24.078 22.938 1 94.19 399 ARG A N 1
ATOM 3154 C CA . ARG A 1 399 ? 4.098 24.453 24.109 1 94.19 399 ARG A CA 1
ATOM 3155 C C . ARG A 1 399 ? 3.734 25.859 24.594 1 94.19 399 ARG A C 1
ATOM 3157 O O . ARG A 1 399 ? 4.219 26.297 25.641 1 94.19 399 ARG A O 1
ATOM 3164 N N . LEU A 1 400 ? 2.926 26.578 23.906 1 95.12 400 LEU A N 1
ATOM 3165 C CA . LEU A 1 400 ? 2.523 27.906 24.344 1 95.12 400 LEU A CA 1
ATOM 3166 C C . LEU A 1 400 ? 1.852 27.844 25.703 1 95.12 400 LEU A C 1
ATOM 3168 O O . LEU A 1 400 ? 1.021 26.969 25.953 1 95.12 400 LEU A O 1
ATOM 3172 N N . PRO A 1 401 ? 2.242 28.797 26.609 1 92.62 401 PRO A N 1
ATOM 3173 C CA . PRO A 1 401 ? 1.521 28.875 27.875 1 92.62 401 PRO A CA 1
ATOM 3174 C C . PRO A 1 401 ? 0.042 29.203 27.688 1 92.62 401 PRO A C 1
ATOM 3176 O O . PRO A 1 401 ? -0.317 29.953 26.781 1 92.62 401 PRO A O 1
ATOM 3179 N N . ASP A 1 402 ? -0.793 28.734 28.609 1 91.81 402 ASP A N 1
ATOM 3180 C CA . ASP A 1 402 ? -2.232 28.953 28.547 1 91.81 402 ASP A CA 1
ATOM 3181 C C . ASP A 1 402 ? -2.553 30.453 28.531 1 91.81 402 ASP A C 1
ATOM 3183 O O . ASP A 1 402 ? -3.49 30.891 27.859 1 91.81 402 ASP A O 1
ATOM 3187 N N . GLU A 1 403 ? -1.771 31.125 29.297 1 94.69 403 GLU A N 1
ATOM 3188 C CA . GLU A 1 403 ? -1.976 32.562 29.344 1 94.69 403 GLU A CA 1
ATOM 3189 C C . GLU A 1 403 ? -1.758 33.219 27.984 1 94.69 403 GLU A C 1
ATOM 3191 O O . GLU A 1 403 ? -2.486 34.125 27.594 1 94.69 403 GLU A O 1
ATOM 3196 N N . PHE A 1 404 ? -0.749 32.781 27.297 1 96.62 404 PHE A N 1
ATOM 3197 C CA . PHE A 1 404 ? -0.455 33.312 25.969 1 96.62 404 PHE A CA 1
ATOM 3198 C C . PHE A 1 404 ? -1.577 32.969 25 1 96.62 404 PHE A C 1
ATOM 3200 O O . PHE A 1 404 ? -1.962 33.812 24.172 1 96.62 404 PHE A O 1
ATOM 3207 N N . VAL A 1 405 ? -2.082 31.766 25.062 1 95.56 405 VAL A N 1
ATOM 3208 C CA . VAL A 1 405 ? -3.178 31.328 24.203 1 95.56 405 VAL A CA 1
ATOM 3209 C C . VAL A 1 405 ? -4.414 32.188 24.469 1 95.56 405 VAL A C 1
ATOM 3211 O O . VAL A 1 405 ? -5.109 32.562 23.531 1 95.56 405 VAL A O 1
ATOM 3214 N N . CYS A 1 406 ? -4.625 32.5 25.703 1 95.25 406 CYS A N 1
ATOM 3215 C CA . CYS A 1 406 ? -5.738 33.375 26.062 1 95.25 406 CYS A CA 1
ATOM 3216 C C . CYS A 1 406 ? -5.578 34.75 25.453 1 95.25 406 CYS A C 1
ATOM 3218 O O . CYS A 1 406 ? -6.555 35.344 24.984 1 95.25 406 CYS A O 1
ATOM 3220 N N . LEU A 1 407 ? -4.371 35.25 25.453 1 96.69 407 LEU A N 1
ATOM 3221 C CA . LEU A 1 407 ? -4.09 36.531 24.875 1 96.69 407 LEU A CA 1
ATOM 3222 C C . LEU A 1 407 ? -4.348 36.531 23.359 1 96.69 407 LEU A C 1
ATOM 3224 O O . LEU A 1 407 ? -4.844 37.5 22.812 1 96.69 407 LEU A O 1
ATOM 3228 N N . LEU A 1 408 ? -4.008 35.438 22.719 1 97.06 408 LEU A N 1
ATOM 3229 C CA . LEU A 1 408 ? -4.289 35.281 21.297 1 97.06 408 LEU A CA 1
ATOM 3230 C C . LEU A 1 408 ? -5.793 35.25 21.031 1 97.06 408 LEU A C 1
ATOM 3232 O O . LEU A 1 408 ? -6.27 35.906 20.094 1 97.06 408 LEU A O 1
ATOM 3236 N N . GLU A 1 409 ? -6.504 34.594 21.859 1 95.69 409 GLU A N 1
ATOM 3237 C CA . GLU A 1 409 ? -7.957 34.531 21.734 1 95.69 409 GLU A CA 1
ATOM 3238 C C . GLU A 1 409 ? -8.586 35.938 21.891 1 95.69 409 GLU A C 1
ATOM 3240 O O . GLU A 1 409 ? -9.609 36.219 21.281 1 95.69 409 GLU A O 1
ATOM 3245 N N . GLN A 1 410 ? -7.949 36.688 22.719 1 96.12 410 GLN A N 1
ATOM 3246 C CA . GLN A 1 410 ? -8.422 38.062 22.969 1 96.12 410 GLN A CA 1
ATOM 3247 C C . GLN A 1 410 ? -7.879 39.031 21.922 1 96.12 410 GLN A C 1
ATOM 3249 O O . GLN A 1 410 ? -8.172 40.219 21.969 1 96.12 410 GLN A O 1
ATOM 3254 N N . LYS A 1 411 ? -7.074 38.531 21.016 1 97 411 LYS A N 1
ATOM 3255 C CA . LYS A 1 411 ? -6.492 39.312 19.938 1 97 411 LYS A CA 1
ATOM 3256 C C . LYS A 1 411 ? -5.594 40.406 20.484 1 97 411 LYS A C 1
ATOM 3258 O O . LYS A 1 411 ? -5.641 41.562 20 1 97 411 LYS A O 1
ATOM 3263 N N . GLU A 1 412 ? -4.898 40.031 21.562 1 96.38 412 GLU A N 1
ATOM 3264 C CA . GLU A 1 412 ? -3.928 40.969 22.109 1 96.38 412 GLU A CA 1
ATOM 3265 C C . GLU A 1 412 ? -2.82 41.281 21.109 1 96.38 412 GLU A C 1
ATOM 3267 O O . GLU A 1 412 ? -2.258 40.375 20.5 1 96.38 412 GLU A O 1
ATOM 3272 N N . PRO A 1 413 ? -2.451 42.531 20.875 1 97.25 413 PRO A N 1
ATOM 3273 C CA . PRO A 1 413 ? -1.611 42.969 19.75 1 97.25 413 PRO A CA 1
ATOM 3274 C C . PRO A 1 413 ? -0.221 42.344 19.781 1 97.25 413 PRO A C 1
ATOM 3276 O O . PRO A 1 413 ? 0.297 41.906 18.734 1 97.25 413 PRO A O 1
ATOM 3279 N N . TYR A 1 414 ? 0.45 42.281 20.953 1 97.44 414 TYR A N 1
ATOM 3280 C CA . TYR A 1 414 ? 1.796 41.719 21.016 1 97.44 414 TYR A CA 1
ATOM 3281 C C . TYR A 1 414 ? 1.785 40.219 20.688 1 97.44 414 TYR A C 1
ATOM 3283 O O . TYR A 1 414 ? 2.66 39.75 19.969 1 97.44 414 TYR A O 1
ATOM 3291 N N . ALA A 1 415 ? 0.802 39.5 21.219 1 97.75 415 ALA A N 1
ATOM 3292 C CA . ALA A 1 415 ? 0.664 38.094 20.922 1 97.75 415 ALA A CA 1
ATOM 3293 C C . ALA A 1 415 ? 0.426 37.844 19.438 1 97.75 415 ALA A C 1
ATOM 3295 O O . ALA A 1 415 ? 1.036 36.969 18.844 1 97.75 415 ALA A O 1
ATOM 3296 N N . LEU A 1 416 ? -0.415 38.625 18.844 1 98.31 416 LEU A N 1
ATOM 3297 C CA . LEU A 1 416 ? -0.715 38.531 17.422 1 98.31 416 LEU A CA 1
ATOM 3298 C C . LEU A 1 416 ? 0.526 38.812 16.578 1 98.31 416 LEU A C 1
ATOM 3300 O O . LEU A 1 416 ? 0.766 38.125 15.578 1 98.31 416 LEU A O 1
ATOM 3304 N N . THR A 1 417 ? 1.257 39.812 17 1 98.38 417 THR A N 1
ATOM 3305 C CA . THR A 1 417 ? 2.467 40.156 16.25 1 98.38 417 THR A CA 1
ATOM 3306 C C . THR A 1 417 ? 3.463 39 16.281 1 98.38 417 THR A C 1
ATOM 3308 O O . THR A 1 417 ? 4.098 38.719 15.266 1 98.38 417 THR A O 1
ATOM 3311 N N . ILE A 1 418 ? 3.609 38.344 17.422 1 98.5 418 ILE A N 1
ATOM 3312 C CA . ILE A 1 418 ? 4.5 37.188 17.547 1 98.5 418 ILE A CA 1
ATOM 3313 C C . ILE A 1 418 ? 4.008 36.062 16.656 1 98.5 418 ILE A C 1
ATOM 3315 O O . ILE A 1 418 ? 4.801 35.438 15.945 1 98.5 418 ILE A O 1
ATOM 3319 N N . LEU A 1 419 ? 2.715 35.812 16.641 1 98.56 419 LEU A N 1
ATOM 3320 C CA . LEU A 1 419 ? 2.111 34.75 15.828 1 98.56 419 LEU A CA 1
ATOM 3321 C C . LEU A 1 419 ? 2.352 35 14.344 1 98.56 419 LEU A C 1
ATOM 3323 O O . LEU A 1 419 ? 2.494 34.031 13.562 1 98.56 419 LEU A O 1
ATOM 3327 N N . ALA A 1 420 ? 2.418 36.25 13.93 1 98.69 420 ALA A N 1
ATOM 3328 C CA . ALA A 1 420 ? 2.676 36.594 12.531 1 98.69 420 ALA A CA 1
ATOM 3329 C C . ALA A 1 420 ? 4.012 36 12.07 1 98.69 420 ALA A C 1
ATOM 3331 O O . ALA A 1 420 ? 4.145 35.594 10.914 1 98.69 420 ALA A O 1
ATOM 3332 N N . TYR A 1 421 ? 4.988 36.031 12.922 1 98.5 421 TYR A N 1
ATOM 3333 C CA . TYR A 1 421 ? 6.297 35.5 12.562 1 98.5 421 TYR A CA 1
ATOM 3334 C C . TYR A 1 421 ? 6.262 33.969 12.492 1 98.5 421 TYR A C 1
ATOM 3336 O O . TYR A 1 421 ? 6.98 33.375 11.695 1 98.5 421 TYR A O 1
ATOM 3344 N N . TRP A 1 422 ? 5.465 33.344 13.336 1 98.38 422 TRP A N 1
ATOM 3345 C CA . TRP A 1 422 ? 5.211 31.906 13.211 1 98.38 422 TRP A CA 1
ATOM 3346 C C . TRP A 1 422 ? 4.59 31.594 11.852 1 98.38 422 TRP A C 1
ATOM 3348 O O . TRP A 1 422 ? 4.918 30.562 11.242 1 98.38 422 TRP A O 1
ATOM 3358 N N . ALA A 1 423 ? 3.697 32.438 11.359 1 98.19 423 ALA A N 1
ATOM 3359 C CA . ALA A 1 423 ? 3.018 32.25 10.086 1 98.19 423 ALA A CA 1
ATOM 3360 C C . ALA A 1 423 ? 4.016 32.219 8.93 1 98.19 423 ALA A C 1
ATOM 3362 O O . ALA A 1 423 ? 3.77 31.594 7.898 1 98.19 423 ALA A O 1
ATOM 3363 N N . VAL A 1 424 ? 5.105 32.906 9.078 1 97.75 424 VAL A N 1
ATOM 3364 C CA . VAL A 1 424 ? 6.145 32.875 8.055 1 97.75 424 VAL A CA 1
ATOM 3365 C C . VAL A 1 424 ? 6.684 31.453 7.91 1 97.75 424 VAL A C 1
ATOM 3367 O O . VAL A 1 424 ? 6.898 30.969 6.797 1 97.75 424 VAL A O 1
ATOM 3370 N N . ILE A 1 425 ? 6.879 30.797 9.039 1 97.25 425 ILE A N 1
ATOM 3371 C CA . ILE A 1 425 ? 7.367 29.422 9.016 1 97.25 425 ILE A CA 1
ATOM 3372 C C . ILE A 1 425 ? 6.309 28.516 8.398 1 97.25 425 ILE A C 1
ATOM 3374 O O . ILE A 1 425 ? 6.633 27.578 7.66 1 97.25 425 ILE A O 1
ATOM 3378 N N . LEU A 1 426 ? 5.062 28.766 8.703 1 97 426 LEU A N 1
ATOM 3379 C CA . LEU A 1 426 ? 3.949 28.031 8.117 1 97 426 LEU A CA 1
ATOM 3380 C C . LEU A 1 426 ? 3.994 28.109 6.594 1 97 426 LEU A C 1
ATOM 3382 O O . LEU A 1 426 ? 3.625 27.156 5.906 1 97 426 LEU A O 1
ATOM 3386 N N . SER A 1 427 ? 4.469 29.188 6.062 1 96.5 427 SER A N 1
ATOM 3387 C CA . SER A 1 427 ? 4.492 29.391 4.617 1 96.5 427 SER A CA 1
ATOM 3388 C C . SER A 1 427 ? 5.5 28.469 3.943 1 96.5 427 SER A C 1
ATOM 3390 O O . SER A 1 427 ? 5.43 28.234 2.734 1 96.5 427 SER A O 1
ATOM 3392 N N . PHE A 1 428 ? 6.457 27.922 4.746 1 94.88 428 PHE A N 1
ATOM 3393 C CA . PHE A 1 428 ? 7.422 26.984 4.191 1 94.88 428 PHE A CA 1
ATOM 3394 C C . PHE A 1 428 ? 6.742 25.672 3.824 1 94.88 428 PHE A C 1
ATOM 3396 O O . PHE A 1 428 ? 7.32 24.844 3.121 1 94.88 428 PHE A O 1
ATOM 3403 N N . MET A 1 429 ? 5.48 25.5 4.25 1 94.62 429 MET A N 1
ATOM 3404 C CA . MET A 1 429 ? 4.77 24.25 4.012 1 94.62 429 MET A CA 1
ATOM 3405 C C . MET A 1 429 ? 3.748 24.406 2.889 1 94.62 429 MET A C 1
ATOM 3407 O O . MET A 1 429 ? 2.844 23.594 2.742 1 94.62 429 MET A O 1
ATOM 3411 N N . GLU A 1 430 ? 3.889 25.375 2.09 1 93.75 430 GLU A N 1
ATOM 3412 C CA . GLU A 1 430 ? 2.928 25.688 1.032 1 93.75 430 GLU A CA 1
ATOM 3413 C C . GLU A 1 430 ? 2.861 24.547 0.005 1 93.75 430 GLU A C 1
ATOM 3415 O O . GLU A 1 430 ? 1.836 24.375 -0.655 1 93.75 430 GLU A O 1
ATOM 3420 N N . SER A 1 431 ? 3.93 23.766 -0.077 1 91.38 431 SER A N 1
ATOM 3421 C CA . SER A 1 431 ? 3.965 22.672 -1.043 1 91.38 431 SER A CA 1
ATOM 3422 C C . SER A 1 431 ? 3.186 21.469 -0.539 1 91.38 431 SER A C 1
ATOM 3424 O O . SER A 1 431 ? 2.883 20.547 -1.308 1 91.38 431 SER A O 1
ATOM 3426 N N . VAL A 1 432 ? 2.939 21.406 0.71 1 94.94 432 VAL A N 1
ATOM 3427 C CA . VAL A 1 432 ? 2.143 20.344 1.301 1 94.94 432 VAL A CA 1
ATOM 3428 C C . VAL A 1 432 ? 0.664 20.578 1.004 1 94.94 432 VAL A C 1
ATOM 3430 O O . VAL A 1 432 ? 0.115 21.625 1.335 1 94.94 432 VAL A O 1
ATOM 3433 N N . TRP A 1 433 ? -0.055 19.609 0.474 1 96.19 433 TRP A N 1
ATOM 3434 C CA . TRP A 1 433 ? -1.367 19.812 -0.127 1 96.19 433 TRP A CA 1
ATOM 3435 C C . TRP A 1 433 ? -2.377 20.281 0.919 1 96.19 433 TRP A C 1
ATOM 3437 O O . TRP A 1 433 ? -3.258 21.094 0.625 1 96.19 433 TRP A O 1
ATOM 3447 N N . PHE A 1 434 ? -2.234 19.797 2.154 1 96.56 434 PHE A N 1
ATOM 3448 C CA . PHE A 1 434 ? -3.258 20.125 3.137 1 96.56 434 PHE A CA 1
ATOM 3449 C C . PHE A 1 434 ? -2.875 21.391 3.91 1 96.56 434 PHE A C 1
ATOM 3451 O O . PHE A 1 434 ? -3.611 21.828 4.797 1 96.56 434 PHE A O 1
ATOM 3458 N N . MET A 1 435 ? -1.719 22.016 3.592 1 96.06 435 MET A N 1
ATOM 3459 C CA . MET A 1 435 ? -1.285 23.234 4.262 1 96.06 435 MET A CA 1
ATOM 3460 C C . MET A 1 435 ? -1.416 24.438 3.332 1 96.06 435 MET A C 1
ATOM 3462 O O . MET A 1 435 ? -1.167 25.578 3.74 1 96.06 435 MET A O 1
ATOM 3466 N N . GLN A 1 436 ? -1.834 24.219 2.18 1 94.38 436 GLN A N 1
ATOM 3467 C CA . GLN A 1 436 ? -1.928 25.266 1.167 1 94.38 436 GLN A CA 1
ATOM 3468 C C . GLN A 1 436 ? -2.898 26.359 1.6 1 94.38 436 GLN A C 1
ATOM 3470 O O . GLN A 1 436 ? -4.031 26.078 1.995 1 94.38 436 GLN A O 1
ATOM 3475 N N . GLY A 1 437 ? -2.373 27.609 1.611 1 95.31 437 GLY A N 1
ATOM 3476 C CA . GLY A 1 437 ? -3.223 28.766 1.849 1 95.31 437 GLY A CA 1
ATOM 3477 C C . GLY A 1 437 ? -3.316 29.141 3.314 1 95.31 437 GLY A C 1
ATOM 3478 O O . GLY A 1 437 ? -3.785 30.234 3.65 1 95.31 437 GLY A O 1
ATOM 3479 N N . TRP A 1 438 ? -2.873 28.328 4.164 1 96.88 438 TRP A N 1
ATOM 3480 C CA . TRP A 1 438 ? -3.039 28.578 5.598 1 96.88 438 TRP A CA 1
ATOM 3481 C C . TRP A 1 438 ? -2.184 29.75 6.059 1 96.88 438 TRP A C 1
ATOM 3483 O O . TRP A 1 438 ? -2.623 30.562 6.875 1 96.88 438 TRP A O 1
ATOM 3493 N N . SER A 1 439 ? -0.909 29.859 5.578 1 97.19 439 SER A N 1
ATOM 3494 C CA . SER A 1 439 ? -0.031 30.953 6.004 1 97.19 439 SER A CA 1
ATOM 3495 C C . SER A 1 439 ? -0.644 32.312 5.695 1 97.19 439 SER A C 1
ATOM 3497 O O . SER A 1 439 ? -0.698 33.188 6.562 1 97.19 439 SER A O 1
ATOM 3499 N N . GLN A 1 440 ? -1.15 32.469 4.527 1 96.62 440 GLN A N 1
ATOM 3500 C CA . GLN A 1 440 ? -1.794 33.719 4.121 1 96.62 440 GLN A CA 1
ATOM 3501 C C . GLN A 1 440 ? -3.061 33.969 4.938 1 96.62 440 GLN A C 1
ATOM 3503 O O . GLN A 1 440 ? -3.32 35.094 5.355 1 96.62 440 GLN A O 1
ATOM 3508 N N . HIS A 1 441 ? -3.807 32.938 5.117 1 97.5 441 HIS A N 1
ATOM 3509 C CA . HIS A 1 441 ? -5.066 33.031 5.844 1 97.5 441 HIS A CA 1
ATOM 3510 C C . HIS A 1 441 ? -4.844 33.5 7.277 1 97.5 441 HIS A C 1
ATOM 3512 O O . HIS A 1 441 ? -5.52 34.406 7.758 1 97.5 441 HIS A O 1
ATOM 3518 N N . VAL A 1 442 ? -3.939 32.875 7.945 1 97.5 442 VAL A N 1
ATOM 3519 C CA . VAL A 1 442 ? -3.629 33.219 9.328 1 97.5 442 VAL A CA 1
ATOM 3520 C C . VAL A 1 442 ? -3.117 34.656 9.406 1 97.5 442 VAL A C 1
ATOM 3522 O O . VAL A 1 442 ? -3.535 35.438 10.273 1 97.5 442 VAL A O 1
ATOM 3525 N N . LEU A 1 443 ? -2.205 35.031 8.508 1 97.81 443 LEU A N 1
ATOM 3526 C CA . LEU A 1 443 ? -1.64 36.375 8.492 1 97.81 443 LEU A CA 1
ATOM 3527 C C . LEU A 1 443 ? -2.723 37.406 8.227 1 97.81 443 LEU A C 1
ATOM 3529 O O . LEU A 1 443 ? -2.695 38.5 8.805 1 97.81 443 LEU A O 1
ATOM 3533 N N . GLN A 1 444 ? -3.59 37.125 7.352 1 96.88 444 GLN A N 1
ATOM 3534 C CA . GLN A 1 444 ? -4.711 38 7.082 1 96.88 444 GLN A CA 1
ATOM 3535 C C . GLN A 1 444 ? -5.57 38.219 8.328 1 96.88 444 GLN A C 1
ATOM 3537 O O . GLN A 1 444 ? -6.023 39.312 8.609 1 96.88 444 GLN A O 1
ATOM 3542 N N . GLY A 1 445 ? -5.859 37.094 8.961 1 97.06 445 GLY A N 1
ATOM 3543 C CA . GLY A 1 445 ? -6.586 37.188 10.219 1 97.06 445 GLY A CA 1
ATOM 3544 C C . GLY A 1 445 ? -5.887 38.031 11.258 1 97.06 445 GLY A C 1
ATOM 3545 O O . GLY A 1 445 ? -6.523 38.844 11.938 1 97.06 445 GLY A O 1
ATOM 3546 N N . ILE A 1 446 ? -4.578 37.875 11.375 1 97.94 446 ILE A N 1
ATOM 3547 C CA . ILE A 1 446 ? -3.781 38.688 12.305 1 97.94 446 ILE A CA 1
ATOM 3548 C C . ILE A 1 446 ? -3.863 40.156 11.922 1 97.94 446 ILE A C 1
ATOM 3550 O O . ILE A 1 446 ? -4.172 41 12.766 1 97.94 446 ILE A O 1
ATOM 3554 N N . SER A 1 447 ? -3.607 40.438 10.664 1 97.56 447 SER A N 1
ATOM 3555 C CA . SER A 1 447 ? -3.6 41.812 10.172 1 97.56 447 SER A CA 1
ATOM 3556 C C . SER A 1 447 ? -4.953 42.5 10.383 1 97.56 447 SER A C 1
ATOM 3558 O O . SER A 1 447 ? -5.02 43.688 10.734 1 97.56 447 SER A O 1
ATOM 3560 N N . ALA A 1 448 ? -5.973 41.781 10.219 1 96.44 448 ALA A N 1
ATOM 3561 C CA . ALA A 1 448 ? -7.328 42.312 10.336 1 96.44 448 ALA A CA 1
ATOM 3562 C C . ALA A 1 448 ? -7.664 42.656 11.789 1 96.44 448 ALA A C 1
ATOM 3564 O O . ALA A 1 448 ? -8.5 43.531 12.055 1 96.44 448 ALA A O 1
ATOM 3565 N N . ASN A 1 449 ? -7.008 42 12.68 1 96.31 449 ASN A N 1
ATOM 3566 C CA . ASN A 1 449 ? -7.34 42.156 14.094 1 96.31 449 ASN A CA 1
ATOM 3567 C C . ASN A 1 449 ? -6.262 42.969 14.828 1 96.31 449 ASN A C 1
ATOM 3569 O O . ASN A 1 449 ? -6.293 43.062 16.047 1 96.31 449 ASN A O 1
ATOM 3573 N N . LEU A 1 450 ? -5.328 43.469 14.086 1 96.56 450 LEU A N 1
ATOM 3574 C CA . LEU A 1 450 ? -4.246 44.25 14.656 1 96.56 450 LEU A CA 1
ATOM 3575 C C . LEU A 1 450 ? -4.48 45.75 14.43 1 96.56 450 LEU A C 1
ATOM 3577 O O . LEU A 1 450 ? -4.766 46.156 13.305 1 96.56 450 LEU A O 1
ATOM 3581 N N . GLU A 1 451 ? -4.375 46.531 15.461 1 95.56 451 GLU A N 1
ATOM 3582 C CA . GLU A 1 451 ? -4.5 47.969 15.344 1 95.56 451 GLU A CA 1
ATOM 3583 C C . GLU A 1 451 ? -3.414 48.562 14.438 1 95.56 451 GLU A C 1
ATOM 3585 O O . GLU A 1 451 ? -2.355 47.938 14.266 1 95.56 451 GLU A O 1
ATOM 3590 N N . VAL A 1 452 ? -3.611 49.688 13.938 1 95.12 452 VAL A N 1
ATOM 3591 C CA . VAL A 1 452 ? -2.781 50.344 12.938 1 95.12 452 VAL A CA 1
ATOM 3592 C C . VAL A 1 452 ? -1.381 50.594 13.5 1 95.12 452 VAL A C 1
ATOM 3594 O O . VAL A 1 452 ? -0.39 50.5 12.773 1 95.12 452 VAL A O 1
ATOM 3597 N N . GLU A 1 453 ? -1.291 50.844 14.789 1 94.94 453 GLU A N 1
ATOM 3598 C CA . GLU A 1 453 ? -0.015 51.188 15.422 1 94.94 453 GLU A CA 1
ATOM 3599 C C . GLU A 1 453 ? 0.931 49.969 15.414 1 94.94 453 GLU A C 1
ATOM 3601 O O . GLU A 1 453 ? 2.15 50.156 15.461 1 94.94 453 GLU A O 1
ATOM 3606 N N . TYR A 1 454 ? 0.354 48.781 15.242 1 96.69 454 TYR A N 1
ATOM 3607 C CA . TYR A 1 454 ? 1.164 47.562 15.328 1 96.69 454 TYR A CA 1
ATOM 3608 C C . TYR A 1 454 ? 1.444 47 13.945 1 96.69 454 TYR A C 1
ATOM 3610 O O . TYR A 1 454 ? 2.301 46.125 13.781 1 96.69 454 TYR A O 1
ATOM 3618 N N . GLN A 1 455 ? 0.836 47.531 12.898 1 97 455 GLN A N 1
ATOM 3619 C CA . GLN A 1 455 ? 0.929 47.031 11.531 1 97 455 GLN A CA 1
ATOM 3620 C C . GLN A 1 455 ? 2.369 47.062 11.023 1 97 455 GLN A C 1
ATOM 3622 O O . GLN A 1 455 ? 2.82 46.125 10.352 1 97 455 GLN A O 1
ATOM 3627 N N . PRO A 1 456 ? 3.1 48.062 11.375 1 96.5 456 PRO A N 1
ATOM 3628 C CA . PRO A 1 456 ? 4.488 48.125 10.898 1 96.5 456 PRO A CA 1
ATOM 3629 C C . PRO A 1 456 ? 5.332 46.969 11.445 1 96.5 456 PRO A C 1
ATOM 3631 O O . PRO A 1 456 ? 6.297 46.562 10.805 1 96.5 456 PRO A O 1
ATOM 3634 N N . HIS A 1 457 ? 4.93 46.438 12.57 1 96.38 457 HIS A N 1
ATOM 3635 C CA . HIS A 1 457 ? 5.723 45.406 13.234 1 96.38 457 HIS A CA 1
ATOM 3636 C C . HIS A 1 457 ? 5.477 44.031 12.617 1 96.38 457 HIS A C 1
ATOM 3638 O O . HIS A 1 457 ? 6.188 43.094 12.922 1 96.38 457 HIS A O 1
ATOM 3644 N N . ILE A 1 458 ? 4.512 43.938 11.68 1 97.88 458 ILE A N 1
ATOM 3645 C CA . ILE A 1 458 ? 4.316 42.656 10.969 1 97.88 458 ILE A CA 1
ATOM 3646 C C . ILE A 1 458 ? 4.547 42.875 9.477 1 97.88 458 ILE A C 1
ATOM 3648 O O . ILE A 1 458 ? 4.141 42.031 8.664 1 97.88 458 ILE A O 1
ATOM 3652 N N . SER A 1 459 ? 5.16 43.938 9.109 1 97.25 459 SER A N 1
ATOM 3653 C CA . SER A 1 459 ? 5.414 44.25 7.703 1 97.25 459 SER A CA 1
ATOM 3654 C C . SER A 1 459 ? 6.344 43.219 7.078 1 97.25 459 SER A C 1
ATOM 3656 O O . SER A 1 459 ? 6.145 42.812 5.934 1 97.25 459 SER A O 1
ATOM 3658 N N . TRP A 1 460 ? 7.352 42.781 7.793 1 97.44 460 TRP A N 1
ATOM 3659 C CA . TRP A 1 460 ? 8.305 41.812 7.27 1 97.44 460 TRP A CA 1
ATOM 3660 C C . TRP A 1 460 ? 7.637 40.469 7.016 1 97.44 460 TRP A C 1
ATOM 3662 O O . TRP A 1 460 ? 7.797 39.875 5.945 1 97.44 460 TRP A O 1
ATOM 3672 N N . PRO A 1 461 ? 6.859 39.938 7.992 1 97.88 461 PRO A N 1
ATOM 3673 C CA . PRO A 1 461 ? 6.117 38.688 7.727 1 97.88 461 PRO A CA 1
ATOM 3674 C C . PRO A 1 461 ? 5.211 38.812 6.504 1 97.88 461 PRO A C 1
ATOM 3676 O O . PRO A 1 461 ? 5.141 37.875 5.699 1 97.88 461 PRO A O 1
ATOM 3679 N N . VAL A 1 462 ? 4.527 39.906 6.395 1 97.38 462 VAL A N 1
ATOM 3680 C CA . VAL A 1 462 ? 3.617 40.125 5.273 1 97.38 462 VAL A CA 1
ATOM 3681 C C . VAL A 1 462 ? 4.391 40.062 3.959 1 97.38 462 VAL A C 1
ATOM 3683 O O . VAL A 1 462 ? 3.971 39.375 3.016 1 97.38 462 VAL A O 1
ATOM 3686 N N . GLN A 1 463 ? 5.492 40.688 3.934 1 95.75 463 GLN A N 1
ATOM 3687 C CA . GLN A 1 463 ? 6.316 40.719 2.73 1 95.75 463 GLN A CA 1
ATOM 3688 C C . GLN A 1 463 ? 6.91 39.344 2.426 1 95.75 463 GLN A C 1
ATOM 3690 O O . GLN A 1 463 ? 6.949 38.938 1.267 1 95.75 463 GLN A O 1
ATOM 3695 N N . ARG A 1 464 ? 7.367 38.688 3.42 1 95.5 464 ARG A N 1
ATOM 3696 C CA . ARG A 1 464 ? 8.016 37.375 3.25 1 95.5 464 ARG A CA 1
ATOM 3697 C C . ARG A 1 464 ? 7.035 36.344 2.717 1 95.5 464 ARG A C 1
ATOM 3699 O O . ARG A 1 464 ? 7.387 35.531 1.858 1 95.5 464 ARG A O 1
ATOM 3706 N N . ILE A 1 465 ? 5.832 36.312 3.256 1 95.88 465 ILE A N 1
ATOM 3707 C CA . ILE A 1 465 ? 4.828 35.344 2.818 1 95.88 465 ILE A CA 1
ATOM 3708 C C . ILE A 1 465 ? 4.387 35.656 1.393 1 95.88 465 ILE A C 1
ATOM 3710 O O . ILE A 1 465 ? 4.23 34.75 0.564 1 95.88 465 ILE A O 1
ATOM 3714 N N . LYS A 1 466 ? 4.277 36.938 1.088 1 92.5 466 LYS A N 1
ATOM 3715 C CA . LYS A 1 466 ? 3.916 37.344 -0.264 1 92.5 466 LYS A CA 1
ATOM 3716 C C . LYS A 1 466 ? 4.977 36.938 -1.274 1 92.5 466 LYS A C 1
ATOM 3718 O O . LYS A 1 466 ? 4.645 36.438 -2.355 1 92.5 466 LYS A O 1
ATOM 3723 N N . GLN A 1 467 ? 6.18 37.062 -0.914 1 88.25 467 GLN A N 1
ATOM 3724 C CA . GLN A 1 467 ? 7.289 36.688 -1.785 1 88.25 467 GLN A CA 1
ATOM 3725 C C . GLN A 1 467 ? 7.359 35.188 -1.972 1 88.25 467 GLN A C 1
ATOM 3727 O O . GLN A 1 467 ? 7.648 34.688 -3.068 1 88.25 467 GLN A O 1
ATOM 3732 N N . GLY A 1 468 ? 7.191 34.5 -0.9 1 86 468 GLY A N 1
ATOM 3733 C CA . GLY A 1 468 ? 7.223 33.031 -0.979 1 86 468 GLY A CA 1
ATOM 3734 C C . GLY A 1 468 ? 6.148 32.469 -1.889 1 86 468 GLY A C 1
ATOM 3735 O O . GLY A 1 468 ? 6.402 31.531 -2.639 1 86 468 GLY A O 1
ATOM 3736 N N . LEU A 1 469 ? 4.992 33.031 -1.86 1 81.69 469 LEU A N 1
ATOM 3737 C CA . LEU A 1 469 ? 3.873 32.594 -2.672 1 81.69 469 LEU A CA 1
ATOM 3738 C C . LEU A 1 469 ? 4.109 32.875 -4.148 1 81.69 469 LEU A C 1
ATOM 3740 O O . LEU A 1 469 ? 3.736 32.094 -5.016 1 81.69 469 LEU A O 1
ATOM 3744 N N . GLN A 1 470 ? 4.734 33.969 -4.395 1 78.25 470 GLN A N 1
ATOM 3745 C CA . GLN A 1 470 ? 5.062 34.344 -5.77 1 78.25 470 GLN A CA 1
ATOM 3746 C C . GLN A 1 470 ? 6.094 33.375 -6.355 1 78.25 470 GLN A C 1
ATOM 3748 O O . GLN A 1 470 ? 5.984 32.969 -7.516 1 78.25 470 GLN A O 1
ATOM 3753 N N . SER A 1 471 ? 6.945 32.969 -5.539 1 72.81 471 SER A N 1
ATOM 3754 C CA . SER A 1 471 ? 7.969 32.031 -5.984 1 72.81 471 SER A CA 1
ATOM 3755 C C . SER A 1 471 ? 7.379 30.641 -6.246 1 72.81 471 SER A C 1
ATOM 3757 O O . SER A 1 471 ? 7.742 29.984 -7.223 1 72.81 471 SER A O 1
ATOM 3759 N N . GLU A 1 472 ? 6.5 30.281 -5.441 1 72.25 472 GLU A N 1
ATOM 3760 C CA . GLU A 1 472 ? 5.867 28.984 -5.594 1 72.25 472 GLU A CA 1
ATOM 3761 C C . GLU A 1 472 ? 4.973 28.938 -6.828 1 72.25 472 GLU A C 1
ATOM 3763 O O . GLU A 1 472 ? 4.934 27.938 -7.543 1 72.25 472 GLU A O 1
ATOM 3768 N N . SER A 1 473 ? 4.273 29.984 -7.031 1 69.12 473 SER A N 1
ATOM 3769 C CA . SER A 1 473 ? 3.428 30.078 -8.211 1 69.12 473 SER A CA 1
ATOM 3770 C C . SER A 1 473 ? 4.258 30.047 -9.492 1 69.12 473 SER A C 1
ATOM 3772 O O . SER A 1 473 ? 3.871 29.406 -10.477 1 69.12 473 SER A O 1
ATOM 3774 N N . TYR A 1 474 ? 5.34 30.688 -9.352 1 63.34 474 TYR A N 1
ATOM 3775 C CA . TYR A 1 474 ? 6.25 30.703 -10.492 1 63.34 474 TYR A CA 1
ATOM 3776 C C . TYR A 1 474 ? 6.801 29.297 -10.766 1 63.34 474 TYR A C 1
ATOM 3778 O O . TYR A 1 474 ? 6.863 28.859 -11.922 1 63.34 474 TYR A O 1
ATOM 3786 N N . LEU A 1 475 ? 7.102 28.641 -9.758 1 64.94 475 LEU A N 1
ATOM 3787 C CA . LEU A 1 475 ? 7.648 27.297 -9.891 1 64.94 475 LEU A CA 1
ATOM 3788 C C . LEU A 1 475 ? 6.598 26.344 -10.438 1 64.94 475 LEU A C 1
ATOM 3790 O O . LEU A 1 475 ? 6.906 25.5 -11.289 1 64.94 475 LEU A O 1
ATOM 3794 N N . ARG A 1 476 ? 5.398 26.422 -10.023 1 67.38 476 ARG A N 1
ATOM 3795 C CA . ARG A 1 476 ? 4.312 25.562 -10.492 1 67.38 476 ARG A CA 1
ATOM 3796 C C . ARG A 1 476 ? 4.027 25.812 -11.969 1 67.38 476 ARG A C 1
ATOM 3798 O O . ARG A 1 476 ? 3.812 24.859 -12.734 1 67.38 476 ARG A O 1
ATOM 3805 N N . HIS A 1 477 ? 4.109 27.016 -12.383 1 66.44 477 HIS A N 1
ATOM 3806 C CA . HIS A 1 477 ? 3.879 27.375 -13.781 1 66.44 477 HIS A CA 1
ATOM 3807 C C . HIS A 1 477 ? 5.012 26.875 -14.672 1 66.44 477 HIS A C 1
ATOM 3809 O O . HIS A 1 477 ? 4.77 26.391 -15.781 1 66.44 477 HIS A O 1
ATOM 3815 N N . THR A 1 478 ? 6.137 26.875 -14.164 1 62.03 478 THR A N 1
ATOM 3816 C CA . THR A 1 478 ? 7.301 26.422 -14.914 1 62.03 478 THR A CA 1
ATOM 3817 C C . THR A 1 478 ? 7.285 24.906 -15.062 1 62.03 478 THR A C 1
ATOM 3819 O O . THR A 1 478 ? 7.648 24.375 -16.125 1 62.03 478 THR A O 1
ATOM 3822 N N . MET A 1 479 ? 6.859 24.234 -14.078 1 62.25 479 MET A N 1
ATOM 3823 C CA . MET A 1 479 ? 6.785 22.766 -14.125 1 62.25 479 MET A CA 1
ATOM 3824 C C . MET A 1 479 ? 5.676 22.312 -15.062 1 62.25 479 MET A C 1
ATOM 3826 O O . MET A 1 479 ? 5.832 21.328 -15.781 1 62.25 479 MET A O 1
ATOM 3830 N N . GLU A 1 480 ? 4.594 23 -15.086 1 60.03 480 GLU A N 1
ATOM 3831 C CA . GLU A 1 480 ? 3.506 22.719 -16.016 1 60.03 480 GLU A CA 1
ATOM 3832 C C . GLU A 1 480 ? 3.928 22.953 -17.453 1 60.03 480 GLU A C 1
ATOM 3834 O O . GLU A 1 480 ? 3.557 22.203 -18.359 1 60.03 480 GLU A O 1
ATOM 3839 N N . ASP A 1 481 ? 4.746 23.938 -17.656 1 52.66 481 ASP A N 1
ATOM 3840 C CA . ASP A 1 481 ? 5.254 24.25 -18.984 1 52.66 481 ASP A CA 1
ATOM 3841 C C . ASP A 1 481 ? 6.238 23.188 -19.469 1 52.66 481 ASP A C 1
ATOM 3843 O O . ASP A 1 481 ? 6.293 22.891 -20.672 1 52.66 481 ASP A O 1
ATOM 3847 N N . ILE A 1 482 ? 6.938 22.594 -18.562 1 48.72 482 ILE A N 1
ATOM 3848 C CA . ILE A 1 482 ? 7.91 21.562 -18.906 1 48.72 482 ILE A CA 1
ATOM 3849 C C . ILE A 1 482 ? 7.188 20.25 -19.203 1 48.72 482 ILE A C 1
ATOM 3851 O O . ILE A 1 482 ? 7.609 19.484 -20.078 1 48.72 482 ILE A O 1
ATOM 3855 N N . VAL A 1 483 ? 6.156 20.078 -18.562 1 54.12 483 VAL A N 1
ATOM 3856 C CA . VAL A 1 483 ? 5.414 18.844 -18.75 1 54.12 483 VAL A CA 1
ATOM 3857 C C . VAL A 1 483 ? 4.559 18.938 -20.016 1 54.12 483 VAL A C 1
ATOM 3859 O O . VAL A 1 483 ? 4.254 17.922 -20.641 1 54.12 483 VAL A O 1
ATOM 3862 N N . GLN A 1 484 ? 4.215 19.984 -20.516 1 40.03 484 GLN A N 1
ATOM 3863 C CA . GLN A 1 484 ? 3.578 20.156 -21.828 1 40.03 484 GLN A CA 1
ATOM 3864 C C . GLN A 1 484 ? 4.605 20.094 -22.953 1 40.03 484 GLN A C 1
ATOM 3866 O O . GLN A 1 484 ? 4.324 19.562 -24.031 1 40.03 484 GLN A O 1
ATOM 3871 N N . MET B 1 1 ? -26.359 -38.531 24.391 1 22.97 1 MET B N 1
ATOM 3872 C CA . MET B 1 1 ? -25.016 -38.531 23.828 1 22.97 1 MET B CA 1
ATOM 3873 C C . MET B 1 1 ? -25.062 -38.406 22.312 1 22.97 1 MET B C 1
ATOM 3875 O O . MET B 1 1 ? -25 -39.406 21.594 1 22.97 1 MET B O 1
ATOM 3879 N N . THR B 1 2 ? -25.953 -37.562 21.766 1 23.86 2 THR B N 1
ATOM 3880 C CA . THR B 1 2 ? -26.609 -37.5 20.469 1 23.86 2 THR B CA 1
ATOM 3881 C C . THR B 1 2 ? -25.656 -37.031 19.391 1 23.86 2 THR B C 1
ATOM 3883 O O . THR B 1 2 ? -25.016 -35.969 19.531 1 23.86 2 THR B O 1
ATOM 3886 N N . ASN B 1 3 ? -25.016 -38 18.641 1 22.02 3 ASN B N 1
ATOM 3887 C CA . ASN B 1 3 ? -23.984 -38.031 17.609 1 22.02 3 ASN B CA 1
ATOM 3888 C C . ASN B 1 3 ? -24.328 -37.094 16.453 1 22.02 3 ASN B C 1
ATOM 3890 O O . ASN B 1 3 ? -25.266 -37.344 15.703 1 22.02 3 ASN B O 1
ATOM 3894 N N . VAL B 1 4 ? -24.266 -35.781 16.656 1 23.95 4 VAL B N 1
ATOM 3895 C CA . VAL B 1 4 ? -24.641 -34.75 15.695 1 23.95 4 VAL B CA 1
ATOM 3896 C C . VAL B 1 4 ? -23.781 -34.844 14.438 1 23.95 4 VAL B C 1
ATOM 3898 O O . VAL B 1 4 ? -22.562 -34.656 14.5 1 23.95 4 VAL B O 1
ATOM 3901 N N . ILE B 1 5 ? -24.031 -35.781 13.516 1 20.56 5 ILE B N 1
ATOM 3902 C CA . ILE B 1 5 ? -23.328 -36.062 12.273 1 20.56 5 ILE B CA 1
ATOM 3903 C C . ILE B 1 5 ? -23.312 -34.844 11.391 1 20.56 5 ILE B C 1
ATOM 3905 O O . ILE B 1 5 ? -24.359 -34.375 10.922 1 20.56 5 ILE B O 1
ATOM 3909 N N . LYS B 1 6 ? -22.453 -33.812 11.727 1 26.41 6 LYS B N 1
ATOM 3910 C CA . LYS B 1 6 ? -22.328 -32.594 10.945 1 26.41 6 LYS B CA 1
ATOM 3911 C C . LYS B 1 6 ? -22.047 -32.906 9.477 1 26.41 6 LYS B C 1
ATOM 3913 O O . LYS B 1 6 ? -21.125 -33.656 9.164 1 26.41 6 LYS B O 1
ATOM 3918 N N . PRO B 1 7 ? -23.062 -32.781 8.562 1 22.77 7 PRO B N 1
ATOM 3919 C CA . PRO B 1 7 ? -22.984 -33.156 7.145 1 22.77 7 PRO B CA 1
ATOM 3920 C C . PRO B 1 7 ? -21.844 -32.438 6.418 1 22.77 7 PRO B C 1
ATOM 3922 O O . PRO B 1 7 ? -21.609 -31.25 6.633 1 22.77 7 PRO B O 1
ATOM 3925 N N . GLU B 1 8 ? -20.672 -33.062 6.254 1 23.86 8 GLU B N 1
ATOM 3926 C CA . GLU B 1 8 ? -19.469 -32.688 5.504 1 23.86 8 GLU B CA 1
ATOM 3927 C C . GLU B 1 8 ? -19.812 -32.312 4.066 1 23.86 8 GLU B C 1
ATOM 3929 O O . GLU B 1 8 ? -20.297 -33.156 3.299 1 23.86 8 GLU B O 1
ATOM 3934 N N . VAL B 1 9 ? -20.422 -31.156 3.867 1 25.77 9 VAL B N 1
ATOM 3935 C CA . VAL B 1 9 ? -20.75 -30.672 2.533 1 25.77 9 VAL B CA 1
ATOM 3936 C C . VAL B 1 9 ? -19.516 -30.703 1.646 1 25.77 9 VAL B C 1
ATOM 3938 O O . VAL B 1 9 ? -18.5 -30.078 1.96 1 25.77 9 VAL B O 1
ATOM 3941 N N . SER B 1 10 ? -19.188 -31.875 1.03 1 22.28 10 SER B N 1
ATOM 3942 C CA . SER B 1 10 ? -18.078 -32.125 0.108 1 22.28 10 SER B CA 1
ATOM 3943 C C . SER B 1 10 ? -18.078 -31.141 -1.042 1 22.28 10 SER B C 1
ATOM 3945 O O . SER B 1 10 ? -19.109 -30.891 -1.676 1 22.28 10 SER B O 1
ATOM 3947 N N . MET B 1 11 ? -17.219 -30.156 -1.068 1 24.41 11 MET B N 1
ATOM 3948 C CA . MET B 1 11 ? -16.875 -29.078 -1.996 1 24.41 11 MET B CA 1
ATOM 3949 C C . MET B 1 11 ? -16.641 -29.625 -3.398 1 24.41 11 MET B C 1
ATOM 3951 O O . MET B 1 11 ? -16.391 -28.859 -4.336 1 24.41 11 MET B O 1
ATOM 3955 N N . GLY B 1 12 ? -16.453 -30.969 -3.641 1 23.75 12 GLY B N 1
ATOM 3956 C CA . GLY B 1 12 ? -16.109 -31.516 -4.941 1 23.75 12 GLY B CA 1
ATOM 3957 C C . GLY B 1 12 ? -17.156 -31.25 -6.004 1 23.75 12 GLY B C 1
ATOM 3958 O O . GLY B 1 12 ? -16.859 -31.219 -7.195 1 23.75 12 GLY B O 1
ATOM 3959 N N . ARG B 1 13 ? -18.422 -31.25 -5.73 1 26.42 13 ARG B N 1
ATOM 3960 C CA . ARG B 1 13 ? -19.5 -31.391 -6.711 1 26.42 13 ARG B CA 1
ATOM 3961 C C . ARG B 1 13 ? -19.719 -30.078 -7.453 1 26.42 13 ARG B C 1
ATOM 3963 O O . ARG B 1 13 ? -20.516 -30.016 -8.406 1 26.42 13 ARG B O 1
ATOM 3970 N N . LEU B 1 14 ? -19.234 -28.984 -6.887 1 24.64 14 LEU B N 1
ATOM 3971 C CA . LEU B 1 14 ? -19.656 -27.75 -7.52 1 24.64 14 LEU B CA 1
ATOM 3972 C C . LEU B 1 14 ? -18.938 -27.531 -8.844 1 24.64 14 LEU B C 1
ATOM 3974 O O . LEU B 1 14 ? -19.469 -26.891 -9.758 1 24.64 14 LEU B O 1
ATOM 3978 N N . LEU B 1 15 ? -17.75 -28.062 -9.008 1 25.72 15 LEU B N 1
ATOM 3979 C CA . LEU B 1 15 ? -16.969 -27.688 -10.164 1 25.72 15 LEU B CA 1
ATOM 3980 C C . LEU B 1 15 ? -17.438 -28.422 -11.414 1 25.72 15 LEU B C 1
ATOM 3982 O O . LEU B 1 15 ? -16.922 -28.188 -12.516 1 25.72 15 LEU B O 1
ATOM 3986 N N . CYS B 1 16 ? -18.281 -29.516 -11.289 1 25.41 16 CYS B N 1
ATOM 3987 C CA . CYS B 1 16 ? -18.516 -30.375 -12.445 1 25.41 16 CYS B CA 1
ATOM 3988 C C . CYS B 1 16 ? -19.391 -29.656 -13.477 1 25.41 16 CYS B C 1
ATOM 3990 O O . CYS B 1 16 ? -19.5 -30.109 -14.617 1 25.41 16 CYS B O 1
ATOM 3992 N N . HIS B 1 17 ? -20.375 -28.859 -13.031 1 27.38 17 HIS B N 1
ATOM 3993 C CA . HIS B 1 17 ? -21.406 -28.5 -13.992 1 27.38 17 HIS B CA 1
ATOM 3994 C C . HIS B 1 17 ? -20.938 -27.422 -14.953 1 27.38 17 HIS B C 1
ATOM 3996 O O . HIS B 1 17 ? -21.734 -26.828 -15.672 1 27.38 17 HIS B O 1
ATOM 4002 N N . LEU B 1 18 ? -19.75 -27.062 -14.945 1 27 18 LEU B N 1
ATOM 4003 C CA . LEU B 1 18 ? -19.422 -26.016 -15.891 1 27 18 LEU B CA 1
ATOM 4004 C C . LEU B 1 18 ? -19.391 -26.547 -17.312 1 27 18 LEU B C 1
ATOM 4006 O O . LEU B 1 18 ? -18.328 -26.906 -17.812 1 27 18 LEU B O 1
ATOM 4010 N N . SER B 1 19 ? -20.344 -27.5 -17.75 1 24.62 19 SER B N 1
ATOM 4011 C CA . SER B 1 19 ? -20.344 -27.906 -19.156 1 24.62 19 SER B CA 1
ATOM 4012 C C . SER B 1 19 ? -20.641 -26.719 -20.078 1 24.62 19 SER B C 1
ATOM 4014 O O . SER B 1 19 ? -21.734 -26.156 -20.047 1 24.62 19 SER B O 1
ATOM 4016 N N . PHE B 1 20 ? -19.703 -25.984 -20.469 1 25.33 20 PHE B N 1
ATOM 4017 C CA . PHE B 1 20 ? -19.844 -24.984 -21.531 1 25.33 20 PHE B CA 1
ATOM 4018 C C . PHE B 1 20 ? -20.438 -25.609 -22.781 1 25.33 20 PHE B C 1
ATOM 4020 O O . PHE B 1 20 ? -19.812 -26.469 -23.422 1 25.33 20 PHE B O 1
ATOM 4027 N N . ARG B 1 21 ? -21.734 -25.828 -22.922 1 24.52 21 ARG B N 1
ATOM 4028 C CA . ARG B 1 21 ? -22.359 -26.234 -24.172 1 24.52 21 ARG B CA 1
ATOM 4029 C C . ARG B 1 21 ? -21.984 -25.297 -25.312 1 24.52 21 ARG B C 1
ATOM 4031 O O . ARG B 1 21 ? -22.484 -24.156 -25.375 1 24.52 21 ARG B O 1
ATOM 4038 N N . VAL B 1 22 ? -20.844 -25.281 -25.984 1 23.95 22 VAL B N 1
ATOM 4039 C CA . VAL B 1 22 ? -20.562 -24.562 -27.234 1 23.95 22 VAL B CA 1
ATOM 4040 C C . VAL B 1 22 ? -21.484 -25.078 -28.328 1 23.95 22 VAL B C 1
ATOM 4042 O O . VAL B 1 22 ? -21.688 -26.297 -28.484 1 23.95 22 VAL B O 1
ATOM 4045 N N . PRO B 1 23 ? -22.422 -24.344 -28.891 1 22.33 23 PRO B N 1
ATOM 4046 C CA . PRO B 1 23 ? -23.297 -24.75 -30 1 22.33 23 PRO B CA 1
ATOM 4047 C C . PRO B 1 23 ? -22.531 -25.469 -31.109 1 22.33 23 PRO B C 1
ATOM 4049 O O . PRO B 1 23 ? -21.312 -25.281 -31.25 1 22.33 23 PRO B O 1
ATOM 4052 N N . LYS B 1 24 ? -23.188 -26.469 -31.688 1 22.48 24 LYS B N 1
ATOM 4053 C CA . LYS B 1 24 ? -22.766 -27.422 -32.719 1 22.48 24 LYS B CA 1
ATOM 4054 C C . LYS B 1 24 ? -22.438 -26.703 -34.031 1 22.48 24 LYS B C 1
ATOM 4056 O O . LYS B 1 24 ? -23.344 -26.156 -34.688 1 22.48 24 LYS B O 1
ATOM 4061 N N . LEU B 1 25 ? -21.328 -25.844 -34.219 1 20.83 25 LEU B N 1
ATOM 4062 C CA . LEU B 1 25 ? -20.984 -25.406 -35.594 1 20.83 25 LEU B CA 1
ATOM 4063 C C . LEU B 1 25 ? -20.953 -26.578 -36.531 1 20.83 25 LEU B C 1
ATOM 4065 O O . LEU B 1 25 ? -20.266 -27.578 -36.312 1 20.83 25 LEU B O 1
ATOM 4069 N N . ASN B 1 26 ? -22.016 -26.766 -37.375 1 20.48 26 ASN B N 1
ATOM 4070 C CA . ASN B 1 26 ? -22.328 -27.766 -38.375 1 20.48 26 ASN B CA 1
ATOM 4071 C C . ASN B 1 26 ? -21.125 -28.094 -39.25 1 20.48 26 ASN B C 1
ATOM 4073 O O . ASN B 1 26 ? -20.656 -29.234 -39.281 1 20.48 26 ASN B O 1
ATOM 4077 N N . HIS B 1 27 ? -21.188 -27.688 -40.625 1 21.25 27 HIS B N 1
ATOM 4078 C CA . HIS B 1 27 ? -20.844 -28.328 -41.875 1 21.25 27 HIS B CA 1
ATOM 4079 C C . HIS B 1 27 ? -19.344 -28.25 -42.125 1 21.25 27 HIS B C 1
ATOM 4081 O O . HIS B 1 27 ? -18.734 -27.188 -42.062 1 21.25 27 HIS B O 1
ATOM 4087 N N . CYS B 1 28 ? -18.625 -29.375 -42.125 1 21.66 28 CYS B N 1
ATOM 4088 C CA . CYS B 1 28 ? -17.219 -29.719 -42.312 1 21.66 28 CYS B CA 1
ATOM 4089 C C . CYS B 1 28 ? -16.766 -29.359 -43.719 1 21.66 28 CYS B C 1
ATOM 4091 O O . CYS B 1 28 ? -16.453 -30.25 -44.531 1 21.66 28 CYS B O 1
ATOM 4093 N N . ASN B 1 29 ? -17.484 -28.453 -44.469 1 20.27 29 ASN B N 1
ATOM 4094 C CA . ASN B 1 29 ? -17.078 -28.375 -45.844 1 20.27 29 ASN B CA 1
ATOM 4095 C C . ASN B 1 29 ? -15.602 -28.062 -46 1 20.27 29 ASN B C 1
ATOM 4097 O O . ASN B 1 29 ? -15.078 -27.188 -45.281 1 20.27 29 ASN B O 1
ATOM 4101 N N . SER B 1 30 ? -14.758 -28.938 -46.656 1 21.25 30 SER B N 1
ATOM 4102 C CA . SER B 1 30 ? -13.352 -29.203 -46.906 1 21.25 30 SER B CA 1
ATOM 4103 C C . SER B 1 30 ? -12.695 -28.031 -47.656 1 21.25 30 SER B C 1
ATOM 4105 O O . SER B 1 30 ? -11.547 -28.109 -48.062 1 21.25 30 SER B O 1
ATOM 4107 N N . GLN B 1 31 ? -13.461 -26.938 -48.062 1 19.59 31 GLN B N 1
ATOM 4108 C CA . GLN B 1 31 ? -12.758 -26.25 -49.156 1 19.59 31 GLN B CA 1
ATOM 4109 C C . GLN B 1 31 ? -11.367 -25.812 -48.719 1 19.59 31 GLN B C 1
ATOM 4111 O O . GLN B 1 31 ? -11.094 -25.688 -47.531 1 19.59 31 GLN B O 1
ATOM 4116 N N . ASN B 1 32 ? -10.359 -25.594 -49.781 1 19.83 32 ASN B N 1
ATOM 4117 C CA . ASN B 1 32 ? -8.938 -25.375 -50.031 1 19.83 32 ASN B CA 1
ATOM 4118 C C . ASN B 1 32 ? -8.422 -24.141 -49.312 1 19.83 32 ASN B C 1
ATOM 4120 O O . ASN B 1 32 ? -8.555 -23.016 -49.812 1 19.83 32 ASN B O 1
ATOM 4124 N N . LEU B 1 33 ? -8.852 -23.875 -48.094 1 20.16 33 LEU B N 1
ATOM 4125 C CA . LEU B 1 33 ? -8.453 -22.531 -47.656 1 20.16 33 LEU B CA 1
ATOM 4126 C C . LEU B 1 33 ? -6.938 -22.359 -47.75 1 20.16 33 LEU B C 1
ATOM 4128 O O . LEU B 1 33 ? -6.184 -23.234 -47.312 1 20.16 33 LEU B O 1
ATOM 4132 N N . ASP B 1 34 ? -6.438 -21.562 -48.688 1 20.3 34 ASP B N 1
ATOM 4133 C CA . ASP B 1 34 ? -5.098 -21.062 -49 1 20.3 34 ASP B CA 1
ATOM 4134 C C . ASP B 1 34 ? -4.355 -20.688 -47.719 1 20.3 34 ASP B C 1
ATOM 4136 O O . ASP B 1 34 ? -4.949 -20.141 -46.781 1 20.3 34 ASP B O 1
ATOM 4140 N N . SER B 1 35 ? -3.293 -21.438 -47.375 1 21.61 35 SER B N 1
ATOM 4141 C CA . SER B 1 35 ? -2.268 -21.562 -46.344 1 21.61 35 SER B CA 1
ATOM 4142 C C . SER B 1 35 ? -1.619 -20.219 -46.062 1 21.61 35 SER B C 1
ATOM 4144 O O . SER B 1 35 ? -0.715 -19.781 -46.781 1 21.61 35 SER B O 1
ATOM 4146 N N . PHE B 1 36 ? -2.422 -19.094 -45.906 1 21.72 36 PHE B N 1
ATOM 4147 C CA . PHE B 1 36 ? -1.649 -17.875 -45.625 1 21.72 36 PHE B CA 1
ATOM 4148 C C . PHE B 1 36 ? -0.711 -18.094 -44.469 1 21.72 36 PHE B C 1
ATOM 4150 O O . PHE B 1 36 ? -1.146 -18.484 -43.375 1 21.72 36 PHE B O 1
ATOM 4157 N N . SER B 1 37 ? 0.609 -18.469 -44.688 1 21 37 SER B N 1
ATOM 4158 C CA . SER B 1 37 ? 1.794 -18.688 -43.844 1 21 37 SER B CA 1
ATOM 4159 C C . SER B 1 37 ? 2.021 -17.516 -42.906 1 21 37 SER B C 1
ATOM 4161 O O . SER B 1 37 ? 2.354 -16.406 -43.312 1 21 37 SER B O 1
ATOM 4163 N N . LEU B 1 38 ? 1.121 -17.406 -42 1 21.06 38 LEU B N 1
ATOM 4164 C CA . LEU B 1 38 ? 1.221 -16.375 -40.969 1 21.06 38 LEU B CA 1
ATOM 4165 C C . LEU B 1 38 ? 2.58 -16.422 -40.281 1 21.06 38 LEU B C 1
ATOM 4167 O O . LEU B 1 38 ? 2.732 -15.938 -39.156 1 21.06 38 LEU B O 1
ATOM 4171 N N . ARG B 1 39 ? 3.609 -17.203 -40.781 1 23.8 39 ARG B N 1
ATOM 4172 C CA . ARG B 1 39 ? 4.941 -17.234 -40.188 1 23.8 39 ARG B CA 1
ATOM 4173 C C . ARG B 1 39 ? 5.492 -15.812 -40.031 1 23.8 39 ARG B C 1
ATOM 4175 O O . ARG B 1 39 ? 6.488 -15.609 -39.312 1 23.8 39 ARG B O 1
ATOM 4182 N N . ASP B 1 40 ? 5.109 -14.859 -41.062 1 20.02 40 ASP B N 1
ATOM 4183 C CA . ASP B 1 40 ? 6 -13.758 -41.406 1 20.02 40 ASP B CA 1
ATOM 4184 C C . ASP B 1 40 ? 6.094 -12.734 -40.281 1 20.02 40 ASP B C 1
ATOM 4186 O O . ASP B 1 40 ? 7.152 -12.148 -40.062 1 20.02 40 ASP B O 1
ATOM 4190 N N . ARG B 1 41 ? 4.863 -12.312 -39.875 1 22.34 41 ARG B N 1
ATOM 4191 C CA . ARG B 1 41 ? 5.102 -10.93 -39.469 1 22.34 41 ARG B CA 1
ATOM 4192 C C . ARG B 1 41 ? 5.957 -10.883 -38.188 1 22.34 41 ARG B C 1
ATOM 4194 O O . ARG B 1 41 ? 6.305 -9.797 -37.719 1 22.34 41 ARG B O 1
ATOM 4201 N N . TRP B 1 42 ? 5.922 -11.867 -37.375 1 21.7 42 TRP B N 1
ATOM 4202 C CA . TRP B 1 42 ? 6.598 -11.414 -36.188 1 21.7 42 TRP B CA 1
ATOM 4203 C C . TRP B 1 42 ? 8.055 -11.07 -36.469 1 21.7 42 TRP B C 1
ATOM 4205 O O . TRP B 1 42 ? 8.836 -10.836 -35.531 1 21.7 42 TRP B O 1
ATOM 4215 N N . ALA B 1 43 ? 8.492 -11.453 -37.75 1 24.14 43 ALA B N 1
ATOM 4216 C CA . ALA B 1 43 ? 9.82 -11.148 -38.281 1 24.14 43 ALA B CA 1
ATOM 4217 C C . ALA B 1 43 ? 9.992 -9.648 -38.531 1 24.14 43 ALA B C 1
ATOM 4219 O O . ALA B 1 43 ? 10.906 -9.227 -39.219 1 24.14 43 ALA B O 1
ATOM 4220 N N . PHE B 1 44 ? 8.891 -8.859 -38.344 1 21.97 44 PHE B N 1
ATOM 4221 C CA . PHE B 1 44 ? 8.984 -7.57 -39 1 21.97 44 PHE B CA 1
ATOM 4222 C C . PHE B 1 44 ? 10.281 -6.855 -38.656 1 21.97 44 PHE B C 1
ATOM 4224 O O . PHE B 1 44 ? 11.016 -6.406 -39.531 1 21.97 44 PHE B O 1
ATOM 4231 N N . SER B 1 45 ? 10.164 -5.953 -37.625 1 22.88 45 SER B N 1
ATOM 4232 C CA . SER B 1 45 ? 10.852 -4.668 -37.75 1 22.88 45 SER B CA 1
ATOM 4233 C C . SER B 1 45 ? 12.336 -4.801 -37.406 1 22.88 45 SER B C 1
ATOM 4235 O O . SER B 1 45 ? 12.75 -4.609 -36.281 1 22.88 45 SER B O 1
ATOM 4237 N N . MET B 1 46 ? 12.859 -5.969 -37.75 1 23.75 46 MET B N 1
ATOM 4238 C CA . MET B 1 46 ? 14.289 -6.039 -37.469 1 23.75 46 MET B CA 1
ATOM 4239 C C . MET B 1 46 ? 15.055 -4.973 -38.219 1 23.75 46 MET B C 1
ATOM 4241 O O . MET B 1 46 ? 15.359 -5.148 -39.406 1 23.75 46 MET B O 1
ATOM 4245 N N . SER B 1 47 ? 14.555 -3.684 -38.188 1 22.91 47 SER B N 1
ATOM 4246 C CA . SER B 1 47 ? 15.445 -2.754 -38.875 1 22.91 47 SER B CA 1
ATOM 4247 C C . SER B 1 47 ? 16.906 -2.965 -38.469 1 22.91 47 SER B C 1
ATOM 4249 O O . SER B 1 47 ? 17.188 -3.193 -37.281 1 22.91 47 SER B O 1
ATOM 4251 N N . SER B 1 48 ? 17.625 -3.479 -39.281 1 23.92 48 SER B N 1
ATOM 4252 C CA . SER B 1 48 ? 19.062 -3.76 -39.25 1 23.92 48 SER B CA 1
ATOM 4253 C C . SER B 1 48 ? 19.859 -2.521 -38.844 1 23.92 48 SER B C 1
ATOM 4255 O O . SER B 1 48 ? 20.094 -1.638 -39.688 1 23.92 48 SER B O 1
ATOM 4257 N N . ARG B 1 49 ? 19.406 -1.674 -37.906 1 29.53 49 ARG B N 1
ATOM 4258 C CA . ARG B 1 49 ? 20.359 -0.584 -37.75 1 29.53 49 ARG B CA 1
ATOM 4259 C C . ARG B 1 49 ? 21.781 -1.118 -37.656 1 29.53 49 ARG B C 1
ATOM 4261 O O . ARG B 1 49 ? 22.016 -2.189 -37.094 1 29.53 49 ARG B O 1
ATOM 4268 N N . PRO B 1 50 ? 22.656 -0.656 -38.531 1 27.66 50 PRO B N 1
ATOM 4269 C CA . PRO B 1 50 ? 24.047 -1.128 -38.562 1 27.66 50 PRO B CA 1
ATOM 4270 C C . PRO B 1 50 ? 24.672 -1.222 -37.188 1 27.66 50 PRO B C 1
ATOM 4272 O O . PRO B 1 50 ? 24.281 -0.49 -36.281 1 27.66 50 PRO B O 1
ATOM 4275 N N . PHE B 1 51 ? 24.922 -2.381 -36.688 1 26.34 51 PHE B N 1
ATOM 4276 C CA . PHE B 1 51 ? 25.625 -2.752 -35.469 1 26.34 51 PHE B CA 1
ATOM 4277 C C . PHE B 1 51 ? 26.812 -1.834 -35.219 1 26.34 51 PHE B C 1
ATOM 4279 O O . PHE B 1 51 ? 27.766 -1.813 -36 1 26.34 51 PHE B O 1
ATOM 4286 N N . ARG B 1 52 ? 26.547 -0.519 -34.906 1 30.19 52 ARG B N 1
ATOM 4287 C CA . ARG B 1 52 ? 27.781 0.182 -34.531 1 30.19 52 ARG B CA 1
ATOM 4288 C C . ARG B 1 52 ? 28.641 -0.669 -33.625 1 30.19 52 ARG B C 1
ATOM 4290 O O . ARG B 1 52 ? 28.156 -1.229 -32.656 1 30.19 52 ARG B O 1
ATOM 4297 N N . THR B 1 53 ? 29.656 -1.368 -34.156 1 26.84 53 THR B N 1
ATOM 4298 C CA . THR B 1 53 ? 30.672 -2.195 -33.531 1 26.84 53 THR B CA 1
ATOM 4299 C C . THR B 1 53 ? 31.156 -1.573 -32.219 1 26.84 53 THR B C 1
ATOM 4301 O O . THR B 1 53 ? 31.672 -0.458 -32.219 1 26.84 53 THR B O 1
ATOM 4304 N N . ARG B 1 54 ? 30.281 -1.639 -31.188 1 32.88 54 ARG B N 1
ATOM 4305 C CA . ARG B 1 54 ? 30.75 -1.111 -29.906 1 32.88 54 ARG B CA 1
ATOM 4306 C C . ARG B 1 54 ? 32.188 -1.501 -29.656 1 32.88 54 ARG B C 1
ATOM 4308 O O . ARG B 1 54 ? 32.594 -2.658 -29.844 1 32.88 54 ARG B O 1
ATOM 4315 N N . ARG B 1 55 ? 33.125 -0.594 -29.656 1 37.66 55 ARG B N 1
ATOM 4316 C CA . ARG B 1 55 ? 34.562 -0.716 -29.469 1 37.66 55 ARG B CA 1
ATOM 4317 C C . ARG B 1 55 ? 34.875 -1.512 -28.219 1 37.66 55 ARG B C 1
ATOM 4319 O O . ARG B 1 55 ? 34.281 -1.307 -27.172 1 37.66 55 ARG B O 1
ATOM 4326 N N . SER B 1 56 ? 35.312 -2.82 -28.281 1 33.97 56 SER B N 1
ATOM 4327 C CA . SER B 1 56 ? 35.75 -3.787 -27.297 1 33.97 56 SER B CA 1
ATOM 4328 C C . SER B 1 56 ? 36.625 -3.117 -26.234 1 33.97 56 SER B C 1
ATOM 4330 O O . SER B 1 56 ? 37.594 -2.4 -26.562 1 33.97 56 SER B O 1
ATOM 4332 N N . HIS B 1 57 ? 36.062 -2.674 -25.234 1 41.56 57 HIS B N 1
ATOM 4333 C CA . HIS B 1 57 ? 36.875 -2.084 -24.188 1 41.56 57 HIS B CA 1
ATOM 4334 C C . HIS B 1 57 ? 38.062 -2.988 -23.859 1 41.56 57 HIS B C 1
ATOM 4336 O O . HIS B 1 57 ? 37.906 -4.188 -23.641 1 41.56 57 HIS B O 1
ATOM 4342 N N . GLN B 1 58 ? 39.281 -2.768 -24.234 1 41.28 58 GLN B N 1
ATOM 4343 C CA . GLN B 1 58 ? 40.531 -3.518 -24.109 1 41.28 58 GLN B CA 1
ATOM 4344 C C . GLN B 1 58 ? 40.875 -3.764 -22.641 1 41.28 58 GLN B C 1
ATOM 4346 O O . GLN B 1 58 ? 40.969 -2.818 -21.844 1 41.28 58 GLN B O 1
ATOM 4351 N N . LYS B 1 59 ? 40.469 -4.922 -22.016 1 45.09 59 LYS B N 1
ATOM 4352 C CA . LYS B 1 59 ? 40.844 -5.41 -20.688 1 45.09 59 LYS B CA 1
ATOM 4353 C C . LYS B 1 59 ? 42.344 -5.301 -20.453 1 45.09 59 LYS B C 1
ATOM 4355 O O . LYS B 1 59 ? 43.156 -5.625 -21.344 1 45.09 59 LYS B O 1
ATOM 4360 N N . SER B 1 60 ? 42.75 -4.52 -19.562 1 51.97 60 SER B N 1
ATOM 4361 C CA . SER B 1 60 ? 44.188 -4.418 -19.281 1 51.97 60 SER B CA 1
ATOM 4362 C C . SER B 1 60 ? 44.75 -5.746 -18.797 1 51.97 60 SER B C 1
ATOM 4364 O O . SER B 1 60 ? 44.25 -6.293 -17.781 1 51.97 60 SER B O 1
ATOM 4366 N N . ARG B 1 61 ? 45.188 -6.746 -19.516 1 60.97 61 ARG B N 1
ATOM 4367 C CA . ARG B 1 61 ? 45.688 -8.102 -19.297 1 60.97 61 ARG B CA 1
ATOM 4368 C C . ARG B 1 61 ? 46.75 -8.125 -18.203 1 60.97 61 ARG B C 1
ATOM 4370 O O . ARG B 1 61 ? 46.906 -9.117 -17.484 1 60.97 61 ARG B O 1
ATOM 4377 N N . LEU B 1 62 ? 47.5 -7.109 -17.953 1 66.62 62 LEU B N 1
ATOM 4378 C CA . LEU B 1 62 ? 48.719 -7.164 -17.125 1 66.62 62 LEU B CA 1
ATOM 4379 C C . LEU B 1 62 ? 48.531 -6.348 -15.852 1 66.62 62 LEU B C 1
ATOM 4381 O O . LEU B 1 62 ? 49.5 -5.832 -15.297 1 66.62 62 LEU B O 1
ATOM 4385 N N . GLY B 1 63 ? 47.25 -6.238 -15.328 1 71.19 63 GLY B N 1
ATOM 4386 C CA . GLY B 1 63 ? 47 -5.457 -14.133 1 71.19 63 GLY B CA 1
ATOM 4387 C C . GLY B 1 63 ? 47.5 -6.117 -12.859 1 71.19 63 GLY B C 1
ATOM 4388 O O . GLY B 1 63 ? 47.75 -7.324 -12.836 1 71.19 63 GLY B O 1
ATOM 4389 N N . CYS B 1 64 ? 47.688 -5.375 -11.781 1 72.94 64 CYS B N 1
ATOM 4390 C CA . CYS B 1 64 ? 48.25 -5.926 -10.547 1 72.94 64 CYS B CA 1
ATOM 4391 C C . CYS B 1 64 ? 47.25 -6.844 -9.859 1 72.94 64 CYS B C 1
ATOM 4393 O O . CYS B 1 64 ? 46.031 -6.727 -10.078 1 72.94 64 CYS B O 1
ATOM 4395 N N . ALA B 1 65 ? 47.531 -7.898 -9.102 1 76.19 65 ALA B N 1
ATOM 4396 C CA . ALA B 1 65 ? 46.719 -8.938 -8.492 1 76.19 65 ALA B CA 1
ATOM 4397 C C . ALA B 1 65 ? 45.625 -8.328 -7.602 1 76.19 65 ALA B C 1
ATOM 4399 O O . ALA B 1 65 ? 44.531 -8.875 -7.477 1 76.19 65 ALA B O 1
ATOM 4400 N N . GLU B 1 66 ? 45.812 -7.223 -7.02 1 77.19 66 GLU B N 1
ATOM 4401 C CA . GLU B 1 66 ? 44.875 -6.574 -6.105 1 77.19 66 GLU B CA 1
ATOM 4402 C C . GLU B 1 66 ? 43.75 -5.91 -6.871 1 77.19 66 GLU B C 1
ATOM 4404 O O . GLU B 1 66 ? 42.594 -6.016 -6.477 1 77.19 66 GLU B O 1
ATOM 4409 N N . CYS B 1 67 ? 44.094 -5.27 -7.883 1 74.81 67 CYS B N 1
ATOM 4410 C CA . CYS B 1 67 ? 43.062 -4.66 -8.727 1 74.81 67 CYS B CA 1
ATOM 4411 C C . CYS B 1 67 ? 42.219 -5.727 -9.414 1 74.81 67 CYS B C 1
ATOM 4413 O O . CYS B 1 67 ? 41 -5.574 -9.531 1 74.81 67 CYS B O 1
ATOM 4415 N N . LYS B 1 68 ? 42.812 -6.863 -9.859 1 74 68 LYS B N 1
ATOM 4416 C CA . LYS B 1 68 ? 42.125 -8.008 -10.43 1 74 68 LYS B CA 1
ATOM 4417 C C . LYS B 1 68 ? 41.156 -8.625 -9.414 1 74 68 LYS B C 1
ATOM 4419 O O . LYS B 1 68 ? 40.031 -8.984 -9.758 1 74 68 LYS B O 1
ATOM 4424 N N . ARG B 1 69 ? 41.594 -8.711 -8.195 1 73.44 69 ARG B N 1
ATOM 4425 C CA . ARG B 1 69 ? 40.812 -9.25 -7.09 1 73.44 69 ARG B CA 1
ATOM 4426 C C . ARG B 1 69 ? 39.594 -8.367 -6.793 1 73.44 69 ARG B C 1
ATOM 4428 O O . ARG B 1 69 ? 38.531 -8.867 -6.492 1 73.44 69 ARG B O 1
ATOM 4435 N N . ARG B 1 70 ? 39.656 -7.152 -6.977 1 73.38 70 ARG B N 1
ATOM 4436 C CA . ARG B 1 70 ? 38.625 -6.172 -6.672 1 73.38 70 ARG B CA 1
ATOM 4437 C C . ARG B 1 70 ? 37.812 -5.832 -7.918 1 73.38 70 ARG B C 1
ATOM 4439 O O . ARG B 1 70 ? 36.875 -5.02 -7.859 1 73.38 70 ARG B O 1
ATOM 4446 N N . ARG B 1 71 ? 38.25 -6.508 -9.078 1 68.69 71 ARG B N 1
ATOM 4447 C CA . ARG B 1 71 ? 37.625 -6.418 -10.391 1 68.69 71 ARG B CA 1
ATOM 4448 C C . ARG B 1 71 ? 37.469 -4.965 -10.828 1 68.69 71 ARG B C 1
ATOM 4450 O O . ARG B 1 71 ? 36.438 -4.578 -11.383 1 68.69 71 ARG B O 1
ATOM 4457 N N . ILE B 1 72 ? 38.531 -4.25 -10.508 1 77.44 72 ILE B N 1
ATOM 4458 C CA . ILE B 1 72 ? 38.594 -2.881 -11.008 1 77.44 72 ILE B CA 1
ATOM 4459 C C . ILE B 1 72 ? 39.688 -2.787 -12.086 1 77.44 72 ILE B C 1
ATOM 4461 O O . ILE B 1 72 ? 40.625 -3.574 -12.094 1 77.44 72 ILE B O 1
ATOM 4465 N N . LYS B 1 73 ? 39.531 -1.906 -12.961 1 73.5 73 LYS B N 1
ATOM 4466 C CA . LYS B 1 73 ? 40.469 -1.739 -14.062 1 73.5 73 LYS B CA 1
ATOM 4467 C C . LYS B 1 73 ? 41.812 -1.189 -13.562 1 73.5 73 LYS B C 1
ATOM 4469 O O . LYS B 1 73 ? 41.844 -0.123 -12.945 1 73.5 73 LYS B O 1
ATOM 4474 N N . CYS B 1 74 ? 42.875 -1.946 -13.578 1 72.5 74 CYS B N 1
ATOM 4475 C CA . CYS B 1 74 ? 44.25 -1.61 -13.18 1 72.5 74 CYS B CA 1
ATOM 4476 C C . CYS B 1 74 ? 44.938 -0.785 -14.258 1 72.5 74 CYS B C 1
ATOM 4478 O O . CYS B 1 74 ? 44.719 -1.015 -15.453 1 72.5 74 CYS B O 1
ATOM 4480 N N . ASP B 1 75 ? 45.594 0.19 -14.094 1 76.62 75 ASP B N 1
ATOM 4481 C CA . ASP B 1 75 ? 46.312 1.011 -15.062 1 76.62 75 ASP B CA 1
ATOM 4482 C C . ASP B 1 75 ? 47.656 0.402 -15.391 1 76.62 75 ASP B C 1
ATOM 4484 O O . ASP B 1 75 ? 48.469 0.995 -16.125 1 76.62 75 ASP B O 1
ATOM 4488 N N . GLU B 1 76 ? 48.094 -0.819 -14.852 1 73.5 76 GLU B N 1
ATOM 4489 C CA . GLU B 1 76 ? 49.25 -1.69 -15.109 1 73.5 76 GLU B CA 1
ATOM 4490 C C . GLU B 1 76 ? 50.562 -0.945 -14.914 1 73.5 76 GLU B C 1
ATOM 4492 O O . GLU B 1 76 ? 51.594 -1.377 -15.406 1 73.5 76 GLU B O 1
ATOM 4497 N N . ARG B 1 77 ? 50.5 0.18 -14.156 1 76.44 77 ARG B N 1
ATOM 4498 C CA . ARG B 1 77 ? 51.75 0.902 -13.891 1 76.44 77 ARG B CA 1
ATOM 4499 C C . ARG B 1 77 ? 52.594 0.168 -12.859 1 76.44 77 ARG B C 1
ATOM 4501 O O . ARG B 1 77 ? 52.062 -0.36 -11.875 1 76.44 77 ARG B O 1
ATOM 4508 N N . THR B 1 78 ? 53.906 -0.153 -13.133 1 73.19 78 THR B N 1
ATOM 4509 C CA . THR B 1 78 ? 54.906 -0.746 -12.266 1 73.19 78 THR B CA 1
ATOM 4510 C C . THR B 1 78 ? 55.75 0.337 -11.602 1 73.19 78 THR B C 1
ATOM 4512 O O . THR B 1 78 ? 55.969 1.407 -12.18 1 73.19 78 THR B O 1
ATOM 4515 N N . PRO B 1 79 ? 56.062 0.095 -10.414 1 69.88 79 PRO B N 1
ATOM 4516 C CA . PRO B 1 79 ? 56 -1.106 -9.578 1 69.88 79 PRO B CA 1
ATOM 4517 C C . PRO B 1 79 ? 54.719 -1.188 -8.773 1 69.88 79 PRO B C 1
ATOM 4519 O O . PRO B 1 79 ? 54.375 -2.252 -8.25 1 69.88 79 PRO B O 1
ATOM 4522 N N . VAL B 1 80 ? 54.031 -0.026 -8.648 1 76.75 80 VAL B N 1
ATOM 4523 C CA . VAL B 1 80 ? 52.781 0.053 -7.914 1 76.75 80 VAL B CA 1
ATOM 4524 C C . VAL B 1 80 ? 51.719 0.668 -8.805 1 76.75 80 VAL B C 1
ATOM 4526 O O . VAL B 1 80 ? 51.906 1.757 -9.352 1 76.75 80 VAL B O 1
ATOM 4529 N N . CYS B 1 81 ? 50.656 -0.042 -9.086 1 75.19 81 CYS B N 1
ATOM 4530 C CA . CYS B 1 81 ? 49.594 0.495 -9.969 1 75.19 81 CYS B CA 1
ATOM 4531 C C . CYS B 1 81 ? 48.844 1.631 -9.289 1 75.19 81 CYS B C 1
ATOM 4533 O O . CYS B 1 81 ? 48.844 1.741 -8.062 1 75.19 81 CYS B O 1
ATOM 4535 N N . PHE B 1 82 ? 48.344 2.521 -9.969 1 78.81 82 PHE B N 1
ATOM 4536 C CA . PHE B 1 82 ? 47.719 3.744 -9.469 1 78.81 82 PHE B CA 1
ATOM 4537 C C . PHE B 1 82 ? 46.656 3.426 -8.422 1 78.81 82 PHE B C 1
ATOM 4539 O O . PHE B 1 82 ? 46.531 4.129 -7.41 1 78.81 82 PHE B O 1
ATOM 4546 N N . ASN B 1 83 ? 46 2.303 -8.586 1 75.5 83 ASN B N 1
ATOM 4547 C CA . ASN B 1 83 ? 44.875 1.917 -7.703 1 75.5 83 ASN B CA 1
ATOM 4548 C C . ASN B 1 83 ? 45.406 1.439 -6.348 1 75.5 83 ASN B C 1
ATOM 4550 O O . ASN B 1 83 ? 44.844 1.786 -5.309 1 75.5 83 ASN B O 1
ATOM 4554 N N . CYS B 1 84 ? 46.25 0.627 -6.453 1 75.5 84 CYS B N 1
ATOM 4555 C CA . CYS B 1 84 ? 46.875 0.121 -5.238 1 75.5 84 CYS B CA 1
ATOM 4556 C C . CYS B 1 84 ? 47.625 1.229 -4.516 1 75.5 84 CYS B C 1
ATOM 4558 O O . CYS B 1 84 ? 47.562 1.333 -3.287 1 75.5 84 CYS B O 1
ATOM 4560 N N . GLY B 1 85 ? 48.375 2.035 -5.23 1 75.94 85 GLY B N 1
ATOM 4561 C CA . GLY B 1 85 ? 49.125 3.158 -4.688 1 75.94 85 GLY B CA 1
ATOM 4562 C C . GLY B 1 85 ? 48.25 4.164 -3.969 1 75.94 85 GLY B C 1
ATOM 4563 O O . GLY B 1 85 ? 48.594 4.621 -2.875 1 75.94 85 GLY B O 1
ATOM 4564 N N . ASN B 1 86 ? 47.125 4.449 -4.613 1 73.25 86 ASN B N 1
ATOM 4565 C CA . ASN B 1 86 ? 46.219 5.445 -4.043 1 73.25 86 ASN B CA 1
ATOM 4566 C C . ASN B 1 86 ? 45.594 4.961 -2.732 1 73.25 86 ASN B C 1
ATOM 4568 O O . ASN B 1 86 ? 45.281 5.77 -1.855 1 73.25 86 ASN B O 1
ATOM 4572 N N . ARG B 1 87 ? 45.469 3.631 -2.605 1 70.81 87 ARG B N 1
ATOM 4573 C CA . ARG B 1 87 ? 44.875 3.074 -1.404 1 70.81 87 ARG B CA 1
ATOM 4574 C C . ARG B 1 87 ? 45.938 2.602 -0.417 1 70.81 87 ARG B C 1
ATOM 4576 O O . ARG B 1 87 ? 45.594 2.082 0.653 1 70.81 87 ARG B O 1
ATOM 4583 N N . GLY B 1 88 ? 47.094 2.693 -0.66 1 73.62 88 GLY B N 1
ATOM 4584 C CA . GLY B 1 88 ? 48.219 2.35 0.182 1 73.62 88 GLY B CA 1
ATOM 4585 C C . GLY B 1 88 ? 48.406 0.853 0.367 1 73.62 88 GLY B C 1
ATOM 4586 O O . GLY B 1 88 ? 48.938 0.406 1.384 1 73.62 88 GLY B O 1
ATOM 4587 N N . GLN B 1 89 ? 47.75 0.13 -0.468 1 69.81 89 GLN B N 1
ATOM 4588 C CA . GLN B 1 89 ? 47.844 -1.32 -0.346 1 69.81 89 GLN B CA 1
ATOM 4589 C C . GLN B 1 89 ? 49.031 -1.853 -1.122 1 69.81 89 GLN B C 1
ATOM 4591 O O . GLN B 1 89 ? 49.531 -1.208 -2.059 1 69.81 89 GLN B O 1
ATOM 4596 N N . GLU B 1 90 ? 49.469 -2.975 -0.663 1 72.25 90 GLU B N 1
ATOM 4597 C CA . GLU B 1 90 ? 50.594 -3.625 -1.308 1 72.25 90 GLU B CA 1
ATOM 4598 C C . GLU B 1 90 ? 50.219 -4.148 -2.691 1 72.25 90 GLU B C 1
ATOM 4600 O O . GLU B 1 90 ? 49.281 -4.934 -2.83 1 72.25 90 GLU B O 1
ATOM 4605 N N . CYS B 1 91 ? 50.75 -3.506 -3.725 1 71 91 CYS B N 1
ATOM 4606 C CA . CYS B 1 91 ? 50.469 -3.85 -5.113 1 71 91 CYS B CA 1
ATOM 4607 C C . CYS B 1 91 ? 51.281 -5.051 -5.555 1 71 91 CYS B C 1
ATOM 4609 O O . CYS B 1 91 ? 52.5 -5.121 -5.27 1 71 91 CYS B O 1
ATOM 4611 N N . SER B 1 92 ? 50.594 -6.074 -5.902 1 71.5 92 SER B N 1
ATOM 4612 C CA . SER B 1 92 ? 51.281 -7.316 -6.258 1 71.5 92 SER B CA 1
ATOM 4613 C C . SER B 1 92 ? 52.312 -7.09 -7.328 1 71.5 92 SER B C 1
ATOM 4615 O O . SER B 1 92 ? 53.156 -7.965 -7.594 1 71.5 92 SER B O 1
ATOM 4617 N N . PHE B 1 93 ? 52.281 -5.977 -7.977 1 71.19 93 PHE B N 1
ATOM 4618 C CA . PHE B 1 93 ? 53.281 -5.684 -8.977 1 71.19 93 PHE B CA 1
ATOM 4619 C C . PHE B 1 93 ? 54.656 -5.477 -8.32 1 71.19 93 PHE B C 1
ATOM 4621 O O . PHE B 1 93 ? 55.688 -5.672 -8.953 1 71.19 93 PHE B O 1
ATOM 4628 N N . ALA B 1 94 ? 54.469 -5.121 -6.957 1 55.91 94 ALA B N 1
ATOM 4629 C CA . ALA B 1 94 ? 55.719 -4.828 -6.281 1 55.91 94 ALA B CA 1
ATOM 4630 C C . ALA B 1 94 ? 56.531 -6.102 -6.047 1 55.91 94 ALA B C 1
ATOM 4632 O O . ALA B 1 94 ? 57.75 -6.07 -6.051 1 55.91 94 ALA B O 1
ATOM 4633 N N . SER B 1 95 ? 55.688 -7.301 -5.484 1 44.88 95 SER B N 1
ATOM 4634 C CA . SER B 1 95 ? 56.469 -8.43 -4.996 1 44.88 95 SER B CA 1
ATOM 4635 C C . SER B 1 95 ? 56.812 -9.398 -6.125 1 44.88 95 SER B C 1
ATOM 4637 O O . SER B 1 95 ? 56.219 -10.469 -6.23 1 44.88 95 SER B O 1
ATOM 4639 N N . VAL B 1 96 ? 56.562 -9.18 -7.23 1 38.34 96 VAL B N 1
ATOM 4640 C CA . VAL B 1 96 ? 56.656 -10.281 -8.188 1 38.34 96 VAL B CA 1
ATOM 4641 C C . VAL B 1 96 ? 58.031 -10.961 -8.062 1 38.34 96 VAL B C 1
ATOM 4643 O O . VAL B 1 96 ? 59.031 -10.477 -8.594 1 38.34 96 VAL B O 1
ATOM 4646 N N . SER B 1 97 ? 58.188 -11.414 -6.645 1 29.42 97 SER B N 1
ATOM 4647 C CA . SER B 1 97 ? 59.438 -12.117 -6.883 1 29.42 97 SER B CA 1
ATOM 4648 C C . SER B 1 97 ? 59.25 -13.367 -7.734 1 29.42 97 SER B C 1
ATOM 4650 O O . SER B 1 97 ? 58.219 -14.031 -7.617 1 29.42 97 SER B O 1
ATOM 4652 N N . PRO B 1 98 ? 60.031 -13.844 -8.461 1 22.88 98 PRO B N 1
ATOM 4653 C CA . PRO B 1 98 ? 60.094 -14.812 -9.555 1 22.88 98 PRO B CA 1
ATOM 4654 C C . PRO B 1 98 ? 59.688 -16.219 -9.125 1 22.88 98 PRO B C 1
ATOM 4656 O O . PRO B 1 98 ? 58.812 -16.828 -9.742 1 22.88 98 PRO B O 1
ATOM 4659 N N . ALA B 1 99 ? 60.5 -17.312 -8.711 1 20.2 99 ALA B N 1
ATOM 4660 C CA . ALA B 1 99 ? 60.906 -18.375 -9.648 1 20.2 99 ALA B CA 1
ATOM 4661 C C . ALA B 1 99 ? 60.156 -19.672 -9.344 1 20.2 99 ALA B C 1
ATOM 4663 O O . ALA B 1 99 ? 59.531 -20.25 -10.227 1 20.2 99 ALA B O 1
ATOM 4664 N N . THR B 1 100 ? 60.719 -20.766 -8.477 1 19.48 100 THR B N 1
ATOM 4665 C CA . THR B 1 100 ? 61.219 -22.062 -8.898 1 19.48 100 THR B CA 1
ATOM 4666 C C . THR B 1 100 ? 60.281 -23.188 -8.453 1 19.48 100 THR B C 1
ATOM 4668 O O . THR B 1 100 ? 60 -23.312 -7.27 1 19.48 100 THR B O 1
ATOM 4671 N N . SER B 1 101 ? 59.469 -23.891 -9.336 1 19.25 101 SER B N 1
ATOM 4672 C CA . SER B 1 101 ? 58.5 -24.984 -9.414 1 19.25 101 SER B CA 1
ATOM 4673 C C . SER B 1 101 ? 59.094 -26.281 -8.844 1 19.25 101 SER B C 1
ATOM 4675 O O . SER B 1 101 ? 58.562 -27.359 -9.109 1 19.25 101 SER B O 1
ATOM 4677 N N . ALA B 1 102 ? 59.562 -26.484 -7.645 1 18.97 102 ALA B N 1
ATOM 4678 C CA . ALA B 1 102 ? 60.188 -27.797 -7.527 1 18.97 102 ALA B CA 1
ATOM 4679 C C . ALA B 1 102 ? 59.156 -28.906 -7.367 1 18.97 102 ALA B C 1
ATOM 4681 O O . ALA B 1 102 ? 58.094 -28.688 -6.824 1 18.97 102 ALA B O 1
ATOM 4682 N N . LYS B 1 103 ? 59.438 -30.328 -7.801 1 18 103 LYS B N 1
ATOM 4683 C CA . LYS B 1 103 ? 59.062 -31.609 -8.391 1 18 103 LYS B CA 1
ATOM 4684 C C . LYS B 1 103 ? 58.531 -32.562 -7.328 1 18 103 LYS B C 1
ATOM 4686 O O . LYS B 1 103 ? 57.938 -33.594 -7.656 1 18 103 LYS B O 1
ATOM 4691 N N . SER B 1 104 ? 58.531 -32.594 -5.926 1 16.84 104 SER B N 1
ATOM 4692 C CA . SER B 1 104 ? 58.938 -33.906 -5.41 1 16.84 104 SER B CA 1
ATOM 4693 C C . SER B 1 104 ? 57.781 -34.875 -5.344 1 16.84 104 SER B C 1
ATOM 4695 O O . SER B 1 104 ? 56.625 -34.469 -5.238 1 16.84 104 SER B O 1
ATOM 4697 N N . GLY B 1 105 ? 57.969 -36.406 -5.348 1 16.62 105 GLY B N 1
ATOM 4698 C CA . GLY B 1 105 ? 57.625 -37.75 -5.777 1 16.62 105 GLY B CA 1
ATOM 4699 C C . GLY B 1 105 ? 56.625 -38.406 -4.879 1 16.62 105 GLY B C 1
ATOM 4700 O O . GLY B 1 105 ? 55.594 -38.938 -5.352 1 16.62 105 GLY B O 1
ATOM 4701 N N . SER B 1 106 ? 56.812 -39 -3.541 1 16.83 106 SER B N 1
ATOM 4702 C CA . SER B 1 106 ? 56.844 -40.438 -3.314 1 16.83 106 SER B CA 1
ATOM 4703 C C . SER B 1 106 ? 55.469 -40.938 -2.916 1 16.83 106 SER B C 1
ATOM 4705 O O . SER B 1 106 ? 54.625 -40.188 -2.42 1 16.83 106 SER B O 1
ATOM 4707 N N . PRO B 1 107 ? 55.188 -42.438 -2.842 1 17.41 107 PRO B N 1
ATOM 4708 C CA . PRO B 1 107 ? 54.344 -43.594 -3.141 1 17.41 107 PRO B CA 1
ATOM 4709 C C . PRO B 1 107 ? 53.469 -44 -1.949 1 17.41 107 PRO B C 1
ATOM 4711 O O . PRO B 1 107 ? 52.438 -44.656 -2.125 1 17.41 107 PRO B O 1
ATOM 4714 N N . SER B 1 108 ? 53.688 -43.688 -0.63 1 15.61 108 SER B N 1
ATOM 4715 C CA . SER B 1 108 ? 53.719 -44.844 0.254 1 15.61 108 SER B CA 1
ATOM 4716 C C . SER B 1 108 ? 52.344 -45.438 0.448 1 15.61 108 SER B C 1
ATOM 4718 O O . SER B 1 108 ? 51.344 -44.812 0.158 1 15.61 108 SER B O 1
ATOM 4720 N N . SER B 1 109 ? 52.156 -46.188 1.645 1 15.79 109 SER B N 1
ATOM 4721 C CA . SER B 1 109 ? 51.969 -47.562 2.113 1 15.79 109 SER B CA 1
ATOM 4722 C C . SER B 1 109 ? 50.531 -47.844 2.48 1 15.79 109 SER B C 1
ATOM 4724 O O . SER B 1 109 ? 49.656 -46.969 2.297 1 15.79 109 SER B O 1
ATOM 4726 N N . SER B 1 110 ? 50.219 -48.406 3.758 1 15.8 110 SER B N 1
ATOM 4727 C CA . SER B 1 110 ? 49.906 -49.75 4.199 1 15.8 110 SER B CA 1
ATOM 4728 C C . SER B 1 110 ? 48.469 -49.875 4.66 1 15.8 110 SER B C 1
ATOM 4730 O O . SER B 1 110 ? 47.781 -50.812 4.309 1 15.8 110 SER B O 1
ATOM 4732 N N . THR B 1 111 ? 48 -49.156 5.762 1 15.8 111 THR B N 1
ATOM 4733 C CA . THR B 1 111 ? 47.594 -50.062 6.844 1 15.8 111 THR B CA 1
ATOM 4734 C C . THR B 1 111 ? 46.156 -50.5 6.691 1 15.8 111 THR B C 1
ATOM 4736 O O . THR B 1 111 ? 45.312 -49.75 6.156 1 15.8 111 THR B O 1
ATOM 4739 N N . GLN B 1 112 ? 45.688 -51.531 7.473 1 15.76 112 GLN B N 1
ATOM 4740 C CA . GLN B 1 112 ? 44.969 -52.812 7.52 1 15.76 112 GLN B CA 1
ATOM 4741 C C . GLN B 1 112 ? 43.531 -52.656 8 1 15.76 112 GLN B C 1
ATOM 4743 O O . GLN B 1 112 ? 42.625 -53.312 7.5 1 15.76 112 GLN B O 1
ATOM 4748 N N . VAL B 1 113 ? 43.188 -51.75 8.984 1 15.89 113 VAL B N 1
ATOM 4749 C CA . VAL B 1 113 ? 42.594 -52.5 10.094 1 15.89 113 VAL B CA 1
ATOM 4750 C C . VAL B 1 113 ? 41.156 -52.875 9.773 1 15.89 113 VAL B C 1
ATOM 4752 O O . VAL B 1 113 ? 40.781 -54.031 9.836 1 15.89 113 VAL B O 1
ATOM 4755 N N . GLY B 1 114 ? 40.156 -52.281 10.531 1 16.12 114 GLY B N 1
ATOM 4756 C CA . GLY B 1 114 ? 39.375 -53 11.547 1 16.12 114 GLY B CA 1
ATOM 4757 C C . GLY B 1 114 ? 38.031 -53.469 11.031 1 16.12 114 GLY B C 1
ATOM 4758 O O . GLY B 1 114 ? 37.625 -53.094 9.945 1 16.12 114 GLY B O 1
ATOM 4759 N N . PRO B 1 115 ? 37.219 -54.062 12.023 1 17.19 115 PRO B N 1
ATOM 4760 C CA . PRO B 1 115 ? 36.375 -55.25 12.117 1 17.19 115 PRO B CA 1
ATOM 4761 C C . PRO B 1 115 ? 34.938 -54.969 11.641 1 17.19 115 PRO B C 1
ATOM 4763 O O . PRO B 1 115 ? 34.5 -53.844 11.602 1 17.19 115 PRO B O 1
ATOM 4766 N N . LYS B 1 116 ? 34.188 -55.969 11.297 1 16.88 116 LYS B N 1
ATOM 4767 C CA . LYS B 1 116 ? 33.062 -56.375 10.461 1 16.88 116 LYS B CA 1
ATOM 4768 C C . LYS B 1 116 ? 31.766 -56.312 11.227 1 16.88 116 LYS B C 1
ATOM 4770 O O . LYS B 1 116 ? 30.719 -56.75 10.75 1 16.88 116 LYS B O 1
ATOM 4775 N N . PRO B 1 117 ? 31.531 -55.25 12.094 1 16.72 117 PRO B N 1
ATOM 4776 C CA . PRO B 1 117 ? 30.516 -55.812 12.992 1 16.72 117 PRO B CA 1
ATOM 4777 C C . PRO B 1 117 ? 29.234 -56.219 12.258 1 16.72 117 PRO B C 1
ATOM 4779 O O . PRO B 1 117 ? 29.016 -55.812 11.125 1 16.72 117 PRO B O 1
ATOM 4782 N N . ARG B 1 118 ? 28.25 -56.719 13.133 1 16.8 118 ARG B N 1
ATOM 4783 C CA . ARG B 1 118 ? 27.266 -57.812 13.227 1 16.8 118 ARG B CA 1
ATOM 4784 C C . ARG B 1 118 ? 25.938 -57.375 12.617 1 16.8 118 ARG B C 1
ATOM 4786 O O . ARG B 1 118 ? 25.578 -56.188 12.656 1 16.8 118 ARG B O 1
ATOM 4793 N N . ALA B 1 119 ? 25.125 -58.281 12.172 1 17.03 119 ALA B N 1
ATOM 4794 C CA . ALA B 1 119 ? 24.109 -58.719 11.219 1 17.03 119 ALA B CA 1
ATOM 4795 C C . ALA B 1 119 ? 22.703 -58.469 11.773 1 17.03 119 ALA B C 1
ATOM 4797 O O . ALA B 1 119 ? 21.719 -58.844 11.133 1 17.03 119 ALA B O 1
ATOM 4798 N N . SER B 1 120 ? 22.484 -57.562 12.828 1 16.98 120 SER B N 1
ATOM 4799 C CA . SER B 1 120 ? 21.297 -58 13.555 1 16.98 120 SER B CA 1
ATOM 4800 C C . SER B 1 120 ? 20.062 -58 12.664 1 16.98 120 SER B C 1
ATOM 4802 O O . SER B 1 120 ? 19.969 -57.188 11.742 1 16.98 120 SER B O 1
ATOM 4804 N N . ARG B 1 121 ? 19.156 -59 12.82 1 17.22 121 ARG B N 1
ATOM 4805 C CA . ARG B 1 121 ? 18.141 -59.844 12.195 1 17.22 121 ARG B CA 1
ATOM 4806 C C . ARG B 1 121 ? 16.766 -59.188 12.266 1 17.22 121 ARG B C 1
ATOM 4808 O O . ARG B 1 121 ? 15.938 -59.562 13.102 1 17.22 121 ARG B O 1
ATOM 4815 N N . PHE B 1 122 ? 16.594 -57.906 12.258 1 17.3 122 PHE B N 1
ATOM 4816 C CA . PHE B 1 122 ? 15.273 -57.5 12.734 1 17.3 122 PHE B CA 1
ATOM 4817 C C . PHE B 1 122 ? 14.172 -58.094 11.859 1 17.3 122 PHE B C 1
ATOM 4819 O O . PHE B 1 122 ? 14.297 -58.094 10.633 1 17.3 122 PHE B O 1
ATOM 4826 N N . ARG B 1 123 ? 13.266 -58.844 12.445 1 17.03 123 ARG B N 1
ATOM 4827 C CA . ARG B 1 123 ? 12.164 -59.75 12.148 1 17.03 123 ARG B CA 1
ATOM 4828 C C . ARG B 1 123 ? 10.984 -59 11.539 1 17.03 123 ARG B C 1
ATOM 4830 O O . ARG B 1 123 ? 10.57 -57.969 12.062 1 17.03 123 ARG B O 1
ATOM 4837 N N . ALA B 1 124 ? 10.516 -59.312 10.336 1 17.64 124 ALA B N 1
ATOM 4838 C CA . ALA B 1 124 ? 9.555 -58.844 9.344 1 17.64 124 ALA B CA 1
ATOM 4839 C C . ALA B 1 124 ? 8.125 -59.188 9.766 1 17.64 124 ALA B C 1
ATOM 4841 O O . ALA B 1 124 ? 7.734 -60.375 9.773 1 17.64 124 ALA B O 1
ATOM 4842 N N . GLN B 1 125 ? 7.742 -58.688 10.984 1 17.48 125 GLN B N 1
ATOM 4843 C CA . GLN B 1 125 ? 6.438 -59.219 11.383 1 17.48 125 GLN B CA 1
ATOM 4844 C C . GLN B 1 125 ? 5.41 -59.031 10.266 1 17.48 125 GLN B C 1
ATOM 4846 O O . GLN B 1 125 ? 5.422 -58.031 9.562 1 17.48 125 GLN B O 1
ATOM 4851 N N . VAL B 1 126 ? 4.684 -60.094 9.906 1 17.67 126 VAL B N 1
ATOM 4852 C CA . VAL B 1 126 ? 3.803 -60.625 8.883 1 17.67 126 VAL B CA 1
ATOM 4853 C C . VAL B 1 126 ? 2.424 -59.969 8.992 1 17.67 126 VAL B C 1
ATOM 4855 O O . VAL B 1 126 ? 1.69 -60.219 9.945 1 17.67 126 VAL B O 1
ATOM 4858 N N . PHE B 1 127 ? 2.307 -58.625 9.203 1 17.34 127 PHE B N 1
ATOM 4859 C CA . PHE B 1 127 ? 0.95 -58.219 9.539 1 17.34 127 PHE B CA 1
ATOM 4860 C C . PHE B 1 127 ? -0.033 -58.656 8.461 1 17.34 127 PHE B C 1
ATOM 4862 O O . PHE B 1 127 ? 0.257 -58.562 7.27 1 17.34 127 PHE B O 1
ATOM 4869 N N . SER B 1 128 ? -0.911 -59.625 8.781 1 17.34 128 SER B N 1
ATOM 4870 C CA . SER B 1 128 ? -1.972 -60.406 8.164 1 17.34 128 SER B CA 1
ATOM 4871 C C . SER B 1 128 ? -3.074 -59.5 7.605 1 17.34 128 SER B C 1
ATOM 4873 O O . SER B 1 128 ? -3.557 -58.594 8.289 1 17.34 128 SER B O 1
ATOM 4875 N N . ASN B 1 129 ? -3.096 -59.25 6.309 1 17.58 129 ASN B N 1
ATOM 4876 C CA . ASN B 1 129 ? -3.93 -58.469 5.406 1 17.58 129 ASN B CA 1
ATOM 4877 C C . ASN B 1 129 ? -5.367 -58.969 5.387 1 17.58 129 ASN B C 1
ATOM 4879 O O . ASN B 1 129 ? -5.781 -59.625 4.43 1 17.58 129 ASN B O 1
ATOM 4883 N N . GLY B 1 130 ? -5.949 -59.25 6.59 1 17.56 130 GLY B N 1
ATOM 4884 C CA . GLY B 1 130 ? -7.266 -59.875 6.539 1 17.56 130 GLY B CA 1
ATOM 4885 C C . GLY B 1 130 ? -8.25 -59.125 5.664 1 17.56 130 GLY B C 1
ATOM 4886 O O . GLY B 1 130 ? -8.328 -57.875 5.727 1 17.56 130 GLY B O 1
ATOM 4887 N N . GLY B 1 131 ? -8.508 -59.562 4.496 1 17.69 131 GLY B N 1
ATOM 4888 C CA . GLY B 1 131 ? -9.297 -59.188 3.328 1 17.69 131 GLY B CA 1
ATOM 4889 C C . GLY B 1 131 ? -10.789 -59.156 3.604 1 17.69 131 GLY B C 1
ATOM 4890 O O . GLY B 1 131 ? -11.531 -60.031 3.154 1 17.69 131 GLY B O 1
ATOM 4891 N N . ARG B 1 132 ? -11.25 -58.656 4.867 1 18.84 132 ARG B N 1
ATOM 4892 C CA . ARG B 1 132 ? -12.688 -58.844 5.027 1 18.84 132 ARG B CA 1
ATOM 4893 C C . ARG B 1 132 ? -13.453 -58.344 3.818 1 18.84 132 ARG B C 1
ATOM 4895 O O . ARG B 1 132 ? -13.258 -57.188 3.412 1 18.84 132 ARG B O 1
ATOM 4902 N N . LYS B 1 133 ? -13.938 -59.25 3.047 1 18.91 133 LYS B N 1
ATOM 4903 C CA . LYS B 1 133 ? -14.781 -59.281 1.854 1 18.91 133 LYS B CA 1
ATOM 4904 C C . LYS B 1 133 ? -16.109 -58.562 2.104 1 18.91 133 LYS B C 1
ATOM 4906 O O . LYS B 1 133 ? -17.141 -59.219 2.305 1 18.91 133 LYS B O 1
ATOM 4911 N N . GLN B 1 134 ? -16.172 -57.438 2.91 1 18.78 134 GLN B N 1
ATOM 4912 C CA . GLN B 1 134 ? -17.531 -57.094 3.266 1 18.78 134 GLN B CA 1
ATOM 4913 C C . GLN B 1 134 ? -18.391 -56.906 2.02 1 18.78 134 GLN B C 1
ATOM 4915 O O . GLN B 1 134 ? -18 -56.188 1.082 1 18.78 134 GLN B O 1
ATOM 4920 N N . THR B 1 135 ? -19.234 -57.875 1.763 1 19.2 135 THR B N 1
ATOM 4921 C CA . THR B 1 135 ? -20.297 -58.125 0.791 1 19.2 135 THR B CA 1
ATOM 4922 C C . THR B 1 135 ? -21.297 -56.969 0.775 1 19.2 135 THR B C 1
ATOM 4924 O O . THR B 1 135 ? -21.953 -56.688 1.78 1 19.2 135 THR B O 1
ATOM 4927 N N . PHE B 1 136 ? -20.938 -55.812 0.259 1 18.22 136 PHE B N 1
ATOM 4928 C CA . PHE B 1 136 ? -21.781 -54.625 0.189 1 18.22 136 PHE B CA 1
ATOM 4929 C C . PHE B 1 136 ? -23.078 -54.938 -0.577 1 18.22 136 PHE B C 1
ATOM 4931 O O . PHE B 1 136 ? -23.031 -55.219 -1.771 1 18.22 136 PHE B O 1
ATOM 4938 N N . LYS B 1 137 ? -23.906 -55.688 0.123 1 20.67 137 LYS B N 1
ATOM 4939 C CA . LYS B 1 137 ? -25.234 -56 -0.416 1 20.67 137 LYS B CA 1
ATOM 4940 C C . LYS B 1 137 ? -25.906 -54.719 -0.962 1 20.67 137 LYS B C 1
ATOM 4942 O O . LYS B 1 137 ? -25.891 -53.688 -0.313 1 20.67 137 LYS B O 1
ATOM 4947 N N . LEU B 1 138 ? -26.203 -54.781 -2.209 1 20.17 138 LEU B N 1
ATOM 4948 C CA . LEU B 1 138 ? -26.859 -53.844 -3.139 1 20.17 138 LEU B CA 1
ATOM 4949 C C . LEU B 1 138 ? -28.281 -53.562 -2.709 1 20.17 138 LEU B C 1
ATOM 4951 O O . LEU B 1 138 ? -29.156 -54.438 -2.814 1 20.17 138 LEU B O 1
ATOM 4955 N N . VAL B 1 139 ? -28.5 -53.188 -1.399 1 21.23 139 VAL B N 1
ATOM 4956 C CA . VAL B 1 139 ? -29.906 -53.031 -1.043 1 21.23 139 VAL B CA 1
ATOM 4957 C C . VAL B 1 139 ? -30.609 -52.156 -2.074 1 21.23 139 VAL B C 1
ATOM 4959 O O . VAL B 1 139 ? -30.109 -51.094 -2.453 1 21.23 139 VAL B O 1
ATOM 4962 N N . THR B 1 140 ? -31.562 -52.781 -2.736 1 21.09 140 THR B N 1
ATOM 4963 C CA . THR B 1 140 ? -32.531 -52.375 -3.742 1 21.09 140 THR B CA 1
ATOM 4964 C C . THR B 1 140 ? -33.438 -51.281 -3.201 1 21.09 140 THR B C 1
ATOM 4966 O O . THR B 1 140 ? -34.469 -51.562 -2.564 1 21.09 140 THR B O 1
ATOM 4969 N N . SER B 1 141 ? -32.938 -50.344 -2.502 1 20.52 141 SER B N 1
ATOM 4970 C CA . SER B 1 141 ? -33.938 -49.469 -1.849 1 20.52 141 SER B CA 1
ATOM 4971 C C . SER B 1 141 ? -34.969 -48.969 -2.846 1 20.52 141 SER B C 1
ATOM 4973 O O . SER B 1 141 ? -34.656 -48.812 -4.031 1 20.52 141 SER B O 1
ATOM 4975 N N . LYS B 1 142 ? -36.312 -49.062 -2.461 1 23.64 142 LYS B N 1
ATOM 4976 C CA . LYS B 1 142 ? -37.625 -48.656 -2.889 1 23.64 142 LYS B CA 1
ATOM 4977 C C . LYS B 1 142 ? -37.625 -47.188 -3.332 1 23.64 142 LYS B C 1
ATOM 4979 O O . LYS B 1 142 ? -37.062 -46.312 -2.652 1 23.64 142 LYS B O 1
ATOM 4984 N N . THR B 1 143 ? -37.875 -46.906 -4.598 1 20.22 143 THR B N 1
ATOM 4985 C CA . THR B 1 143 ? -37.969 -45.719 -5.449 1 20.22 143 THR B CA 1
ATOM 4986 C C . THR B 1 143 ? -39 -44.75 -4.906 1 20.22 143 THR B C 1
ATOM 4988 O O . THR B 1 143 ? -40.188 -44.938 -5.078 1 20.22 143 THR B O 1
ATOM 4991 N N . ALA B 1 144 ? -39.344 -44.625 -3.59 1 26.56 144 ALA B N 1
ATOM 4992 C CA . ALA B 1 144 ? -40.406 -43.688 -3.285 1 26.56 144 ALA B CA 1
ATOM 4993 C C . ALA B 1 144 ? -40.281 -42.406 -4.113 1 26.56 144 ALA B C 1
ATOM 4995 O O . ALA B 1 144 ? -39.188 -41.812 -4.168 1 26.56 144 ALA B O 1
ATOM 4996 N N . GLU B 1 145 ? -41.156 -42.219 -5.023 1 23.89 145 GLU B N 1
ATOM 4997 C CA . GLU B 1 145 ? -41.469 -41.094 -5.918 1 23.89 145 GLU B CA 1
ATOM 4998 C C . GLU B 1 145 ? -41.562 -39.781 -5.156 1 23.89 145 GLU B C 1
ATOM 5000 O O . GLU B 1 145 ? -42.625 -39.438 -4.625 1 23.89 145 GLU B O 1
ATOM 5005 N N . GLN B 1 146 ? -40.969 -39.656 -3.99 1 25.36 146 GLN B N 1
ATOM 5006 C CA . GLN B 1 146 ? -41.25 -38.375 -3.336 1 25.36 146 GLN B CA 1
ATOM 5007 C C . GLN B 1 146 ? -41.094 -37.219 -4.305 1 25.36 146 GLN B C 1
ATOM 5009 O O . GLN B 1 146 ? -40.062 -37.125 -5.012 1 25.36 146 GLN B O 1
ATOM 5014 N N . SER B 1 147 ? -42.25 -36.625 -4.672 1 27.56 147 SER B N 1
ATOM 5015 C CA . SER B 1 147 ? -42.469 -35.375 -5.422 1 27.56 147 SER B CA 1
ATOM 5016 C C . SER B 1 147 ? -41.531 -34.281 -4.977 1 27.56 147 SER B C 1
ATOM 5018 O O . SER B 1 147 ? -41.5 -33.906 -3.797 1 27.56 147 SER B O 1
ATOM 5020 N N . LEU B 1 148 ? -40.406 -34.312 -5.445 1 27.2 148 LEU B N 1
ATOM 5021 C CA . LEU B 1 148 ? -39.375 -33.312 -5.246 1 27.2 148 LEU B CA 1
ATOM 5022 C C . LEU B 1 148 ? -39.906 -31.906 -5.457 1 27.2 148 LEU B C 1
ATOM 5024 O O . LEU B 1 148 ? -40.219 -31.516 -6.586 1 27.2 148 LEU B O 1
ATOM 5028 N N . GLN B 1 149 ? -40.875 -31.531 -4.547 1 27.55 149 GLN B N 1
ATOM 5029 C CA . GLN B 1 149 ? -41.188 -30.094 -4.52 1 27.55 149 GLN B CA 1
ATOM 5030 C C . GLN B 1 149 ? -39.906 -29.266 -4.68 1 27.55 149 GLN B C 1
ATOM 5032 O O . GLN B 1 149 ? -38.938 -29.484 -3.98 1 27.55 149 GLN B O 1
ATOM 5037 N N . ASN B 1 150 ? -39.719 -28.844 -5.875 1 28.02 150 ASN B N 1
ATOM 5038 C CA . ASN B 1 150 ? -38.719 -27.906 -6.367 1 28.02 150 ASN B CA 1
ATOM 5039 C C . ASN B 1 150 ? -38.5 -26.734 -5.406 1 28.02 150 ASN B C 1
ATOM 5041 O O . ASN B 1 150 ? -39.281 -25.766 -5.438 1 28.02 150 ASN B O 1
ATOM 5045 N N . GLU B 1 151 ? -38.5 -27.031 -4.125 1 29.61 151 GLU B N 1
ATOM 5046 C CA . GLU B 1 151 ? -38.062 -25.844 -3.385 1 29.61 151 GLU B CA 1
ATOM 5047 C C . GLU B 1 151 ? -36.875 -25.141 -4.07 1 29.61 151 GLU B C 1
ATOM 5049 O O . GLU B 1 151 ? -35.812 -25.734 -4.223 1 29.61 151 GLU B O 1
ATOM 5054 N N . THR B 1 152 ? -37.188 -24.344 -5.098 1 27.78 152 THR B N 1
ATOM 5055 C CA . THR B 1 152 ? -36.25 -23.312 -5.539 1 27.78 152 THR B CA 1
ATOM 5056 C C . THR B 1 152 ? -35.438 -22.781 -4.363 1 27.78 152 THR B C 1
ATOM 5058 O O . THR B 1 152 ? -35.969 -22.109 -3.484 1 27.78 152 THR B O 1
ATOM 5061 N N . ALA B 1 153 ? -34.75 -23.562 -3.785 1 30.41 153 ALA B N 1
ATOM 5062 C CA . ALA B 1 153 ? -33.812 -23 -2.83 1 30.41 153 ALA B CA 1
ATOM 5063 C C . ALA B 1 153 ? -33.375 -21.594 -3.242 1 30.41 153 ALA B C 1
ATOM 5065 O O . ALA B 1 153 ? -32.812 -21.406 -4.316 1 30.41 153 ALA B O 1
ATOM 5066 N N . GLU B 1 154 ? -34.25 -20.672 -3.02 1 32.19 154 GLU B N 1
ATOM 5067 C CA . GLU B 1 154 ? -33.75 -19.297 -3.059 1 32.19 154 GLU B CA 1
ATOM 5068 C C . GLU B 1 154 ? -32.25 -19.234 -2.707 1 32.19 154 GLU B C 1
ATOM 5070 O O . GLU B 1 154 ? -31.859 -19.625 -1.612 1 32.19 154 GLU B O 1
ATOM 5075 N N . PHE B 1 155 ? -31.453 -19.703 -3.621 1 32.72 155 PHE B N 1
ATOM 5076 C CA . PHE B 1 155 ? -30.047 -19.359 -3.367 1 32.72 155 PHE B CA 1
ATOM 5077 C C . PHE B 1 155 ? -29.953 -18.125 -2.482 1 32.72 155 PHE B C 1
ATOM 5079 O O . PHE B 1 155 ? -30.703 -17.172 -2.656 1 32.72 155 PHE B O 1
ATOM 5086 N N . PRO B 1 156 ? -29.766 -18.359 -1.222 1 34.25 156 PRO B N 1
ATOM 5087 C CA . PRO B 1 156 ? -29.656 -17.062 -0.55 1 34.25 156 PRO B CA 1
ATOM 5088 C C . PRO B 1 156 ? -29.156 -15.961 -1.482 1 34.25 156 PRO B C 1
ATOM 5090 O O . PRO B 1 156 ? -28.328 -16.203 -2.361 1 34.25 156 PRO B O 1
ATOM 5093 N N . VAL B 1 157 ? -30.016 -15.141 -1.952 1 35.09 157 VAL B N 1
ATOM 5094 C CA . VAL B 1 157 ? -29.609 -13.906 -2.623 1 35.09 157 VAL B CA 1
ATOM 5095 C C . VAL B 1 157 ? -28.219 -13.5 -2.158 1 35.09 157 VAL B C 1
ATOM 5097 O O . VAL B 1 157 ? -28 -13.203 -0.98 1 35.09 157 VAL B O 1
ATOM 5100 N N . GLU B 1 158 ? -27.141 -14.203 -2.604 1 38.72 158 GLU B N 1
ATOM 5101 C CA . GLU B 1 158 ? -25.797 -13.68 -2.428 1 38.72 158 GLU B CA 1
ATOM 5102 C C . GLU B 1 158 ? -25.797 -12.156 -2.293 1 38.72 158 GLU B C 1
ATOM 5104 O O . GLU B 1 158 ? -26.359 -11.461 -3.137 1 38.72 158 GLU B O 1
ATOM 5109 N N . SER B 1 159 ? -25.984 -11.664 -1.158 1 38.84 159 SER B N 1
ATOM 5110 C CA . SER B 1 159 ? -25.859 -10.227 -0.946 1 38.84 159 SER B CA 1
ATOM 5111 C C . SER B 1 159 ? -24.969 -9.594 -2 1 38.84 159 SER B C 1
ATOM 5113 O O . SER B 1 159 ? -23.844 -10.062 -2.238 1 38.84 159 SER B O 1
ATOM 5115 N N . SER B 1 160 ? -25.438 -9.211 -3.064 1 41.72 160 SER B N 1
ATOM 5116 C CA . SER B 1 160 ? -24.688 -8.5 -4.09 1 41.72 160 SER B CA 1
ATOM 5117 C C . SER B 1 160 ? -23.547 -7.68 -3.477 1 41.72 160 SER B C 1
ATOM 5119 O O . SER B 1 160 ? -23.766 -6.949 -2.508 1 41.72 160 SER B O 1
ATOM 5121 N N . PRO B 1 161 ? -22.328 -8.039 -3.545 1 49.22 161 PRO B N 1
ATOM 5122 C CA . PRO B 1 161 ? -21.234 -7.121 -3.23 1 49.22 161 PRO B CA 1
ATOM 5123 C C . PRO B 1 161 ? -21.609 -5.66 -3.461 1 49.22 161 PRO B C 1
ATOM 5125 O O . PRO B 1 161 ? -20.766 -4.77 -3.307 1 49.22 161 PRO B O 1
ATOM 5128 N N . SER B 1 162 ? -22.766 -5.484 -4.074 1 54.62 162 SER B N 1
ATOM 5129 C CA . SER B 1 162 ? -23.078 -4.117 -4.469 1 54.62 162 SER B CA 1
ATOM 5130 C C . SER B 1 162 ? -23.094 -3.182 -3.266 1 54.62 162 SER B C 1
ATOM 5132 O O . SER B 1 162 ? -22.844 -1.982 -3.4 1 54.62 162 SER B O 1
ATOM 5134 N N . ASP B 1 163 ? -23.266 -3.707 -2.012 1 69.88 163 ASP B N 1
ATOM 5135 C CA . ASP B 1 163 ? -23.562 -2.729 -0.97 1 69.88 163 ASP B CA 1
ATOM 5136 C C . ASP B 1 163 ? -22.344 -2.488 -0.083 1 69.88 163 ASP B C 1
ATOM 5138 O O . ASP B 1 163 ? -22.312 -1.55 0.715 1 69.88 163 ASP B O 1
ATOM 5142 N N . GLY B 1 164 ? -21.203 -3.359 -0.278 1 87.38 164 GLY B N 1
ATOM 5143 C CA . GLY B 1 164 ? -20.047 -3.105 0.557 1 87.38 164 GLY B CA 1
ATOM 5144 C C . GLY B 1 164 ? -19.375 -4.375 1.048 1 87.38 164 GLY B C 1
ATOM 5145 O O . GLY B 1 164 ? -19.594 -5.457 0.5 1 87.38 164 GLY B O 1
ATOM 5146 N N . ILE B 1 165 ? -18.406 -4.289 1.758 1 93.06 165 ILE B N 1
ATOM 5147 C CA . ILE B 1 165 ? -17.703 -5.453 2.268 1 93.06 165 ILE B CA 1
ATOM 5148 C C . ILE B 1 165 ? -17.719 -5.445 3.795 1 93.06 165 ILE B C 1
ATOM 5150 O O . ILE B 1 165 ? -17.812 -4.383 4.414 1 93.06 165 ILE B O 1
ATOM 5154 N N . SER B 1 166 ? -17.656 -6.656 4.395 1 93.94 166 SER B N 1
ATOM 5155 C CA . SER B 1 166 ? -17.594 -6.805 5.848 1 93.94 166 SER B CA 1
ATOM 5156 C C . SER B 1 166 ? -16.25 -6.316 6.398 1 93.94 166 SER B C 1
ATOM 5158 O O . SER B 1 166 ? -15.297 -6.129 5.641 1 93.94 166 SER B O 1
ATOM 5160 N N . MET B 1 167 ? -16.109 -6.156 7.754 1 94.06 167 MET B N 1
ATOM 5161 C CA . MET B 1 167 ? -14.867 -5.742 8.383 1 94.06 167 MET B CA 1
ATOM 5162 C C . MET B 1 167 ? -13.805 -6.828 8.25 1 94.06 167 MET B C 1
ATOM 5164 O O . MET B 1 167 ? -12.617 -6.531 8.117 1 94.06 167 MET B O 1
ATOM 5168 N N . ALA B 1 168 ? -14.258 -8.062 8.328 1 94.44 168 ALA B N 1
ATOM 5169 C CA . ALA B 1 168 ? -13.328 -9.172 8.117 1 94.44 168 ALA B CA 1
ATOM 5170 C C . ALA B 1 168 ? -12.734 -9.117 6.711 1 94.44 168 ALA B C 1
ATOM 5172 O O . ALA B 1 168 ? -11.531 -9.32 6.531 1 94.44 168 ALA B O 1
ATOM 5173 N N . ASP B 1 169 ? -13.57 -8.828 5.742 1 97 169 ASP B N 1
ATOM 5174 C CA . ASP B 1 169 ? -13.109 -8.703 4.363 1 97 169 ASP B CA 1
ATOM 5175 C C . ASP B 1 169 ? -12.227 -7.469 4.184 1 97 169 ASP B C 1
ATOM 5177 O O . ASP B 1 169 ? -11.305 -7.469 3.369 1 97 169 ASP B O 1
ATOM 5181 N N . LEU B 1 170 ? -12.547 -6.41 4.961 1 97.62 170 LEU B N 1
ATOM 5182 C CA . LEU B 1 170 ? -11.734 -5.203 4.891 1 97.62 170 LEU B CA 1
ATOM 5183 C C . LEU B 1 170 ? -10.312 -5.477 5.363 1 97.62 170 LEU B C 1
ATOM 5185 O O . LEU B 1 170 ? -9.352 -4.922 4.82 1 97.62 170 LEU B O 1
ATOM 5189 N N . ARG B 1 171 ? -10.203 -6.359 6.379 1 97.44 171 ARG B N 1
ATOM 5190 C CA . ARG B 1 171 ? -8.883 -6.766 6.844 1 97.44 171 ARG B CA 1
ATOM 5191 C C . ARG B 1 171 ? -8.117 -7.496 5.75 1 97.44 171 ARG B C 1
ATOM 5193 O O . ARG B 1 171 ? -6.922 -7.25 5.547 1 97.44 171 ARG B O 1
ATOM 5200 N N . LEU B 1 172 ? -8.781 -8.328 5.047 1 98.44 172 LEU B N 1
ATOM 5201 C CA . LEU B 1 172 ? -8.172 -9.039 3.928 1 98.44 172 LEU B CA 1
ATOM 5202 C C . LEU B 1 172 ? -7.781 -8.07 2.818 1 98.44 172 LEU B C 1
ATOM 5204 O O . LEU B 1 172 ? -6.695 -8.172 2.248 1 98.44 172 LEU B O 1
ATOM 5208 N N . PHE B 1 173 ? -8.742 -7.168 2.551 1 98.38 173 PHE B N 1
ATOM 5209 C CA . PHE B 1 173 ? -8.523 -6.16 1.521 1 98.38 173 PHE B CA 1
ATOM 5210 C C . PHE B 1 173 ? -7.277 -5.332 1.831 1 98.38 173 PHE B C 1
ATOM 5212 O O . PHE B 1 173 ? -6.445 -5.102 0.954 1 98.38 173 PHE B O 1
ATOM 5219 N N . HIS B 1 174 ? -7.141 -4.926 3.039 1 98.38 174 HIS B N 1
ATOM 5220 C CA . HIS B 1 174 ? -5.98 -4.164 3.492 1 98.38 174 HIS B CA 1
ATOM 5221 C C . HIS B 1 174 ? -4.695 -4.969 3.334 1 98.38 174 HIS B C 1
ATOM 5223 O O . HIS B 1 174 ? -3.709 -4.469 2.793 1 98.38 174 HIS B O 1
ATOM 5229 N N . HIS B 1 175 ? -4.699 -6.184 3.797 1 98.19 175 HIS B N 1
ATOM 5230 C CA . HIS B 1 175 ? -3.518 -7.035 3.701 1 98.19 175 HIS B CA 1
ATOM 5231 C C . HIS B 1 175 ? -3.104 -7.242 2.25 1 98.19 175 HIS B C 1
ATOM 5233 O O . HIS B 1 175 ? -1.911 -7.238 1.933 1 98.19 175 HIS B O 1
ATOM 5239 N N . TYR B 1 176 ? -4.109 -7.398 1.387 1 98.38 176 TYR B N 1
ATOM 5240 C CA . TYR B 1 176 ? -3.787 -7.543 -0.028 1 98.38 176 TYR B CA 1
ATOM 5241 C C . TYR B 1 176 ? -3.025 -6.328 -0.542 1 98.38 176 TYR B C 1
ATOM 5243 O O . TYR B 1 176 ? -2.01 -6.469 -1.226 1 98.38 176 TYR B O 1
ATOM 5251 N N . THR B 1 177 ? -3.471 -5.137 -0.21 1 97.19 177 THR B N 1
ATOM 5252 C CA . THR B 1 177 ? -3 -3.9 -0.823 1 97.19 177 THR B CA 1
ATOM 5253 C C . THR B 1 177 ? -1.647 -3.492 -0.248 1 97.19 177 THR B C 1
ATOM 5255 O O . THR B 1 177 ? -0.938 -2.674 -0.836 1 97.19 177 THR B O 1
ATOM 5258 N N . ILE B 1 178 ? -1.249 -4.117 0.852 1 95.25 178 ILE B N 1
ATOM 5259 C CA . ILE B 1 178 ? 0.007 -3.652 1.43 1 95.25 178 ILE B CA 1
ATOM 5260 C C . ILE B 1 178 ? 1.044 -4.77 1.38 1 95.25 178 ILE B C 1
ATOM 5262 O O . ILE B 1 178 ? 2.242 -4.523 1.539 1 95.25 178 ILE B O 1
ATOM 5266 N N . SER B 1 179 ? 0.573 -6.023 1.159 1 96.31 179 SER B N 1
ATOM 5267 C CA . SER B 1 179 ? 1.538 -7.109 1.287 1 96.31 179 SER B CA 1
ATOM 5268 C C . SER B 1 179 ? 1.366 -8.133 0.172 1 96.31 179 SER B C 1
ATOM 5270 O O . SER B 1 179 ? 2.281 -8.352 -0.625 1 96.31 179 SER B O 1
ATOM 5272 N N . THR B 1 180 ? 0.162 -8.719 -0.001 1 97.81 180 THR B N 1
ATOM 5273 C CA . THR B 1 180 ? -0.055 -9.852 -0.892 1 97.81 180 THR B CA 1
ATOM 5274 C C . THR B 1 180 ? 0.281 -9.477 -2.334 1 97.81 180 THR B C 1
ATOM 5276 O O . THR B 1 180 ? 0.904 -10.266 -3.053 1 97.81 180 THR B O 1
ATOM 5279 N N . TYR B 1 181 ? -0.155 -8.297 -2.773 1 96.31 181 TYR B N 1
ATOM 5280 C CA . TYR B 1 181 ? -0.006 -7.906 -4.168 1 96.31 181 TYR B CA 1
ATOM 5281 C C . TYR B 1 181 ? 1.448 -8.008 -4.613 1 96.31 181 TYR B C 1
ATOM 5283 O O . TYR B 1 181 ? 1.732 -8.414 -5.742 1 96.31 181 TYR B O 1
ATOM 5291 N N . ALA B 1 182 ? 2.377 -7.758 -3.689 1 93.94 182 ALA B N 1
ATOM 5292 C CA . ALA B 1 182 ? 3.795 -7.645 -4.023 1 93.94 182 ALA B CA 1
ATOM 5293 C C . ALA B 1 182 ? 4.434 -9.023 -4.172 1 93.94 182 ALA B C 1
ATOM 5295 O O . ALA B 1 182 ? 5.535 -9.148 -4.711 1 93.94 182 ALA B O 1
ATOM 5296 N N . THR B 1 183 ? 3.779 -9.984 -3.738 1 94.88 183 THR B N 1
ATOM 5297 C CA . THR B 1 183 ? 4.328 -11.336 -3.758 1 94.88 183 THR B CA 1
ATOM 5298 C C . THR B 1 183 ? 3.871 -12.086 -5.008 1 94.88 183 THR B C 1
ATOM 5300 O O . THR B 1 183 ? 4.355 -13.188 -5.289 1 94.88 183 THR B O 1
ATOM 5303 N N . LEU B 1 184 ? 2.957 -11.531 -5.754 1 93.5 184 LEU B N 1
ATOM 5304 C CA . LEU B 1 184 ? 2.297 -12.273 -6.824 1 93.5 184 LEU B CA 1
ATOM 5305 C C . LEU B 1 184 ? 2.986 -12.023 -8.164 1 93.5 184 LEU B C 1
ATOM 5307 O O . LEU B 1 184 ? 2.768 -12.766 -9.125 1 93.5 184 LEU B O 1
ATOM 5311 N N . THR B 1 185 ? 3.73 -10.922 -8.227 1 84.69 185 THR B N 1
ATOM 5312 C CA . THR B 1 185 ? 4.379 -10.578 -9.484 1 84.69 185 THR B CA 1
ATOM 5313 C C . THR B 1 185 ? 5.793 -10.055 -9.242 1 84.69 185 THR B C 1
ATOM 5315 O O . THR B 1 185 ? 6.176 -9.797 -8.102 1 84.69 185 THR B O 1
ATOM 5318 N N . GLU B 1 186 ? 6.465 -10.047 -10.32 1 77.12 186 GLU B N 1
ATOM 5319 C CA . GLU B 1 186 ? 7.824 -9.531 -10.234 1 77.12 186 GLU B CA 1
ATOM 5320 C C . GLU B 1 186 ? 7.832 -8.031 -9.938 1 77.12 186 GLU B C 1
ATOM 5322 O O . GLU B 1 186 ? 6.84 -7.34 -10.188 1 77.12 186 GLU B O 1
ATOM 5327 N N . GLU B 1 187 ? 8.844 -7.59 -9.289 1 67.81 187 GLU B N 1
ATOM 5328 C CA . GLU B 1 187 ? 9.008 -6.219 -8.805 1 67.81 187 GLU B CA 1
ATOM 5329 C C . GLU B 1 187 ? 8.828 -5.211 -9.938 1 67.81 187 GLU B C 1
ATOM 5331 O O . GLU B 1 187 ? 8.477 -4.055 -9.688 1 67.81 187 GLU B O 1
ATOM 5336 N N . ASN B 1 188 ? 8.703 -5.676 -11.039 1 65.38 188 ASN B N 1
ATOM 5337 C CA . ASN B 1 188 ? 8.641 -4.691 -12.109 1 65.38 188 ASN B CA 1
ATOM 5338 C C . ASN B 1 188 ? 7.207 -4.484 -12.594 1 65.38 188 ASN B C 1
ATOM 5340 O O . ASN B 1 188 ? 6.902 -4.707 -13.766 1 65.38 188 ASN B O 1
ATOM 5344 N N . ASP B 1 189 ? 6.328 -4.254 -11.719 1 76.5 189 ASP B N 1
ATOM 5345 C CA . ASP B 1 189 ? 4.984 -3.848 -12.117 1 76.5 189 ASP B CA 1
ATOM 5346 C C . ASP B 1 189 ? 4.906 -2.338 -12.328 1 76.5 189 ASP B C 1
ATOM 5348 O O . ASP B 1 189 ? 4.344 -1.619 -11.5 1 76.5 189 ASP B O 1
ATOM 5352 N N . PRO B 1 190 ? 5.488 -1.959 -13.461 1 75.38 190 PRO B N 1
ATOM 5353 C CA . PRO B 1 190 ? 5.633 -0.516 -13.672 1 75.38 190 PRO B CA 1
ATOM 5354 C C . PRO B 1 190 ? 4.297 0.222 -13.633 1 75.38 190 PRO B C 1
ATOM 5356 O O . PRO B 1 190 ? 4.25 1.401 -13.273 1 75.38 190 PRO B O 1
ATOM 5359 N N . ASN B 1 191 ? 3.234 -0.494 -13.977 1 84.56 191 ASN B N 1
ATOM 5360 C CA . ASN B 1 191 ? 1.944 0.183 -14.039 1 84.56 191 ASN B CA 1
ATOM 5361 C C . ASN B 1 191 ? 1.129 -0.042 -12.773 1 84.56 191 ASN B C 1
ATOM 5363 O O . ASN B 1 191 ? -0.006 0.426 -12.664 1 84.56 191 ASN B O 1
ATOM 5367 N N . GLY B 1 192 ? 1.634 -0.791 -11.875 1 90 192 GLY B N 1
ATOM 5368 C CA . GLY B 1 192 ? 0.929 -1.033 -10.625 1 90 192 GLY B CA 1
ATOM 5369 C C . GLY B 1 192 ? -0.343 -1.84 -10.805 1 90 192 GLY B C 1
ATOM 5370 O O . GLY B 1 192 ? -1.37 -1.534 -10.195 1 90 192 GLY B O 1
ATOM 5371 N N . VAL B 1 193 ? -0.33 -2.76 -11.625 1 93.19 193 VAL B N 1
ATOM 5372 C CA . VAL B 1 193 ? -1.529 -3.504 -12 1 93.19 193 VAL B CA 1
ATOM 5373 C C . VAL B 1 193 ? -2.078 -4.242 -10.781 1 93.19 193 VAL B C 1
ATOM 5375 O O . VAL B 1 193 ? -3.254 -4.098 -10.438 1 93.19 193 VAL B O 1
ATOM 5378 N N . MET B 1 194 ? -1.252 -4.945 -10.047 1 95.06 194 MET B N 1
ATOM 5379 C CA . MET B 1 194 ? -1.709 -5.836 -8.984 1 95.06 194 MET B CA 1
ATOM 5380 C C . MET B 1 194 ? -2.148 -5.043 -7.758 1 95.06 194 MET B C 1
ATOM 5382 O O . MET B 1 194 ? -3.014 -5.488 -7.004 1 95.06 194 MET B O 1
ATOM 5386 N N . GLN B 1 195 ? -1.643 -3.871 -7.582 1 95.56 195 GLN B N 1
ATOM 5387 C CA . GLN B 1 195 ? -1.946 -3.111 -6.371 1 95.56 195 GLN B CA 1
ATOM 5388 C C . GLN B 1 195 ? -3.053 -2.09 -6.629 1 95.56 195 GLN B C 1
ATOM 5390 O O . GLN B 1 195 ? -3.893 -1.848 -5.762 1 95.56 195 GLN B O 1
ATOM 5395 N N . ASN B 1 196 ? -2.994 -1.512 -7.801 1 95.56 196 ASN B N 1
ATOM 5396 C CA . ASN B 1 196 ? -3.873 -0.381 -8.078 1 95.56 196 ASN B CA 1
ATOM 5397 C C . ASN B 1 196 ? -5.035 -0.782 -8.977 1 95.56 196 ASN B C 1
ATOM 5399 O O . ASN B 1 196 ? -6.188 -0.824 -8.539 1 95.56 196 ASN B O 1
ATOM 5403 N N . HIS B 1 197 ? -4.77 -1.282 -10.156 1 95.06 197 HIS B N 1
ATOM 5404 C CA . HIS B 1 197 ? -5.789 -1.449 -11.188 1 95.06 197 HIS B CA 1
ATOM 5405 C C . HIS B 1 197 ? -6.688 -2.641 -10.883 1 95.06 197 HIS B C 1
ATOM 5407 O O . HIS B 1 197 ? -7.914 -2.535 -10.961 1 95.06 197 HIS B O 1
ATOM 5413 N N . ILE B 1 198 ? -6.066 -3.721 -10.516 1 96.69 198 ILE B N 1
ATOM 5414 C CA . ILE B 1 198 ? -6.867 -4.914 -10.25 1 96.69 198 ILE B CA 1
ATOM 5415 C C . ILE B 1 198 ? -7.816 -4.652 -9.086 1 96.69 198 ILE B C 1
ATOM 5417 O O . ILE B 1 198 ? -8.953 -5.133 -9.086 1 96.69 198 ILE B O 1
ATOM 5421 N N . VAL B 1 199 ? -7.363 -3.902 -8.125 1 97.56 199 VAL B N 1
ATOM 5422 C CA . VAL B 1 199 ? -8.18 -3.58 -6.957 1 97.56 199 VAL B CA 1
ATOM 5423 C C . VAL B 1 199 ? -9.336 -2.676 -7.375 1 97.56 199 VAL B C 1
ATOM 5425 O O . VAL B 1 199 ? -10.484 -2.908 -6.992 1 97.56 199 VAL B O 1
ATOM 5428 N N . GLN B 1 200 ? -9.047 -1.749 -8.18 1 96 200 GLN B N 1
ATOM 5429 C CA . GLN B 1 200 ? -10.086 -0.86 -8.68 1 96 200 GLN B CA 1
ATOM 5430 C C . GLN B 1 200 ? -11.086 -1.618 -9.555 1 96 200 GLN B C 1
ATOM 5432 O O . GLN B 1 200 ? -12.297 -1.407 -9.453 1 96 200 GLN B O 1
ATOM 5437 N N . TRP B 1 201 ? -10.555 -2.473 -10.391 1 96.19 201 TRP B N 1
ATOM 5438 C CA . TRP B 1 201 ? -11.422 -3.307 -11.211 1 96.19 201 TRP B CA 1
ATOM 5439 C C . TRP B 1 201 ? -12.32 -4.184 -10.352 1 96.19 201 TRP B C 1
ATOM 5441 O O . TRP B 1 201 ? -13.477 -4.445 -10.711 1 96.19 201 TRP B O 1
ATOM 5451 N N . GLY B 1 202 ? -11.766 -4.66 -9.234 1 96.5 202 GLY B N 1
ATOM 5452 C CA . GLY B 1 202 ? -12.531 -5.504 -8.336 1 96.5 202 GLY B CA 1
ATOM 5453 C C . GLY B 1 202 ? -13.742 -4.805 -7.754 1 96.5 202 GLY B C 1
ATOM 5454 O O . GLY B 1 202 ? -14.742 -5.453 -7.426 1 96.5 202 GLY B O 1
ATOM 5455 N N . MET B 1 203 ? -13.68 -3.549 -7.637 1 94.81 203 MET B N 1
ATOM 5456 C CA . MET B 1 203 ? -14.797 -2.797 -7.066 1 94.81 203 MET B CA 1
ATOM 5457 C C . MET B 1 203 ? -15.945 -2.689 -8.062 1 94.81 203 MET B C 1
ATOM 5459 O O . MET B 1 203 ? -17.078 -2.42 -7.68 1 94.81 203 MET B O 1
ATOM 5463 N N . GLU B 1 204 ? -15.633 -2.945 -9.305 1 91.62 204 GLU B N 1
ATOM 5464 C CA . GLU B 1 204 ? -16.641 -2.947 -10.375 1 91.62 204 GLU B CA 1
ATOM 5465 C C . GLU B 1 204 ? -16.969 -4.371 -10.812 1 91.62 204 GLU B C 1
ATOM 5467 O O . GLU B 1 204 ? -18.047 -4.621 -11.352 1 91.62 204 GLU B O 1
ATOM 5472 N N . PHE B 1 205 ? -16.031 -5.223 -10.68 1 93.44 205 PHE B N 1
ATOM 5473 C CA . PHE B 1 205 ? -16.125 -6.617 -11.094 1 93.44 205 PHE B CA 1
ATOM 5474 C C . PHE B 1 205 ? -15.977 -7.547 -9.898 1 93.44 205 PHE B C 1
ATOM 5476 O O . PHE B 1 205 ? -14.875 -8.023 -9.602 1 93.44 205 PHE B O 1
ATOM 5483 N N . PRO B 1 206 ? -17.062 -7.969 -9.32 1 95 206 PRO B N 1
ATOM 5484 C CA . PRO B 1 206 ? -17.047 -8.641 -8.016 1 95 206 PRO B CA 1
ATOM 5485 C C . PRO B 1 206 ? -16.188 -9.906 -8.023 1 95 206 PRO B C 1
ATOM 5487 O O . PRO B 1 206 ? -15.625 -10.281 -6.992 1 95 206 PRO B O 1
ATOM 5490 N N . SER B 1 207 ? -16.125 -10.609 -9.172 1 96.56 207 SER B N 1
ATOM 5491 C CA . SER B 1 207 ? -15.289 -11.805 -9.234 1 96.56 207 SER B CA 1
ATOM 5492 C C . SER B 1 207 ? -13.844 -11.492 -8.836 1 96.56 207 SER B C 1
ATOM 5494 O O . SER B 1 207 ? -13.234 -12.227 -8.062 1 96.56 207 SER B O 1
ATOM 5496 N N . ILE B 1 208 ? -13.336 -10.375 -9.336 1 97.94 208 ILE B N 1
ATOM 5497 C CA . ILE B 1 208 ? -11.969 -9.961 -9.039 1 97.94 208 ILE B CA 1
ATOM 5498 C C . ILE B 1 208 ? -11.828 -9.641 -7.555 1 97.94 208 ILE B C 1
ATOM 5500 O O . ILE B 1 208 ? -10.836 -10.008 -6.926 1 97.94 208 ILE B O 1
ATOM 5504 N N . LEU B 1 209 ? -12.805 -8.961 -6.996 1 98.19 209 LEU B N 1
ATOM 5505 C CA . LEU B 1 209 ? -12.75 -8.625 -5.578 1 98.19 209 LEU B CA 1
ATOM 5506 C C . LEU B 1 209 ? -12.672 -9.883 -4.723 1 98.19 209 LEU B C 1
ATOM 5508 O O . LEU B 1 209 ? -11.82 -9.984 -3.836 1 98.19 209 LEU B O 1
ATOM 5512 N N . HIS B 1 210 ? -13.508 -10.844 -5.012 1 98.31 210 HIS B N 1
ATOM 5513 C CA . HIS B 1 210 ? -13.484 -12.102 -4.277 1 98.31 210 HIS B CA 1
ATOM 5514 C C . HIS B 1 210 ? -12.148 -12.812 -4.426 1 98.31 210 HIS B C 1
ATOM 5516 O O . HIS B 1 210 ? -11.617 -13.367 -3.457 1 98.31 210 HIS B O 1
ATOM 5522 N N . LEU B 1 211 ? -11.641 -12.75 -5.57 1 98.56 211 LEU B N 1
ATOM 5523 C CA . LEU B 1 211 ? -10.414 -13.492 -5.832 1 98.56 211 LEU B CA 1
ATOM 5524 C C . LEU B 1 211 ? -9.227 -12.828 -5.152 1 98.56 211 LEU B C 1
ATOM 5526 O O . LEU B 1 211 ? -8.32 -13.508 -4.66 1 98.56 211 LEU B O 1
ATOM 5530 N N . ILE B 1 212 ? -9.195 -11.469 -5.113 1 98.56 212 ILE B N 1
ATOM 5531 C CA . ILE B 1 212 ? -8.109 -10.82 -4.395 1 98.56 212 ILE B CA 1
ATOM 5532 C C . ILE B 1 212 ? -8.25 -11.078 -2.898 1 98.56 212 ILE B C 1
ATOM 5534 O O . ILE B 1 212 ? -7.25 -11.242 -2.193 1 98.56 212 ILE B O 1
ATOM 5538 N N . LEU B 1 213 ? -9.477 -11.148 -2.393 1 98.75 213 LEU B N 1
ATOM 5539 C CA . LEU B 1 213 ? -9.688 -11.477 -0.988 1 98.75 213 LEU B CA 1
ATOM 5540 C C . LEU B 1 213 ? -9.281 -12.914 -0.701 1 98.75 213 LEU B C 1
ATOM 5542 O O . LEU B 1 213 ? -8.703 -13.211 0.352 1 98.75 213 LEU B O 1
ATOM 5546 N N . ALA B 1 214 ? -9.539 -13.805 -1.661 1 98.81 214 ALA B N 1
ATOM 5547 C CA . ALA B 1 214 ? -9.133 -15.195 -1.513 1 98.81 214 ALA B CA 1
ATOM 5548 C C . ALA B 1 214 ? -7.609 -15.312 -1.423 1 98.81 214 ALA B C 1
ATOM 5550 O O . ALA B 1 214 ? -7.086 -16 -0.543 1 98.81 214 ALA B O 1
ATOM 5551 N N . LEU B 1 215 ? -6.941 -14.648 -2.277 1 98.81 215 LEU B N 1
ATOM 5552 C CA . LEU B 1 215 ? -5.48 -14.695 -2.299 1 98.81 215 LEU B CA 1
ATOM 5553 C C . LEU B 1 215 ? -4.898 -14.086 -1.028 1 98.81 215 LEU B C 1
ATOM 5555 O O . LEU B 1 215 ? -3.914 -14.594 -0.486 1 98.81 215 LEU B O 1
ATOM 5559 N N . SER B 1 216 ? -5.539 -13.008 -0.615 1 98.81 216 SER B N 1
ATOM 5560 C CA . SER B 1 216 ? -5.121 -12.383 0.636 1 98.81 216 SER B CA 1
ATOM 5561 C C . SER B 1 216 ? -5.273 -13.344 1.811 1 98.81 216 SER B C 1
ATOM 5563 O O . SER B 1 216 ? -4.363 -13.477 2.635 1 98.81 216 SER B O 1
ATOM 5565 N N . ALA B 1 217 ? -6.387 -13.984 1.883 1 98.88 217 ALA B N 1
ATOM 5566 C CA . ALA B 1 217 ? -6.641 -14.945 2.951 1 98.88 217 ALA B CA 1
ATOM 5567 C C . ALA B 1 217 ? -5.648 -16.109 2.898 1 98.88 217 ALA B C 1
ATOM 5569 O O . ALA B 1 217 ? -5.148 -16.547 3.934 1 98.88 217 ALA B O 1
ATOM 5570 N N . LEU B 1 218 ? -5.363 -16.562 1.722 1 98.75 218 LEU B N 1
ATOM 5571 C CA . LEU B 1 218 ? -4.406 -17.656 1.57 1 98.75 218 LEU B CA 1
ATOM 5572 C C . LEU B 1 218 ? -3.008 -17.219 1.982 1 98.75 218 LEU B C 1
ATOM 5574 O O . LEU B 1 218 ? -2.266 -17.984 2.6 1 98.75 218 LEU B O 1
ATOM 5578 N N . HIS B 1 219 ? -2.635 -16.031 1.629 1 98.75 219 HIS B N 1
ATOM 5579 C CA . HIS B 1 219 ? -1.347 -15.5 2.047 1 98.75 219 HIS B CA 1
ATOM 5580 C C . HIS B 1 219 ? -1.262 -15.391 3.566 1 98.75 219 HIS B C 1
ATOM 5582 O O . HIS B 1 219 ? -0.243 -15.742 4.16 1 98.75 219 HIS B O 1
ATOM 5588 N N . LEU B 1 220 ? -2.305 -14.938 4.129 1 98.56 220 LEU B N 1
ATOM 5589 C CA . LEU B 1 220 ? -2.346 -14.836 5.586 1 98.56 220 LEU B CA 1
ATOM 5590 C C . LEU B 1 220 ? -2.277 -16.219 6.23 1 98.56 220 LEU B C 1
ATOM 5592 O O . LEU B 1 220 ? -1.66 -16.375 7.285 1 98.56 220 LEU B O 1
ATOM 5596 N N . ALA B 1 221 ? -2.926 -17.172 5.641 1 98.25 221 ALA B N 1
ATOM 5597 C CA . ALA B 1 221 ? -2.844 -18.531 6.141 1 98.25 221 ALA B CA 1
ATOM 5598 C C . ALA B 1 221 ? -1.402 -19.031 6.141 1 98.25 221 ALA B C 1
ATOM 5600 O O . ALA B 1 221 ? -0.994 -19.766 7.043 1 98.25 221 ALA B O 1
ATOM 5601 N N . HIS B 1 222 ? -0.698 -18.641 5.145 1 97.31 222 HIS B N 1
ATOM 5602 C CA . HIS B 1 222 ? 0.705 -19.016 5.027 1 97.31 222 HIS B CA 1
ATOM 5603 C C . HIS B 1 222 ? 1.556 -18.312 6.082 1 97.31 222 HIS B C 1
ATOM 5605 O O . HIS B 1 222 ? 2.436 -18.938 6.688 1 97.31 222 HIS B O 1
ATOM 5611 N N . LEU B 1 223 ? 1.266 -17.047 6.371 1 97.06 223 LEU B N 1
ATOM 5612 C CA . LEU B 1 223 ? 2.076 -16.219 7.262 1 97.06 223 LEU B CA 1
ATOM 5613 C C . LEU B 1 223 ? 1.733 -16.5 8.719 1 97.06 223 LEU B C 1
ATOM 5615 O O . LEU B 1 223 ? 2.561 -16.281 9.609 1 97.06 223 LEU B O 1
ATOM 5619 N N . THR B 1 224 ? 0.509 -16.875 8.898 1 96.38 224 THR B N 1
ATOM 5620 C CA . THR B 1 224 ? 0.032 -17.062 10.258 1 96.38 224 THR B CA 1
ATOM 5621 C C . THR B 1 224 ? -0.483 -18.484 10.461 1 96.38 224 THR B C 1
ATOM 5623 O O . THR B 1 224 ? -1.692 -18.703 10.562 1 96.38 224 THR B O 1
ATOM 5626 N N . PRO B 1 225 ? 0.386 -19.406 10.797 1 94.06 225 PRO B N 1
ATOM 5627 C CA . PRO B 1 225 ? 0.006 -20.812 10.898 1 94.06 225 PRO B CA 1
ATOM 5628 C C . PRO B 1 225 ? -1.011 -21.078 12.008 1 94.06 225 PRO B C 1
ATOM 5630 O O . PRO B 1 225 ? -1.843 -21.969 11.883 1 94.06 225 PRO B O 1
ATOM 5633 N N . GLU B 1 226 ? -1.053 -20.234 13 1 96.12 226 GLU B N 1
ATOM 5634 C CA . GLU B 1 226 ? -1.969 -20.422 14.125 1 96.12 226 GLU B CA 1
ATOM 5635 C C . GLU B 1 226 ? -3.416 -20.188 13.703 1 96.12 226 GLU B C 1
ATOM 5637 O O . GLU B 1 226 ? -4.34 -20.766 14.289 1 96.12 226 GLU B O 1
ATOM 5642 N N . LEU B 1 227 ? -3.59 -19.406 12.656 1 96.69 227 LEU B N 1
ATOM 5643 C CA . LEU B 1 227 ? -4.934 -19.094 12.18 1 96.69 227 LEU B CA 1
ATOM 5644 C C . LEU B 1 227 ? -5.164 -19.656 10.781 1 96.69 227 LEU B C 1
ATOM 5646 O O . LEU B 1 227 ? -6.055 -19.203 10.062 1 96.69 227 LEU B O 1
ATOM 5650 N N . ARG B 1 228 ? -4.426 -20.578 10.398 1 96.88 228 ARG B N 1
ATOM 5651 C CA . ARG B 1 228 ? -4.414 -21.125 9.039 1 96.88 228 ARG B CA 1
ATOM 5652 C C . ARG B 1 228 ? -5.785 -21.672 8.656 1 96.88 228 ARG B C 1
ATOM 5654 O O . ARG B 1 228 ? -6.277 -21.406 7.555 1 96.88 228 ARG B O 1
ATOM 5661 N N . ASN B 1 229 ? -6.43 -22.344 9.5 1 96.94 229 ASN B N 1
ATOM 5662 C CA . ASN B 1 229 ? -7.719 -22.953 9.188 1 96.94 229 ASN B CA 1
ATOM 5663 C C . ASN B 1 229 ? -8.789 -21.906 8.93 1 96.94 229 ASN B C 1
ATOM 5665 O O . ASN B 1 229 ? -9.586 -22.031 8 1 96.94 229 ASN B O 1
ATOM 5669 N N . ASP B 1 230 ? -8.742 -20.891 9.742 1 97.44 230 ASP B N 1
ATOM 5670 C CA . ASP B 1 230 ? -9.727 -19.812 9.57 1 97.44 230 ASP B CA 1
ATOM 5671 C C . ASP B 1 230 ? -9.516 -19.094 8.242 1 97.44 230 ASP B C 1
ATOM 5673 O O . ASP B 1 230 ? -10.469 -18.891 7.484 1 97.44 230 ASP B O 1
ATOM 5677 N N . TYR B 1 231 ? -8.336 -18.734 7.953 1 98.12 231 TYR B N 1
ATOM 5678 C CA . TYR B 1 231 ? -8.023 -18.031 6.715 1 98.12 231 TYR B CA 1
ATOM 5679 C C . TYR B 1 231 ? -8.281 -18.922 5.504 1 98.12 231 TYR B C 1
ATOM 5681 O O . TYR B 1 231 ? -8.742 -18.453 4.465 1 98.12 231 TYR B O 1
ATOM 5689 N N . SER B 1 232 ? -8 -20.188 5.652 1 97.81 232 SER B N 1
ATOM 5690 C CA . SER B 1 232 ? -8.258 -21.125 4.559 1 97.81 232 SER B CA 1
ATOM 5691 C C . SER B 1 232 ? -9.75 -21.219 4.258 1 97.81 232 SER B C 1
ATOM 5693 O O . SER B 1 232 ? -10.148 -21.297 3.094 1 97.81 232 SER B O 1
ATOM 5695 N N . ARG B 1 233 ? -10.523 -21.234 5.281 1 97.94 233 ARG B N 1
ATOM 5696 C CA . ARG B 1 233 ? -11.977 -21.25 5.102 1 97.94 233 ARG B CA 1
ATOM 5697 C C . ARG B 1 233 ? -12.461 -20 4.398 1 97.94 233 ARG B C 1
ATOM 5699 O O . ARG B 1 233 ? -13.281 -20.062 3.479 1 97.94 233 ARG B O 1
ATOM 5706 N N . GLN B 1 234 ? -11.953 -18.844 4.82 1 97.81 234 GLN B N 1
ATOM 5707 C CA . GLN B 1 234 ? -12.305 -17.594 4.168 1 97.81 234 GLN B CA 1
ATOM 5708 C C . GLN B 1 234 ? -11.891 -17.594 2.699 1 97.81 234 GLN B C 1
ATOM 5710 O O . GLN B 1 234 ? -12.648 -17.156 1.831 1 97.81 234 GLN B O 1
ATOM 5715 N N . ALA B 1 235 ? -10.703 -18.109 2.502 1 98.62 235 ALA B N 1
ATOM 5716 C CA . ALA B 1 235 ? -10.172 -18.172 1.143 1 98.62 235 ALA B CA 1
ATOM 5717 C C . ALA B 1 235 ? -11.055 -19.047 0.254 1 98.62 235 ALA B C 1
ATOM 5719 O O . ALA B 1 235 ? -11.359 -18.688 -0.884 1 98.62 235 ALA B O 1
ATOM 5720 N N . GLU B 1 236 ? -11.461 -20.156 0.777 1 97.75 236 GLU B N 1
ATOM 5721 C CA . GLU B 1 236 ? -12.297 -21.094 0.016 1 97.75 236 GLU B CA 1
ATOM 5722 C C . GLU B 1 236 ? -13.641 -20.453 -0.346 1 97.75 236 GLU B C 1
ATOM 5724 O O . GLU B 1 236 ? -14.125 -20.609 -1.468 1 97.75 236 GLU B O 1
ATOM 5729 N N . ASP B 1 237 ? -14.219 -19.734 0.596 1 98.06 237 ASP B N 1
ATOM 5730 C CA . ASP B 1 237 ? -15.484 -19.062 0.35 1 98.06 237 ASP B CA 1
ATOM 5731 C C . ASP B 1 237 ? -15.344 -18.016 -0.752 1 98.06 237 ASP B C 1
ATOM 5733 O O . ASP B 1 237 ? -16.156 -17.969 -1.68 1 98.06 237 ASP B O 1
ATOM 5737 N N . HIS B 1 238 ? -14.336 -17.219 -0.668 1 98.38 238 HIS B N 1
ATOM 5738 C CA . HIS B 1 238 ? -14.117 -16.172 -1.65 1 98.38 238 HIS B CA 1
ATOM 5739 C C . HIS B 1 238 ? -13.742 -16.75 -3.008 1 98.38 238 HIS B C 1
ATOM 5741 O O . HIS B 1 238 ? -14.18 -16.25 -4.047 1 98.38 238 HIS B O 1
ATOM 5747 N N . PHE B 1 239 ? -12.945 -17.781 -2.982 1 97.88 239 PHE B N 1
ATOM 5748 C CA . PHE B 1 239 ? -12.547 -18.422 -4.227 1 97.88 239 PHE B CA 1
ATOM 5749 C C . PHE B 1 239 ? -13.766 -18.984 -4.957 1 97.88 239 PHE B C 1
ATOM 5751 O O . PHE B 1 239 ? -13.938 -18.75 -6.156 1 97.88 239 PHE B O 1
ATOM 5758 N N . ALA B 1 240 ? -14.578 -19.719 -4.215 1 96.81 240 ALA B N 1
ATOM 5759 C CA . ALA B 1 240 ? -15.781 -20.297 -4.797 1 96.81 240 ALA B CA 1
ATOM 5760 C C . ALA B 1 240 ? -16.688 -19.219 -5.375 1 96.81 240 ALA B C 1
ATOM 5762 O O . ALA B 1 240 ? -17.219 -19.375 -6.484 1 96.81 240 ALA B O 1
ATOM 5763 N N . SER B 1 241 ? -16.828 -18.156 -4.637 1 97 241 SER B N 1
ATOM 5764 C CA . SER B 1 241 ? -17.672 -17.062 -5.102 1 97 241 SER B CA 1
ATOM 5765 C C . SER B 1 241 ? -17.078 -16.406 -6.34 1 97 241 SER B C 1
ATOM 5767 O O . SER B 1 241 ? -17.781 -16.141 -7.316 1 97 241 SER B O 1
ATOM 5769 N N . GLY B 1 242 ? -15.773 -16.141 -6.312 1 96.56 242 GLY B N 1
ATOM 5770 C CA . GLY B 1 242 ? -15.109 -15.531 -7.453 1 96.56 242 GLY B CA 1
ATOM 5771 C C . GLY B 1 242 ? -15.211 -16.359 -8.719 1 96.56 242 GLY B C 1
ATOM 5772 O O . GLY B 1 242 ? -15.523 -15.836 -9.789 1 96.56 242 GLY B O 1
ATOM 5773 N N . LEU B 1 243 ? -15.016 -17.609 -8.539 1 93.75 243 LEU B N 1
ATOM 5774 C CA . LEU B 1 243 ? -15.086 -18.531 -9.664 1 93.75 243 LEU B CA 1
ATOM 5775 C C . LEU B 1 243 ? -16.5 -18.609 -10.227 1 93.75 243 LEU B C 1
ATOM 5777 O O . LEU B 1 243 ? -16.688 -18.578 -11.445 1 93.75 243 LEU B O 1
ATOM 5781 N N . ARG B 1 244 ? -17.5 -18.672 -9.375 1 94.44 244 ARG B N 1
ATOM 5782 C CA . ARG B 1 244 ? -18.906 -18.734 -9.789 1 94.44 244 ARG B CA 1
ATOM 5783 C C . ARG B 1 244 ? -19.281 -17.484 -10.578 1 94.44 244 ARG B C 1
ATOM 5785 O O . ARG B 1 244 ? -19.906 -17.578 -11.641 1 94.44 244 ARG B O 1
ATOM 5792 N N . ILE B 1 245 ? -18.875 -16.359 -10.102 1 93.56 245 ILE B N 1
ATOM 5793 C CA . ILE B 1 245 ? -19.266 -15.086 -10.703 1 93.56 245 ILE B CA 1
ATOM 5794 C C . ILE B 1 245 ? -18.594 -14.938 -12.07 1 93.56 245 ILE B C 1
ATOM 5796 O O . ILE B 1 245 ? -19.25 -14.555 -13.047 1 93.56 245 ILE B O 1
ATOM 5800 N N . VAL B 1 246 ? -17.312 -15.219 -12.188 1 91.38 246 VAL B N 1
ATOM 5801 C CA . VAL B 1 246 ? -16.609 -15.039 -13.453 1 91.38 246 VAL B CA 1
ATOM 5802 C C . VAL B 1 246 ? -17.156 -16.031 -14.484 1 91.38 246 VAL B C 1
ATOM 5804 O O . VAL B 1 246 ? -17.266 -15.703 -15.672 1 91.38 246 VAL B O 1
ATOM 5807 N N . THR B 1 247 ? -17.453 -17.203 -14.102 1 90.06 247 THR B N 1
ATOM 5808 C CA . THR B 1 247 ? -18.016 -18.203 -15 1 90.06 247 THR B CA 1
ATOM 5809 C C . THR B 1 247 ? -19.344 -17.734 -15.578 1 90.06 247 THR B C 1
ATOM 5811 O O . THR B 1 247 ? -19.641 -17.953 -16.75 1 90.06 247 THR B O 1
ATOM 5814 N N . ARG B 1 248 ? -20.125 -17.094 -14.727 1 90.25 248 ARG B N 1
ATOM 5815 C CA . ARG B 1 248 ? -21.422 -16.594 -15.156 1 90.25 248 ARG B CA 1
ATOM 5816 C C . ARG B 1 248 ? -21.25 -15.438 -16.141 1 90.25 248 ARG B C 1
ATOM 5818 O O . ARG B 1 248 ? -22.172 -15.133 -16.906 1 90.25 248 ARG B O 1
ATOM 5825 N N . GLN B 1 249 ? -20.125 -14.836 -16.156 1 88.38 249 GLN B N 1
ATOM 5826 C CA . GLN B 1 249 ? -19.891 -13.68 -17.016 1 88.38 249 GLN B CA 1
ATOM 5827 C C . GLN B 1 249 ? -19.297 -14.102 -18.359 1 88.38 249 GLN B C 1
ATOM 5829 O O . GLN B 1 249 ? -19.281 -13.312 -19.312 1 88.38 249 GLN B O 1
ATOM 5834 N N . LEU B 1 250 ? -18.859 -15.242 -18.516 1 86.06 250 LEU B N 1
ATOM 5835 C CA . LEU B 1 250 ? -18.141 -15.719 -19.688 1 86.06 250 LEU B CA 1
ATOM 5836 C C . LEU B 1 250 ? -19 -15.648 -20.922 1 86.06 250 LEU B C 1
ATOM 5838 O O . LEU B 1 250 ? -18.531 -15.281 -22 1 86.06 250 LEU B O 1
ATOM 5842 N N . PRO B 1 251 ? -20.359 -15.922 -20.781 1 86.5 251 PRO B N 1
ATOM 5843 C CA . PRO B 1 251 ? -21.188 -15.805 -21.984 1 86.5 251 PRO B CA 1
ATOM 5844 C C . PRO B 1 251 ? -21.25 -14.383 -22.531 1 86.5 251 PRO B C 1
ATOM 5846 O O . PRO B 1 251 ? -21.531 -14.18 -23.719 1 86.5 251 PRO B O 1
ATOM 5849 N N . ASN B 1 252 ? -21.016 -13.414 -21.703 1 88.56 252 ASN B N 1
ATOM 5850 C CA . ASN B 1 252 ? -21.047 -12.016 -22.109 1 88.56 252 ASN B CA 1
ATOM 5851 C C . ASN B 1 252 ? -19.656 -11.477 -22.422 1 88.56 252 ASN B C 1
ATOM 5853 O O . ASN B 1 252 ? -19.422 -10.266 -22.391 1 88.56 252 ASN B O 1
ATOM 5857 N N . PHE B 1 253 ? -18.844 -12.359 -22.688 1 89.38 253 PHE B N 1
ATOM 5858 C CA . PHE B 1 253 ? -17.438 -12.062 -23 1 89.38 253 PHE B CA 1
ATOM 5859 C C . PHE B 1 253 ? -17.328 -11.219 -24.266 1 89.38 253 PHE B C 1
ATOM 5861 O O . PHE B 1 253 ? -17.922 -11.555 -25.297 1 89.38 253 PHE B O 1
ATOM 5868 N N . ASN B 1 254 ? -16.75 -10.055 -24.141 1 92.25 254 ASN B N 1
ATOM 5869 C CA . ASN B 1 254 ? -16.594 -9.148 -25.266 1 92.25 254 ASN B CA 1
ATOM 5870 C C . ASN B 1 254 ? -15.352 -8.273 -25.125 1 92.25 254 ASN B C 1
ATOM 5872 O O . ASN B 1 254 ? -14.562 -8.461 -24.188 1 92.25 254 ASN B O 1
ATOM 5876 N N . SER B 1 255 ? -15.18 -7.355 -26.031 1 91.69 255 SER B N 1
ATOM 5877 C CA . SER B 1 255 ? -13.969 -6.543 -26.094 1 91.69 255 SER B CA 1
ATOM 5878 C C . SER B 1 255 ? -13.906 -5.562 -24.922 1 91.69 255 SER B C 1
ATOM 5880 O O . SER B 1 255 ? -12.82 -5.152 -24.5 1 91.69 255 SER B O 1
ATOM 5882 N N . GLU B 1 256 ? -14.969 -5.254 -24.25 1 91.62 256 GLU B N 1
ATOM 5883 C CA . GLU B 1 256 ? -15.023 -4.258 -23.188 1 91.62 256 GLU B CA 1
ATOM 5884 C C . GLU B 1 256 ? -14.656 -4.875 -21.828 1 91.62 256 GLU B C 1
ATOM 5886 O O . GLU B 1 256 ? -14.102 -4.199 -20.969 1 91.62 256 GLU B O 1
ATOM 5891 N N . ASN B 1 257 ? -14.977 -6.109 -21.719 1 93 257 ASN B N 1
ATOM 5892 C CA . ASN B 1 257 ? -14.758 -6.715 -20.406 1 93 257 ASN B CA 1
ATOM 5893 C C . ASN B 1 257 ? -13.664 -7.777 -20.453 1 93 257 ASN B C 1
ATOM 5895 O O . ASN B 1 257 ? -13.383 -8.43 -19.453 1 93 257 ASN B O 1
ATOM 5899 N N . CYS B 1 258 ? -12.984 -7.98 -21.578 1 93.69 258 CYS B N 1
ATOM 5900 C CA . CYS B 1 258 ? -12.039 -9.062 -21.797 1 93.69 258 CYS B CA 1
ATOM 5901 C C . CYS B 1 258 ? -10.844 -8.938 -20.859 1 93.69 258 CYS B C 1
ATOM 5903 O O . CYS B 1 258 ? -10.312 -9.945 -20.391 1 93.69 258 CYS B O 1
ATOM 5905 N N . GLN B 1 259 ? -10.383 -7.703 -20.547 1 94.12 259 GLN B N 1
ATOM 5906 C CA . GLN B 1 259 ? -9.25 -7.512 -19.641 1 94.12 259 GLN B CA 1
ATOM 5907 C C . GLN B 1 259 ? -9.586 -7.977 -18.219 1 94.12 259 GLN B C 1
ATOM 5909 O O . GLN B 1 259 ? -8.781 -8.648 -17.578 1 94.12 259 GLN B O 1
ATOM 5914 N N . LYS B 1 260 ? -10.773 -7.582 -17.812 1 95.5 260 LYS B N 1
ATOM 5915 C CA . LYS B 1 260 ? -11.203 -7.957 -16.469 1 95.5 260 LYS B CA 1
ATOM 5916 C C . LYS B 1 260 ? -11.406 -9.469 -16.359 1 95.5 260 LYS B C 1
ATOM 5918 O O . LYS B 1 260 ? -11.023 -10.078 -15.359 1 95.5 260 LYS B O 1
ATOM 5923 N N . ILE B 1 261 ? -11.961 -10.023 -17.375 1 94.06 261 ILE B N 1
ATOM 5924 C CA . ILE B 1 261 ? -12.188 -11.469 -17.391 1 94.06 261 ILE B CA 1
ATOM 5925 C C . ILE B 1 261 ? -10.852 -12.203 -17.438 1 94.06 261 ILE B C 1
ATOM 5927 O O . ILE B 1 261 ? -10.656 -13.203 -16.75 1 94.06 261 ILE B O 1
ATOM 5931 N N . TYR B 1 262 ? -9.992 -11.68 -18.25 1 93.94 262 TYR B N 1
ATOM 5932 C CA . TYR B 1 262 ? -8.664 -12.266 -18.328 1 93.94 262 TYR B CA 1
ATOM 5933 C C . TYR B 1 262 ? -7.973 -12.234 -16.969 1 93.94 262 TYR B C 1
ATOM 5935 O O . TYR B 1 262 ? -7.414 -13.234 -16.516 1 93.94 262 TYR B O 1
ATOM 5943 N N . MET B 1 263 ? -7.996 -11.109 -16.344 1 94.38 263 MET B N 1
ATOM 5944 C CA . MET B 1 263 ? -7.332 -10.977 -15.047 1 94.38 263 MET B CA 1
ATOM 5945 C C . MET B 1 263 ? -8.016 -11.844 -13.992 1 94.38 263 MET B C 1
ATOM 5947 O O . MET B 1 263 ? -7.363 -12.383 -13.102 1 94.38 263 MET B O 1
ATOM 5951 N N . ALA B 1 264 ? -9.305 -11.945 -14.055 1 95.75 264 ALA B N 1
ATOM 5952 C CA . ALA B 1 264 ? -10.008 -12.859 -13.164 1 95.75 264 ALA B CA 1
ATOM 5953 C C . ALA B 1 264 ? -9.523 -14.289 -13.352 1 95.75 264 ALA B C 1
ATOM 5955 O O . ALA B 1 264 ? -9.297 -15.008 -12.375 1 95.75 264 ALA B O 1
ATOM 5956 N N . ALA B 1 265 ? -9.344 -14.656 -14.578 1 93.06 265 ALA B N 1
ATOM 5957 C CA . ALA B 1 265 ? -8.859 -16 -14.875 1 93.06 265 ALA B CA 1
ATOM 5958 C C . ALA B 1 265 ? -7.449 -16.203 -14.32 1 93.06 265 ALA B C 1
ATOM 5960 O O . ALA B 1 265 ? -7.137 -17.266 -13.773 1 93.06 265 ALA B O 1
ATOM 5961 N N . VAL B 1 266 ? -6.641 -15.211 -14.484 1 92.31 266 VAL B N 1
ATOM 5962 C CA . VAL B 1 266 ? -5.281 -15.266 -13.953 1 92.31 266 VAL B CA 1
ATOM 5963 C C . VAL B 1 266 ? -5.32 -15.414 -12.438 1 92.31 266 VAL B C 1
ATOM 5965 O O . VAL B 1 266 ? -4.605 -16.234 -11.867 1 92.31 266 VAL B O 1
ATOM 5968 N N . LEU B 1 267 ? -6.172 -14.648 -11.805 1 96 267 LEU B N 1
ATOM 5969 C CA . LEU B 1 267 ? -6.293 -14.703 -10.352 1 96 267 LEU B CA 1
ATOM 5970 C C . LEU B 1 267 ? -6.812 -16.062 -9.898 1 96 267 LEU B C 1
ATOM 5972 O O . LEU B 1 267 ? -6.406 -16.562 -8.844 1 96 267 LEU B O 1
ATOM 5976 N N . VAL B 1 268 ? -7.688 -16.609 -10.648 1 95.38 268 VAL B N 1
ATOM 5977 C CA . VAL B 1 268 ? -8.18 -17.953 -10.344 1 95.38 268 VAL B CA 1
ATOM 5978 C C . VAL B 1 268 ? -7.027 -18.953 -10.367 1 95.38 268 VAL B C 1
ATOM 5980 O O . VAL B 1 268 ? -6.902 -19.781 -9.469 1 95.38 268 VAL B O 1
ATOM 5983 N N . CYS B 1 269 ? -6.219 -18.859 -11.32 1 92.25 269 CYS B N 1
ATOM 5984 C CA . CYS B 1 269 ? -5.074 -19.75 -11.438 1 92.25 269 CYS B CA 1
ATOM 5985 C C . CYS B 1 269 ? -4.113 -19.562 -10.273 1 92.25 269 CYS B C 1
ATOM 5987 O O . CYS B 1 269 ? -3.641 -20.547 -9.688 1 92.25 269 CYS B O 1
ATOM 5989 N N . LEU B 1 270 ? -3.828 -18.312 -9.922 1 94.31 270 LEU B N 1
ATOM 5990 C CA . LEU B 1 270 ? -2.941 -18.031 -8.797 1 94.31 270 LEU B CA 1
ATOM 5991 C C . LEU B 1 270 ? -3.521 -18.578 -7.496 1 94.31 270 LEU B C 1
ATOM 5993 O O . LEU B 1 270 ? -2.801 -19.172 -6.688 1 94.31 270 LEU B O 1
ATOM 5997 N N . ALA B 1 271 ? -4.797 -18.359 -7.359 1 96.69 271 ALA B N 1
ATOM 5998 C CA . ALA B 1 271 ? -5.457 -18.875 -6.156 1 96.69 271 ALA B CA 1
ATOM 5999 C C . ALA B 1 271 ? -5.41 -20.391 -6.109 1 96.69 271 ALA B C 1
ATOM 6001 O O . ALA B 1 271 ? -5.305 -20.984 -5.031 1 96.69 271 ALA B O 1
ATOM 6002 N N . TYR B 1 272 ? -5.535 -21.016 -7.258 1 94.81 272 TYR B N 1
ATOM 6003 C CA . TYR B 1 272 ? -5.434 -22.469 -7.328 1 94.81 272 TYR B CA 1
ATOM 6004 C C . TYR B 1 272 ? -4.086 -22.953 -6.797 1 94.81 272 TYR B C 1
ATOM 6006 O O . TYR B 1 272 ? -4.027 -23.875 -5.98 1 94.81 272 TYR B O 1
ATOM 6014 N N . PHE B 1 273 ? -3.045 -22.312 -7.195 1 95.75 273 PHE B N 1
ATOM 6015 C CA . PHE B 1 273 ? -1.715 -22.656 -6.703 1 95.75 273 PHE B CA 1
ATOM 6016 C C . PHE B 1 273 ? -1.614 -22.422 -5.203 1 95.75 273 PHE B C 1
ATOM 6018 O O . PHE B 1 273 ? -1.07 -23.25 -4.473 1 95.75 273 PHE B O 1
ATOM 6025 N N . ALA B 1 274 ? -2.162 -21.344 -4.809 1 97.44 274 ALA B N 1
ATOM 6026 C CA . ALA B 1 274 ? -2.027 -20.938 -3.41 1 97.44 274 ALA B CA 1
ATOM 6027 C C . ALA B 1 274 ? -2.805 -21.875 -2.49 1 97.44 274 ALA B C 1
ATOM 6029 O O . ALA B 1 274 ? -2.453 -22.031 -1.319 1 97.44 274 ALA B O 1
ATOM 6030 N N . ARG B 1 275 ? -3.824 -22.453 -2.971 1 95.69 275 ARG B N 1
ATOM 6031 C CA . ARG B 1 275 ? -4.613 -23.406 -2.205 1 95.69 275 ARG B CA 1
ATOM 6032 C C . ARG B 1 275 ? -3.807 -24.672 -1.916 1 95.69 275 ARG B C 1
ATOM 6034 O O . ARG B 1 275 ? -4.109 -25.406 -0.974 1 95.69 275 ARG B O 1
ATOM 6041 N N . GLY B 1 276 ? -2.777 -24.906 -2.775 1 95.12 276 GLY B N 1
ATOM 6042 C CA . GLY B 1 276 ? -1.903 -26.047 -2.551 1 95.12 276 GLY B CA 1
ATOM 6043 C C . GLY B 1 276 ? -2.342 -27.297 -3.301 1 95.12 276 GLY B C 1
ATOM 6044 O O . GLY B 1 276 ? -3.447 -27.344 -3.842 1 95.12 276 GLY B O 1
ATOM 6045 N N . PRO B 1 277 ? -1.453 -28.234 -3.322 1 95.38 277 PRO B N 1
ATOM 6046 C CA . PRO B 1 277 ? -1.737 -29.469 -4.051 1 95.38 277 PRO B CA 1
ATOM 6047 C C . PRO B 1 277 ? -2.883 -30.281 -3.434 1 95.38 277 PRO B C 1
ATOM 6049 O O . PRO B 1 277 ? -3 -30.344 -2.207 1 95.38 277 PRO B O 1
ATOM 6052 N N . GLN B 1 278 ? -3.717 -30.734 -4.273 1 93.25 278 GLN B N 1
ATOM 6053 C CA . GLN B 1 278 ? -4.82 -31.594 -3.865 1 93.25 278 GLN B CA 1
ATOM 6054 C C . GLN B 1 278 ? -4.598 -33.031 -4.344 1 93.25 278 GLN B C 1
ATOM 6056 O O . GLN B 1 278 ? -4.07 -33.25 -5.438 1 93.25 278 GLN B O 1
ATOM 6061 N N . LEU B 1 279 ? -5.07 -33.938 -3.621 1 93.75 279 LEU B N 1
ATOM 6062 C CA . LEU B 1 279 ? -4.906 -35.344 -3.967 1 93.75 279 LEU B CA 1
ATOM 6063 C C . LEU B 1 279 ? -5.59 -35.656 -5.293 1 93.75 279 LEU B C 1
ATOM 6065 O O . LEU B 1 279 ? -6.727 -35.25 -5.523 1 93.75 279 LEU B O 1
ATOM 6069 N N . GLY B 1 280 ? -4.871 -36.281 -6.117 1 94.81 280 GLY B N 1
ATOM 6070 C CA . GLY B 1 280 ? -5.418 -36.75 -7.387 1 94.81 280 GLY B CA 1
ATOM 6071 C C . GLY B 1 280 ? -5.383 -35.688 -8.469 1 94.81 280 GLY B C 1
ATOM 6072 O O . GLY B 1 280 ? -5.711 -35.969 -9.625 1 94.81 280 GLY B O 1
ATOM 6073 N N . GLU B 1 281 ? -5.008 -34.438 -8.133 1 95.62 281 GLU B N 1
ATOM 6074 C CA . GLU B 1 281 ? -4.906 -33.312 -9.086 1 95.62 281 GLU B CA 1
ATOM 6075 C C . GLU B 1 281 ? -3.457 -32.906 -9.289 1 95.62 281 GLU B C 1
ATOM 6077 O O . GLU B 1 281 ? -2.822 -32.375 -8.367 1 95.62 281 GLU B O 1
ATOM 6082 N N . TYR B 1 282 ? -2.938 -33.094 -10.469 1 96.62 282 TYR B N 1
ATOM 6083 C CA . TYR B 1 282 ? -1.514 -32.875 -10.703 1 96.62 282 TYR B CA 1
ATOM 6084 C C . TYR B 1 282 ? -1.293 -31.75 -11.711 1 96.62 282 TYR B C 1
ATOM 6086 O O . TYR B 1 282 ? -0.407 -31.844 -12.562 1 96.62 282 TYR B O 1
ATOM 6094 N N . LEU B 1 283 ? -2.24 -30.672 -11.758 1 93.62 283 LEU B N 1
ATOM 6095 C CA . LEU B 1 283 ? -2.225 -29.469 -12.586 1 93.62 283 LEU B CA 1
ATOM 6096 C C . LEU B 1 283 ? -2.74 -29.766 -13.984 1 93.62 283 LEU B C 1
ATOM 6098 O O . LEU B 1 283 ? -3.936 -29.625 -14.258 1 93.62 283 LEU B O 1
ATOM 6102 N N . ILE B 1 284 ? -1.907 -30.406 -14.867 1 92.75 284 ILE B N 1
ATOM 6103 C CA . ILE B 1 284 ? -2.312 -30.562 -16.266 1 92.75 284 ILE B CA 1
ATOM 6104 C C . ILE B 1 284 ? -3.076 -31.875 -16.438 1 92.75 284 ILE B C 1
ATOM 6106 O O . ILE B 1 284 ? -3.807 -32.062 -17.406 1 92.75 284 ILE B O 1
ATOM 6110 N N . PHE B 1 285 ? -2.918 -32.812 -15.523 1 95.5 285 PHE B N 1
ATOM 6111 C CA . PHE B 1 285 ? -3.652 -34.094 -15.555 1 95.5 285 PHE B CA 1
ATOM 6112 C C . PHE B 1 285 ? -4.09 -34.5 -14.156 1 95.5 285 PHE B C 1
ATOM 6114 O O . PHE B 1 285 ? -3.703 -33.875 -13.172 1 95.5 285 PHE B O 1
ATOM 6121 N N . SER B 1 286 ? -4.961 -35.375 -14.07 1 96.69 286 SER B N 1
ATOM 6122 C CA . SER B 1 286 ? -5.477 -35.906 -12.805 1 96.69 286 SER B CA 1
ATOM 6123 C C . SER B 1 286 ? -5.645 -37.406 -12.852 1 96.69 286 SER B C 1
ATOM 6125 O O . SER B 1 286 ? -5.387 -38.031 -13.883 1 96.69 286 SER B O 1
ATOM 6127 N N . ASP B 1 287 ? -6 -38.031 -11.758 1 93.88 287 ASP B N 1
ATOM 6128 C CA . ASP B 1 287 ? -6.289 -39.438 -11.703 1 93.88 287 ASP B CA 1
ATOM 6129 C C . ASP B 1 287 ? -7.469 -39.812 -12.602 1 93.88 287 ASP B C 1
ATOM 6131 O O . ASP B 1 287 ? -7.539 -40.906 -13.125 1 93.88 287 ASP B O 1
ATOM 6135 N N . ASN B 1 288 ? -8.344 -38.812 -12.781 1 90.44 288 ASN B N 1
ATOM 6136 C CA . ASN B 1 288 ? -9.594 -39.094 -13.492 1 90.44 288 ASN B CA 1
ATOM 6137 C C . ASN B 1 288 ? -9.656 -38.344 -14.828 1 90.44 288 ASN B C 1
ATOM 6139 O O . ASN B 1 288 ? -10.742 -38.031 -15.312 1 90.44 288 ASN B O 1
ATOM 6143 N N . GLY B 1 289 ? -8.5 -38.062 -15.344 1 86.44 289 GLY B N 1
ATOM 6144 C CA . GLY B 1 289 ? -8.508 -37.438 -16.656 1 86.44 289 GLY B CA 1
ATOM 6145 C C . GLY B 1 289 ? -8.102 -35.969 -16.594 1 86.44 289 GLY B C 1
ATOM 6146 O O . GLY B 1 289 ? -7.059 -35.625 -16.031 1 86.44 289 GLY B O 1
ATOM 6147 N N . ALA B 1 290 ? -9.023 -35.125 -17.188 1 88.25 290 ALA B N 1
ATOM 6148 C CA . ALA B 1 290 ? -8.727 -33.688 -17.219 1 88.25 290 ALA B CA 1
ATOM 6149 C C . ALA B 1 290 ? -8.75 -33.094 -15.82 1 88.25 290 ALA B C 1
ATOM 6151 O O . ALA B 1 290 ? -9.672 -33.344 -15.039 1 88.25 290 ALA B O 1
ATOM 6152 N N . SER B 1 291 ? -7.684 -32.375 -15.562 1 92.19 291 SER B N 1
ATOM 6153 C CA . SER B 1 291 ? -7.586 -31.75 -14.25 1 92.19 291 SER B CA 1
ATOM 6154 C C . SER B 1 291 ? -8.383 -30.453 -14.195 1 92.19 291 SER B C 1
ATOM 6156 O O . SER B 1 291 ? -8.727 -29.891 -15.234 1 92.19 291 SER B O 1
ATOM 6158 N N . GLU B 1 292 ? -8.648 -29.984 -12.977 1 88.44 292 GLU B N 1
ATOM 6159 C CA . GLU B 1 292 ? -9.32 -28.703 -12.766 1 88.44 292 GLU B CA 1
ATOM 6160 C C . GLU B 1 292 ? -8.484 -27.547 -13.312 1 88.44 292 GLU B C 1
ATOM 6162 O O . GLU B 1 292 ? -9.016 -26.641 -13.961 1 88.44 292 GLU B O 1
ATOM 6167 N N . TRP B 1 293 ? -7.289 -27.594 -13.039 1 90.06 293 TRP B N 1
ATOM 6168 C CA . TRP B 1 293 ? -6.387 -26.531 -13.469 1 90.06 293 TRP B CA 1
ATOM 6169 C C . TRP B 1 293 ? -6.32 -26.453 -14.992 1 90.06 293 TRP B C 1
ATOM 6171 O O . TRP B 1 293 ? -6.285 -25.359 -15.57 1 90.06 293 TRP B O 1
ATOM 6181 N N . GLN B 1 294 ? -6.285 -27.609 -15.602 1 90.94 294 GLN B N 1
ATOM 6182 C CA . GLN B 1 294 ? -6.25 -27.656 -17.062 1 90.94 294 GLN B CA 1
ATOM 6183 C C . GLN B 1 294 ? -7.488 -27 -17.656 1 90.94 294 GLN B C 1
ATOM 6185 O O . GLN B 1 294 ? -7.395 -26.312 -18.688 1 90.94 294 GLN B O 1
ATOM 6190 N N . ARG B 1 295 ? -8.617 -27.219 -17.062 1 87.56 295 ARG B N 1
ATOM 6191 C CA . ARG B 1 295 ? -9.844 -26.594 -17.516 1 87.56 295 ARG B CA 1
ATOM 6192 C C . ARG B 1 295 ? -9.766 -25.078 -17.391 1 87.56 295 ARG B C 1
ATOM 6194 O O . ARG B 1 295 ? -10.211 -24.344 -18.297 1 87.56 295 ARG B O 1
ATOM 6201 N N . LEU B 1 296 ? -9.203 -24.609 -16.328 1 85.88 296 LEU B N 1
ATOM 6202 C CA . LEU B 1 296 ? -9 -23.188 -16.125 1 85.88 296 LEU B CA 1
ATOM 6203 C C . LEU B 1 296 ? -8.062 -22.609 -17.172 1 85.88 296 LEU B C 1
ATOM 6205 O O . LEU B 1 296 ? -8.32 -21.547 -17.734 1 85.88 296 LEU B O 1
ATOM 6209 N N . MET B 1 297 ? -7.012 -23.297 -17.422 1 87.88 297 MET B N 1
ATOM 6210 C CA . MET B 1 297 ? -6.02 -22.859 -18.406 1 87.88 297 MET B CA 1
ATOM 6211 C C . MET B 1 297 ? -6.621 -22.781 -19.797 1 87.88 297 MET B C 1
ATOM 6213 O O . MET B 1 297 ? -6.285 -21.891 -20.578 1 87.88 297 MET B O 1
ATOM 6217 N N . ARG B 1 298 ? -7.453 -23.734 -20.125 1 86.75 298 ARG B N 1
ATOM 6218 C CA . ARG B 1 298 ? -8.156 -23.703 -21.406 1 86.75 298 ARG B CA 1
ATOM 6219 C C . ARG B 1 298 ? -8.992 -22.438 -21.547 1 86.75 298 ARG B C 1
ATOM 6221 O O . ARG B 1 298 ? -9.055 -21.844 -22.625 1 86.75 298 ARG B O 1
ATOM 6228 N N . GLY B 1 299 ? -9.656 -22.094 -20.453 1 83.62 299 GLY B N 1
ATOM 6229 C CA . GLY B 1 299 ? -10.398 -20.844 -20.438 1 83.62 299 GLY B CA 1
ATOM 6230 C C . GLY B 1 299 ? -9.531 -19.625 -20.734 1 83.62 299 GLY B C 1
ATOM 6231 O O . GLY B 1 299 ? -9.906 -18.766 -21.547 1 83.62 299 GLY B O 1
ATOM 6232 N N . VAL B 1 300 ? -8.367 -19.594 -20.125 1 87.12 300 VAL B N 1
ATOM 6233 C CA . VAL B 1 300 ? -7.426 -18.5 -20.359 1 87.12 300 VAL B CA 1
ATOM 6234 C C . VAL B 1 300 ? -7.016 -18.469 -21.828 1 87.12 300 VAL B C 1
ATOM 6236 O O . VAL B 1 300 ? -6.957 -17.406 -22.438 1 87.12 300 VAL B O 1
ATOM 6239 N N . LYS B 1 301 ? -6.762 -19.609 -22.359 1 88 301 LYS B N 1
ATOM 6240 C CA . LYS B 1 301 ? -6.359 -19.719 -23.75 1 88 301 LYS B CA 1
ATOM 6241 C C . LYS B 1 301 ? -7.438 -19.172 -24.688 1 88 301 LYS B C 1
ATOM 6243 O O . LYS B 1 301 ? -7.137 -18.453 -25.641 1 88 301 LYS B O 1
ATOM 6248 N N . VAL B 1 302 ? -8.633 -19.516 -24.391 1 87.12 302 VAL B N 1
ATOM 6249 C CA . VAL B 1 302 ? -9.75 -19.062 -25.219 1 87.12 302 VAL B CA 1
ATOM 6250 C C . VAL B 1 302 ? -9.859 -17.531 -25.156 1 87.12 302 VAL B C 1
ATOM 6252 O O . VAL B 1 302 ? -10.07 -16.875 -26.172 1 87.12 302 VAL B O 1
ATOM 6255 N N . ILE B 1 303 ? -9.672 -16.984 -23.984 1 89.31 303 ILE B N 1
ATOM 6256 C CA . ILE B 1 303 ? -9.766 -15.539 -23.781 1 89.31 303 ILE B CA 1
ATOM 6257 C C . ILE B 1 303 ? -8.688 -14.836 -24.594 1 89.31 303 ILE B C 1
ATOM 6259 O O . ILE B 1 303 ? -8.977 -13.883 -25.328 1 89.31 303 ILE B O 1
ATOM 6263 N N . ILE B 1 304 ? -7.504 -15.305 -24.562 1 90.62 304 ILE B N 1
ATOM 6264 C CA . ILE B 1 304 ? -6.363 -14.656 -25.203 1 90.62 304 ILE B CA 1
ATOM 6265 C C . ILE B 1 304 ? -6.453 -14.828 -26.719 1 90.62 304 ILE B C 1
ATOM 6267 O O . ILE B 1 304 ? -6.156 -13.906 -27.469 1 90.62 304 ILE B O 1
ATOM 6271 N N . THR B 1 305 ? -6.883 -15.961 -27.188 1 90.44 305 THR B N 1
ATOM 6272 C CA . THR B 1 305 ? -6.965 -16.219 -28.625 1 90.44 305 THR B CA 1
ATOM 6273 C C . THR B 1 305 ? -8.07 -15.391 -29.25 1 90.44 305 THR B C 1
ATOM 6275 O O . THR B 1 305 ? -7.949 -14.961 -30.406 1 90.44 305 THR B O 1
ATOM 6278 N N . THR B 1 306 ? -9.125 -15.133 -28.531 1 90.81 306 THR B N 1
ATOM 6279 C CA . THR B 1 306 ? -10.266 -14.398 -29.062 1 90.81 306 THR B CA 1
ATOM 6280 C C . THR B 1 306 ? -9.992 -12.898 -29.062 1 90.81 306 THR B C 1
ATOM 6282 O O . THR B 1 306 ? -10.328 -12.188 -30.016 1 90.81 306 THR B O 1
ATOM 6285 N N . TYR B 1 307 ? -9.383 -12.383 -27.938 1 92.81 307 TYR B N 1
ATOM 6286 C CA . TYR B 1 307 ? -9.219 -10.945 -27.781 1 92.81 307 TYR B CA 1
ATOM 6287 C C . TYR B 1 307 ? -7.789 -10.602 -27.375 1 92.81 307 TYR B C 1
ATOM 6289 O O . TYR B 1 307 ? -7.578 -9.812 -26.453 1 92.81 307 TYR B O 1
ATOM 6297 N N . ARG B 1 308 ? -6.828 -11.094 -28.016 1 91.69 308 ARG B N 1
ATOM 6298 C CA . ARG B 1 308 ? -5.438 -10.922 -27.609 1 91.69 308 ARG B CA 1
ATOM 6299 C C . ARG B 1 308 ? -5.047 -9.453 -27.594 1 91.69 308 ARG B C 1
ATOM 6301 O O . ARG B 1 308 ? -4.531 -8.953 -26.578 1 91.69 308 ARG B O 1
ATOM 6308 N N . HIS B 1 309 ? -5.367 -8.703 -28.625 1 92.75 309 HIS B N 1
ATOM 6309 C CA . HIS B 1 309 ? -4.957 -7.312 -28.75 1 92.75 309 HIS B CA 1
ATOM 6310 C C . HIS B 1 309 ? -5.668 -6.434 -27.719 1 92.75 309 HIS B C 1
ATOM 6312 O O . HIS B 1 309 ? -5.066 -5.516 -27.156 1 92.75 309 HIS B O 1
ATOM 6318 N N . GLU B 1 310 ? -6.887 -6.816 -27.531 1 94.44 310 GLU B N 1
ATOM 6319 C CA . GLU B 1 310 ? -7.668 -6.035 -26.578 1 94.44 310 GLU B CA 1
ATOM 6320 C C . GLU B 1 310 ? -7.227 -6.312 -25.141 1 94.44 310 GLU B C 1
ATOM 6322 O O . GLU B 1 310 ? -7.207 -5.402 -24.312 1 94.44 310 GLU B O 1
ATOM 6327 N N . VAL B 1 311 ? -6.867 -7.512 -24.891 1 93.69 311 VAL B N 1
ATOM 6328 C CA . VAL B 1 311 ? -6.461 -7.906 -23.547 1 93.69 311 VAL B CA 1
ATOM 6329 C C . VAL B 1 311 ? -5.141 -7.23 -23.188 1 93.69 311 VAL B C 1
ATOM 6331 O O . VAL B 1 311 ? -5.008 -6.648 -22.109 1 93.69 311 VAL B O 1
ATOM 6334 N N . PHE B 1 312 ? -4.223 -7.301 -24.062 1 92.81 312 PHE B N 1
ATOM 6335 C CA . PHE B 1 312 ? -2.891 -6.777 -23.781 1 92.81 312 PHE B CA 1
ATOM 6336 C C . PHE B 1 312 ? -2.738 -5.363 -24.344 1 92.81 312 PHE B C 1
ATOM 6338 O O . PHE B 1 312 ? -1.832 -5.094 -25.125 1 92.81 312 PHE B O 1
ATOM 6345 N N . SER B 1 313 ? -3.584 -4.539 -23.922 1 92 313 SER B N 1
ATOM 6346 C CA . SER B 1 313 ? -3.592 -3.117 -24.25 1 92 313 SER B CA 1
ATOM 6347 C C . SER B 1 313 ? -3.674 -2.266 -22.984 1 92 313 SER B C 1
ATOM 6349 O O . SER B 1 313 ? -3.896 -2.787 -21.891 1 92 313 SER B O 1
ATOM 6351 N N . GLY B 1 314 ? -3.254 -0.977 -23.125 1 92.19 314 GLY B N 1
ATOM 6352 C CA . GLY B 1 314 ? -3.328 -0.096 -21.969 1 92.19 314 GLY B CA 1
ATOM 6353 C C . GLY B 1 314 ? -2.379 -0.492 -20.859 1 92.19 314 GLY B C 1
ATOM 6354 O O . GLY B 1 314 ? -1.183 -0.677 -21.094 1 92.19 314 GLY B O 1
ATOM 6355 N N . VAL B 1 315 ? -2.98 -0.756 -19.641 1 91.06 315 VAL B N 1
ATOM 6356 C CA . VAL B 1 315 ? -2.164 -0.986 -18.453 1 91.06 315 VAL B CA 1
ATOM 6357 C C . VAL B 1 315 ? -1.579 -2.395 -18.484 1 91.06 315 VAL B C 1
ATOM 6359 O O . VAL B 1 315 ? -0.624 -2.697 -17.766 1 91.06 315 VAL B O 1
ATOM 6362 N N . LEU B 1 316 ? -2.145 -3.305 -19.344 1 91.62 316 LEU B N 1
ATOM 6363 C CA . LEU B 1 316 ? -1.67 -4.684 -19.406 1 91.62 316 LEU B CA 1
ATOM 6364 C C . LEU B 1 316 ? -0.709 -4.867 -20.578 1 91.62 316 LEU B C 1
ATOM 6366 O O . LEU B 1 316 ? -0.317 -5.992 -20.891 1 91.62 316 LEU B O 1
ATOM 6370 N N . THR B 1 317 ? -0.402 -3.717 -21.172 1 89.44 317 THR B N 1
ATOM 6371 C CA . THR B 1 317 ? 0.59 -3.811 -22.234 1 89.44 317 THR B CA 1
ATOM 6372 C C . THR B 1 317 ? 1.902 -4.379 -21.703 1 89.44 317 THR B C 1
ATOM 6374 O O . THR B 1 317 ? 2.432 -3.898 -20.703 1 89.44 317 THR B O 1
ATOM 6377 N N . PRO B 1 318 ? 2.301 -5.41 -22.375 1 80.25 318 PRO B N 1
ATOM 6378 C CA . PRO B 1 318 ? 3.57 -5.973 -21.906 1 80.25 318 PRO B CA 1
ATOM 6379 C C . PRO B 1 318 ? 4.734 -4.988 -22.031 1 80.25 318 PRO B C 1
ATOM 6381 O O . PRO B 1 318 ? 4.801 -4.227 -23 1 80.25 318 PRO B O 1
ATOM 6384 N N . GLY B 1 319 ? 5.477 -4.898 -21.031 1 74.88 319 GLY B N 1
ATOM 6385 C CA . GLY B 1 319 ? 6.668 -4.066 -21.078 1 74.88 319 GLY B CA 1
ATOM 6386 C C . GLY B 1 319 ? 7.727 -4.594 -22.016 1 74.88 319 GLY B C 1
ATOM 6387 O O . GLY B 1 319 ? 7.59 -5.688 -22.562 1 74.88 319 GLY B O 1
ATOM 6388 N N . PRO B 1 320 ? 8.711 -3.766 -22.172 1 73.5 320 PRO B N 1
ATOM 6389 C CA . PRO B 1 320 ? 9.805 -4.219 -23.031 1 73.5 320 PRO B CA 1
ATOM 6390 C C . PRO B 1 320 ? 10.586 -5.387 -22.422 1 73.5 320 PRO B C 1
ATOM 6392 O O . PRO B 1 320 ? 10.648 -5.523 -21.203 1 73.5 320 PRO B O 1
ATOM 6395 N N . PRO B 1 321 ? 10.961 -6.254 -23.312 1 69.94 321 PRO B N 1
ATOM 6396 C CA . PRO B 1 321 ? 11.766 -7.352 -22.781 1 69.94 321 PRO B CA 1
ATOM 6397 C C . PRO B 1 321 ? 13 -6.859 -22.031 1 69.94 321 PRO B C 1
ATOM 6399 O O . PRO B 1 321 ? 13.609 -5.855 -22.422 1 69.94 321 PRO B O 1
ATOM 6402 N N . LYS B 1 322 ? 13.141 -7.402 -20.859 1 69.5 322 LYS B N 1
ATOM 6403 C CA . LYS B 1 322 ? 14.312 -7.035 -20.062 1 69.5 322 LYS B CA 1
ATOM 6404 C C . LYS B 1 322 ? 15.578 -7.668 -20.641 1 69.5 322 LYS B C 1
ATOM 6406 O O . LYS B 1 322 ? 15.516 -8.711 -21.297 1 69.5 322 LYS B O 1
ATOM 6411 N N . GLU B 1 323 ? 16.672 -6.988 -20.406 1 67 323 GLU B N 1
ATOM 6412 C CA . GLU B 1 323 ? 17.953 -7.5 -20.844 1 67 323 GLU B CA 1
ATOM 6413 C C . GLU B 1 323 ? 18.312 -8.805 -20.141 1 67 323 GLU B C 1
ATOM 6415 O O . GLU B 1 323 ? 18.125 -8.922 -18.922 1 67 323 GLU B O 1
ATOM 6420 N N . PRO B 1 324 ? 18.641 -9.695 -21.016 1 68.44 324 PRO B N 1
ATOM 6421 C CA . PRO B 1 324 ? 19 -10.984 -20.406 1 68.44 324 PRO B CA 1
ATOM 6422 C C . PRO B 1 324 ? 20.188 -10.883 -19.453 1 68.44 324 PRO B C 1
ATOM 6424 O O . PRO B 1 324 ? 21.109 -10.102 -19.703 1 68.44 324 PRO B O 1
ATOM 6427 N N . GLY B 1 325 ? 19.906 -11.25 -18.344 1 70.81 325 GLY B N 1
ATOM 6428 C CA . GLY B 1 325 ? 21.047 -11.32 -17.438 1 70.81 325 GLY B CA 1
ATOM 6429 C C . GLY B 1 325 ? 22.141 -12.242 -17.922 1 70.81 325 GLY B C 1
ATOM 6430 O O . GLY B 1 325 ? 21.953 -12.984 -18.891 1 70.81 325 GLY B O 1
ATOM 6431 N N . THR B 1 326 ? 23.391 -11.953 -17.359 1 79.75 326 THR B N 1
ATOM 6432 C CA . THR B 1 326 ? 24.516 -12.828 -17.641 1 79.75 326 THR B CA 1
ATOM 6433 C C . THR B 1 326 ? 24.5 -14.055 -16.719 1 79.75 326 THR B C 1
ATOM 6435 O O . THR B 1 326 ? 24.344 -13.914 -15.508 1 79.75 326 THR B O 1
ATOM 6438 N N . LEU B 1 327 ? 24.547 -15.211 -17.422 1 86.88 327 LEU B N 1
ATOM 6439 C CA . LEU B 1 327 ? 24.547 -16.469 -16.688 1 86.88 327 LEU B CA 1
ATOM 6440 C C . LEU B 1 327 ? 25.891 -16.672 -15.977 1 86.88 327 LEU B C 1
ATOM 6442 O O . LEU B 1 327 ? 26.938 -16.625 -16.609 1 86.88 327 LEU B O 1
ATOM 6446 N N . ASN B 1 328 ? 25.891 -16.75 -14.719 1 85.31 328 ASN B N 1
ATOM 6447 C CA . ASN B 1 328 ? 27.125 -17.094 -14.016 1 85.31 328 ASN B CA 1
ATOM 6448 C C . ASN B 1 328 ? 27.562 -18.531 -14.312 1 85.31 328 ASN B C 1
ATOM 6450 O O . ASN B 1 328 ? 26.781 -19.297 -14.867 1 85.31 328 ASN B O 1
ATOM 6454 N N . ASP B 1 329 ? 28.797 -18.875 -13.969 1 89.19 329 ASP B N 1
ATOM 6455 C CA . ASP B 1 329 ? 29.406 -20.156 -14.328 1 89.19 329 ASP B CA 1
ATOM 6456 C C . ASP B 1 329 ? 28.672 -21.312 -13.664 1 89.19 329 ASP B C 1
ATOM 6458 O O . ASP B 1 329 ? 28.469 -22.359 -14.273 1 89.19 329 ASP B O 1
ATOM 6462 N N . SER B 1 330 ? 28.281 -21.125 -12.531 1 91.5 330 SER B N 1
ATOM 6463 C CA . SER B 1 330 ? 27.609 -22.203 -11.805 1 91.5 330 SER B CA 1
ATOM 6464 C C . SER B 1 330 ? 26.266 -22.531 -12.445 1 91.5 330 SER B C 1
ATOM 6466 O O . SER B 1 330 ? 25.938 -23.703 -12.641 1 91.5 330 SER B O 1
ATOM 6468 N N . LEU B 1 331 ? 25.578 -21.562 -12.781 1 92.75 331 LEU B N 1
ATOM 6469 C CA . LEU B 1 331 ? 24.266 -21.75 -13.414 1 92.75 331 LEU B CA 1
ATOM 6470 C C . LEU B 1 331 ? 24.438 -22.297 -14.828 1 92.75 331 LEU B C 1
ATOM 6472 O O . LEU B 1 331 ? 23.594 -23.078 -15.289 1 92.75 331 LEU B O 1
ATOM 6476 N N . ARG B 1 332 ? 25.5 -21.922 -15.5 1 93.94 332 ARG B N 1
ATOM 6477 C CA . ARG B 1 332 ? 25.781 -22.453 -16.828 1 93.94 332 ARG B CA 1
ATOM 6478 C C . ARG B 1 332 ? 26.031 -23.953 -16.781 1 93.94 332 ARG B C 1
ATOM 6480 O O . ARG B 1 332 ? 25.531 -24.703 -17.641 1 93.94 332 ARG B O 1
ATOM 6487 N N . MET B 1 333 ? 26.781 -24.375 -15.82 1 95.25 333 MET B N 1
ATOM 6488 C CA . MET B 1 333 ? 27.047 -25.797 -15.664 1 95.25 333 MET B CA 1
ATOM 6489 C C . MET B 1 333 ? 25.766 -26.578 -15.383 1 95.25 333 MET B C 1
ATOM 6491 O O . MET B 1 333 ? 25.562 -27.672 -15.93 1 95.25 333 MET B O 1
ATOM 6495 N N . GLU B 1 334 ? 24.969 -26.062 -14.523 1 94.81 334 GLU B N 1
ATOM 6496 C CA . GLU B 1 334 ? 23.688 -26.703 -14.219 1 94.81 334 GLU B CA 1
ATOM 6497 C C . GLU B 1 334 ? 22.812 -26.797 -15.453 1 94.81 334 GLU B C 1
ATOM 6499 O O . GLU B 1 334 ? 22.156 -27.812 -15.688 1 94.81 334 GLU B O 1
ATOM 6504 N N . LEU B 1 335 ? 22.781 -25.688 -16.188 1 96.56 335 LEU B N 1
ATOM 6505 C CA . LEU B 1 335 ? 22 -25.656 -17.422 1 96.56 335 LEU B CA 1
ATOM 6506 C C . LEU B 1 335 ? 22.5 -26.703 -18.406 1 96.56 335 LEU B C 1
ATOM 6508 O O . LEU B 1 335 ? 21.703 -27.375 -19.062 1 96.56 335 LEU B O 1
ATOM 6512 N N . ASP B 1 336 ? 23.781 -26.844 -18.5 1 97 336 ASP B N 1
ATOM 6513 C CA . ASP B 1 336 ? 24.375 -27.828 -19.406 1 97 336 ASP B CA 1
ATOM 6514 C C . ASP B 1 336 ? 23.984 -29.25 -18.984 1 97 336 ASP B C 1
ATOM 6516 O O . ASP B 1 336 ? 23.672 -30.078 -19.844 1 97 336 ASP B O 1
ATOM 6520 N N . GLU B 1 337 ? 24.078 -29.453 -17.766 1 97.12 337 GLU B N 1
ATOM 6521 C CA . GLU B 1 337 ? 23.672 -30.75 -17.266 1 97.12 337 GLU B CA 1
ATOM 6522 C C . GLU B 1 337 ? 22.203 -31.047 -17.578 1 97.12 337 GLU B C 1
ATOM 6524 O O . GLU B 1 337 ? 21.875 -32.125 -18.062 1 97.12 337 GLU B O 1
ATOM 6529 N N . PHE B 1 338 ? 21.391 -30.125 -17.25 1 97.44 338 PHE B N 1
ATOM 6530 C CA . PHE B 1 338 ? 19.953 -30.266 -17.516 1 97.44 338 PHE B CA 1
ATOM 6531 C C . PHE B 1 338 ? 19.688 -30.484 -18.984 1 97.44 338 PHE B C 1
ATOM 6533 O O . PHE B 1 338 ? 18.891 -31.344 -19.359 1 97.44 338 PHE B O 1
ATOM 6540 N N . THR B 1 339 ? 20.344 -29.703 -19.812 1 98.06 339 THR B N 1
ATOM 6541 C CA . THR B 1 339 ? 20.203 -29.828 -21.25 1 98.06 339 THR B CA 1
ATOM 6542 C C . THR B 1 339 ? 20.609 -31.219 -21.719 1 98.06 339 THR B C 1
ATOM 6544 O O . THR B 1 339 ? 19.938 -31.812 -22.562 1 98.06 339 THR B O 1
ATOM 6547 N N . GLY B 1 340 ? 21.719 -31.688 -21.156 1 98.06 340 GLY B N 1
ATOM 6548 C CA . GLY B 1 340 ? 22.156 -33.031 -21.469 1 98.06 340 GLY B CA 1
ATOM 6549 C C . GLY B 1 340 ? 21.125 -34.094 -21.125 1 98.06 340 GLY B C 1
ATOM 6550 O O . GLY B 1 340 ? 20.891 -35.031 -21.906 1 98.06 340 GLY B O 1
ATOM 6551 N N . GLU B 1 341 ? 20.547 -33.969 -20.016 1 98.31 341 GLU B N 1
ATOM 6552 C CA . GLU B 1 341 ? 19.547 -34.938 -19.578 1 98.31 341 GLU B CA 1
ATOM 6553 C C . GLU B 1 341 ? 18.297 -34.875 -20.453 1 98.31 341 GLU B C 1
ATOM 6555 O O . GLU B 1 341 ? 17.672 -35.906 -20.75 1 98.31 341 GLU B O 1
ATOM 6560 N N . VAL B 1 342 ? 17.875 -33.688 -20.891 1 98.31 342 VAL B N 1
ATOM 6561 C CA . VAL B 1 342 ? 16.703 -33.531 -21.75 1 98.31 342 VAL B CA 1
ATOM 6562 C C . VAL B 1 342 ? 17.016 -34.125 -23.141 1 98.31 342 VAL B C 1
ATOM 6564 O O . VAL B 1 342 ? 16.125 -34.688 -23.781 1 98.31 342 VAL B O 1
ATOM 6567 N N . GLN B 1 343 ? 18.266 -34.031 -23.578 1 97.75 343 GLN B N 1
ATOM 6568 C CA . GLN B 1 343 ? 18.656 -34.594 -24.859 1 97.75 343 GLN B CA 1
ATOM 6569 C C . GLN B 1 343 ? 18.578 -36.125 -24.812 1 97.75 343 GLN B C 1
ATOM 6571 O O . GLN B 1 343 ? 18.172 -36.75 -25.797 1 97.75 343 GLN B O 1
ATOM 6576 N N . LYS B 1 344 ? 18.953 -36.688 -23.688 1 97.75 344 LYS B N 1
ATOM 6577 C CA . LYS B 1 344 ? 18.781 -38.125 -23.516 1 97.75 344 LYS B CA 1
ATOM 6578 C C . LYS B 1 344 ? 17.312 -38.531 -23.578 1 97.75 344 LYS B C 1
ATOM 6580 O O . LYS B 1 344 ? 16.969 -39.531 -24.203 1 97.75 344 LYS B O 1
ATOM 6585 N N . LEU B 1 345 ? 16.5 -37.719 -22.953 1 97.69 345 LEU B N 1
ATOM 6586 C CA . LEU B 1 345 ? 15.055 -37.938 -23 1 97.69 345 LEU B CA 1
ATOM 6587 C C . LEU B 1 345 ? 14.523 -37.844 -24.422 1 97.69 345 LEU B C 1
ATOM 6589 O O . LEU B 1 345 ? 13.711 -38.688 -24.844 1 97.69 345 LEU B O 1
ATOM 6593 N N . ARG B 1 346 ? 14.953 -36.812 -25.141 1 97.38 346 ARG B N 1
ATOM 6594 C CA . ARG B 1 346 ? 14.555 -36.625 -26.531 1 97.38 346 ARG B CA 1
ATOM 6595 C C . ARG B 1 346 ? 14.859 -37.875 -27.359 1 97.38 346 ARG B C 1
ATOM 6597 O O . ARG B 1 346 ? 14 -38.344 -28.094 1 97.38 346 ARG B O 1
ATOM 6604 N N . SER B 1 347 ? 16.062 -38.375 -27.219 1 96.5 347 SER B N 1
ATOM 6605 C CA . SER B 1 347 ? 16.484 -39.562 -27.953 1 96.5 347 SER B CA 1
ATOM 6606 C C . SER B 1 347 ? 15.617 -40.781 -27.594 1 96.5 347 SER B C 1
ATOM 6608 O O . SER B 1 347 ? 15.195 -41.531 -28.484 1 96.5 347 SER B O 1
ATOM 6610 N N . PHE B 1 348 ? 15.32 -40.875 -26.422 1 95.94 348 PHE B N 1
ATOM 6611 C CA . PHE B 1 348 ? 14.508 -42 -25.922 1 95.94 348 PHE B CA 1
ATOM 6612 C C . PHE B 1 348 ? 13.102 -41.938 -26.516 1 95.94 348 PHE B C 1
ATOM 6614 O O . PHE B 1 348 ? 12.594 -42.938 -27.031 1 95.94 348 PHE B O 1
ATOM 6621 N N . VAL B 1 349 ? 12.492 -40.75 -26.453 1 96.06 349 VAL B N 1
ATOM 6622 C CA . VAL B 1 349 ? 11.109 -40.594 -26.906 1 96.06 349 VAL B CA 1
ATOM 6623 C C . VAL B 1 349 ? 11.031 -40.75 -28.422 1 96.06 349 VAL B C 1
ATOM 6625 O O . VAL B 1 349 ? 10.195 -41.5 -28.922 1 96.06 349 VAL B O 1
ATOM 6628 N N . LEU B 1 350 ? 11.93 -40.125 -29.141 1 94.12 350 LEU B N 1
ATOM 6629 C CA . LEU B 1 350 ? 11.836 -40.094 -30.609 1 94.12 350 LEU B CA 1
ATOM 6630 C C . LEU B 1 350 ? 12.234 -41.406 -31.219 1 94.12 350 LEU B C 1
ATOM 6632 O O . LEU B 1 350 ? 11.781 -41.781 -32.312 1 94.12 350 LEU B O 1
ATOM 6636 N N . GLN B 1 351 ? 13 -42.219 -30.516 1 92.75 351 GLN B N 1
ATOM 6637 C CA . GLN B 1 351 ? 13.383 -43.531 -31.016 1 92.75 351 GLN B CA 1
ATOM 6638 C C . GLN B 1 351 ? 12.234 -44.531 -30.906 1 92.75 351 GLN B C 1
ATOM 6640 O O . GLN B 1 351 ? 12.172 -45.531 -31.641 1 92.75 351 GLN B O 1
ATOM 6645 N N . ASN B 1 352 ? 11.328 -44.25 -30.031 1 91.06 352 ASN B N 1
ATOM 6646 C CA . ASN B 1 352 ? 10.289 -45.219 -29.734 1 91.06 352 ASN B CA 1
ATOM 6647 C C . ASN B 1 352 ? 8.953 -44.844 -30.359 1 91.06 352 ASN B C 1
ATOM 6649 O O . ASN B 1 352 ? 7.965 -45.562 -30.234 1 91.06 352 ASN B O 1
ATOM 6653 N N . ILE B 1 353 ? 8.914 -43.688 -30.984 1 88.5 353 ILE B N 1
ATOM 6654 C CA . ILE B 1 353 ? 7.684 -43.25 -31.625 1 88.5 353 ILE B CA 1
ATOM 6655 C C . ILE B 1 353 ? 7.77 -43.5 -33.125 1 88.5 353 ILE B C 1
ATOM 6657 O O . ILE B 1 353 ? 8.695 -43.031 -33.781 1 88.5 353 ILE B O 1
ATOM 6661 N N . VAL B 1 354 ? 6.801 -44.188 -33.625 1 79.19 354 VAL B N 1
ATOM 6662 C CA . VAL B 1 354 ? 6.855 -44.719 -34.969 1 79.19 354 VAL B CA 1
ATOM 6663 C C . VAL B 1 354 ? 6.191 -43.75 -35.938 1 79.19 354 VAL B C 1
ATOM 6665 O O . VAL B 1 354 ? 6.691 -43.5 -37.062 1 79.19 354 VAL B O 1
ATOM 6668 N N . THR B 1 355 ? 5.004 -43.125 -35.562 1 86.19 355 THR B N 1
ATOM 6669 C CA . THR B 1 355 ? 4.254 -42.281 -36.5 1 86.19 355 THR B CA 1
ATOM 6670 C C . THR B 1 355 ? 4.82 -40.875 -36.562 1 86.19 355 THR B C 1
ATOM 6672 O O . THR B 1 355 ? 5.176 -40.312 -35.531 1 86.19 355 THR B O 1
ATOM 6675 N N . ASP B 1 356 ? 4.852 -40.312 -37.75 1 83.12 356 ASP B N 1
ATOM 6676 C CA . ASP B 1 356 ? 5.488 -39.031 -38 1 83.12 356 ASP B CA 1
ATOM 6677 C C . ASP B 1 356 ? 4.746 -37.906 -37.312 1 83.12 356 ASP B C 1
ATOM 6679 O O . ASP B 1 356 ? 5.367 -37.062 -36.656 1 83.12 356 ASP B O 1
ATOM 6683 N N . PRO B 1 357 ? 3.41 -37.875 -37.406 1 85.56 357 PRO B N 1
ATOM 6684 C CA . PRO B 1 357 ? 2.742 -36.75 -36.719 1 85.56 357 PRO B CA 1
ATOM 6685 C C . PRO B 1 357 ? 2.947 -36.75 -35.219 1 85.56 357 PRO B C 1
ATOM 6687 O O . PRO B 1 357 ? 3.094 -35.688 -34.625 1 85.56 357 PRO B O 1
ATOM 6690 N N . SER B 1 358 ? 2.977 -37.844 -34.656 1 89.88 358 SER B N 1
ATOM 6691 C CA . SER B 1 358 ? 3.213 -37.969 -33.219 1 89.88 358 SER B CA 1
ATOM 6692 C C . SER B 1 358 ? 4.641 -37.562 -32.875 1 89.88 358 SER B C 1
ATOM 6694 O O . SER B 1 358 ? 4.871 -36.906 -31.859 1 89.88 358 SER B O 1
ATOM 6696 N N . ARG B 1 359 ? 5.488 -38 -33.75 1 93.56 359 ARG B N 1
ATOM 6697 C CA . ARG B 1 359 ? 6.895 -37.688 -33.531 1 93.56 359 ARG B CA 1
ATOM 6698 C C . ARG B 1 359 ? 7.105 -36.156 -33.531 1 93.56 359 ARG B C 1
ATOM 6700 O O . ARG B 1 359 ? 7.828 -35.625 -32.688 1 93.56 359 ARG B O 1
ATOM 6707 N N . ALA B 1 360 ? 6.508 -35.5 -34.469 1 94.69 360 ALA B N 1
ATOM 6708 C CA . ALA B 1 360 ? 6.629 -34.062 -34.594 1 94.69 360 ALA B CA 1
ATOM 6709 C C . ALA B 1 360 ? 6.059 -33.344 -33.375 1 94.69 360 ALA B C 1
ATOM 6711 O O . ALA B 1 360 ? 6.605 -32.344 -32.906 1 94.69 360 ALA B O 1
ATOM 6712 N N . MET B 1 361 ? 4.996 -33.812 -32.844 1 95.81 361 MET B N 1
ATOM 6713 C CA . MET B 1 361 ? 4.34 -33.25 -31.672 1 95.81 361 MET B CA 1
ATOM 6714 C C . MET B 1 361 ? 5.242 -33.312 -30.453 1 95.81 361 MET B C 1
ATOM 6716 O O . MET B 1 361 ? 5.438 -32.312 -29.75 1 95.81 361 MET B O 1
ATOM 6720 N N . TYR B 1 362 ? 5.836 -34.531 -30.188 1 97 362 TYR B N 1
ATOM 6721 C CA . TYR B 1 362 ? 6.73 -34.688 -29.062 1 97 362 TYR B CA 1
ATOM 6722 C C . TYR B 1 362 ? 7.984 -33.844 -29.219 1 97 362 TYR B C 1
ATOM 6724 O O . TYR B 1 362 ? 8.469 -33.25 -28.25 1 97 362 TYR B O 1
ATOM 6732 N N . GLN B 1 363 ? 8.445 -33.812 -30.469 1 95.94 363 GLN B N 1
ATOM 6733 C CA . GLN B 1 363 ? 9.625 -33 -30.75 1 95.94 363 GLN B CA 1
ATOM 6734 C C . GLN B 1 363 ? 9.375 -31.547 -30.438 1 95.94 363 GLN B C 1
ATOM 6736 O O . GLN B 1 363 ? 10.227 -30.875 -29.844 1 95.94 363 GLN B O 1
ATOM 6741 N N . LEU B 1 364 ? 8.258 -31.062 -30.812 1 96.31 364 LEU B N 1
ATOM 6742 C CA . LEU B 1 364 ? 7.898 -29.672 -30.562 1 96.31 364 LEU B CA 1
ATOM 6743 C C . LEU B 1 364 ? 7.832 -29.406 -29.062 1 96.31 364 LEU B C 1
ATOM 6745 O O . LEU B 1 364 ? 8.305 -28.359 -28.594 1 96.31 364 LEU B O 1
ATOM 6749 N N . ALA B 1 365 ? 7.195 -30.25 -28.266 1 97.69 365 ALA B N 1
ATOM 6750 C CA . ALA B 1 365 ? 7.074 -30.094 -26.828 1 97.69 365 ALA B CA 1
ATOM 6751 C C . ALA B 1 365 ? 8.445 -30.062 -26.156 1 97.69 365 ALA B C 1
ATOM 6753 O O . ALA B 1 365 ? 8.688 -29.25 -25.25 1 97.69 365 ALA B O 1
ATOM 6754 N N . ILE B 1 366 ? 9.367 -30.922 -26.625 1 98.19 366 ILE B N 1
ATOM 6755 C CA . ILE B 1 366 ? 10.703 -31.016 -26.047 1 98.19 366 ILE B CA 1
ATOM 6756 C C . ILE B 1 366 ? 11.523 -29.797 -26.438 1 98.19 366 ILE B C 1
ATOM 6758 O O . ILE B 1 366 ? 12.258 -29.234 -25.609 1 98.19 366 ILE B O 1
ATOM 6762 N N . ASP B 1 367 ? 11.43 -29.344 -27.719 1 97.88 367 ASP B N 1
ATOM 6763 C CA . ASP B 1 367 ? 12.125 -28.141 -28.172 1 97.88 367 ASP B CA 1
ATOM 6764 C C . ASP B 1 367 ? 11.688 -26.922 -27.359 1 97.88 367 ASP B C 1
ATOM 6766 O O . ASP B 1 367 ? 12.523 -26.109 -26.969 1 97.88 367 ASP B O 1
ATOM 6770 N N . ASP B 1 368 ? 10.406 -26.812 -27.156 1 98.19 368 ASP B N 1
ATOM 6771 C CA . ASP B 1 368 ? 9.883 -25.688 -26.375 1 98.19 368 ASP B CA 1
ATOM 6772 C C . ASP B 1 368 ? 10.352 -25.766 -24.922 1 98.19 368 ASP B C 1
ATOM 6774 O O . ASP B 1 368 ? 10.594 -24.734 -24.297 1 98.19 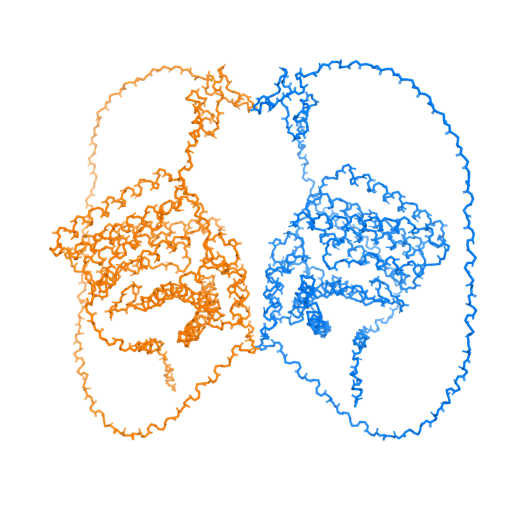368 ASP B O 1
ATOM 6778 N N . LEU B 1 369 ? 10.414 -26.953 -24.328 1 98.44 369 LEU B N 1
ATOM 6779 C CA . LEU B 1 369 ? 10.938 -27.141 -22.984 1 98.44 369 LEU B CA 1
ATOM 6780 C C . LEU B 1 369 ? 12.375 -26.656 -22.875 1 98.44 369 LEU B C 1
ATOM 6782 O O . LEU B 1 369 ? 12.734 -25.969 -21.922 1 98.44 369 LEU B O 1
ATOM 6786 N N . LEU B 1 370 ? 13.172 -27 -23.891 1 97.94 370 LEU B N 1
ATOM 6787 C CA . LEU B 1 370 ? 14.57 -26.594 -23.922 1 97.94 370 LEU B CA 1
ATOM 6788 C C . LEU B 1 370 ? 14.711 -25.078 -24.031 1 97.94 370 LEU B C 1
ATOM 6790 O O . LEU B 1 370 ? 15.555 -24.484 -23.359 1 97.94 370 LEU B O 1
ATOM 6794 N N . MET B 1 371 ? 13.883 -24.484 -24.828 1 96.25 371 MET B N 1
ATOM 6795 C CA . MET B 1 371 ? 13.906 -23.031 -24.984 1 96.25 371 MET B CA 1
ATOM 6796 C C . MET B 1 371 ? 13.523 -22.344 -23.672 1 96.25 371 MET B C 1
ATOM 6798 O O . MET B 1 371 ? 14.156 -21.375 -23.266 1 96.25 371 MET B O 1
ATOM 6802 N N . MET B 1 372 ? 12.5 -22.859 -23.094 1 96.31 372 MET B N 1
ATOM 6803 C CA . MET B 1 372 ? 12.023 -22.297 -21.828 1 96.31 372 MET B CA 1
ATOM 6804 C C . MET B 1 372 ? 13.086 -22.438 -20.734 1 96.31 372 MET B C 1
ATOM 6806 O O . MET B 1 372 ? 13.281 -21.516 -19.938 1 96.31 372 MET B O 1
ATOM 6810 N N . MET B 1 373 ? 13.781 -23.578 -20.703 1 96.56 373 MET B N 1
ATOM 6811 C CA . MET B 1 373 ? 14.852 -23.812 -19.734 1 96.56 373 MET B CA 1
ATOM 6812 C C . MET B 1 373 ? 15.938 -22.75 -19.859 1 96.56 373 MET B C 1
ATOM 6814 O O . MET B 1 373 ? 16.422 -22.234 -18.844 1 96.56 373 MET B O 1
ATOM 6818 N N . GLN B 1 374 ? 16.234 -22.422 -21.078 1 93.19 374 GLN B N 1
ATOM 6819 C CA . GLN B 1 374 ? 17.25 -21.391 -21.297 1 93.19 374 GLN B CA 1
ATOM 6820 C C . GLN B 1 374 ? 16.797 -20.047 -20.719 1 93.19 374 GLN B C 1
ATOM 6822 O O . GLN B 1 374 ? 17.594 -19.359 -20.062 1 93.19 374 GLN B O 1
ATOM 6827 N N . GLU B 1 375 ? 15.578 -19.734 -20.906 1 91.44 375 GLU B N 1
ATOM 6828 C CA . GLU B 1 375 ? 15.031 -18.469 -20.406 1 91.44 375 GLU B CA 1
ATOM 6829 C C . GLU B 1 375 ? 14.969 -18.469 -18.875 1 91.44 375 GLU B C 1
ATOM 6831 O O . GLU B 1 375 ? 15.258 -17.453 -18.25 1 91.44 375 GLU B O 1
ATOM 6836 N N . VAL B 1 376 ? 14.602 -19.562 -18.328 1 94.38 376 VAL B N 1
ATOM 6837 C CA . VAL B 1 376 ? 14.477 -19.688 -16.875 1 94.38 376 VAL B CA 1
ATOM 6838 C C . VAL B 1 376 ? 15.844 -19.484 -16.219 1 94.38 376 VAL B C 1
ATOM 6840 O O . VAL B 1 376 ? 15.961 -18.75 -15.234 1 94.38 376 VAL B O 1
ATOM 6843 N N . TYR B 1 377 ? 16.859 -20.109 -16.766 1 93.69 377 TYR B N 1
ATOM 6844 C CA . TYR B 1 377 ? 18.188 -20.016 -16.172 1 93.69 377 TYR B CA 1
ATOM 6845 C C . TYR B 1 377 ? 18.734 -18.594 -16.312 1 93.69 377 TYR B C 1
ATOM 6847 O O . TYR B 1 377 ? 19.453 -18.109 -15.422 1 93.69 377 TYR B O 1
ATOM 6855 N N . LYS B 1 378 ? 18.406 -17.953 -17.375 1 89.38 378 LYS B N 1
ATOM 6856 C CA . LYS B 1 378 ? 18.797 -16.547 -17.516 1 89.38 378 LYS B CA 1
ATOM 6857 C C . LYS B 1 378 ? 18.125 -15.695 -16.438 1 89.38 378 LYS B C 1
ATOM 6859 O O . LYS B 1 378 ? 18.766 -14.82 -15.852 1 89.38 378 LYS B O 1
ATOM 6864 N N . LYS B 1 379 ? 16.906 -15.992 -16.203 1 89.44 379 LYS B N 1
ATOM 6865 C CA . LYS B 1 379 ? 16.156 -15.234 -15.211 1 89.44 379 LYS B CA 1
ATOM 6866 C C . LYS B 1 379 ? 16.656 -15.523 -13.797 1 89.44 379 LYS B C 1
ATOM 6868 O O . LYS B 1 379 ? 16.672 -14.633 -12.945 1 89.44 379 LYS B O 1
ATOM 6873 N N . ARG B 1 380 ? 17.062 -16.719 -13.539 1 90.06 380 ARG B N 1
ATOM 6874 C CA . ARG B 1 380 ? 17.562 -17.125 -12.234 1 90.06 380 ARG B CA 1
ATOM 6875 C C . ARG B 1 380 ? 18.875 -16.406 -11.906 1 90.06 380 ARG B C 1
ATOM 6877 O O . ARG B 1 380 ? 19.266 -16.344 -10.742 1 90.06 380 ARG B O 1
ATOM 6884 N N . SER B 1 381 ? 19.5 -15.852 -12.914 1 85.31 381 SER B N 1
ATOM 6885 C CA . SER B 1 381 ? 20.766 -15.156 -12.711 1 85.31 381 SER B CA 1
ATOM 6886 C C . SER B 1 381 ? 20.531 -13.727 -12.211 1 85.31 381 SER B C 1
ATOM 6888 O O . SER B 1 381 ? 21.469 -13.062 -11.773 1 85.31 381 SER B O 1
ATOM 6890 N N . THR B 1 382 ? 19.312 -13.312 -12.258 1 80.75 382 THR B N 1
ATOM 6891 C CA . THR B 1 382 ? 18.953 -11.984 -11.766 1 80.75 382 THR B CA 1
ATOM 6892 C C . THR B 1 382 ? 18.422 -12.062 -10.336 1 80.75 382 THR B C 1
ATOM 6894 O O . THR B 1 382 ? 17.891 -13.094 -9.922 1 80.75 382 THR B O 1
ATOM 6897 N N . PRO B 1 383 ? 18.766 -10.953 -9.594 1 77.12 383 PRO B N 1
ATOM 6898 C CA . PRO B 1 383 ? 18.25 -10.945 -8.219 1 77.12 383 PRO B CA 1
ATOM 6899 C C . PRO B 1 383 ? 16.734 -10.781 -8.156 1 77.12 383 PRO B C 1
ATOM 6901 O O . PRO B 1 383 ? 16.234 -9.656 -8.148 1 77.12 383 PRO B O 1
ATOM 6904 N N . ASP B 1 384 ? 16.031 -11.688 -8.547 1 72.62 384 ASP B N 1
ATOM 6905 C CA . ASP B 1 384 ? 14.578 -11.602 -8.508 1 72.62 384 ASP B CA 1
ATOM 6906 C C . ASP B 1 384 ? 13.977 -12.727 -7.668 1 72.62 384 ASP B C 1
ATOM 6908 O O . ASP B 1 384 ? 14.648 -13.734 -7.406 1 72.62 384 ASP B O 1
ATOM 6912 N N . SER B 1 385 ? 12.828 -12.336 -7.32 1 72.56 385 SER B N 1
ATOM 6913 C CA . SER B 1 385 ? 12.078 -13.359 -6.602 1 72.56 385 SER B CA 1
ATOM 6914 C C . SER B 1 385 ? 11.672 -14.5 -7.527 1 72.56 385 SER B C 1
ATOM 6916 O O . SER B 1 385 ? 11.586 -14.32 -8.742 1 72.56 385 SER B O 1
ATOM 6918 N N . GLY B 1 386 ? 11.734 -15.758 -7.191 1 88.25 386 GLY B N 1
ATOM 6919 C CA . GLY B 1 386 ? 11.344 -16.969 -7.898 1 88.25 386 GLY B CA 1
ATOM 6920 C C . GLY B 1 386 ? 10 -16.859 -8.578 1 88.25 386 GLY B C 1
ATOM 6921 O O . GLY B 1 386 ? 9.695 -17.609 -9.508 1 88.25 386 GLY B O 1
ATOM 6922 N N . VAL B 1 387 ? 9.242 -15.695 -8.297 1 91.19 387 VAL B N 1
ATOM 6923 C CA . VAL B 1 387 ? 7.879 -15.57 -8.797 1 91.19 387 VAL B CA 1
ATOM 6924 C C . VAL B 1 387 ? 7.91 -15.227 -10.289 1 91.19 387 VAL B C 1
ATOM 6926 O O . VAL B 1 387 ? 6.988 -15.57 -11.031 1 91.19 387 VAL B O 1
ATOM 6929 N N . ALA B 1 388 ? 8.969 -14.648 -10.789 1 88.44 388 ALA B N 1
ATOM 6930 C CA . ALA B 1 388 ? 9.109 -14.258 -12.188 1 88.44 388 ALA B CA 1
ATOM 6931 C C . ALA B 1 388 ? 9.164 -15.477 -13.102 1 88.44 388 ALA B C 1
ATOM 6933 O O . ALA B 1 388 ? 8.93 -15.367 -14.312 1 88.44 388 ALA B O 1
ATOM 6934 N N . LEU B 1 389 ? 9.469 -16.609 -12.562 1 93.44 389 LEU B N 1
ATOM 6935 C CA . LEU B 1 389 ? 9.578 -17.828 -13.359 1 93.44 389 LEU B CA 1
ATOM 6936 C C . LEU B 1 389 ? 8.195 -18.344 -13.758 1 93.44 389 LEU B C 1
ATOM 6938 O O . LEU B 1 389 ? 8.078 -19.188 -14.648 1 93.44 389 LEU B O 1
ATOM 6942 N N . THR B 1 390 ? 7.16 -17.812 -13.078 1 92.25 390 THR B N 1
ATOM 6943 C CA . THR B 1 390 ? 5.793 -18.266 -13.312 1 92.25 390 THR B CA 1
ATOM 6944 C C . THR B 1 390 ? 5.426 -18.125 -14.789 1 92.25 390 THR B C 1
ATOM 6946 O O . THR B 1 390 ? 4.812 -19.031 -15.367 1 92.25 390 THR B O 1
ATOM 6949 N N . GLN B 1 391 ? 5.809 -17.047 -15.383 1 89.12 391 GLN B N 1
ATOM 6950 C CA . GLN B 1 391 ? 5.426 -16.797 -16.766 1 89.12 391 GLN B CA 1
ATOM 6951 C C . GLN B 1 391 ? 6.004 -17.844 -17.703 1 89.12 391 GLN B C 1
ATOM 6953 O O . GLN B 1 391 ? 5.363 -18.234 -18.688 1 89.12 391 GLN B O 1
ATOM 6958 N N . PHE B 1 392 ? 7.191 -18.328 -17.453 1 93.19 392 PHE B N 1
ATOM 6959 C CA . PHE B 1 392 ? 7.828 -19.328 -18.312 1 93.19 392 PHE B CA 1
ATOM 6960 C C . PHE B 1 392 ? 7.168 -20.688 -18.125 1 93.19 392 PHE B C 1
ATOM 6962 O O . PHE B 1 392 ? 6.852 -21.375 -19.109 1 93.19 392 PHE B O 1
ATOM 6969 N N . LEU B 1 393 ? 6.984 -21.016 -16.906 1 94.81 393 LEU B N 1
ATOM 6970 C CA . LEU B 1 393 ? 6.406 -22.312 -16.578 1 94.81 393 LEU B CA 1
ATOM 6971 C C . LEU B 1 393 ? 4.98 -22.422 -17.109 1 94.81 393 LEU B C 1
ATOM 6973 O O . LEU B 1 393 ? 4.625 -23.406 -17.766 1 94.81 393 LEU B O 1
ATOM 6977 N N . MET B 1 394 ? 4.215 -21.406 -16.906 1 92.12 394 MET B N 1
ATOM 6978 C CA . MET B 1 394 ? 2.838 -21.391 -17.391 1 92.12 394 MET B CA 1
ATOM 6979 C C . MET B 1 394 ? 2.799 -21.219 -18.906 1 92.12 394 MET B C 1
ATOM 6981 O O . MET B 1 394 ? 1.911 -21.75 -19.562 1 92.12 394 MET B O 1
ATOM 6985 N N . GLY B 1 395 ? 3.789 -20.5 -19.375 1 92.81 395 GLY B N 1
ATOM 6986 C CA . GLY B 1 395 ? 3.879 -20.328 -20.812 1 92.81 395 GLY B CA 1
ATOM 6987 C C . GLY B 1 395 ? 4.062 -21.641 -21.547 1 92.81 395 GLY B C 1
ATOM 6988 O O . GLY B 1 395 ? 3.457 -21.844 -22.609 1 92.81 395 GLY B O 1
ATOM 6989 N N . TRP B 1 396 ? 4.914 -22.469 -21.062 1 96.94 396 TRP B N 1
ATOM 6990 C CA . TRP B 1 396 ? 5.125 -23.766 -21.688 1 96.94 396 TRP B CA 1
ATOM 6991 C C . TRP B 1 396 ? 3.834 -24.578 -21.719 1 96.94 396 TRP B C 1
ATOM 6993 O O . TRP B 1 396 ? 3.469 -25.141 -22.75 1 96.94 396 TRP B O 1
ATOM 7003 N N . LEU B 1 397 ? 3.1 -24.641 -20.609 1 94.31 397 LEU B N 1
ATOM 7004 C CA . LEU B 1 397 ? 1.839 -25.375 -20.531 1 94.31 397 LEU B CA 1
ATOM 7005 C C . LEU B 1 397 ? 0.809 -24.781 -21.5 1 94.31 397 LEU B C 1
ATOM 7007 O O . LEU B 1 397 ? 0.056 -25.516 -22.141 1 94.31 397 LEU B O 1
ATOM 7011 N N . TYR B 1 398 ? 0.834 -23.5 -21.562 1 92 398 TYR B N 1
ATOM 7012 C CA . TYR B 1 398 ? -0.079 -22.781 -22.438 1 92 398 TYR B CA 1
ATOM 7013 C C . TYR B 1 398 ? 0.166 -23.141 -23.906 1 92 398 TYR B C 1
ATOM 7015 O O . TYR B 1 398 ? -0.779 -23.266 -24.688 1 92 398 TYR B O 1
ATOM 7023 N N . ARG B 1 399 ? 1.362 -23.375 -24.328 1 94.12 399 ARG B N 1
ATOM 7024 C CA . ARG B 1 399 ? 1.729 -23.562 -25.719 1 94.12 399 ARG B CA 1
ATOM 7025 C C . ARG B 1 399 ? 1.65 -25.031 -26.125 1 94.12 399 ARG B C 1
ATOM 7027 O O . ARG B 1 399 ? 1.801 -25.359 -27.297 1 94.12 399 ARG B O 1
ATOM 7034 N N . LEU B 1 400 ? 1.443 -25.922 -25.219 1 95.06 400 LEU B N 1
ATOM 7035 C CA . LEU B 1 400 ? 1.335 -27.328 -25.547 1 95.06 400 LEU B CA 1
ATOM 7036 C C . LEU B 1 400 ? 0.209 -27.578 -26.547 1 95.06 400 LEU B C 1
ATOM 7038 O O . LEU B 1 400 ? -0.88 -27.016 -26.406 1 95.06 400 LEU B O 1
ATOM 7042 N N . PRO B 1 401 ? 0.48 -28.406 -27.578 1 92.56 401 PRO B N 1
ATOM 7043 C CA . PRO B 1 401 ? -0.611 -28.781 -28.484 1 92.56 401 PRO B CA 1
ATOM 7044 C C . PRO B 1 401 ? -1.728 -29.547 -27.766 1 92.56 401 PRO B C 1
ATOM 7046 O O . PRO B 1 401 ? -1.463 -30.312 -26.828 1 92.56 401 PRO B O 1
ATOM 7049 N N . ASP B 1 402 ? -2.959 -29.406 -28.266 1 91.75 402 ASP B N 1
ATOM 7050 C CA . ASP B 1 402 ? -4.117 -30.062 -27.656 1 91.75 402 ASP B CA 1
ATOM 7051 C C . ASP B 1 402 ? -3.932 -31.578 -27.625 1 91.75 402 ASP B C 1
ATOM 7053 O O . ASP B 1 402 ? -4.355 -32.25 -26.672 1 91.75 402 ASP B O 1
ATOM 7057 N N . GLU B 1 403 ? -3.326 -32.031 -28.656 1 94.62 403 GLU B N 1
ATOM 7058 C CA . GLU B 1 403 ? -3.08 -33.469 -28.719 1 94.62 403 GLU B CA 1
ATOM 7059 C C . GLU B 1 403 ? -2.172 -33.938 -27.578 1 94.62 403 GLU B C 1
ATOM 7061 O O . GLU B 1 403 ? -2.381 -35 -27 1 94.62 403 GLU B O 1
ATOM 7066 N N . PHE B 1 404 ? -1.158 -33.188 -27.312 1 96.56 404 PHE B N 1
ATOM 7067 C CA . PHE B 1 404 ? -0.235 -33.5 -26.234 1 96.56 404 PHE B CA 1
ATOM 7068 C C . PHE B 1 404 ? -0.945 -33.469 -24.875 1 96.56 404 PHE B C 1
ATOM 7070 O O . PHE B 1 404 ? -0.711 -34.312 -24.031 1 96.56 404 PHE B O 1
ATOM 7077 N N . VAL B 1 405 ? -1.789 -32.469 -24.672 1 95.56 405 VAL B N 1
ATOM 7078 C CA . VAL B 1 405 ? -2.553 -32.312 -23.438 1 95.56 405 VAL B CA 1
ATOM 7079 C C . VAL B 1 405 ? -3.463 -33.531 -23.266 1 95.56 405 VAL B C 1
ATOM 7081 O O . VAL B 1 405 ? -3.594 -34.062 -22.156 1 95.56 405 VAL B O 1
ATOM 7084 N N . CYS B 1 406 ? -4.027 -33.969 -24.328 1 95.19 406 CYS B N 1
ATOM 7085 C CA . CYS B 1 406 ? -4.871 -35.156 -24.297 1 95.19 406 CYS B CA 1
ATOM 7086 C C . CYS B 1 406 ? -4.07 -36.406 -23.875 1 95.19 406 CYS B C 1
ATOM 7088 O O . CYS B 1 406 ? -4.562 -37.219 -23.109 1 95.19 406 CYS B O 1
ATOM 7090 N N . LEU B 1 407 ? -2.875 -36.5 -24.375 1 96.69 407 LEU B N 1
ATOM 7091 C CA . LEU B 1 407 ? -2.004 -37.594 -24.016 1 96.69 407 LEU B CA 1
ATOM 7092 C C . LEU B 1 407 ? -1.663 -37.562 -22.531 1 96.69 407 LEU B C 1
ATOM 7094 O O . LEU B 1 407 ? -1.585 -38.625 -21.891 1 96.69 407 LEU B O 1
ATOM 7098 N N . LEU B 1 408 ? -1.453 -36.375 -21.984 1 97.06 408 LEU B N 1
ATOM 7099 C CA . LEU B 1 408 ? -1.201 -36.25 -20.562 1 97.06 408 LEU B CA 1
ATOM 7100 C C . LEU B 1 408 ? -2.418 -36.656 -19.75 1 97.06 408 LEU B C 1
ATOM 7102 O O . LEU B 1 408 ? -2.279 -37.375 -18.734 1 97.06 408 LEU B O 1
ATOM 7106 N N . GLU B 1 409 ? -3.559 -36.312 -20.188 1 95.69 409 GLU B N 1
ATOM 7107 C CA . GLU B 1 409 ? -4.801 -36.688 -19.531 1 95.69 409 GLU B CA 1
ATOM 7108 C C . GLU B 1 409 ? -4.98 -38.188 -19.516 1 95.69 409 GLU B C 1
ATOM 7110 O O . GLU B 1 409 ? -5.547 -38.75 -18.578 1 95.69 409 GLU B O 1
ATOM 7115 N N . GLN B 1 410 ? -4.5 -38.781 -20.547 1 96.06 410 GLN B N 1
ATOM 7116 C CA . GLN B 1 410 ? -4.586 -40.25 -20.688 1 96.06 410 GLN B CA 1
ATOM 7117 C C . GLN B 1 410 ? -3.416 -40.938 -19.984 1 96.06 410 GLN B C 1
ATOM 7119 O O . GLN B 1 410 ? -3.324 -42.156 -19.984 1 96.06 410 GLN B O 1
ATOM 7124 N N . LYS B 1 411 ? -2.523 -40.156 -19.438 1 96.94 411 LYS B N 1
ATOM 7125 C CA . LYS B 1 411 ? -1.36 -40.656 -18.703 1 96.94 411 LYS B CA 1
ATOM 7126 C C . LYS B 1 411 ? -0.45 -41.469 -19.625 1 96.94 411 LYS B C 1
ATOM 7128 O O . LYS B 1 411 ? 0.038 -42.531 -19.234 1 96.94 411 LYS B O 1
ATOM 7133 N N . GLU B 1 412 ? -0.369 -40.969 -20.859 1 96.38 412 GLU B N 1
ATOM 7134 C CA . GLU B 1 412 ? 0.555 -41.594 -21.797 1 96.38 412 GLU B CA 1
ATOM 7135 C C . GLU B 1 412 ? 1.997 -41.5 -21.312 1 96.38 412 GLU B C 1
ATOM 7137 O O . GLU B 1 412 ? 2.438 -40.406 -20.906 1 96.38 412 GLU B O 1
ATOM 7142 N N . PRO B 1 413 ? 2.799 -42.562 -21.312 1 97.25 413 PRO B N 1
ATOM 7143 C CA . PRO B 1 413 ? 4.09 -42.625 -20.625 1 97.25 413 PRO B CA 1
ATOM 7144 C C . PRO B 1 413 ? 5.098 -41.594 -21.141 1 97.25 413 PRO B C 1
ATOM 7146 O O . PRO B 1 413 ? 5.816 -41 -20.359 1 97.25 413 PRO B O 1
ATOM 7149 N N . TYR B 1 414 ? 5.219 -41.406 -22.484 1 97.44 414 TYR B N 1
ATOM 7150 C CA . TYR B 1 414 ? 6.199 -40.469 -23.016 1 97.44 414 TYR B CA 1
ATOM 7151 C C . TYR B 1 414 ? 5.859 -39.062 -22.625 1 97.44 414 TYR B C 1
ATOM 7153 O O . TYR B 1 414 ? 6.746 -38.281 -22.266 1 97.44 414 TYR B O 1
ATOM 7161 N N . ALA B 1 415 ? 4.57 -38.688 -22.703 1 97.81 415 ALA B N 1
ATOM 7162 C CA . ALA B 1 415 ? 4.125 -37.375 -22.297 1 97.81 415 ALA B CA 1
ATOM 7163 C C . ALA B 1 415 ? 4.414 -37.125 -20.812 1 97.81 415 ALA B C 1
ATOM 7165 O O . ALA B 1 415 ? 4.898 -36.031 -20.438 1 97.81 415 ALA B O 1
ATOM 7166 N N . LEU B 1 416 ? 4.164 -38.094 -19.984 1 98.31 416 LEU B N 1
ATOM 7167 C CA . LEU B 1 416 ? 4.41 -37.969 -18.547 1 98.31 416 LEU B CA 1
ATOM 7168 C C . LEU B 1 416 ? 5.898 -37.812 -18.266 1 98.31 416 LEU B C 1
ATOM 7170 O O . LEU B 1 416 ? 6.281 -37.031 -17.391 1 98.31 416 LEU B O 1
ATOM 7174 N N . THR B 1 417 ? 6.691 -38.594 -18.984 1 98.38 417 THR B N 1
ATOM 7175 C CA . THR B 1 417 ? 8.133 -38.5 -18.781 1 98.38 417 THR B CA 1
ATOM 7176 C C . THR B 1 417 ? 8.633 -37.094 -19.125 1 98.38 417 THR B C 1
ATOM 7178 O O . THR B 1 417 ? 9.484 -36.531 -18.422 1 98.38 417 THR B O 1
ATOM 7181 N N . ILE B 1 418 ? 8.125 -36.469 -20.203 1 98.5 418 ILE B N 1
ATOM 7182 C CA . ILE B 1 418 ? 8.492 -35.125 -20.594 1 98.5 418 ILE B CA 1
ATOM 7183 C C . ILE B 1 418 ? 8.062 -34.125 -19.516 1 98.5 418 ILE B C 1
ATOM 7185 O O . ILE B 1 418 ? 8.828 -33.25 -19.125 1 98.5 418 ILE B O 1
ATOM 7189 N N . LEU B 1 419 ? 6.859 -34.281 -18.984 1 98.56 419 LEU B N 1
ATOM 7190 C CA . LEU B 1 419 ? 6.32 -33.438 -17.938 1 98.56 419 LEU B CA 1
ATOM 7191 C C . LEU B 1 419 ? 7.172 -33.5 -16.672 1 98.56 419 LEU B C 1
ATOM 7193 O O . LEU B 1 419 ? 7.301 -32.5 -15.961 1 98.56 419 LEU B O 1
ATOM 7197 N N . ALA B 1 420 ? 7.777 -34.625 -16.391 1 98.69 420 ALA B N 1
ATOM 7198 C CA . ALA B 1 420 ? 8.641 -34.781 -15.219 1 98.69 420 ALA B CA 1
ATOM 7199 C C . ALA B 1 420 ? 9.805 -33.812 -15.266 1 98.69 420 ALA B C 1
ATOM 7201 O O . ALA B 1 420 ? 10.227 -33.281 -14.227 1 98.69 420 ALA B O 1
ATOM 7202 N N . TYR B 1 421 ? 10.336 -33.562 -16.438 1 98.5 421 TYR B N 1
ATOM 7203 C CA . TYR B 1 421 ? 11.445 -32.625 -16.562 1 98.5 421 TYR B CA 1
ATOM 7204 C C . TYR B 1 421 ? 10.977 -31.188 -16.391 1 98.5 421 TYR B C 1
ATOM 7206 O O . TYR B 1 421 ? 11.719 -30.328 -15.898 1 98.5 421 TYR B O 1
ATOM 7214 N N . TRP B 1 422 ? 9.766 -30.891 -16.828 1 98.38 422 TRP B N 1
ATOM 7215 C CA . TRP B 1 422 ? 9.148 -29.594 -16.531 1 98.38 422 TRP B CA 1
ATOM 7216 C C . TRP B 1 422 ? 9.023 -29.391 -15.031 1 98.38 422 TRP B C 1
ATOM 7218 O O . TRP B 1 422 ? 9.234 -28.281 -14.531 1 98.38 422 TRP B O 1
ATOM 7228 N N . ALA B 1 423 ? 8.703 -30.453 -14.273 1 98.12 423 ALA B N 1
ATOM 7229 C CA . ALA B 1 423 ? 8.539 -30.391 -12.828 1 98.12 423 ALA B CA 1
ATOM 7230 C C . ALA B 1 423 ? 9.836 -29.984 -12.141 1 98.12 423 ALA B C 1
ATOM 7232 O O . ALA B 1 423 ? 9.82 -29.391 -11.062 1 98.12 423 ALA B O 1
ATOM 7233 N N . VAL B 1 424 ? 10.961 -30.297 -12.727 1 97.75 424 VAL B N 1
ATOM 7234 C CA . VAL B 1 424 ? 12.242 -29.891 -12.18 1 97.75 424 VAL B CA 1
ATOM 7235 C C . VAL B 1 424 ? 12.336 -28.359 -12.172 1 97.75 424 VAL B C 1
ATOM 7237 O O . VAL B 1 424 ? 12.797 -27.766 -11.195 1 97.75 424 VAL B O 1
ATOM 7240 N N . ILE B 1 425 ? 11.875 -27.75 -13.25 1 97.25 425 ILE B N 1
ATOM 7241 C CA . ILE B 1 425 ? 11.883 -26.297 -13.336 1 97.25 425 ILE B CA 1
ATOM 7242 C C . ILE B 1 425 ? 10.914 -25.719 -12.305 1 97.25 425 ILE B C 1
ATOM 7244 O O . ILE B 1 425 ? 11.195 -24.688 -11.695 1 97.25 425 ILE B O 1
ATOM 7248 N N . LEU B 1 426 ? 9.789 -26.359 -12.133 1 97 426 LEU B N 1
ATOM 7249 C CA . LEU B 1 426 ? 8.82 -25.969 -11.125 1 97 426 LEU B CA 1
ATOM 7250 C C . LEU B 1 426 ? 9.461 -25.938 -9.734 1 97 426 LEU B C 1
ATOM 7252 O O . LEU B 1 426 ? 9.109 -25.094 -8.906 1 97 426 LEU B O 1
ATOM 7256 N N . SER B 1 427 ? 10.406 -26.766 -9.484 1 96.5 427 SER B N 1
ATOM 7257 C CA . SER B 1 427 ? 11.039 -26.859 -8.172 1 96.5 427 SER B CA 1
ATOM 7258 C C . SER B 1 427 ? 11.891 -25.641 -7.883 1 96.5 427 SER B C 1
ATOM 7260 O O . SER B 1 427 ? 12.219 -25.359 -6.727 1 96.5 427 SER B O 1
ATOM 7262 N N . PHE B 1 428 ? 12.258 -24.875 -8.961 1 94.94 428 PHE B N 1
ATOM 7263 C CA . PHE B 1 428 ? 13.016 -23.641 -8.766 1 94.94 428 PHE B CA 1
ATOM 7264 C C . PHE B 1 428 ? 12.156 -22.578 -8.086 1 94.94 428 PHE B C 1
ATOM 7266 O O . PHE B 1 428 ? 12.672 -21.578 -7.609 1 94.94 428 PHE B O 1
ATOM 7273 N N . MET B 1 429 ? 10.844 -22.859 -7.996 1 94.75 429 MET B N 1
ATOM 7274 C CA . MET B 1 429 ? 9.93 -21.875 -7.43 1 94.75 429 MET B CA 1
ATOM 7275 C C . MET B 1 429 ? 9.508 -22.266 -6.016 1 94.75 429 MET B C 1
ATOM 7277 O O . MET B 1 429 ? 8.523 -21.75 -5.488 1 94.75 429 MET B O 1
ATOM 7281 N N . GLU B 1 430 ? 10.242 -23.062 -5.391 1 93.81 430 GLU B N 1
ATOM 7282 C CA . GLU B 1 430 ? 9.906 -23.578 -4.066 1 93.81 430 GLU B CA 1
ATOM 7283 C C . GLU B 1 430 ? 9.883 -22.469 -3.025 1 93.81 430 GLU B C 1
ATOM 7285 O O . GLU B 1 430 ? 9.188 -22.562 -2.016 1 93.81 430 GLU B O 1
ATOM 7290 N N . SER B 1 431 ? 10.602 -21.391 -3.309 1 91.44 431 SER B N 1
ATOM 7291 C CA . SER B 1 431 ? 10.664 -20.281 -2.365 1 91.44 431 SER B CA 1
ATOM 7292 C C . SER B 1 431 ? 9.422 -19.406 -2.461 1 91.44 431 SER B C 1
ATOM 7294 O O . SER B 1 431 ? 9.172 -18.578 -1.583 1 91.44 431 SER B O 1
ATOM 7296 N N . VAL B 1 432 ? 8.719 -19.516 -3.523 1 95 432 VAL B N 1
ATOM 7297 C CA . VAL B 1 432 ? 7.473 -18.781 -3.703 1 95 432 VAL B CA 1
ATOM 7298 C C . VAL B 1 432 ? 6.363 -19.422 -2.879 1 95 432 VAL B C 1
ATOM 7300 O O . VAL B 1 432 ? 6.078 -20.609 -3.039 1 95 432 VAL B O 1
ATOM 7303 N N . TRP B 1 433 ? 5.645 -18.688 -2.049 1 96.19 433 TRP B N 1
ATOM 7304 C CA . TRP B 1 433 ? 4.793 -19.25 -1.007 1 96.19 433 TRP B CA 1
ATOM 7305 C C . TRP B 1 433 ? 3.656 -20.062 -1.614 1 96.19 433 TRP B C 1
ATOM 7307 O O . TRP B 1 433 ? 3.242 -21.078 -1.052 1 96.19 433 TRP B O 1
ATOM 7317 N N . PHE B 1 434 ? 3.172 -19.641 -2.779 1 96.56 434 PHE B N 1
ATOM 7318 C CA . PHE B 1 434 ? 2.01 -20.344 -3.316 1 96.56 434 PHE B CA 1
ATOM 7319 C C . PHE B 1 434 ? 2.438 -21.469 -4.25 1 96.56 434 PHE B C 1
ATOM 7321 O O . PHE B 1 434 ? 1.594 -22.172 -4.812 1 96.56 434 PHE B O 1
ATOM 7328 N N . MET B 1 435 ? 3.746 -21.703 -4.43 1 96.06 435 MET B N 1
ATOM 7329 C CA . MET B 1 435 ? 4.246 -22.766 -5.285 1 96.06 435 MET B CA 1
ATOM 7330 C C . MET B 1 435 ? 4.852 -23.891 -4.449 1 96.06 435 MET B C 1
ATOM 7332 O O . MET B 1 435 ? 5.266 -24.922 -4.988 1 96.06 435 MET B O 1
ATOM 7336 N N . GLN B 1 436 ? 4.859 -23.734 -3.217 1 94.44 436 GLN B N 1
ATOM 7337 C CA . GLN B 1 436 ? 5.48 -24.688 -2.311 1 94.44 436 GLN B CA 1
ATOM 7338 C C . GLN B 1 436 ? 4.809 -26.047 -2.406 1 94.44 436 GLN B C 1
ATOM 7340 O O . GLN B 1 436 ? 3.584 -26.156 -2.322 1 94.44 436 GLN B O 1
ATOM 7345 N N . GLY B 1 437 ? 5.645 -27.078 -2.689 1 95.31 437 GLY B N 1
ATOM 7346 C CA . GLY B 1 437 ? 5.172 -28.453 -2.656 1 95.31 437 GLY B CA 1
ATOM 7347 C C . GLY B 1 437 ? 4.648 -28.938 -3.996 1 95.31 437 GLY B C 1
ATOM 7348 O O . GLY B 1 437 ? 4.449 -30.141 -4.191 1 95.31 437 GLY B O 1
ATOM 7349 N N . TRP B 1 438 ? 4.453 -28.094 -4.895 1 96.88 438 TRP B N 1
ATOM 7350 C CA . TRP B 1 438 ? 3.834 -28.453 -6.164 1 96.88 438 TRP B CA 1
ATOM 7351 C C . TRP B 1 438 ? 4.766 -29.344 -6.988 1 96.88 438 TRP B C 1
ATOM 7353 O O . TRP B 1 438 ? 4.316 -30.297 -7.621 1 96.88 438 TRP B O 1
ATOM 7363 N N . SER B 1 439 ? 6.09 -29.031 -7.039 1 97.19 439 SER B N 1
ATOM 7364 C CA . SER B 1 439 ? 7.023 -29.812 -7.836 1 97.19 439 SER B CA 1
ATOM 7365 C C . SER B 1 439 ? 7.023 -31.281 -7.402 1 97.19 439 SER B C 1
ATOM 7367 O O . SER B 1 439 ? 6.906 -32.188 -8.234 1 97.19 439 SER B O 1
ATOM 7369 N N . GLN B 1 440 ? 7.09 -31.516 -6.137 1 96.62 440 GLN B N 1
ATOM 7370 C CA . GLN B 1 440 ? 7.066 -32.875 -5.598 1 96.62 440 GLN B CA 1
ATOM 7371 C C . GLN B 1 440 ? 5.73 -33.562 -5.875 1 96.62 440 GLN B C 1
ATOM 7373 O O . GLN B 1 440 ? 5.691 -34.719 -6.23 1 96.62 440 GLN B O 1
ATOM 7378 N N . HIS B 1 441 ? 4.688 -32.812 -5.695 1 97.56 441 HIS B N 1
ATOM 7379 C CA . HIS B 1 441 ? 3.346 -33.344 -5.891 1 97.56 441 HIS B CA 1
ATOM 7380 C C . HIS B 1 441 ? 3.137 -33.812 -7.328 1 97.56 441 HIS B C 1
ATOM 7382 O O . HIS B 1 441 ? 2.641 -34.906 -7.566 1 97.56 441 HIS B O 1
ATOM 7388 N N . VAL B 1 442 ? 3.473 -33 -8.25 1 97.44 442 VAL B N 1
ATOM 7389 C CA . VAL B 1 442 ? 3.322 -33.312 -9.664 1 97.44 442 VAL B CA 1
ATOM 7390 C C . VAL B 1 442 ? 4.18 -34.531 -10.016 1 97.44 442 VAL B C 1
ATOM 7392 O O . VAL B 1 442 ? 3.721 -35.438 -10.703 1 97.44 442 VAL B O 1
ATOM 7395 N N . LEU B 1 443 ? 5.438 -34.531 -9.555 1 97.75 443 LEU B N 1
ATOM 7396 C CA . LEU B 1 443 ? 6.352 -35.625 -9.836 1 97.75 443 LEU B CA 1
ATOM 7397 C C . LEU B 1 443 ? 5.824 -36.938 -9.242 1 97.75 443 LEU B C 1
ATOM 7399 O O . LEU B 1 443 ? 5.957 -38 -9.852 1 97.75 443 LEU B O 1
ATOM 7403 N N . GLN B 1 444 ? 5.305 -36.875 -8.078 1 96.81 444 GLN B N 1
ATOM 7404 C CA . GLN B 1 444 ? 4.707 -38.031 -7.457 1 96.81 444 GLN B CA 1
ATOM 7405 C C . GLN B 1 444 ? 3.543 -38.562 -8.289 1 96.81 444 GLN B C 1
ATOM 7407 O O . GLN B 1 444 ? 3.379 -39.781 -8.438 1 96.81 444 GLN B O 1
ATOM 7412 N N . GLY B 1 445 ? 2.711 -37.656 -8.695 1 97.06 445 GLY B N 1
ATOM 7413 C CA . GLY B 1 445 ? 1.625 -38.031 -9.578 1 97.06 445 GLY B CA 1
ATOM 7414 C C . GLY B 1 445 ? 2.104 -38.719 -10.852 1 97.06 445 GLY B C 1
ATOM 7415 O O . GLY B 1 445 ? 1.542 -39.719 -11.281 1 97.06 445 GLY B O 1
ATOM 7416 N N . ILE B 1 446 ? 3.135 -38.156 -11.469 1 97.94 446 ILE B N 1
ATOM 7417 C CA . ILE B 1 446 ? 3.723 -38.719 -12.672 1 97.94 446 ILE B CA 1
ATOM 7418 C C . ILE B 1 446 ? 4.246 -40.125 -12.375 1 97.94 446 ILE B C 1
ATOM 7420 O O . ILE B 1 446 ? 3.916 -41.094 -13.078 1 97.94 446 ILE B O 1
ATOM 7424 N N . SER B 1 447 ? 5.051 -40.25 -11.328 1 97.5 447 SER B N 1
ATOM 7425 C CA . SER B 1 447 ? 5.668 -41.531 -10.961 1 97.5 447 SER B CA 1
ATOM 7426 C C . SER B 1 447 ? 4.613 -42.594 -10.672 1 97.5 447 SER B C 1
ATOM 7428 O O . SER B 1 447 ? 4.785 -43.75 -11.039 1 97.5 447 SER B O 1
ATOM 7430 N N . ALA B 1 448 ? 3.559 -42.219 -10.086 1 96.38 448 ALA B N 1
ATOM 7431 C CA . ALA B 1 448 ? 2.496 -43.156 -9.703 1 96.38 448 ALA B CA 1
ATOM 7432 C C . ALA B 1 448 ? 1.752 -43.656 -10.938 1 96.38 448 ALA B C 1
ATOM 7434 O O . ALA B 1 448 ? 1.18 -44.75 -10.906 1 96.38 448 ALA B O 1
ATOM 7435 N N . ASN B 1 449 ? 1.771 -42.906 -11.969 1 96.25 449 ASN B N 1
ATOM 7436 C CA . ASN B 1 449 ? 1 -43.25 -13.156 1 96.25 449 ASN B CA 1
ATOM 7437 C C . ASN B 1 449 ? 1.902 -43.75 -14.289 1 96.25 449 ASN B C 1
ATOM 7439 O O . ASN B 1 449 ? 1.44 -43.938 -15.414 1 96.25 449 ASN B O 1
ATOM 7443 N N . LEU B 1 450 ? 3.156 -43.875 -14 1 96.56 450 LEU B N 1
ATOM 7444 C CA . LEU B 1 450 ? 4.125 -44.312 -14.992 1 96.56 450 LEU B CA 1
ATOM 7445 C C . LEU B 1 450 ? 4.465 -45.781 -14.781 1 96.56 450 LEU B C 1
ATOM 7447 O O . LEU B 1 450 ? 4.773 -46.219 -13.664 1 96.56 450 LEU B O 1
ATOM 7451 N N . GLU B 1 451 ? 4.418 -46.594 -15.805 1 95.5 451 GLU B N 1
ATOM 7452 C CA . GLU B 1 451 ? 4.801 -48 -15.734 1 95.5 451 GLU B CA 1
ATOM 7453 C C . GLU B 1 451 ? 6.27 -48.156 -15.359 1 95.5 451 GLU B C 1
ATOM 7455 O O . GLU B 1 451 ? 7.07 -47.219 -15.57 1 95.5 451 GLU B O 1
ATOM 7460 N N . VAL B 1 452 ? 6.617 -49.25 -14.891 1 94.94 452 VAL B N 1
ATOM 7461 C CA . VAL B 1 452 ? 7.926 -49.562 -14.32 1 94.94 452 VAL B CA 1
ATOM 7462 C C . VAL B 1 452 ? 9.008 -49.375 -15.391 1 94.94 452 VAL B C 1
ATOM 7464 O O . VAL B 1 452 ? 10.117 -48.938 -15.094 1 94.94 452 VAL B O 1
ATOM 7467 N N . GLU B 1 453 ? 8.688 -49.688 -16.641 1 94.88 453 GLU B N 1
ATOM 7468 C CA . GLU B 1 453 ? 9.664 -49.656 -17.734 1 94.88 453 GLU B CA 1
ATOM 7469 C C . GLU B 1 453 ? 10.125 -48.219 -18.016 1 94.88 453 GLU B C 1
ATOM 7471 O O . GLU B 1 453 ? 11.219 -48.031 -18.547 1 94.88 453 GLU B O 1
ATOM 7476 N N . TYR B 1 454 ? 9.305 -47.25 -17.562 1 96.69 454 TYR B N 1
ATOM 7477 C CA . TYR B 1 454 ? 9.609 -45.875 -17.891 1 96.69 454 TYR B CA 1
ATOM 7478 C C . TYR B 1 454 ? 10.203 -45.156 -16.688 1 96.69 454 TYR B C 1
ATOM 7480 O O . TYR B 1 454 ? 10.734 -44.031 -16.812 1 96.69 454 TYR B O 1
ATOM 7488 N N . GLN B 1 455 ? 10.25 -45.75 -15.508 1 96.94 455 GLN B N 1
ATOM 7489 C CA . GLN B 1 455 ? 10.695 -45.156 -14.25 1 96.94 455 GLN B CA 1
ATOM 7490 C C . GLN B 1 455 ? 12.156 -44.719 -14.336 1 96.94 455 GLN B C 1
ATOM 7492 O O . GLN B 1 455 ? 12.516 -43.656 -13.828 1 96.94 455 GLN B O 1
ATOM 7497 N N . PRO B 1 456 ? 12.977 -45.469 -15 1 96.44 456 PRO B N 1
ATOM 7498 C CA . PRO B 1 456 ? 14.375 -45.062 -15.102 1 96.44 456 PRO B CA 1
ATOM 7499 C C . PRO B 1 456 ? 14.555 -43.75 -15.852 1 96.44 456 PRO B C 1
ATOM 7501 O O . PRO B 1 456 ? 15.516 -43 -15.609 1 96.44 456 PRO B O 1
ATOM 7504 N N . HIS B 1 457 ? 13.617 -43.469 -16.719 1 96.31 457 HIS B N 1
ATOM 7505 C CA . HIS B 1 457 ? 13.742 -42.281 -17.562 1 96.31 457 HIS B CA 1
ATOM 7506 C C . HIS B 1 457 ? 13.336 -41.031 -16.828 1 96.31 457 HIS B C 1
ATOM 7508 O O . HIS B 1 457 ? 13.531 -39.906 -17.328 1 96.31 457 HIS B O 1
ATOM 7514 N N . ILE B 1 458 ? 12.82 -41.156 -15.57 1 97.88 458 ILE B N 1
ATOM 7515 C CA . ILE B 1 458 ? 12.523 -39.969 -14.766 1 97.88 458 ILE B CA 1
ATOM 7516 C C . ILE B 1 458 ? 13.359 -39.969 -13.484 1 97.88 458 ILE B C 1
ATOM 7518 O O . ILE B 1 458 ? 13.062 -39.281 -12.531 1 97.88 458 ILE B O 1
ATOM 7522 N N . SER B 1 459 ? 14.367 -40.781 -13.445 1 97.25 459 SER B N 1
ATOM 7523 C CA . SER B 1 459 ? 15.219 -40.906 -12.266 1 97.25 459 SER B CA 1
ATOM 7524 C C . SER B 1 459 ? 15.945 -39.594 -11.984 1 97.25 459 SER B C 1
ATOM 7526 O O . SER B 1 459 ? 16.078 -39.188 -10.828 1 97.25 459 SER B O 1
ATOM 7528 N N . TRP B 1 460 ? 16.438 -38.906 -13 1 97.38 460 TRP B N 1
ATOM 7529 C CA . TRP B 1 460 ? 17.156 -37.656 -12.828 1 97.38 460 TRP B CA 1
ATOM 7530 C C . TRP B 1 460 ? 16.25 -36.594 -12.258 1 97.38 460 TRP B C 1
ATOM 7532 O O . TRP B 1 460 ? 16.625 -35.906 -11.297 1 97.38 460 TRP B O 1
ATOM 7542 N N . PRO B 1 461 ? 15.039 -36.375 -12.836 1 97.81 461 PRO B N 1
ATOM 7543 C CA . PRO B 1 461 ? 14.109 -35.406 -12.234 1 97.81 461 PRO B CA 1
ATOM 7544 C C . PRO B 1 461 ? 13.82 -35.719 -10.766 1 97.81 461 PRO B C 1
ATOM 7546 O O . PRO B 1 461 ? 13.773 -34.781 -9.945 1 97.81 461 PRO B O 1
ATOM 7549 N N . VAL B 1 462 ? 13.617 -36.969 -10.453 1 97.31 462 VAL B N 1
ATOM 7550 C CA . VAL B 1 462 ? 13.312 -37.375 -9.086 1 97.31 462 VAL B CA 1
ATOM 7551 C C . VAL B 1 462 ? 14.469 -37 -8.164 1 97.31 462 VAL B C 1
ATOM 7553 O O . VAL B 1 462 ? 14.258 -36.406 -7.098 1 97.31 462 VAL B O 1
ATOM 7556 N N . GLN B 1 463 ? 15.641 -37.25 -8.602 1 95.75 463 GLN B N 1
ATOM 7557 C CA . GLN B 1 463 ? 16.828 -36.938 -7.805 1 95.75 463 GLN B CA 1
ATOM 7558 C C . GLN B 1 463 ? 17.031 -35.438 -7.668 1 95.75 463 GLN B C 1
ATOM 7560 O O . GLN B 1 463 ? 17.375 -34.938 -6.59 1 95.75 463 GLN B O 1
ATOM 7565 N N . ARG B 1 464 ? 16.859 -34.719 -8.727 1 95.44 464 ARG B N 1
ATOM 7566 C CA . ARG B 1 464 ? 17.094 -33.281 -8.742 1 95.44 464 ARG B CA 1
ATOM 7567 C C . ARG B 1 464 ? 16.109 -32.562 -7.816 1 95.44 464 ARG B C 1
ATOM 7569 O O . ARG B 1 464 ? 16.5 -31.625 -7.109 1 95.44 464 ARG B O 1
ATOM 7576 N N . ILE B 1 465 ? 14.852 -32.938 -7.852 1 95.81 465 ILE B N 1
ATOM 7577 C CA . ILE B 1 465 ? 13.844 -32.281 -7.008 1 95.81 465 ILE B CA 1
ATOM 7578 C C . ILE B 1 465 ? 14.094 -32.656 -5.547 1 95.81 465 ILE B C 1
ATOM 7580 O O . ILE B 1 465 ? 13.992 -31.781 -4.668 1 95.81 465 ILE B O 1
ATOM 7584 N N . LYS B 1 466 ? 14.508 -33.875 -5.293 1 92.44 466 LYS B N 1
ATOM 7585 C CA . LYS B 1 466 ? 14.836 -34.281 -3.934 1 92.44 466 LYS B CA 1
ATOM 7586 C C . LYS B 1 466 ? 16.016 -33.5 -3.379 1 92.44 466 LYS B C 1
ATOM 7588 O O . LYS B 1 466 ? 15.977 -33.062 -2.227 1 92.44 466 LYS B O 1
ATOM 7593 N N . GLN B 1 467 ? 16.984 -33.281 -4.172 1 88.31 467 GLN B N 1
ATOM 7594 C CA . GLN B 1 467 ? 18.172 -32.5 -3.768 1 88.31 467 GLN B CA 1
ATOM 7595 C C . GLN B 1 467 ? 17.828 -31.047 -3.531 1 88.31 467 GLN B C 1
ATOM 7597 O O . GLN B 1 467 ? 18.344 -30.422 -2.6 1 88.31 467 GLN B O 1
ATOM 7602 N N . GLY B 1 468 ? 17.062 -30.516 -4.414 1 86.12 468 GLY B N 1
ATOM 7603 C CA . GLY B 1 468 ? 16.672 -29.125 -4.27 1 86.12 468 GLY B CA 1
ATOM 7604 C C . GLY B 1 468 ? 15.898 -28.859 -2.986 1 86.12 468 GLY B C 1
ATOM 7605 O O . GLY B 1 468 ? 16.109 -27.844 -2.334 1 86.12 468 GLY B O 1
ATOM 7606 N N . LEU B 1 469 ? 15.062 -29.75 -2.615 1 81.75 469 LEU B N 1
ATOM 7607 C CA . LEU B 1 469 ? 14.25 -29.609 -1.414 1 81.75 469 LEU B CA 1
ATOM 7608 C C . LEU B 1 469 ? 15.109 -29.734 -0.159 1 81.75 469 LEU B C 1
ATOM 7610 O O . LEU B 1 469 ? 14.859 -29.031 0.832 1 81.75 469 LEU B O 1
ATOM 7614 N N . GLN B 1 470 ? 16.094 -30.562 -0.233 1 78.38 470 GLN B N 1
ATOM 7615 C CA . GLN B 1 470 ? 17 -30.719 0.891 1 78.38 470 GLN B CA 1
ATOM 7616 C C . GLN B 1 470 ? 17.828 -29.453 1.098 1 78.38 470 GLN B C 1
ATOM 7618 O O . GLN B 1 470 ? 18.047 -29.031 2.234 1 78.38 470 GLN B O 1
ATOM 7623 N N . SER B 1 471 ? 18.141 -28.844 0.048 1 73.19 471 SER B N 1
ATOM 7624 C CA . SER B 1 471 ? 18.922 -27.609 0.124 1 73.19 471 SER B CA 1
ATOM 7625 C C . SER B 1 471 ? 18.078 -26.469 0.672 1 73.19 471 SER B C 1
ATOM 7627 O O . SER B 1 471 ? 18.547 -25.672 1.479 1 73.19 471 SER B O 1
ATOM 7629 N N . GLU B 1 472 ? 16.875 -26.438 0.281 1 72.31 472 GLU B N 1
ATOM 7630 C CA . GLU B 1 472 ? 15.977 -25.391 0.741 1 72.31 472 GLU B CA 1
ATOM 7631 C C . GLU B 1 472 ? 15.656 -25.547 2.223 1 72.31 472 GLU B C 1
ATOM 7633 O O . GLU B 1 472 ? 15.586 -24.562 2.957 1 72.31 472 GLU B O 1
ATOM 7638 N N . SER B 1 473 ? 15.445 -26.75 2.6 1 69.19 473 SER B N 1
ATOM 7639 C CA . SER B 1 473 ? 15.188 -27.031 4.008 1 69.19 473 SER B CA 1
ATOM 7640 C C . SER B 1 473 ? 16.391 -26.656 4.875 1 69.19 473 SER B C 1
ATOM 7642 O O . SER B 1 473 ? 16.219 -26.109 5.965 1 69.19 473 SER B O 1
ATOM 7644 N N . TYR B 1 474 ? 17.484 -26.922 4.312 1 63.66 474 TYR B N 1
ATOM 7645 C CA . TYR B 1 474 ? 18.719 -26.578 5.02 1 63.66 474 TYR B CA 1
ATOM 7646 C C . TYR B 1 474 ? 18.859 -25.062 5.141 1 63.66 474 TYR B C 1
ATOM 7648 O O . TYR B 1 474 ? 19.219 -24.562 6.203 1 63.66 474 TYR B O 1
ATOM 7656 N N . LEU B 1 475 ? 18.531 -24.406 4.125 1 64.88 475 LEU B N 1
ATOM 7657 C CA . LEU B 1 475 ? 18.641 -22.953 4.117 1 64.88 475 LEU B CA 1
ATOM 7658 C C . LEU B 1 475 ? 17.641 -22.328 5.078 1 64.88 475 LEU B C 1
ATOM 7660 O O . LEU B 1 475 ? 17.969 -21.391 5.793 1 64.88 475 LEU B O 1
ATOM 7664 N N . ARG B 1 476 ? 16.469 -22.812 5.137 1 67.69 476 ARG B N 1
ATOM 7665 C CA . ARG B 1 476 ? 15.438 -22.312 6.035 1 67.69 476 ARG B CA 1
ATOM 7666 C C . ARG B 1 476 ? 15.812 -22.547 7.492 1 67.69 476 ARG B C 1
ATOM 7668 O O . ARG B 1 476 ? 15.625 -21.656 8.336 1 67.69 476 ARG B O 1
ATOM 7675 N N . HIS B 1 477 ? 16.438 -23.625 7.77 1 66.25 477 HIS B N 1
ATOM 7676 C CA . HIS B 1 477 ? 16.875 -23.938 9.125 1 66.25 477 HIS B CA 1
ATOM 7677 C C . HIS B 1 477 ? 18.031 -23.047 9.547 1 66.25 477 HIS B C 1
ATOM 7679 O O . HIS B 1 477 ? 18.094 -22.594 10.688 1 66.25 477 HIS B O 1
ATOM 7685 N N . THR B 1 478 ? 18.844 -22.75 8.672 1 61.66 478 THR B N 1
ATOM 7686 C CA . THR B 1 478 ? 20 -21.891 8.953 1 61.66 478 THR B CA 1
ATOM 7687 C C . THR B 1 478 ? 19.562 -20.453 9.18 1 61.66 478 THR B C 1
ATOM 7689 O O . THR B 1 478 ? 20.109 -19.766 10.039 1 61.66 478 THR B O 1
ATOM 7692 N N . MET B 1 479 ? 18.625 -20.016 8.453 1 62.34 479 MET B N 1
ATOM 7693 C CA . MET B 1 479 ? 18.125 -18.656 8.609 1 62.34 479 MET B CA 1
ATOM 7694 C C . MET B 1 479 ? 17.359 -18.5 9.922 1 62.34 479 MET B C 1
ATOM 7696 O O . MET B 1 479 ? 17.469 -17.453 10.586 1 62.34 479 MET B O 1
ATOM 7700 N N . GLU B 1 480 ? 16.656 -19.484 10.32 1 60.03 480 GLU B N 1
ATOM 7701 C CA . GLU B 1 480 ? 15.953 -19.469 11.609 1 60.03 480 GLU B CA 1
ATOM 7702 C C . GLU B 1 480 ? 16.953 -19.484 12.766 1 60.03 480 GLU B C 1
ATOM 7704 O O . GLU B 1 480 ? 16.719 -18.812 13.781 1 60.03 480 GLU B O 1
ATOM 7709 N N . ASP B 1 481 ? 18.047 -20.141 12.594 1 52.34 481 ASP B N 1
ATOM 7710 C CA . ASP B 1 481 ? 19.094 -20.203 13.602 1 52.34 481 ASP B CA 1
ATOM 7711 C C . ASP B 1 481 ? 19.812 -18.859 13.734 1 52.34 481 ASP B C 1
ATOM 7713 O O . ASP B 1 481 ? 20.219 -18.469 14.836 1 52.34 481 ASP B O 1
ATOM 7717 N N . ILE B 1 482 ? 19.891 -18.109 12.656 1 48.72 482 ILE B N 1
ATOM 7718 C CA . ILE B 1 482 ? 20.547 -16.812 12.664 1 48.72 482 ILE B CA 1
ATOM 7719 C C . ILE B 1 482 ? 19.625 -15.773 13.297 1 48.72 482 ILE B C 1
ATOM 7721 O O . ILE B 1 482 ? 20.094 -14.867 13.992 1 48.72 482 ILE B O 1
ATOM 7725 N N . VAL B 1 483 ? 18.422 -15.961 13.102 1 54.34 483 VAL B N 1
ATOM 7726 C CA . VAL B 1 483 ? 17.469 -15 13.633 1 54.34 483 VAL B CA 1
ATOM 7727 C C . VAL B 1 483 ? 17.219 -15.273 15.117 1 54.34 483 VAL B C 1
ATOM 7729 O O . VAL B 1 483 ? 16.875 -14.359 15.867 1 54.34 483 VAL B O 1
ATOM 7732 N N . GLN B 1 484 ? 17.469 -16.359 15.656 1 39.44 484 GLN B N 1
ATOM 7733 C CA . GLN B 1 484 ? 17.453 -16.625 17.094 1 39.44 484 GLN B CA 1
ATOM 7734 C C . GLN B 1 484 ? 18.766 -16.172 17.75 1 39.44 484 GLN B C 1
ATOM 7736 O O . GLN B 1 484 ? 18.75 -15.664 18.875 1 39.44 484 GLN B O 1
#

Solvent-accessible surface area (backbone atoms only — not comparable to full-atom values): 57299 Å² total; per-residue (Å²): 136,82,80,76,78,72,81,77,79,72,78,72,70,72,71,68,72,74,68,78,80,73,79,83,84,77,84,82,77,78,73,83,72,77,78,76,73,74,77,51,62,91,65,53,85,67,70,75,65,79,74,72,74,71,78,75,77,81,72,68,86,70,38,34,60,53,33,60,74,70,70,43,91,41,75,50,41,80,49,52,24,64,69,30,54,76,68,70,45,84,26,45,53,59,60,70,64,83,79,84,82,88,84,91,82,89,81,84,85,89,84,85,87,77,84,75,81,82,76,78,76,81,77,76,77,74,78,79,73,78,69,82,72,78,75,77,73,80,74,78,76,80,79,76,78,71,80,73,75,75,69,70,67,68,60,73,76,68,74,61,70,77,66,32,44,37,52,72,53,47,53,25,46,51,45,21,60,74,50,46,39,68,67,71,42,50,92,76,49,89,70,33,44,65,54,49,49,49,51,56,47,12,78,77,36,60,29,37,38,25,32,50,36,13,42,19,20,37,49,46,19,69,76,34,67,91,48,23,68,61,24,44,52,53,14,50,53,24,37,53,50,13,53,53,46,47,60,68,44,53,84,71,64,43,84,87,48,36,45,60,51,48,50,37,49,50,42,49,52,52,40,50,40,45,72,41,80,48,91,60,45,41,48,62,20,26,80,84,22,76,14,71,52,35,56,53,50,50,51,47,50,52,50,43,72,74,38,42,69,64,37,47,34,81,82,53,38,77,72,77,84,71,77,76,45,70,64,47,71,69,57,46,53,51,48,50,51,51,50,50,53,51,49,52,48,49,52,56,50,56,72,72,44,85,54,64,72,60,37,52,52,54,49,49,56,52,53,51,49,53,53,43,50,54,53,47,52,27,52,66,50,39,100,59,68,49,45,56,49,48,62,53,60,52,45,54,66,69,67,52,51,69,67,56,49,50,35,36,25,68,48,34,58,67,52,39,45,55,49,35,55,54,30,40,59,46,43,67,22,47,83,28,82,45,41,44,64,41,27,60,48,34,41,49,50,40,57,72,57,40,57,76,91,53,49,72,75,40,44,63,39,54,50,50,43,54,51,51,50,53,52,50,52,50,50,54,53,50,51,54,60,69,71,102,137,81,81,76,76,74,80,76,78,72,76,72,70,70,72,68,72,73,67,79,80,71,77,82,83,76,84,81,75,76,75,83,72,78,78,76,72,74,77,52,64,89,66,56,85,66,70,74,66,78,73,74,75,72,76,74,77,78,73,66,87,72,37,33,60,54,33,59,73,70,73,45,91,38,78,49,41,78,48,50,23,63,67,31,54,75,68,70,45,84,26,46,50,59,63,65,71,79,87,87,80,83,80,92,86,90,84,82,91,81,90,82,80,84,85,78,83,86,77,82,75,84,76,81,77,76,80,78,77,79,71,81,72,78,75,77,72,80,74,78,75,82,79,72,80,68,80,72,72,75,69,71,64,68,60,70,75,67,73,61,67,75,66,31,43,38,54,71,52,47,52,25,47,50,45,19,60,75,48,46,38,68,68,72,43,51,91,76,49,85,71,33,45,67,56,48,50,50,51,56,46,12,76,76,35,59,29,37,38,26,31,49,37,12,43,21,21,38,51,46,20,69,76,34,68,92,48,22,68,61,24,43,52,52,14,50,53,24,36,54,50,13,52,54,48,47,60,69,44,53,86,71,62,42,85,88,48,38,44,60,51,48,50,36,48,52,43,49,52,52,40,51,38,46,72,40,82,48,90,61,47,44,49,61,22,27,80,84,21,78,14,73,52,36,55,52,50,51,52,49,49,53,50,43,72,74,38,42,69,63,36,47,36,80,82,53,38,76,72,77,83,72,78,77,44,69,62,48,70,68,59,48,53,50,49,49,52,50,50,52,54,52,51,54,48,50,53,54,50,57,72,71,44,85,53,65,72,60,37,53,52,53,48,50,55,50,51,52,51,54,54,44,50,54,52,48,52,27,53,67,51,38,100,59,67,48,46,56,49,49,61,53,59,52,44,53,65,68,66,52,52,70,68,56,50,51,34,35,25,67,48,34,59,67,52,38,47,56,48,36,55,53,29,40,59,46,44,66,22,47,82,28,83,44,42,44,65,41,27,61,48,33,42,50,50,39,58,74,59,39,57,76,89,53,48,71,75,40,44,63,38,55,52,52,43,53,51,51,52,53,50,49,52,49,50,54,52,52,52,54,61,68,72,101

Radius of gyration: 39.65 Å; Cα contacts (8 Å, |Δi|>4): 862; chains: 2; bounding box: 111×126×101 Å